Protein 8UYR (pdb70)

Nearest PDB structures (foldseek):
  8uyr-assembly1_B  TM=1.002E+00  e=3.365E-87  Rhodococcus rhodochrous
  6omr-assembly1_B  TM=8.479E-01  e=1.895E-23  Streptomyces platensis
  4dzi-assembly2_D  TM=7.387E-01  e=2.156E-17  Mycobacterium avium subsp. paratuberculosis S397
  4dzi-assembly1_A  TM=7.352E-01  e=2.311E-16  Mycobacterium avium subsp. paratuberculosis S397
  8sm9-assembly2_H  TM=7.586E-01  e=5.021E-14  Cytobacillus firmus DS1

Structure (mmCIF, N/CA/C/O backbone):
data_8UYR
#
_entry.id   8UYR
#
_cell.length_a   63.744
_cell.length_b   92.693
_cell.length_c   145.122
_cell.angle_alpha   90.000
_cell.angle_beta   99.944
_cell.angle_gamma   90.000
#
_symmetry.space_group_name_H-M   'C 1 2 1'
#
loop_
_entity.id
_entity.type
_entity.pdbx_description
1 polymer DitZ
2 non-polymer GLYCEROL
3 non-polymer 'MANGANESE (II) ION'
4 non-polymer 'MAGNESIUM ION'
5 water water
#
loop_
_atom_site.group_PDB
_atom_site.id
_atom_site.type_symbol
_atom_site.label_atom_id
_atom_site.label_alt_id
_atom_site.label_comp_id
_atom_site.label_asym_id
_atom_site.label_entity_id
_atom_site.label_seq_id
_atom_site.pdbx_PDB_ins_code
_atom_site.Cartn_x
_atom_site.Cartn_y
_atom_site.Cartn_z
_atom_site.occupancy
_atom_site.B_iso_or_equiv
_atom_site.auth_seq_id
_atom_site.auth_comp_id
_atom_site.auth_asym_id
_atom_site.auth_atom_id
_atom_site.pdbx_PDB_model_num
ATOM 1 N N . MET A 1 1 ? 13.13200 45.41100 17.29500 1.000 31.51000 1 MET A N 1
ATOM 2 C CA . MET A 1 1 ? 12.46900 44.45200 16.41000 1.000 32.94000 1 MET A CA 1
ATOM 3 C C . MET A 1 1 ? 11.15500 43.96500 17.02200 1.000 28.57000 1 MET A C 1
ATOM 4 O O . MET A 1 1 ? 11.08300 43.70500 18.21900 1.000 28.17000 1 MET A O 1
ATOM 9 N N . LYS A 1 2 ? 10.11700 43.85900 16.19500 1.000 25.92000 2 LYS A N 1
ATOM 10 C CA . LYS A 1 2 ? 8.83400 43.33600 16.64000 1.000 27.61000 2 LYS A CA 1
ATOM 11 C C . LYS A 1 2 ? 8.83500 41.81300 16.60800 1.000 23.09000 2 LYS A C 1
ATOM 12 O O . LYS A 1 2 ? 9.56600 41.19100 15.83600 1.000 21.07000 2 LYS A O 1
ATOM 18 N N . THR A 1 3 ? 7.97100 41.21800 17.43700 1.000 23.59000 3 THR A N 1
ATOM 19 C CA . THR A 1 3 ? 7.84400 39.76200 17.44900 1.000 24.48000 3 THR A CA 1
ATOM 20 C C . THR A 1 3 ? 7.61000 39.22200 16.04400 1.000 20.42000 3 THR A C 1
ATOM 21 O O . THR A 1 3 ? 8.25300 38.25100 15.62600 1.000 20.34000 3 THR A O 1
ATOM 25 N N . GLU A 1 4 ? 6.74700 39.89500 15.27500 1.000 20.55000 4 GLU A N 1
ATOM 26 C CA . GLU A 1 4 ? 6.33400 39.42000 13.95800 1.000 20.98000 4 GLU A CA 1
ATOM 27 C C . GLU A 1 4 ? 7.45800 39.45700 12.93500 1.000 20.96000 4 GLU A C 1
ATOM 28 O O . GLU A 1 4 ? 7.34100 38.82300 11.88300 1.000 17.63000 4 GLU A O 1
ATOM 34 N N . ASP A 1 5 ? 8.53900 40.18300 13.20400 1.000 21.33000 5 ASP A N 1
ATOM 35 C CA . ASP A 1 5 ? 9.62700 40.27300 12.24300 1.000 18.45000 5 ASP A CA 1
ATOM 36 C C . ASP A 1 5 ? 10.76200 39.31000 12.54700 1.000 17.51000 5 ASP A C 1
ATOM 37 O O . ASP A 1 5 ? 11.75700 39.30800 11.82500 1.000 18.20000 5 ASP A O 1
ATOM 42 N N . MET A 1 6 ? 10.64100 38.50100 13.59400 1.000 19.35000 6 MET A N 1
ATOM 43 C CA . MET A 1 6 ? 11.61700 37.44900 13.81500 1.000 19.99000 6 MET A CA 1
ATOM 44 C C . MET A 1 6 ? 11.53600 36.39800 12.71300 1.000 15.04000 6 MET A C 1
ATOM 45 O O . MET A 1 6 ? 10.48400 36.17100 12.10900 1.000 16.51000 6 MET A O 1
ATOM 50 N N . VAL A 1 7 ? 12.67300 35.77200 12.44000 1.000 14.72000 7 VAL A N 1
ATOM 51 C CA . VAL A 1 7 ? 12.74300 34.57000 11.62100 1.000 13.39000 7 VAL A CA 1
ATOM 52 C C . VAL A 1 7 ? 13.24600 33.45100 12.51800 1.000 17.09000 7 VAL A C 1
ATOM 53 O O . VAL A 1 7 ? 14.29700 33.59000 13.15500 1.000 15.46000 7 VAL A O 1
ATOM 57 N N . MET A 1 8 ? 12.50100 32.34800 12.57800 1.000 14.89000 8 MET A N 1
ATOM 58 C CA . MET A 1 8 ? 12.77400 31.30100 13.55800 1.000 15.16000 8 MET A CA 1
ATOM 59 C C . MET A 1 8 ? 12.99700 29.96700 12.86000 1.000 15.72000 8 MET A C 1
ATOM 60 O O . MET A 1 8 ? 12.08500 29.43700 12.22200 1.000 16.73000 8 MET A O 1
ATOM 65 N N . ILE A 1 9 ? 14.21300 29.43700 12.98000 1.000 15.35000 9 ILE A N 1
ATOM 66 C CA . ILE A 1 9 ? 14.54500 28.07100 12.58900 1.000 14.24000 9 ILE A CA 1
ATOM 67 C C . ILE A 1 9 ? 14.74200 27.26200 13.85500 1.000 14.19000 9 ILE A C 1
ATOM 68 O O . ILE A 1 9 ? 15.42100 27.71700 14.78400 1.000 16.33000 9 ILE A O 1
ATOM 73 N N . SER A 1 10 ? 14.15200 26.06800 13.89400 1.000 14.07000 10 SER A N 1
ATOM 74 C CA . SER A 1 10 ? 14.29000 25.16200 15.02800 1.000 13.05000 10 SER A CA 1
ATOM 75 C C . SER A 1 10 ? 15.24100 24.04800 14.61200 1.000 13.04000 10 SER A C 1
ATOM 76 O O . SER A 1 10 ? 15.01400 23.40200 13.58800 1.000 14.06000 10 SER A O 1
ATOM 79 N N . ILE A 1 11 ? 16.32100 23.84000 15.36700 1.000 11.22000 11 ILE A N 1
ATOM 80 C CA . ILE A 1 11 ? 17.25800 22.76200 15.02200 1.000 13.61000 11 ILE A CA 1
ATOM 81 C C . ILE A 1 11 ? 17.02700 21.51700 15.88900 1.000 13.89000 11 ILE A C 1
ATOM 82 O O . ILE A 1 11 ? 17.90100 20.66200 15.98800 1.000 14.43000 11 ILE A O 1
ATOM 87 N N . ASP A 1 12 ? 15.83900 21.38500 16.48600 1.000 11.07000 12 ASP A N 1
ATOM 88 C CA . ASP A 1 12 ? 15.50100 20.15200 17.18700 1.000 13.67000 12 ASP A CA 1
ATOM 89 C C . ASP A 1 12 ? 13.98300 20.06500 17.26400 1.000 13.95000 12 ASP A C 1
ATOM 90 O O . ASP A 1 12 ? 13.35800 20.80900 18.02700 1.000 13.32000 12 ASP A O 1
ATOM 95 N N . ASP A 1 13 ? 13.40400 19.17500 16.46500 1.000 14.16000 13 ASP A N 1
ATOM 96 C CA . ASP A 1 13 ? 12.01400 18.76500 16.60300 1.000 13.34000 13 ASP A CA 1
ATOM 97 C C . ASP A 1 13 ? 11.97100 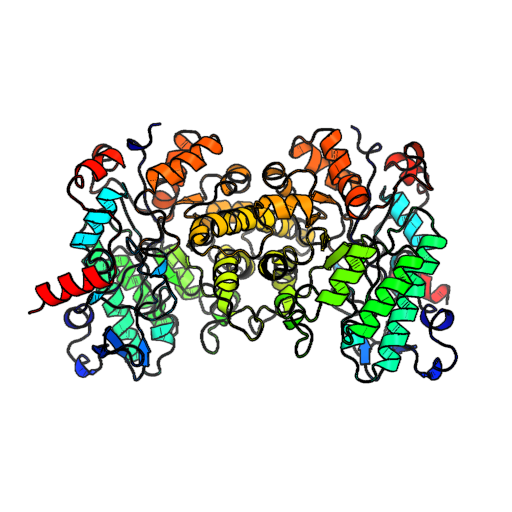17.25600 16.44900 1.000 14.00000 13 ASP A C 1
ATOM 98 O O . ASP A 1 13 ? 12.99500 16.61100 16.22600 1.000 14.34000 13 ASP A O 1
ATOM 103 N N . HIS A 1 14 ? 10.78000 16.69100 16.53600 1.000 12.78000 14 HIS A N 1
ATOM 104 C CA . HIS A 1 14 ? 10.61400 15.25100 16.49100 1.000 13.46000 14 HIS A CA 1
ATOM 105 C C . HIS A 1 14 ? 9.47500 14.90300 15.54300 1.000 15.90000 14 HIS A C 1
ATOM 106 O O . HIS A 1 14 ? 8.53600 15.67800 15.36000 1.000 13.43000 14 HIS A O 1
ATOM 113 N N . VAL A 1 15 ? 9.59200 13.75600 14.89000 1.000 14.61000 15 VAL A N 1
ATOM 114 C CA . VAL A 1 15 ? 8.56900 13.31500 13.95600 1.000 15.02000 15 VAL A CA 1
ATOM 115 C C . VAL A 1 15 ? 8.10700 11.92200 14.35300 1.000 18.72000 15 VAL A C 1
ATOM 116 O O . VAL A 1 15 ? 8.90300 11.08800 14.79700 1.000 17.48000 15 VAL A O 1
ATOM 120 N N . VAL A 1 16 ? 6.81000 11.69000 14.23000 1.000 15.11000 16 VAL A N 1
ATOM 121 C CA . VAL A 1 16 ? 6.23100 10.36300 14.35300 1.000 15.43000 16 VAL A CA 1
ATOM 122 C C . VAL A 1 16 ? 6.04400 9.84100 12.93800 1.000 15.69000 16 VAL A C 1
ATOM 123 O O . VAL A 1 16 ? 5.30200 10.43200 12.14600 1.000 17.76000 16 VAL A O 1
ATOM 127 N N . GLU A 1 17 ? 6.73400 8.75600 12.60400 1.000 12.14000 17 GLU A N 1
ATOM 128 C CA . GLU A 1 17 ? 6.73500 8.30400 11.22200 1.000 17.18000 17 GLU A CA 1
ATOM 129 C C . GLU A 1 17 ? 5.34000 7.80800 10.85900 1.000 14.88000 17 GLU A C 1
ATOM 130 O O . GLU A 1 17 ? 4.69900 7.13500 11.66900 1.000 17.25000 17 GLU A O 1
ATOM 136 N N . PRO A 1 18 ? 4.84400 8.13400 9.67000 1.000 18.27000 18 PRO A N 1
ATOM 137 C CA . PRO A 1 18 ? 3.48900 7.72800 9.28800 1.000 16.75000 18 PRO A CA 1
ATOM 138 C C . PRO A 1 18 ? 3.43900 6.24600 8.94700 1.000 23.25000 18 PRO A C 1
ATOM 139 O O . PRO A 1 18 ? 4.46000 5.56400 8.82900 1.000 21.16000 18 PRO A O 1
ATOM 143 N N . ALA A 1 19 ? 2.20700 5.76000 8.76400 1.000 20.20000 19 ALA A N 1
ATOM 144 C CA . ALA A 1 19 ? 1.96600 4.32500 8.72200 1.000 18.54000 19 ALA A CA 1
ATOM 145 C C . ALA A 1 19 ? 2.52600 3.65900 7.47100 1.000 20.04000 19 ALA A C 1
ATOM 146 O O . ALA A 1 19 ? 2.76700 2.44500 7.49400 1.000 22.72000 19 ALA A O 1
ATOM 148 N N . ASP A 1 20 ? 2.75700 4.41500 6.39700 1.000 22.42000 20 ASP A N 1
ATOM 149 C CA . ASP A 1 20 ? 3.15600 3.84200 5.11800 1.000 26.01000 20 ASP A CA 1
ATOM 150 C C . ASP A 1 20 ? 4.64700 3.97900 4.83200 1.000 22.95000 20 ASP A C 1
ATOM 151 O O . ASP A 1 20 ? 5.07800 3.66700 3.71700 1.000 21.13000 20 ASP A O 1
ATOM 156 N N . ILE A 1 21 ? 5.45100 4.40200 5.81100 1.000 19.31000 21 ILE A N 1
ATOM 157 C CA . ILE A 1 21 ? 6.84600 4.73100 5.51000 1.000 17.16000 21 ILE A CA 1
ATOM 158 C C . ILE A 1 21 ? 7.60600 3.49900 5.01900 1.000 19.12000 21 ILE A C 1
ATOM 159 O O . ILE A 1 21 ? 8.40700 3.57900 4.08100 1.000 18.71000 21 ILE A O 1
ATOM 164 N N . PHE A 1 22 ? 7.36200 2.34400 5.62000 1.000 19.80000 22 PHE A N 1
ATOM 165 C CA . PHE A 1 22 ? 8.09700 1.16800 5.17500 1.000 23.49000 22 PHE A CA 1
ATOM 166 C C . PHE A 1 22 ? 7.43300 0.48400 3.98400 1.000 21.42000 22 PHE A C 1
ATOM 167 O O . PHE A 1 22 ? 8.13900 -0.08000 3.14200 1.000 19.42000 22 PHE A O 1
ATOM 175 N N . GLU A 1 23 ? 6.10500 0.56300 3.85800 1.000 20.85000 23 GLU A N 1
ATOM 176 C CA . GLU A 1 23 ? 5.47300 0.19400 2.59500 1.000 21.58000 23 GLU A CA 1
ATOM 177 C C . GLU A 1 23 ? 6.10200 0.94200 1.42900 1.000 23.86000 23 GLU A C 1
ATOM 178 O O . GLU A 1 23 ? 6.27600 0.38200 0.34200 1.000 23.04000 23 GLU A O 1
ATOM 184 N N . LYS A 1 24 ? 6.46900 2.20700 1.63800 1.000 19.62000 24 LYS A N 1
ATOM 185 C CA . LYS A 1 24 ? 6.99900 3.01600 0.54800 1.000 19.45000 24 LYS A CA 1
ATOM 186 C C . LYS A 1 24 ? 8.49600 2.85400 0.34400 1.000 21.36000 24 LYS A C 1
ATOM 187 O O . LYS A 1 24 ? 8.97700 3.05800 -0.77300 1.000 23.84000 24 LYS A O 1
ATOM 193 N N . HIS A 1 25 ? 9.25800 2.52600 1.38700 1.000 18.65000 25 HIS A N 1
ATOM 194 C CA . HIS A 1 25 ? 10.70800 2.64700 1.30000 1.000 21.25000 25 HIS A CA 1
ATOM 195 C C . HIS A 1 25 ? 11.48500 1.39500 1.69300 1.000 18.65000 25 HIS A C 1
ATOM 196 O O . HIS A 1 25 ? 12.67300 1.30700 1.35000 1.000 20.15000 25 HIS A O 1
ATOM 203 N N . PHE A 1 26 ? 10.87400 0.42900 2.37500 1.000 17.72000 26 PHE A N 1
ATOM 204 C CA . PHE A 1 26 ? 11.56900 -0.82100 2.66100 1.000 17.75000 26 PHE A CA 1
ATOM 205 C C . PHE A 1 26 ? 11.78900 -1.61200 1.37000 1.000 20.95000 26 PHE A C 1
ATOM 206 O O . PHE A 1 26 ? 10.99000 -1.52200 0.43500 1.000 20.36000 26 PHE A O 1
ATOM 214 N N . PRO A 1 27 ? 12.88300 -2.37300 1.27700 1.000 18.58000 27 PRO A N 1
ATOM 215 C CA . PRO A 1 27 ? 13.10300 -3.18500 0.07200 1.000 17.94000 27 PRO A CA 1
ATOM 216 C C . PRO A 1 27 ? 11.98700 -4.20300 -0.12200 1.000 19.94000 27 PRO A C 1
ATOM 217 O O . PRO A 1 27 ? 11.56000 -4.87300 0.82100 1.000 16.58000 27 PRO A O 1
ATOM 221 N N . LYS A 1 28 ? 11.51900 -4.31200 -1.36600 1.000 22.41000 28 LYS A N 1
ATOM 222 C CA . LYS A 1 28 ? 10.38900 -5.19000 -1.65700 1.000 20.26000 28 LYS A CA 1
ATOM 223 C C . LYS A 1 28 ? 10.70400 -6.63300 -1.29800 1.000 23.49000 28 LYS A C 1
ATOM 224 O O . LYS A 1 28 ? 9.85500 -7.34000 -0.74500 1.000 23.03000 28 LYS A O 1
ATOM 230 N N . SER A 1 29 ? 11.93600 -7.07800 -1.55300 1.000 21.76000 29 SER A N 1
ATOM 231 C CA . SER A 1 29 ? 12.27200 -8.47100 -1.28000 1.000 24.32000 29 SER A CA 1
ATOM 232 C C . SER A 1 29 ? 12.31900 -8.78300 0.20700 1.000 26.33000 29 SER A C 1
ATOM 233 O O . SER A 1 29 ? 12.35900 -9.96400 0.56900 1.000 25.26000 29 SER A O 1
ATOM 236 N N . LEU A 1 30 ? 12.30700 -7.76400 1.06900 1.000 23.26000 30 LEU A N 1
ATOM 237 C CA . LEU A 1 30 ? 12.35100 -7.94600 2.51500 1.000 21.38000 30 LEU A CA 1
ATOM 238 C C . LEU A 1 30 ? 11.03400 -7.57600 3.18100 1.000 23.57000 30 LEU A C 1
ATOM 239 O O . LEU A 1 30 ? 10.97700 -7.50500 4.41400 1.000 23.22000 30 LEU A O 1
ATOM 244 N N . MET A 1 31 ? 9.98200 -7.31900 2.39800 1.000 21.72000 31 MET A N 1
ATOM 245 C CA . MET A 1 31 ? 8.81200 -6.63900 2.94800 1.000 24.22000 31 MET A CA 1
ATOM 246 C C . MET A 1 31 ? 8.12100 -7.47000 4.01600 1.000 25.68000 31 MET A C 1
ATOM 247 O O . MET A 1 31 ? 7.61300 -6.91600 4.99700 1.000 24.46000 31 MET A O 1
ATOM 252 N N . ASP A 1 32 ? 8.10200 -8.79700 3.86400 1.000 25.70000 32 ASP A N 1
ATOM 253 C CA . ASP A 1 32 ? 7.44200 -9.58900 4.89400 1.000 26.58000 32 ASP A CA 1
ATOM 254 C C . ASP A 1 32 ? 8.19500 -9.56300 6.21400 1.000 27.27000 32 ASP A C 1
ATOM 255 O O . ASP A 1 32 ? 7.66900 -10.05900 7.21200 1.000 29.26000 32 ASP A O 1
ATOM 260 N N . GLN A 1 33 ? 9.39200 -8.97300 6.25200 1.000 23.59000 33 GLN A N 1
ATOM 261 C CA . GLN A 1 33 ? 10.12100 -8.77700 7.50000 1.000 19.58000 33 GLN A CA 1
ATOM 262 C C . GLN A 1 33 ? 10.19000 -7.31000 7.90800 1.000 19.60000 33 GLN A C 1
ATOM 263 O O . GLN A 1 33 ? 10.90600 -6.97100 8.86000 1.000 19.30000 33 GLN A O 1
ATOM 269 N N . ALA A 1 34 ? 9.50000 -6.43200 7.18800 1.000 19.81000 34 ALA A N 1
ATOM 270 C CA . ALA A 1 34 ? 9.52400 -5.01000 7.49200 1.000 19.09000 34 ALA A CA 1
ATOM 271 C C . ALA A 1 34 ? 8.88500 -4.74200 8.85200 1.000 23.19000 34 ALA A C 1
ATOM 272 O O . ALA A 1 34 ? 8.07700 -5.53900 9.34200 1.000 20.04000 34 ALA A O 1
ATOM 274 N N . PRO A 1 35 ? 9.21600 -3.61300 9.47300 1.000 20.18000 35 PRO A N 1
ATOM 275 C CA . PRO A 1 35 ? 8.41200 -3.16000 10.61100 1.000 16.21000 35 PRO A CA 1
ATOM 276 C C . PRO A 1 35 ? 6.95000 -3.06100 10.19300 1.000 17.51000 35 PRO A C 1
ATOM 277 O O . PRO A 1 35 ? 6.63400 -2.55300 9.11600 1.000 20.29000 35 PRO A O 1
ATOM 281 N N . LYS A 1 36 ? 6.05400 -3.57700 11.04500 1.000 20.34000 36 LYS A N 1
ATOM 282 C CA . LYS A 1 36 ? 4.61800 -3.55400 10.78100 1.000 22.01000 36 LYS A CA 1
ATOM 283 C C . LYS A 1 36 ? 3.87100 -3.03600 12.00100 1.000 19.04000 36 LYS A C 1
ATOM 284 O O . LYS A 1 36 ? 4.25200 -3.31100 13.14100 1.000 22.40000 36 LYS A O 1
ATOM 290 N N . LEU A 1 37 ? 2.77400 -2.32400 11.74700 1.000 19.94000 37 LEU A N 1
ATOM 291 C CA . LEU A 1 37 ? 1.94500 -1.79300 12.82200 1.000 20.33000 37 LEU A CA 1
ATOM 292 C C . LEU A 1 37 ? 1.10200 -2.89100 13.45500 1.000 26.86000 37 LEU A C 1
ATOM 293 O O . LEU A 1 37 ? 0.41900 -3.64400 12.75400 1.000 27.50000 37 LEU A O 1
ATOM 298 N N . THR A 1 38 ? 1.14600 -2.96700 14.78000 1.000 24.18000 38 THR A N 1
ATOM 299 C CA . THR A 1 38 ? 0.31300 -3.87300 15.55100 1.000 26.33000 38 THR A CA 1
ATOM 300 C C . THR A 1 38 ? -0.19100 -3.12500 16.77500 1.000 31.97000 38 THR A C 1
ATOM 301 O O . THR A 1 38 ? 0.27500 -2.02700 17.08700 1.000 25.22000 38 THR A O 1
ATOM 305 N N . ALA A 1 39 ? -1.14500 -3.73100 17.47700 1.000 34.54000 39 ALA A N 1
ATOM 306 C CA . ALA A 1 39 ? -1.62300 -3.14700 18.72200 1.000 29.05000 39 ALA A CA 1
ATOM 307 C C . ALA A 1 39 ? -0.54600 -3.23900 19.79000 1.000 31.26000 39 ALA A C 1
ATOM 308 O O . ALA A 1 39 ? 0.11900 -4.26800 19.93800 1.000 37.78000 39 ALA A O 1
ATOM 310 N N . HIS A 1 40 ? -0.35400 -2.15100 20.52500 1.000 31.24000 40 HIS A N 1
ATOM 311 C CA . HIS A 1 40 ? 0.60900 -2.17800 21.61200 1.000 34.80000 40 HIS A CA 1
ATOM 312 C C . HIS A 1 40 ? 0.17900 -3.21500 22.64400 1.000 43.53000 40 HIS A C 1
ATOM 313 O O . HIS A 1 40 ? -1.01500 -3.32100 22.95100 1.000 37.68000 40 HIS A O 1
ATOM 320 N N . PRO A 1 41 ? 1.11400 -4.00400 23.18100 1.000 46.20000 41 PRO A N 1
ATOM 321 C CA . PRO A 1 41 ? 0.74600 -4.99600 24.20800 1.000 45.43000 41 PRO A CA 1
ATOM 322 C C . PRO A 1 41 ? 0.09100 -4.39800 25.43700 1.000 47.74000 41 PRO A C 1
ATOM 323 O O . PRO A 1 41 ? -0.58500 -5.12600 26.17700 1.000 46.49000 41 PRO A O 1
ATOM 327 N N . ARG A 1 42 ? 0.27600 -3.10400 25.69400 1.000 46.13000 42 ARG A N 1
ATOM 328 C CA . ARG A 1 42 ? -0.29400 -2.45300 26.86800 1.000 53.58000 42 ARG A CA 1
ATOM 329 C C . ARG A 1 42 ? -1.41000 -1.48200 26.51100 1.000 47.81000 42 ARG A C 1
ATOM 330 O O . ARG A 1 42 ? -1.77300 -0.63600 27.33500 1.000 51.09000 42 ARG A O 1
ATOM 332 N N . ASN A 1 43 ? -1.96000 -1.58900 25.30400 1.000 37.32000 43 ASN A N 1
ATOM 333 C CA . ASN A 1 43 ? -2.95200 -0.64100 24.83200 1.000 36.29000 43 ASN A CA 1
ATOM 334 C C . ASN A 1 43 ? -3.47600 -1.08900 23.47400 1.000 31.37000 43 ASN A C 1
ATOM 335 O O . ASN A 1 43 ? -2.96500 -0.64400 22.43900 1.000 35.30000 43 ASN A O 1
ATOM 340 N N . PRO A 1 44 ? -4.47600 -1.97000 23.42500 1.000 33.25000 44 PRO A N 1
ATOM 341 C CA . PRO A 1 44 ? -5.06200 -2.32400 22.12300 1.000 31.92000 44 PRO A CA 1
ATOM 342 C C . PRO A 1 44 ? -5.65300 -1.12800 21.41500 1.000 33.78000 44 PRO A C 1
ATOM 343 O O . PRO A 1 44 ? -5.85900 -1.18100 20.19500 1.000 31.68000 44 PRO A O 1
ATOM 347 N N . ARG A 1 45 ? -5.87100 -0.06200 22.17900 1.000 27.91000 45 ARG A N 1
ATOM 348 C CA . ARG A 1 45 ? -6.42000 1.13700 21.61200 1.000 32.64000 45 ARG A CA 1
ATOM 349 C C . ARG A 1 45 ? -5.37600 2.00300 20.87500 1.000 25.14000 45 ARG A C 1
ATOM 350 O O . ARG A 1 45 ? -5.73700 2.93400 20.30200 1.000 29.63000 45 ARG A O 1
ATOM 358 N N . VAL A 1 46 ? -4.09500 1.67400 20.93000 1.000 27.38000 46 VAL A N 1
ATOM 359 C CA . VAL A 1 46 ? -3.09700 2.38300 20.13700 1.000 26.45000 46 VAL A CA 1
ATOM 360 C C . VAL A 1 46 ? -2.14100 1.45100 19.40700 1.000 28.33000 46 VAL A C 1
ATO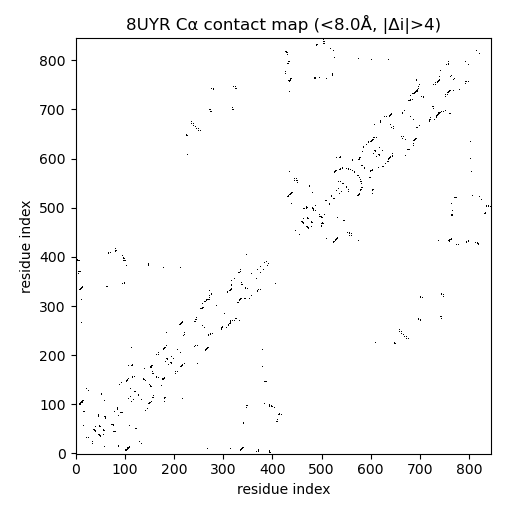M 361 O O . VAL A 1 46 ? -1.76700 0.45700 19.92500 1.000 26.09000 46 VAL A O 1
ATOM 365 N N . GLN A 1 47 ? -1.73200 1.83500 18.22000 1.000 26.14000 47 GLN A N 1
ATOM 366 C CA . GLN A 1 47 ? -0.82200 0.98300 17.47700 1.000 25.73000 47 GLN A CA 1
ATOM 367 C C . GLN A 1 47 ? 0.63900 1.25200 17.80100 1.000 26.35000 47 GLN A C 1
ATOM 368 O O . GLN A 1 47 ? 1.00700 2.29200 18.27800 1.000 22.81000 47 GLN A O 1
ATOM 374 N N . ALA A 1 48 ? 1.45900 0.26000 17.51200 1.000 26.61000 48 ALA A N 1
ATOM 375 C CA . ALA A 1 48 ? 2.89800 0.39700 17.67700 1.000 21.21000 48 ALA A CA 1
ATOM 376 C C . ALA A 1 48 ? 3.58700 -0.41400 16.58900 1.000 20.62000 48 ALA A C 1
ATOM 377 O O . ALA A 1 48 ? 2.94300 -1.15000 15.83500 1.000 23.45000 48 ALA A O 1
ATOM 379 N N . TRP A 1 49 ? 4.91200 -0.29800 16.52800 1.000 18.16000 49 TRP A N 1
ATOM 380 C CA . TRP A 1 49 ? 5.70000 -0.92800 15.47200 1.000 18.94000 49 TRP A CA 1
ATOM 381 C C . TRP A 1 49 ? 6.31200 -2.23100 15.97000 1.000 20.41000 49 TRP A C 1
ATOM 382 O O . TRP A 1 49 ? 7.05300 -2.23900 16.95500 1.000 23.92000 49 TRP A O 1
ATOM 393 N N . GLN A 1 50 ? 6.03400 -3.31400 15.26100 1.000 22.70000 50 GLN A N 1
ATOM 394 C CA . GLN A 1 50 ? 6.60700 -4.62300 15.54200 1.000 23.41000 50 GLN A CA 1
ATOM 395 C C . GLN A 1 50 ? 7.72800 -4.88100 14.54400 1.000 18.98000 50 GLN A C 1
ATOM 396 O O . GLN A 1 50 ? 7.50200 -4.84200 13.33200 1.000 18.87000 50 GLN A O 1
ATOM 402 N N . PHE A 1 51 ? 8.92100 -5.16200 15.05200 1.000 20.93000 51 PHE A N 1
ATOM 403 C CA . PHE A 1 51 ? 10.09500 -5.34900 14.20600 1.000 22.80000 51 PHE A CA 1
ATOM 404 C C . PHE A 1 51 ? 11.04400 -6.28900 14.92800 1.000 19.00000 51 PHE A C 1
ATOM 405 O O . PHE A 1 51 ? 11.39400 -6.04200 16.08600 1.000 21.98000 51 PHE A O 1
ATOM 413 N N . GLN A 1 52 ? 11.41800 -7.38200 14.26200 1.000 21.17000 52 GLN A N 1
ATOM 414 C CA . GLN A 1 52 ? 12.38400 -8.34700 14.79600 1.000 19.85000 52 GLN A CA 1
ATOM 415 C C . GLN A 1 52 ? 12.02800 -8.80500 16.21100 1.000 20.42000 52 GLN A C 1
ATOM 416 O O . GLN A 1 52 ? 12.88500 -8.89600 17.09000 1.000 23.58000 52 GLN A O 1
ATOM 422 N N . GLY A 1 53 ? 10.75200 -9.09200 16.43900 1.000 23.98000 53 GLY A N 1
ATOM 423 C CA . GLY A 1 53 ? 10.34400 -9.60700 17.73500 1.000 27.08000 53 GLY A CA 1
ATOM 424 C C . GLY A 1 53 ? 10.28100 -8.58700 18.84800 1.000 27.60000 53 GLY A C 1
ATOM 425 O O . GLY A 1 53 ? 10.31100 -8.96300 20.02800 1.000 28.24000 53 GLY A O 1
ATOM 426 N N . THR A 1 54 ? 10.20500 -7.30200 18.51100 1.000 24.34000 54 THR A N 1
ATOM 427 C CA . THR A 1 54 ? 10.06200 -6.23300 19.48800 1.000 26.05000 54 THR A CA 1
ATOM 428 C C . THR A 1 54 ? 8.89400 -5.36000 19.07300 1.000 22.89000 54 THR A C 1
ATOM 429 O O . THR A 1 54 ? 8.56100 -5.27200 17.89100 1.000 25.38000 54 THR A O 1
ATOM 433 N N . VAL A 1 55 ? 8.27200 -4.70800 20.04700 1.000 21.68000 55 VAL A N 1
ATOM 434 C CA . VAL A 1 55 ? 7.21000 -3.75300 19.77300 1.000 23.99000 55 VAL A CA 1
ATOM 435 C C . VAL A 1 55 ? 7.56700 -2.45200 20.47200 1.000 33.88000 55 VAL A C 1
ATOM 436 O O . VAL A 1 55 ? 7.91800 -2.46300 21.65700 1.000 26.69000 55 VAL A O 1
ATOM 440 N N . VAL A 1 56 ? 7.51300 -1.34000 19.73200 1.000 29.85000 56 VAL A N 1
ATOM 441 C CA . VAL A 1 56 ? 7.79400 -0.01700 20.28200 1.000 28.86000 56 VAL A CA 1
ATOM 442 C C . VAL A 1 56 ? 6.80600 0.99300 19.70800 1.000 30.12000 56 VAL A C 1
ATOM 443 O O . VAL A 1 56 ? 6.43700 0.93100 18.52800 1.000 26.69000 56 VAL A O 1
ATOM 447 N N . GLY A 1 57 ? 6.38100 1.93100 20.55400 1.000 31.44000 57 GLY A N 1
ATOM 448 C CA . GLY A 1 57 ? 5.50800 3.00800 20.13800 1.000 29.40000 57 GLY A CA 1
ATOM 449 C C . GLY A 1 57 ? 5.92100 4.31400 20.79000 1.000 29.49000 57 GLY A C 1
ATOM 450 O O . GLY A 1 57 ? 6.88100 4.36900 21.56600 1.000 28.61000 57 GLY A O 1
ATOM 451 N N . SER A 1 58 ? 5.17500 5.36600 20.46100 1.000 29.49000 58 SER A N 1
ATOM 452 C CA . SER A 1 58 ? 5.50400 6.69200 20.95900 1.000 29.25000 58 SER A CA 1
ATOM 453 C C . SER A 1 58 ? 5.18100 6.80100 22.44300 1.000 25.45000 58 SER A C 1
ATOM 454 O O . SER A 1 58 ? 4.17300 6.26600 22.91700 1.000 24.06000 58 SER A O 1
ATOM 457 N N . SER A 1 59 ? 6.05900 7.47800 23.18200 1.000 25.75000 59 SER A N 1
ATOM 458 C CA . SER A 1 59 ? 5.74900 7.85100 24.55400 1.000 26.29000 59 SER A CA 1
ATOM 459 C C . SER A 1 59 ? 4.74500 8.99400 24.57500 1.000 26.82000 59 SER A C 1
ATOM 460 O O . SER A 1 59 ? 4.72000 9.85300 23.68500 1.000 24.80000 59 SER A O 1
ATOM 463 N N . GLY A 1 60 ? 3.91600 9.00500 25.60800 1.000 25.34000 60 GLY A N 1
ATOM 464 C CA . GLY A 1 60 ? 2.92300 10.04300 25.72700 1.000 26.53000 60 GLY A CA 1
ATOM 465 C C . GLY A 1 60 ? 3.41800 11.37100 26.25200 1.000 22.86000 60 GLY A C 1
ATOM 466 O O . GLY A 1 60 ? 2.59300 12.23500 26.55600 1.000 25.28000 60 GLY A O 1
ATOM 467 N N . LEU A 1 61 ? 4.73000 11.55200 26.43400 1.000 24.15000 61 LEU A N 1
ATOM 468 C CA . LEU A 1 61 ? 5.28800 12.88200 26.66700 1.000 22.90000 61 LEU A CA 1
ATOM 469 C C . LEU A 1 61 ? 5.87300 13.48000 25.40300 1.000 22.38000 61 LEU A C 1
ATOM 470 O O . LEU A 1 61 ? 6.32800 14.63100 25.42500 1.000 19.01000 61 LEU A O 1
ATOM 475 N N . ASN A 1 62 ? 5.87600 12.72900 24.30600 1.000 17.38000 62 ASN A N 1
ATOM 476 C CA . ASN A 1 62 ? 6.59900 13.12900 23.11100 1.000 19.25000 62 ASN A CA 1
ATOM 477 C C . ASN A 1 62 ? 5.68700 13.54800 21.97100 1.000 18.76000 62 ASN A C 1
ATOM 478 O O . ASN A 1 62 ? 6.18100 13.90300 20.89600 1.000 18.09000 62 ASN A O 1
ATOM 483 N N . ALA A 1 63 ? 4.37600 13.53200 22.18000 1.000 16.73000 63 ALA A N 1
ATOM 484 C CA . ALA A 1 63 ? 3.42500 13.92300 21.14900 1.000 15.23000 63 ALA A CA 1
ATOM 485 C C . ALA A 1 63 ? 2.21900 14.59300 21.80300 1.000 18.16000 63 ALA A C 1
ATOM 486 O O . ALA A 1 63 ? 1.07000 14.27600 21.50200 1.000 22.68000 63 ALA A O 1
ATOM 488 N N . VAL A 1 64 ? 2.47300 15.56200 22.69300 1.000 19.66000 64 VAL A N 1
ATOM 489 C CA . VAL A 1 64 ? 1.42200 16.08900 23.56900 1.000 19.88000 64 VAL A CA 1
ATOM 490 C C . VAL A 1 64 ? 0.75900 17.33700 23.01800 1.000 20.33000 64 VAL A C 1
ATOM 491 O O . VAL A 1 64 ? -0.14100 17.89400 23.66200 1.000 18.59000 64 VAL A O 1
ATOM 495 N N . VAL A 1 65 ? 1.17700 17.97800 21.89100 1.000 17.10000 65 VAL A N 1
ATOM 496 C CA . VAL A 1 65 ? 0.66300 19.27000 21.47000 1.000 18.42000 65 VAL A CA 1
ATOM 497 C C . VAL A 1 65 ? -0.86700 19.23100 21.37600 1.000 17.27000 65 VAL A C 1
ATOM 498 O O . VAL A 1 65 ? -1.45200 18.33700 20.74900 1.000 19.44000 65 VAL A O 1
ATOM 502 N N . SER A 1 66 ? -1.23200 20.29900 21.99400 1.000 17.74000 66 SER A N 1
ATOM 503 C CA . SER A 1 66 ? -2.64700 20.66400 22.18500 1.000 17.73000 66 SER A CA 1
ATOM 504 C C . SER A 1 66 ? -3.41200 19.79800 23.18800 1.000 20.15000 66 SER A C 1
ATOM 505 O O . SER A 1 66 ? -4.55800 20.12100 23.53300 1.000 19.28000 66 SER A O 1
ATOM 508 N N . TRP A 1 67 ? -2.80900 18.71300 23.68200 1.000 15.56000 67 TRP A N 1
ATOM 509 C CA . TRP A 1 67 ? -3.47400 17.92200 24.71300 1.000 18.89000 67 TRP A CA 1
ATOM 510 C C . TRP A 1 67 ? -3.57600 18.71300 26.01800 1.000 19.11000 67 TRP A C 1
ATOM 511 O O . TRP A 1 67 ? -2.61100 19.38100 26.41700 1.000 18.49000 67 TRP A O 1
ATOM 522 N N . PRO A 1 68 ? -4.69600 18.60600 26.73600 1.000 18.20000 68 PRO A N 1
ATOM 523 C CA . PRO A 1 68 ? -4.72700 19.09500 28.12100 1.000 19.12000 68 PRO A CA 1
ATOM 524 C C . PRO A 1 68 ? -3.61200 18.45700 28.93900 1.000 21.56000 68 PRO A C 1
ATOM 525 O O . PRO A 1 68 ? -3.26700 17.28600 28.75200 1.000 16.35000 68 PRO A O 1
ATOM 529 N N . LYS A 1 69 ? -3.03800 19.24300 29.85400 1.000 21.19000 69 LYS A N 1
ATOM 530 C CA . LYS A 1 69 ? -1.85000 18.77400 30.56000 1.000 19.84000 69 LYS A CA 1
ATOM 531 C C . LYS A 1 69 ? -2.12200 17.52700 31.38800 1.000 21.02000 69 LYS A C 1
ATOM 532 O O . LYS A 1 69 ? -1.22100 16.69800 31.55900 1.000 18.01000 69 LYS A O 1
ATOM 538 N N . HIS A 1 70 ? -3.34700 17.35200 31.88800 1.000 18.79000 70 HIS A N 1
ATOM 539 C CA . HIS A 1 70 ? -3.59800 16.15300 32.67300 1.000 15.92000 70 HIS A CA 1
ATOM 540 C C . HIS A 1 70 ? -3.57200 14.88900 31.81900 1.000 18.84000 70 HIS A C 1
ATOM 541 O O . HIS A 1 70 ? -3.54200 13.78900 32.37100 1.000 18.36000 70 HIS A O 1
ATOM 548 N N . GLU A 1 71 ? -3.56200 15.01500 30.49100 1.000 16.40000 71 GLU A N 1
ATOM 549 C CA . GLU A 1 71 ? -3.48100 13.85300 29.62200 1.000 17.54000 71 GLU A CA 1
ATOM 550 C C . GLU A 1 71 ? -2.05200 13.46900 29.27100 1.000 16.98000 71 GLU A C 1
ATOM 551 O O . GLU A 1 71 ? -1.85000 12.40900 28.66400 1.000 21.42000 71 GLU A O 1
ATOM 557 N N . TRP A 1 72 ? -1.06300 14.29500 29.62100 1.000 18.27000 72 TRP A N 1
ATOM 558 C CA . TRP A 1 72 ? 0.33300 13.96200 29.34500 1.000 19.64000 72 TRP A CA 1
ATOM 559 C C . TRP A 1 72 ? 0.79700 12.83900 30.26600 1.000 20.65000 72 TRP A C 1
ATOM 560 O O . TRP A 1 72 ? 0.43800 12.80100 31.44300 1.000 22.69000 72 TRP A O 1
ATOM 571 N N . GLY A 1 73 ? 1.61300 11.92800 29.75100 1.000 18.44000 73 GLY A N 1
ATOM 572 C CA . GLY A 1 73 ? 2.08100 10.85300 30.61600 1.000 24.04000 73 GLY A CA 1
ATOM 573 C C . GLY A 1 73 ? 2.99200 9.90200 29.87900 1.000 24.41000 73 GLY A C 1
ATOM 574 O O . GLY A 1 73 ? 3.15000 9.97600 28.66300 1.000 24.28000 73 GLY A O 1
ATOM 575 N N . MET A 1 74 ? 3.57100 8.97600 30.64500 1.000 26.96000 74 MET A N 1
ATOM 576 C CA . MET A 1 74 ? 4.56300 8.04700 30.11400 1.000 30.62000 74 MET A CA 1
ATOM 577 C C . MET A 1 74 ? 3.95500 6.93800 29.26000 1.000 31.28000 74 MET A C 1
ATOM 578 O O . MET A 1 74 ? 4.65100 6.38500 28.40400 1.000 30.64000 74 MET A O 1
ATOM 583 N N . ASP A 1 75 ? 2.68600 6.58200 29.48100 1.000 30.39000 75 ASP A N 1
ATOM 584 C CA . ASP A 1 75 ? 2.04100 5.47800 28.76600 1.000 30.97000 75 ASP A CA 1
ATOM 585 C C . ASP A 1 75 ? 2.18300 5.62500 27.25300 1.000 34.76000 75 ASP A C 1
ATOM 586 O O . ASP A 1 75 ? 2.23300 6.75000 26.74200 1.000 27.10000 75 ASP A O 1
ATOM 591 N N . PRO A 1 76 ? 2.23900 4.52100 26.50600 1.000 28.06000 76 PRO A N 1
ATOM 592 C CA . PRO A 1 76 ? 2.33100 4.62600 25.04600 1.000 24.45000 76 PRO A CA 1
ATOM 593 C C . PRO A 1 76 ? 1.10000 5.30500 24.46000 1.000 25.38000 76 PRO A C 1
ATOM 594 O O . PRO A 1 76 ? -0.00000 5.22500 25.00400 1.000 24.69000 76 PRO A O 1
ATOM 598 N N . THR A 1 77 ? 1.30600 6.00200 23.34700 1.000 23.46000 77 THR A N 1
ATOM 599 C CA . THR A 1 77 ? 0.24800 6.65800 22.59200 1.000 14.48000 77 THR A CA 1
ATOM 600 C C . THR A 1 77 ? 0.42300 6.30000 21.12000 1.000 22.70000 77 THR A C 1
ATOM 601 O O . THR A 1 77 ? 1.41100 5.67800 20.72200 1.000 27.15000 77 THR A O 1
ATOM 605 N N . GLY A 1 78 ? -0.53700 6.68600 20.29400 1.000 18.76000 78 GLY A N 1
ATOM 606 C CA . GLY A 1 78 ? -0.49600 6.27700 18.90800 1.000 17.44000 78 GLY A CA 1
ATOM 607 C C . GLY A 1 78 ? -1.23400 7.26800 18.04300 1.000 19.04000 78 GLY A C 1
ATOM 608 O O . GLY A 1 78 ? -1.77600 8.26100 18.53500 1.000 18.84000 78 GLY A O 1
ATOM 609 N N . TYR A 1 79 ? -1.26400 6.96800 16.73500 1.000 13.64000 79 TYR A N 1
ATOM 610 C CA . TYR A 1 79 ? -1.79200 7.89600 15.74200 1.000 16.68000 79 TYR A CA 1
ATOM 611 C C . TYR A 1 79 ? -3.17600 8.40000 16.11100 1.000 14.50000 79 TYR A C 1
ATOM 612 O O . TYR A 1 79 ? -3.48600 9.57900 15.90100 1.000 17.61000 79 TYR A O 1
ATOM 621 N N . ALA A 1 80 ? -4.03700 7.51300 16.62800 1.000 14.50000 80 ALA A N 1
ATOM 622 C CA . ALA A 1 80 ? -5.43000 7.89600 16.82800 1.000 15.53000 80 ALA A CA 1
ATOM 623 C C . ALA A 1 80 ? -5.55600 9.04600 17.80900 1.000 15.79000 80 ALA A C 1
ATOM 624 O O . ALA A 1 80 ? -6.45500 9.88400 17.67500 1.000 19.72000 80 ALA A O 1
ATOM 626 N N . GLU A 1 81 ? -4.68100 9.09500 18.80500 1.000 16.44000 81 GLU A N 1
ATOM 627 C CA . GLU A 1 81 ? -4.74800 10.08900 19.86400 1.000 18.92000 81 GLU A CA 1
ATOM 628 C C . GLU A 1 81 ? -4.00200 11.36600 19.52400 1.000 17.86000 81 GLU A C 1
ATOM 629 O O . GLU A 1 81 ? -4.22600 12.38800 20.17600 1.000 15.81000 81 GLU A O 1
ATOM 635 N N . MET A 1 82 ? -3.14300 11.33800 18.51500 1.000 13.44000 82 MET A N 1
ATOM 636 C CA . MET A 1 82 ? -2.25000 12.44800 18.22900 1.000 15.59000 82 MET A CA 1
ATOM 637 C C . MET A 1 82 ? -2.92100 13.49800 17.36200 1.000 15.29000 82 MET A C 1
ATOM 638 O O . MET A 1 82 ? -3.70500 13.17900 16.46700 1.000 18.51000 82 MET A O 1
ATOM 643 N N . ARG A 1 83 ? -2.60600 14.75500 17.63000 1.000 15.59000 83 ARG A N 1
ATOM 644 C CA . ARG A 1 83 ? -2.91100 15.79400 16.66800 1.000 15.69000 83 ARG A CA 1
ATOM 645 C C . ARG A 1 83 ? -2.31000 15.39200 15.32600 1.000 15.83000 83 ARG A C 1
ATOM 646 O O . ARG A 1 83 ? -1.13900 14.98900 15.27800 1.000 15.77000 83 ARG A O 1
ATOM 654 N N . PRO A 1 84 ? -3.07500 15.44400 14.23400 1.000 18.84000 84 PRO A N 1
ATOM 655 C CA . PRO A 1 84 ? -2.57600 14.85900 12.98000 1.000 17.40000 84 PRO A CA 1
ATOM 656 C C . PRO A 1 84 ? -1.25000 15.44400 12.51600 1.000 17.81000 84 PRO A C 1
ATOM 657 O O . PRO A 1 84 ? -0.45300 14.72800 11.89300 1.000 18.58000 84 PRO A O 1
ATOM 661 N N . ALA A 1 85 ? -0.98100 16.71200 12.84000 1.000 17.35000 85 ALA A N 1
ATOM 662 C CA . ALA A 1 85 ? 0.27900 17.34100 12.47400 1.000 17.00000 85 ALA A CA 1
ATOM 663 C C . ALA A 1 85 ? 1.50100 16.64200 13.07000 1.000 16.57000 85 ALA A C 1
ATOM 664 O O . ALA A 1 85 ? 2.60500 16.83100 12.54500 1.000 16.29000 85 ALA A O 1
ATOM 666 N N . VAL A 1 86 ? 1.35800 15.82200 14.12200 1.000 14.34000 86 VAL A N 1
ATOM 667 C CA . VAL A 1 86 ? 2.58000 15.18500 14.61900 1.000 17.05000 86 VAL A CA 1
ATOM 668 C C . VAL A 1 86 ? 3.08700 14.12500 13.63600 1.000 14.67000 86 VAL A C 1
ATOM 669 O O . VAL A 1 86 ? 4.30000 13.91600 13.52700 1.000 16.03000 86 VAL A O 1
ATOM 673 N N . TYR A 1 87 ? 2.19500 13.46500 12.88400 1.000 17.07000 87 TYR A N 1
ATOM 674 C CA . TYR A 1 87 ? 2.59600 12.41500 11.95300 1.000 16.41000 87 TYR A CA 1
ATOM 675 C C . TYR A 1 87 ? 2.33500 12.74400 10.48700 1.000 19.43000 87 TYR A C 1
ATOM 676 O O . TYR A 1 87 ? 2.90600 12.08000 9.61300 1.000 19.40000 87 TYR A O 1
ATOM 685 N N . ASP A 1 88 ? 1.50300 13.73700 10.19000 1.000 17.39000 88 ASP A N 1
ATOM 686 C CA . ASP A 1 88 ? 1.14700 14.11300 8.82600 1.000 18.84000 88 ASP A CA 1
ATOM 687 C C . ASP A 1 88 ? 1.87100 15.41000 8.49800 1.000 16.39000 88 ASP A C 1
ATOM 688 O O . ASP A 1 88 ? 1.50300 16.48100 9.00100 1.000 17.92000 88 ASP A O 1
ATOM 693 N N . MET A 1 89 ? 2.87800 15.32700 7.62700 1.000 19.43000 89 MET A N 1
ATOM 694 C CA . MET A 1 89 ? 3.72800 16.49500 7.41200 1.000 14.48000 89 MET A CA 1
ATOM 695 C C . MET A 1 89 ? 3.00700 17.61300 6.67400 1.000 18.11000 89 MET A C 1
ATOM 696 O O . MET A 1 89 ? 3.41100 18.77300 6.79800 1.000 17.80000 89 MET A O 1
ATOM 701 N N . ASP A 1 90 ? 1.96200 17.29900 5.90800 1.000 19.09000 90 ASP A N 1
ATOM 702 C CA . ASP A 1 90 ? 1.14100 18.36400 5.34400 1.000 19.32000 90 ASP A CA 1
ATOM 703 C C . ASP A 1 90 ? 0.53600 19.21100 6.45400 1.000 20.78000 90 ASP A C 1
ATOM 704 O O . ASP A 1 90 ? 0.53800 20.44500 6.38100 1.000 20.22000 90 ASP A O 1
ATOM 709 N N . MET A 1 91 ? 0.03700 18.56400 7.50200 1.000 17.31000 91 MET A N 1
ATOM 710 C CA . MET A 1 91 ? -0.52400 19.29000 8.63200 1.000 17.93000 91 MET A CA 1
ATOM 711 C C . MET A 1 91 ? 0.56800 19.88300 9.51200 1.000 17.13000 91 MET A C 1
ATOM 712 O O . MET A 1 91 ? 0.36100 20.93100 10.13600 1.000 16.67000 91 MET A O 1
ATOM 717 N N . ARG A 1 92 ? 1.73800 19.24100 9.55300 1.000 18.36000 92 ARG A N 1
ATOM 718 C CA . ARG A 1 92 ? 2.84100 19.76600 10.34500 1.000 12.83000 92 ARG A CA 1
ATOM 719 C C . ARG A 1 92 ? 3.24100 21.16100 9.87900 1.000 14.08000 92 ARG A C 1
ATOM 720 O O . ARG A 1 92 ? 3.45700 22.05900 10.70100 1.000 15.75000 92 ARG A O 1
ATOM 728 N N . VAL A 1 93 ? 3.32900 21.38000 8.56600 1.000 13.95000 93 VAL A N 1
ATOM 729 C CA . VAL A 1 93 ? 3.77400 22.70600 8.14300 1.000 15.57000 93 VAL A CA 1
ATOM 730 C C . VAL A 1 93 ? 2.71500 23.75000 8.46600 1.000 16.88000 93 VAL A C 1
ATOM 731 O O . VAL A 1 93 ? 3.04500 24.92200 8.68400 1.000 17.92000 93 VAL A O 1
ATOM 735 N N . ARG A 1 94 ? 1.44300 23.34300 8.57300 1.000 14.83000 94 ARG A N 1
ATOM 736 C CA . ARG A 1 94 ? 0.41300 24.28500 8.99800 1.000 16.54000 94 ARG A CA 1
ATOM 737 C C . ARG A 1 94 ? 0.57500 24.65700 10.46600 1.000 14.84000 94 ARG A C 1
ATOM 738 O O . ARG A 1 94 ? 0.43600 25.82700 10.83000 1.000 15.10000 94 ARG A O 1
ATOM 746 N N . ASP A 1 95 ? 0.89800 23.68200 11.31600 1.000 15.12000 95 ASP A N 1
ATOM 747 C CA . ASP A 1 95 ? 1.21400 23.98400 12.70900 1.000 17.23000 95 ASP A CA 1
ATOM 748 C C . ASP A 1 95 ? 2.46800 24.83800 12.82000 1.000 16.62000 95 ASP A C 1
ATOM 749 O O . ASP A 1 95 ? 2.56900 25.67000 13.72800 1.000 15.86000 95 ASP A O 1
ATOM 754 N N . MET A 1 96 ? 3.44300 24.62700 11.93000 1.000 16.03000 96 MET A N 1
ATOM 755 C CA . MET A 1 96 ? 4.63000 25.47100 11.93000 1.000 14.09000 96 MET A CA 1
ATOM 756 C C . MET A 1 96 ? 4.27300 26.90200 11.53100 1.000 16.84000 96 MET A C 1
ATOM 757 O O . MET A 1 96 ? 4.71300 27.86000 12.18100 1.000 14.57000 96 MET A O 1
ATOM 762 N N . ASP A 1 97 ? 3.44100 27.06800 10.49200 1.000 15.21000 97 ASP A N 1
ATOM 763 C CA . ASP A 1 97 ? 2.95500 28.40500 10.14000 1.000 16.69000 97 ASP A CA 1
ATOM 764 C C . ASP A 1 97 ? 2.28500 29.06800 11.33900 1.000 16.07000 97 ASP A C 1
ATOM 765 O O . ASP A 1 97 ? 2.54400 30.23800 11.64400 1.000 16.25000 97 ASP A O 1
ATOM 770 N N . ALA A 1 98 ? 1.43100 28.32800 12.05100 1.000 15.31000 98 ALA A N 1
ATOM 771 C CA . ALA A 1 98 ? 0.70000 28.94400 13.15800 1.000 17.25000 98 ALA A CA 1
ATOM 772 C C . ALA A 1 98 ? 1.64100 29.38000 14.27500 1.000 16.37000 98 ALA A C 1
ATOM 773 O O . ALA A 1 98 ? 1.34600 30.33600 14.99600 1.000 15.93000 98 ALA A O 1
ATOM 775 N N . ASN A 1 99 ? 2.77000 28.69600 14.43300 1.000 16.41000 99 ASN A N 1
ATOM 776 C CA . ASN A 1 99 ? 3.76800 29.01600 15.44800 1.000 15.27000 99 ASN A CA 1
ATOM 777 C C . ASN A 1 99 ? 4.85300 29.96400 14.93900 1.000 16.68000 99 ASN A C 1
ATOM 778 O O . ASN A 1 99 ? 5.78000 30.29400 15.68700 1.000 17.22000 99 ASN A O 1
ATOM 783 N N . GLY A 1 100 ? 4.77300 30.40400 13.69000 1.000 13.98000 100 GLY A N 1
ATOM 784 C CA . GLY A 1 100 ? 5.78200 31.29900 13.15700 1.000 15.34000 100 GLY A CA 1
ATOM 785 C C . GLY A 1 100 ? 7.10900 30.64000 12.85900 1.000 18.93000 100 GLY A C 1
ATOM 786 O O . GLY A 1 100 ? 8.11900 31.33500 12.74100 1.000 19.12000 100 GLY A O 1
ATOM 787 N N . THR A 1 101 ? 7.13300 29.31700 12.72600 1.000 14.60000 101 THR A N 1
ATOM 788 C CA . THR A 1 101 ? 8.37700 28.56200 12.58100 1.000 15.37000 101 THR A CA 1
ATOM 789 C C . THR A 1 101 ? 8.68900 28.35200 11.10600 1.000 17.63000 101 THR A C 1
ATOM 790 O O . THR A 1 101 ? 7.92600 27.67700 10.39700 1.000 16.73000 101 THR A O 1
ATOM 794 N N . LEU A 1 102 ? 9.82300 28.91000 10.65300 1.000 14.42000 102 LEU A N 1
ATOM 795 C CA . LEU A 1 102 ? 10.22700 28.75100 9.25600 1.000 15.27000 102 LEU A CA 1
ATOM 796 C C . LEU A 1 102 ? 10.64400 27.31400 8.95200 1.000 16.31000 102 LEU A C 1
ATOM 797 O O . LEU A 1 102 ? 10.17100 26.71100 7.98000 1.000 15.63000 102 LEU A O 1
ATOM 802 N N . ALA A 1 103 ? 11.54600 26.75300 9.75700 1.000 13.27000 103 ALA A N 1
ATOM 803 C CA . ALA A 1 103 ? 12.07000 25.42800 9.47300 1.000 15.42000 103 ALA A CA 1
ATOM 804 C C . ALA A 1 103 ? 12.18000 24.62300 10.76100 1.000 13.77000 103 ALA A C 1
ATOM 805 O O . ALA A 1 103 ? 12.28600 25.17300 11.86400 1.000 14.14000 103 ALA A O 1
ATOM 807 N N . ALA A 1 104 ? 12.16100 23.29700 10.59600 1.000 15.86000 104 ALA A N 1
ATOM 808 C CA . ALA A 1 104 ? 12.26900 22.34400 11.68900 1.000 11.45000 104 ALA A CA 1
ATOM 809 C C . ALA A 1 104 ? 13.26000 21.24500 11.31000 1.000 12.55000 104 ALA A C 1
ATOM 810 O O . ALA A 1 104 ? 13.58200 21.04100 10.13500 1.000 16.14000 104 ALA A O 1
ATOM 812 N N . THR A 1 105 ? 13.75300 20.53800 12.32500 1.000 14.06000 105 THR A N 1
ATOM 813 C CA . THR A 1 105 ? 14.80500 19.53500 12.17100 1.000 13.62000 105 THR A CA 1
ATOM 814 C C . THR A 1 105 ? 14.29700 18.25200 12.82400 1.000 13.65000 105 THR A C 1
ATOM 815 O O . THR A 1 105 ? 14.23400 18.16900 14.05400 1.000 14.59000 105 THR A O 1
ATOM 819 N N . LEU A 1 106 ? 13.94800 17.25000 12.01000 1.000 14.66000 106 LEU A N 1
ATOM 820 C CA . LEU A 1 106 ? 13.10700 16.12800 12.44800 1.000 14.20000 106 LEU A CA 1
ATOM 821 C C . LEU A 1 106 ? 13.91300 14.94300 12.98700 1.000 14.52000 106 LEU A C 1
ATOM 822 O O . LEU A 1 106 ? 14.41000 14.11600 12.21600 1.000 12.69000 106 LEU A O 1
ATOM 827 N N . PHE A 1 107 ? 13.95400 14.78900 14.31500 1.000 14.45000 107 PHE A N 1
ATOM 828 C CA . PHE A 1 107 ? 14.53300 13.59600 14.92800 1.000 11.84000 107 PHE A CA 1
ATOM 829 C C . PHE A 1 107 ? 13.53600 12.43100 14.91400 1.000 15.55000 107 PHE A C 1
ATOM 830 O O . PHE A 1 107 ? 12.33500 12.61800 15.13800 1.000 16.60000 107 PHE A O 1
ATOM 838 N N . ALA A 1 108 ? 14.05900 11.21900 14.71800 1.000 14.00000 108 ALA A N 1
ATOM 839 C CA . ALA A 1 108 ? 13.25500 10.01800 14.50500 1.000 14.68000 108 ALA A CA 1
ATOM 840 C C . ALA A 1 108 ? 12.52800 9.56600 15.76800 1.000 16.11000 108 ALA A C 1
ATOM 841 O O . ALA A 1 108 ? 12.97400 9.81500 16.89200 1.000 17.00000 108 ALA A O 1
ATOM 843 N N . THR A 1 109 ? 11.40800 8.85500 15.57400 1.000 14.19000 109 THR A N 1
ATOM 844 C CA . THR A 1 109 ? 10.78000 8.13200 16.68000 1.000 15.86000 109 THR A CA 1
ATOM 845 C C . THR A 1 109 ? 11.06900 6.63100 16.61500 1.000 15.83000 109 THR A C 1
ATOM 846 O O . THR A 1 109 ? 11.82200 6.11600 17.44500 1.000 17.00000 109 THR A O 1
ATOM 850 N N . PHE A 1 110 ? 10.47500 5.91700 15.65600 1.000 16.17000 110 PHE A N 1
ATOM 851 C CA . PHE A 1 110 ? 10.58400 4.45600 15.64600 1.000 19.75000 110 PHE A CA 1
ATOM 852 C C . PHE A 1 110 ? 12.02000 3.92800 15.70000 1.000 17.24000 110 PHE A C 1
ATOM 853 O O . PHE A 1 110 ? 12.30000 3.06400 16.54600 1.000 17.48000 110 PHE A O 1
ATOM 861 N N . PRO A 1 111 ? 12.97000 4.38300 14.87600 1.000 15.53000 111 PRO A N 1
ATOM 862 C CA . PRO A 1 111 ? 14.33200 3.83800 15.00200 1.000 14.26000 111 PRO A CA 1
ATOM 863 C C . PRO A 1 111 ? 15.07500 4.31700 16.23300 1.000 16.65000 111 PRO A C 1
ATOM 864 O O . PRO A 1 111 ? 16.17500 3.81800 16.48800 1.000 14.58000 111 PRO A O 1
ATOM 868 N N . GLY A 1 112 ? 14.50200 5.23600 17.01600 1.000 14.43000 112 GLY A N 1
ATOM 869 C CA . GLY A 1 112 ? 15.24500 5.91300 18.05900 1.000 16.28000 112 GLY A CA 1
ATOM 870 C C . GLY A 1 112 ? 15.77300 7.20600 17.47800 1.000 17.97000 112 GLY A C 1
ATOM 871 O O . GLY A 1 112 ? 16.18700 7.20800 16.31700 1.000 16.29000 112 GLY A O 1
ATOM 872 N N . PHE A 1 113 ? 15.76300 8.31400 18.23000 1.000 13.83000 113 PHE A N 1
ATOM 873 C CA . PHE A 1 113 ? 16.23300 9.55700 17.62100 1.000 17.59000 113 PHE A CA 1
ATOM 874 C C . PHE A 1 113 ? 17.70400 9.47600 17.22400 1.000 16.69000 113 PHE A C 1
ATOM 875 O O . PHE A 1 113 ? 18.15700 10.28500 16.40600 1.000 16.08000 113 PHE A O 1
ATOM 883 N N . ALA A 1 114 ? 18.45100 8.52300 17.78500 1.000 13.86000 114 ALA A N 1
ATOM 884 C CA . ALA A 1 114 ? 19.83600 8.28000 17.39300 1.000 15.46000 114 ALA A CA 1
ATOM 885 C C . ALA A 1 114 ? 20.02200 6.89300 16.79600 1.000 16.43000 114 ALA A C 1
ATOM 886 O O . ALA A 1 114 ? 21.16200 6.42100 16.70200 1.000 18.09000 114 ALA A O 1
ATOM 888 N N . GLY A 1 115 ? 18.93600 6.22300 16.41100 1.000 15.29000 115 GLY A N 1
ATOM 889 C CA . GLY A 1 115 ? 19.03400 4.92200 15.77200 1.000 14.92000 115 GLY A CA 1
ATOM 890 C C . GLY A 1 115 ? 19.28400 3.74400 16.68900 1.000 14.88000 115 GLY A C 1
ATOM 891 O O . GLY A 1 115 ? 19.49700 2.63500 16.18800 1.000 15.88000 115 GLY A O 1
ATOM 892 N N . THR A 1 116 ? 19.23200 3.92800 18.01200 1.000 16.94000 116 THR A N 1
ATOM 893 C CA . THR A 1 116 ? 19.62200 2.85400 18.92700 1.000 16.32000 116 THR A CA 1
ATOM 894 C C . THR A 1 116 ? 18.61900 1.70300 18.96400 1.000 16.04000 116 THR A C 1
ATOM 895 O O . THR A 1 116 ? 18.99500 0.59600 19.36100 1.000 19.04000 116 THR A O 1
ATOM 899 N N . HIS A 1 117 ? 17.35900 1.91700 18.58300 1.000 14.04000 117 HIS A N 1
ATOM 900 C CA . HIS A 1 117 ? 16.44200 0.77900 18.56000 1.000 15.16000 117 HIS A CA 1
ATOM 901 C C . HIS A 1 117 ? 16.83800 -0.20400 17.46500 1.000 18.32000 117 HIS A C 1
ATOM 902 O O . HIS A 1 117 ? 16.88900 -1.41400 17.70200 1.000 18.19000 117 HIS A O 1
ATOM 909 N N . LEU A 1 118 ? 17.15600 0.30900 16.27000 1.000 14.44000 118 LEU A N 1
ATOM 910 C CA . LEU A 1 118 ? 17.67500 -0.52900 15.19200 1.000 17.10000 118 LEU A CA 1
ATOM 911 C C . LEU A 1 118 ? 18.99200 -1.19300 15.57200 1.000 18.53000 118 LEU A C 1
ATOM 912 O O . LEU A 1 118 ? 19.24900 -2.33500 15.18100 1.000 19.93000 118 LEU A O 1
ATOM 917 N N . ALA A 1 119 ? 19.83700 -0.50600 16.33200 1.000 18.21000 119 ALA A N 1
ATOM 918 C CA . ALA A 1 119 ? 21.13300 -1.07400 16.68200 1.000 19.69000 119 ALA A CA 1
ATOM 919 C C . ALA A 1 119 ? 21.02200 -2.17800 17.72500 1.000 23.27000 119 ALA A C 1
ATOM 920 O O . ALA A 1 119 ? 21.96300 -2.96600 17.88300 1.000 26.84000 119 ALA A O 1
ATOM 922 N N . SER A 1 120 ? 19.89600 -2.25000 18.43200 1.000 25.51000 120 SER A N 1
ATOM 923 C CA . SER A 1 120 ? 19.68500 -3.24000 19.48100 1.000 27.31000 120 SER A CA 1
ATOM 924 C C . SER A 1 120 ? 19.22200 -4.58900 18.95000 1.000 30.41000 120 SER A C 1
ATOM 925 O O . SER A 1 120 ? 19.16100 -5.55100 19.72500 1.000 27.28000 120 SER A O 1
ATOM 928 N N . LEU A 1 121 ? 18.88600 -4.68400 17.66800 1.000 22.17000 121 LEU A N 1
ATOM 929 C CA . LEU A 1 121 ? 18.19500 -5.84800 17.14700 1.000 24.95000 121 LEU A CA 1
ATOM 930 C C . LEU A 1 121 ? 19.18400 -6.82600 16.52700 1.000 22.29000 121 LEU A C 1
ATOM 931 O O . LEU A 1 121 ? 20.29400 -6.44600 16.13100 1.000 24.75000 121 LEU A O 1
ATOM 936 N N . PRO A 1 122 ? 18.83700 -8.11500 16.45300 1.000 21.32000 122 PRO A N 1
ATOM 937 C CA . PRO A 1 122 ? 19.86000 -9.11900 16.11900 1.000 22.41000 122 PRO A CA 1
ATOM 938 C C . PRO A 1 122 ? 20.18700 -9.23700 14.63700 1.000 23.15000 122 PRO A C 1
ATOM 939 O O . PRO A 1 122 ? 21.31300 -9.60100 14.28100 1.000 24.10000 122 PRO A O 1
ATOM 943 N N . ASP A 1 123 ? 19.22900 -8.97000 13.75700 1.000 20.54000 123 ASP A N 1
ATOM 944 C CA . ASP A 1 123 ? 19.47800 -9.09000 12.32200 1.000 23.41000 123 ASP A CA 1
ATOM 945 C C . ASP A 1 123 ? 19.90400 -7.72000 11.80100 1.000 22.08000 123 ASP A C 1
ATOM 946 O O . ASP A 1 123 ? 19.07100 -6.83200 11.59500 1.000 23.92000 123 ASP A O 1
ATOM 951 N N . LYS A 1 124 ? 21.21200 -7.55000 11.57900 1.000 21.86000 124 LYS A N 1
ATOM 952 C CA . LYS A 1 124 ? 21.72600 -6.24300 11.20200 1.000 19.33000 124 LYS A CA 1
ATOM 953 C C . LYS A 1 124 ? 21.47200 -5.91700 9.73600 1.000 20.18000 124 LYS A C 1
ATOM 954 O O . LYS A 1 124 ? 21.41100 -4.73500 9.37900 1.000 17.53000 124 LYS A O 1
ATOM 960 N N . LYS A 1 125 ? 21.31500 -6.92700 8.87400 1.000 20.69000 125 LYS A N 1
ATOM 961 C CA . LYS A 1 125 ? 20.87200 -6.63400 7.51700 1.000 23.49000 125 LYS A CA 1
ATOM 962 C C . LYS A 1 125 ? 19.46300 -6.05900 7.53100 1.000 20.17000 125 LYS A C 1
ATOM 963 O O . LYS A 1 125 ? 19.16500 -5.11900 6.78400 1.000 19.42000 125 LYS A O 1
ATOM 969 N N . LEU A 1 126 ? 18.59100 -6.59100 8.39800 1.000 17.05000 126 LEU A N 1
ATOM 970 C CA . LEU A 1 126 ? 17.25900 -6.01900 8.54500 1.000 20.24000 126 LEU A CA 1
ATOM 971 C C . LEU A 1 126 ? 17.32300 -4.62600 9.16200 1.000 19.72000 126 LEU A C 1
ATOM 972 O O . LEU A 1 126 ? 16.62700 -3.70900 8.71600 1.000 17.31000 126 LEU A O 1
ATOM 977 N N . SER A 1 127 ? 18.14000 -4.45000 10.19700 1.000 18.72000 127 SER A N 1
ATOM 978 C CA . SER A 1 127 ? 18.24900 -3.12800 10.80100 1.000 17.23000 127 SER A CA 1
ATOM 979 C C . SER A 1 127 ? 18.83700 -2.11900 9.82000 1.000 16.22000 127 SER A C 1
ATOM 980 O O . SER A 1 127 ? 18.41800 -0.95900 9.79200 1.000 16.06000 127 SER A O 1
ATOM 983 N N . LEU A 1 128 ? 19.80500 -2.54300 9.00300 1.000 15.52000 128 LEU A N 1
ATOM 984 C CA . LEU A 1 128 ? 20.37200 -1.64400 8.00100 1.000 16.01000 128 LEU A CA 1
ATOM 985 C C . LEU A 1 128 ? 19.32300 -1.22900 6.97700 1.000 19.50000 128 LEU A C 1
ATOM 986 O O . LEU A 1 128 ? 19.23900 -0.05300 6.59800 1.000 17.92000 128 LEU A O 1
ATOM 991 N N . ALA A 1 129 ? 18.51100 -2.18400 6.51200 1.000 14.62000 129 ALA A N 1
ATOM 992 C CA . ALA A 1 129 ? 17.44700 -1.84500 5.57600 1.000 16.19000 129 ALA A CA 1
ATOM 993 C C . ALA A 1 129 ? 16.48800 -0.83100 6.18100 1.000 15.83000 129 ALA A C 1
ATOM 994 O O . ALA A 1 129 ? 16.04900 0.10200 5.49900 1.000 17.95000 129 ALA A O 1
ATOM 996 N N . ALA A 1 130 ? 16.15800 -0.99800 7.46700 1.000 15.92000 130 ALA A N 1
ATOM 997 C CA . ALA A 1 130 ? 15.24400 -0.07000 8.13100 1.000 14.50000 130 ALA A CA 1
ATOM 998 C C . ALA A 1 130 ? 15.87600 1.30900 8.29000 1.000 16.36000 130 ALA A C 1
ATOM 999 O O . ALA A 1 130 ? 15.19000 2.32800 8.18700 1.000 15.11000 130 ALA A O 1
ATOM 1001 N N . CYS A 1 131 ? 17.17900 1.36600 8.54800 1.000 14.71000 131 CYS A N 1
ATOM 1002 C CA . CYS A 1 131 ? 17.83600 2.67100 8.65500 1.000 14.97000 131 CYS A CA 1
ATOM 1003 C C . CYS A 1 131 ? 17.79700 3.40800 7.32200 1.000 14.81000 131 CYS A C 1
ATOM 1004 O O . CYS A 1 131 ? 17.46500 4.59900 7.25700 1.000 15.07000 131 CYS A O 1
ATOM 1007 N N . ARG A 1 132 ? 18.13400 2.71100 6.23700 1.000 16.95000 132 ARG A N 1
ATOM 1008 C CA . ARG A 1 132 ? 18.13000 3.35800 4.93200 1.000 17.45000 132 ARG A CA 1
ATOM 1009 C C . ARG A 1 132 ? 16.71900 3.76500 4.51500 1.000 16.17000 132 ARG A C 1
ATOM 1010 O O . ARG A 1 132 ? 16.53000 4.83400 3.93400 1.000 12.71000 132 ARG A O 1
ATOM 1018 N N . ALA A 1 133 ? 15.71000 2.94100 4.81600 1.000 16.55000 133 ALA A N 1
ATOM 1019 C CA . ALA A 1 133 ? 14.35000 3.31400 4.44700 1.000 15.74000 133 ALA A CA 1
ATOM 1020 C C . ALA A 1 133 ? 13.90200 4.54900 5.21300 1.000 17.16000 133 ALA A C 1
ATOM 1021 O O . ALA A 1 133 ? 13.26300 5.44400 4.64700 1.000 15.50000 133 ALA A O 1
ATOM 1023 N N . PHE A 1 134 ? 14.22400 4.60800 6.50600 1.000 13.03000 134 PHE A N 1
ATOM 1024 C CA . PHE A 1 134 ? 13.90600 5.79900 7.27800 1.000 13.87000 134 PHE A CA 1
ATOM 1025 C C . PHE A 1 134 ? 14.58400 7.03200 6.69300 1.000 13.24000 134 PHE A C 1
ATOM 1026 O O . PHE A 1 134 ? 13.94400 8.07300 6.51200 1.000 13.77000 134 PHE A O 1
ATOM 1034 N N . ASN A 1 135 ? 15.87900 6.93400 6.38400 1.000 15.02000 135 ASN A N 1
ATOM 1035 C CA . ASN A 1 135 ? 16.58100 8.08900 5.83000 1.000 12.76000 135 ASN A CA 1
ATOM 1036 C C . ASN A 1 135 ? 15.99300 8.50700 4.48900 1.000 11.61000 135 ASN A C 1
ATOM 1037 O O . ASN A 1 135 ? 15.82300 9.70100 4.23400 1.000 13.68000 135 ASN A O 1
ATOM 1042 N N . ASP A 1 136 ? 15.67700 7.53900 3.61700 1.000 13.19000 136 ASP A N 1
ATOM 1043 C CA . ASP A 1 136 ? 15.01500 7.86200 2.35300 1.000 12.95000 136 ASP A CA 1
ATOM 1044 C C . ASP A 1 136 ? 13.77300 8.71200 2.58200 1.000 14.97000 136 ASP A C 1
ATOM 1045 O O . ASP A 1 136 ? 13.49000 9.63400 1.81300 1.000 14.53000 136 ASP A O 1
ATOM 1050 N N . TRP A 1 137 ? 13.01600 8.41300 3.63400 1.000 16.22000 137 TRP A N 1
ATOM 1051 C CA . TRP A 1 137 ? 11.80900 9.18300 3.91100 1.000 14.86000 137 TRP A CA 1
ATOM 1052 C C . TRP A 1 137 ? 12.12900 10.54900 4.52100 1.000 14.82000 137 TRP A C 1
ATOM 1053 O O . TRP A 1 137 ? 11.65400 11.57800 4.03300 1.000 16.72000 137 TRP A O 1
ATOM 1064 N N . VAL A 1 138 ? 12.91700 10.57900 5.60000 1.000 13.73000 138 VAL A N 1
ATOM 1065 C CA . VAL A 1 138 ? 13.04300 11.81200 6.37300 1.000 13.55000 138 VAL A CA 1
ATOM 1066 C C . VAL A 1 138 ? 14.09700 12.73600 5.78400 1.000 15.85000 138 VAL A C 1
ATOM 1067 O O . VAL A 1 138 ? 14.03300 13.95600 5.98100 1.000 15.44000 138 VAL A O 1
ATOM 1071 N N . VAL A 1 139 ? 15.08200 12.19400 5.07600 1.000 13.05000 139 VAL A N 1
ATOM 1072 C CA . VAL A 1 139 ? 16.08600 13.04100 4.43900 1.000 15.12000 139 VAL A CA 1
ATOM 1073 C C . VAL A 1 139 ? 15.67600 13.39500 3.01600 1.000 16.87000 139 VAL A C 1
ATOM 1074 O O . VAL A 1 139 ? 15.80600 14.54400 2.58900 1.000 19.41000 139 VAL A O 1
ATOM 1078 N N . GLY A 1 140 ? 15.15900 12.42400 2.27200 1.000 15.10000 140 GLY A N 1
ATOM 1079 C CA . GLY A 1 140 ? 14.79600 12.66200 0.89000 1.000 21.95000 140 GLY A CA 1
ATOM 1080 C C . GLY A 1 140 ? 13.38600 13.17100 0.69400 1.000 23.65000 140 GLY A C 1
ATOM 1081 O O . GLY A 1 140 ? 13.18200 14.30400 0.23500 1.000 28.25000 140 GLY A O 1
ATOM 1082 N N . GLU A 1 141 ? 12.40400 12.34700 1.05700 1.000 15.70000 141 GLU A N 1
ATOM 1083 C CA . GLU A 1 141 ? 11.02400 12.62900 0.67500 1.000 18.52000 141 GLU A CA 1
ATOM 1084 C C . GLU A 1 141 ? 10.49500 13.88300 1.36500 1.000 20.40000 141 GLU A C 1
ATOM 1085 O O . GLU A 1 141 ? 9.98900 14.79600 0.70000 1.000 20.80000 141 GLU A O 1
ATOM 1091 N N . VAL A 1 142 ? 10.59200 13.94800 2.69300 1.000 16.72000 142 VAL A N 1
ATOM 1092 C CA . VAL A 1 142 ? 9.95000 15.02600 3.45000 1.000 17.18000 142 VAL A CA 1
ATOM 1093 C C . VAL A 1 142 ? 10.52100 16.39500 3.08100 1.000 18.54000 142 VAL A C 1
ATOM 1094 O O . VAL A 1 142 ? 9.74400 17.28100 2.69700 1.000 17.77000 142 VAL A O 1
ATOM 1098 N N . PRO A 1 143 ? 11.83900 16.63700 3.16400 1.000 18.64000 143 PRO A N 1
ATOM 1099 C CA . PRO A 1 143 ? 12.33400 17.98000 2.81100 1.000 21.27000 143 PRO A CA 1
ATOM 1100 C C . PRO A 1 143 ? 12.02300 18.37900 1.37600 1.000 22.19000 143 PRO A C 1
ATOM 1101 O O . PRO A 1 143 ? 11.83100 19.56900 1.10800 1.000 22.57000 143 PRO A O 1
ATOM 1105 N N . ASP A 1 144 ? 11.96300 17.42100 0.44400 1.000 21.94000 144 ASP A N 1
ATOM 1106 C CA . ASP A 1 144 ? 11.65700 17.75300 -0.94400 1.000 19.58000 144 ASP A CA 1
ATOM 1107 C C . ASP A 1 144 ? 10.16800 18.03900 -1.14600 1.000 25.18000 144 ASP A C 1
ATOM 1108 O O . ASP A 1 144 ? 9.80000 18.78900 -2.05500 1.000 20.76000 144 ASP A O 1
ATOM 1113 N N . ALA A 1 145 ? 9.29300 17.45500 -0.32100 1.000 22.14000 145 ALA A N 1
ATOM 1114 C CA . ALA A 1 145 ? 7.87200 17.75900 -0.42400 1.000 21.14000 145 ALA A CA 1
ATOM 1115 C C . ALA A 1 145 ? 7.53000 19.11700 0.17100 1.000 23.50000 145 ALA A C 1
ATOM 1116 O O . ALA A 1 145 ? 6.49900 19.69100 -0.19800 1.000 20.20000 145 ALA A O 1
ATOM 1118 N N . HIS A 1 146 ? 8.38300 19.65600 1.05000 1.000 16.33000 146 HIS A N 1
ATOM 1119 C CA . HIS A 1 146 ? 8.14400 20.93700 1.71700 1.000 18.51000 146 HIS A CA 1
ATOM 1120 C C . HIS A 1 146 ? 9.40800 21.79000 1.68000 1.000 24.36000 146 HIS A C 1
ATOM 1121 O O . HIS A 1 146 ? 10.04800 22.02800 2.71300 1.000 20.24000 146 HIS A O 1
ATOM 1128 N N . PRO A 1 147 ? 9.77300 22.30000 0.50100 1.000 24.69000 147 PRO A N 1
ATOM 1129 C CA . PRO A 1 147 ? 11.06600 22.97900 0.35000 1.000 20.26000 147 PRO A CA 1
ATOM 1130 C C . PRO A 1 147 ? 11.18900 24.16900 1.28600 1.000 20.01000 147 PRO A C 1
ATOM 1131 O O . PRO A 1 147 ? 10.28600 25.00400 1.38100 1.000 25.22000 147 PRO A O 1
ATOM 1135 N N . GLY A 1 148 ? 12.31000 24.23100 1.99100 1.000 19.69000 148 GLY A N 1
ATOM 1136 C CA . GLY A 1 148 ? 12.57300 25.31400 2.90600 1.000 20.33000 148 GLY A CA 1
ATOM 1137 C C . GLY A 1 148 ? 12.00500 25.13300 4.29500 1.000 16.20000 148 GLY A C 1
ATOM 1138 O O . GLY A 1 148 ? 12.26800 25.97200 5.16000 1.000 19.96000 148 GLY A O 1
ATOM 1139 N N . ARG A 1 149 ? 11.23600 24.07100 4.54200 1.000 14.92000 149 ARG A N 1
ATOM 1140 C CA . ARG A 1 149 ? 10.61100 23.88300 5.84300 1.000 19.96000 149 ARG A CA 1
ATOM 1141 C C . ARG A 1 149 ? 11.32400 22.86900 6.72600 1.000 15.53000 149 ARG A C 1
ATOM 1142 O O . ARG A 1 149 ? 11.07500 22.84900 7.93000 1.000 14.16000 149 ARG A O 1
ATOM 1150 N N . PHE A 1 150 ? 12.19300 22.02500 6.17800 1.000 13.94000 150 PHE A N 1
ATOM 1151 C CA . PHE A 1 150 ? 12.83500 21.00200 6.99400 1.000 13.96000 150 PHE A CA 1
ATOM 1152 C C . PHE A 1 150 ? 14.32600 20.93600 6.70100 1.000 17.69000 150 PHE A C 1
ATOM 1153 O O . PHE A 1 150 ? 14.72200 20.81000 5.53900 1.000 13.47000 150 PHE A O 1
ATOM 1161 N N . ILE A 1 151 ? 15.13800 21.04100 7.75200 1.000 13.90000 151 ILE A N 1
ATOM 1162 C CA . ILE A 1 151 ? 16.58500 20.86300 7.65800 1.000 13.70000 151 ILE A CA 1
ATOM 1163 C C . ILE A 1 151 ? 16.85700 19.36400 7.69100 1.000 15.72000 151 ILE A C 1
ATOM 1164 O O . ILE A 1 151 ? 16.53900 18.69800 8.69300 1.000 15.29000 151 ILE A O 1
ATOM 1169 N N . PRO A 1 152 ? 17.42700 18.79500 6.62900 1.000 13.05000 152 PRO A N 1
ATOM 1170 C CA . PRO A 1 152 ? 17.59000 17.33200 6.54000 1.000 13.80000 152 PRO A CA 1
ATOM 1171 C C . PRO A 1 152 ? 18.56400 16.79600 7.58400 1.000 16.57000 152 PRO A C 1
ATOM 1172 O O . PRO A 1 152 ? 19.73600 17.18900 7.63300 1.000 14.54000 152 PRO A O 1
ATOM 1176 N N . ILE A 1 153 ? 18.08100 15.86000 8.39500 1.000 13.22000 153 ILE A N 1
ATOM 1177 C CA . ILE A 1 153 ? 18.89000 15.19700 9.40800 1.000 9.54000 153 ILE A CA 1
ATOM 1178 C C . ILE A 1 153 ? 18.56400 13.70400 9.35800 1.000 15.13000 153 ILE A C 1
ATOM 1179 O O . ILE A 1 153 ? 17.40100 13.31800 9.22700 1.000 13.86000 153 ILE A O 1
ATOM 1184 N N . GLY A 1 154 ? 19.58900 12.85700 9.42100 1.000 14.41000 154 GLY A N 1
ATOM 1185 C CA . GLY A 1 154 ? 19.34000 11.42500 9.37900 1.000 14.14000 154 GLY A CA 1
ATOM 1186 C C . GLY A 1 154 ? 19.98000 10.66500 10.52700 1.000 14.40000 154 GLY A C 1
ATOM 1187 O O . GLY A 1 154 ? 20.53000 11.27700 11.44600 1.000 14.23000 154 GLY A O 1
ATOM 1188 N N . ILE A 1 155 ? 19.92100 9.33400 10.48200 1.000 14.69000 155 ILE A N 1
ATOM 1189 C CA . ILE A 1 155 ? 20.58400 8.47900 11.45700 1.000 14.05000 155 ILE A CA 1
ATOM 1190 C C . ILE A 1 155 ? 21.51900 7.53800 10.69200 1.000 12.34000 155 ILE A C 1
ATOM 1191 O O . ILE A 1 155 ? 21.49800 7.48000 9.46500 1.000 11.80000 155 ILE A O 1
ATOM 1196 N N . ILE A 1 156 ? 22.35100 6.81000 11.43000 1.000 10.98000 156 ILE A N 1
ATOM 1197 C CA . ILE A 1 156 ? 23.29600 5.89100 10.79500 1.000 11.24000 156 ILE A CA 1
ATOM 1198 C C . ILE A 1 156 ? 23.19800 4.52000 11.45100 1.000 13.97000 156 ILE A C 1
ATOM 1199 O O . ILE A 1 156 ? 22.78200 4.38900 12.61200 1.000 14.49000 156 ILE A O 1
ATOM 1204 N N . PRO A 1 157 ? 23.61100 3.45600 10.71800 1.000 16.20000 157 PRO A N 1
ATOM 1205 C CA . PRO A 1 157 ? 23.75600 2.10500 11.29900 1.000 14.94000 157 PRO A CA 1
ATOM 1206 C C . PRO A 1 157 ? 25.05100 1.98800 12.09200 1.000 16.34000 157 PRO A C 1
ATOM 1207 O O . PRO A 1 157 ? 25.99200 1.28800 11.71200 1.000 16.35000 157 PRO A O 1
ATOM 1211 N N . PHE A 1 158 ? 25.11500 2.68700 13.22900 1.000 16.68000 158 PHE A N 1
ATOM 1212 C CA . PHE A 1 158 ? 26.38700 2.90700 13.91900 1.000 15.16000 158 PHE A CA 1
ATOM 1213 C C . PHE A 1 158 ? 26.97400 1.64400 14.54000 1.000 17.23000 158 PHE A C 1
ATOM 1214 O O . PHE A 1 158 ? 28.10600 1.69500 15.03900 1.000 16.53000 158 PHE A O 1
ATOM 1222 N N . PHE A 1 159 ? 26.24100 0.52300 14.52900 1.000 16.55000 159 PHE A N 1
ATOM 1223 C CA . PHE A 1 159 ? 26.78600 -0.77600 14.90500 1.000 19.21000 159 PHE A CA 1
ATOM 1224 C C . PHE A 1 159 ? 27.81700 -1.28400 13.90600 1.000 19.81000 159 PHE A C 1
ATOM 1225 O O . PHE A 1 159 ? 28.51400 -2.26200 14.19800 1.000 19.81000 159 PHE A O 1
ATOM 1233 N N . ASP A 1 160 ? 27.93700 -0.63800 12.74800 1.000 19.37000 160 ASP A N 1
ATOM 1234 C CA . ASP A 1 160 ? 28.81800 -1.09200 11.67700 1.000 19.23000 160 ASP A CA 1
ATOM 1235 C C . ASP A 1 160 ? 29.47600 0.14600 11.08000 1.000 15.76000 160 ASP A C 1
ATOM 1236 O O . ASP A 1 160 ? 28.82300 0.91700 10.36900 1.000 16.93000 160 ASP A O 1
ATOM 1241 N N . ALA A 1 161 ? 30.76100 0.34100 11.37100 1.000 15.91000 161 ALA A N 1
ATOM 1242 C CA . ALA A 1 161 ? 31.43900 1.57100 10.97300 1.000 17.70000 161 ALA A CA 1
ATOM 1243 C C . ALA A 1 161 ? 31.46700 1.73200 9.45600 1.000 14.72000 161 ALA A C 1
ATOM 1244 O O . ALA A 1 161 ? 31.16300 2.81100 8.93300 1.000 14.71000 161 ALA A O 1
ATOM 1246 N N . ASP A 1 162 ? 31.85200 0.67500 8.73100 1.000 17.41000 162 ASP A N 1
ATOM 1247 C CA . ASP A 1 162 ? 31.90000 0.75300 7.27100 1.000 17.28000 162 ASP A CA 1
ATOM 1248 C C . ASP A 1 162 ? 30.52900 1.08400 6.69000 1.000 15.83000 162 ASP A C 1
ATOM 1249 O O . ASP A 1 162 ? 30.41300 1.90500 5.76800 1.000 12.62000 162 ASP A O 1
ATOM 1254 N N . GLU A 1 163 ? 29.47500 0.44200 7.20100 1.000 14.60000 163 GLU A N 1
ATOM 1255 C CA . GLU A 1 163 ? 28.14400 0.74900 6.68100 1.000 16.91000 163 GLU A CA 1
ATOM 1256 C C . GLU A 1 163 ? 27.71300 2.16000 7.06700 1.000 18.43000 163 GLU A C 1
ATOM 1257 O O . GLU A 1 163 ? 26.98000 2.81400 6.31700 1.000 13.43000 163 GLU A O 1
ATOM 1263 N N . SER A 1 164 ? 28.15100 2.64200 8.23300 1.000 13.06000 164 SER A N 1
ATOM 1264 C CA . SER A 1 164 ? 27.84700 4.01700 8.60600 1.000 14.96000 164 SER A CA 1
ATOM 1265 C C . SER A 1 164 ? 28.51900 5.01100 7.66300 1.000 12.81000 164 SER A C 1
ATOM 1266 O O . SER A 1 164 ? 27.90400 6.00800 7.26800 1.000 12.16000 164 SER A O 1
ATOM 1269 N N . VAL A 1 165 ? 29.77200 4.76100 7.29100 1.000 11.98000 165 VAL A N 1
ATOM 1270 C CA . VAL A 1 165 ? 30.45800 5.65700 6.36600 1.000 13.75000 165 VAL A CA 1
ATOM 1271 C C . VAL A 1 165 ? 29.73200 5.68400 5.02800 1.000 12.87000 165 VAL A C 1
ATOM 1272 O O . VAL A 1 165 ? 29.46900 6.75000 4.46700 1.000 13.28000 165 VAL A O 1
ATOM 1276 N N . ALA A 1 166 ? 29.39000 4.50600 4.50700 1.000 13.33000 166 ALA A N 1
ATOM 1277 C CA . ALA A 1 166 ? 28.64100 4.43300 3.25600 1.000 15.28000 166 ALA A CA 1
ATOM 1278 C C . ALA A 1 166 ? 27.31900 5.19000 3.34900 1.000 15.31000 166 ALA A C 1
ATOM 1279 O O . ALA A 1 166 ? 26.92400 5.89000 2.41500 1.000 13.07000 166 ALA A O 1
ATOM 1281 N N . GLU A 1 167 ? 26.61500 5.05700 4.46900 1.000 12.67000 167 GLU A N 1
ATOM 1282 C CA . GLU A 1 167 ? 25.33000 5.73700 4.58800 1.000 15.31000 167 GLU A CA 1
ATOM 1283 C C . GLU A 1 167 ? 25.51600 7.24900 4.66100 1.000 14.08000 167 GLU A C 1
ATOM 1284 O O . GLU A 1 167 ? 24.72800 7.99900 4.07500 1.000 16.16000 167 GLU A O 1
ATOM 1290 N N . VAL A 1 168 ? 26.58200 7.71900 5.32000 1.000 11.74000 168 VAL A N 1
ATOM 1291 C CA . VAL A 1 168 ? 26.86400 9.15400 5.33300 1.000 10.15000 168 VAL A CA 1
ATOM 1292 C C . VAL A 1 168 ? 27.05200 9.67500 3.90800 1.000 9.94000 168 VAL A C 1
ATOM 1293 O O . VAL A 1 168 ? 26.43100 10.66100 3.50100 1.000 12.17000 168 VAL A O 1
ATOM 1297 N N . HIS A 1 169 ? 27.90000 9.01300 3.11700 1.000 12.88000 169 HIS A N 1
ATOM 1298 C CA . HIS A 1 169 ? 28.04300 9.41600 1.71900 1.000 13.94000 169 HIS A CA 1
ATOM 1299 C C . HIS A 1 169 ? 26.69800 9.41800 0.99900 1.000 13.56000 169 HIS A C 1
ATOM 1300 O O . HIS A 1 169 ? 26.38700 10.34600 0.24100 1.000 13.47000 169 HIS A O 1
ATOM 1307 N N . ARG A 1 170 ? 25.89400 8.37700 1.20600 1.000 13.26000 170 ARG A N 1
ATOM 1308 C CA . ARG A 1 170 ? 24.64900 8.23900 0.45600 1.000 14.32000 170 ARG A CA 1
ATOM 1309 C C . ARG A 1 170 ? 23.66000 9.34900 0.80400 1.000 15.44000 170 ARG A C 1
ATOM 1310 O O . ARG A 1 170 ? 23.04000 9.94100 -0.08900 1.000 14.02000 170 ARG A O 1
ATOM 1318 N N . ILE A 1 171 ? 23.48500 9.63900 2.09600 1.000 12.08000 171 ILE A N 1
ATOM 1319 C CA . ILE A 1 171 ? 22.52500 10.68100 2.46400 1.000 14.91000 171 ILE A CA 1
ATOM 1320 C C . ILE A 1 171 ? 23.11000 12.08000 2.32600 1.000 12.19000 171 ILE A C 1
ATOM 1321 O O . ILE A 1 171 ? 22.34400 13.04400 2.16500 1.000 12.78000 171 ILE A O 1
ATOM 1326 N N . ALA A 1 172 ? 24.44200 12.23500 2.35800 1.000 13.42000 172 ALA A N 1
ATOM 1327 C CA . ALA A 1 172 ? 25.02400 13.52500 1.98900 1.000 10.95000 172 ALA A CA 1
ATOM 1328 C C . ALA A 1 172 ? 24.53100 13.96300 0.61200 1.000 14.89000 172 ALA A C 1
ATOM 1329 O O . ALA A 1 172 ? 24.12800 15.11400 0.41600 1.000 15.89000 172 ALA A O 1
ATOM 1331 N N . ALA A 1 173 ? 24.54300 13.04300 -0.35300 1.000 13.86000 173 ALA A N 1
ATOM 1332 C CA . ALA A 1 173 ? 24.12000 13.36700 -1.70900 1.000 16.94000 173 ALA A CA 1
ATOM 1333 C C . ALA A 1 173 ? 22.62400 13.62300 -1.81700 1.000 17.59000 173 ALA A C 1
ATOM 1334 O O . ALA A 1 173 ? 22.17400 14.11200 -2.85600 1.000 20.16000 173 ALA A O 1
ATOM 1336 N N . MET A 1 174 ? 21.84700 13.29800 -0.79100 1.000 13.56000 174 MET A N 1
ATOM 1337 C CA . MET A 1 174 ? 20.43600 13.64500 -0.74200 1.000 16.30000 174 MET A CA 1
ATOM 1338 C C . MET A 1 174 ? 20.18300 14.96700 -0.02900 1.000 17.34000 174 MET A C 1
ATOM 1339 O O . MET A 1 174 ? 19.01900 15.35600 0.12600 1.000 20.13000 174 MET A O 1
ATOM 1344 N N . GLY A 1 175 ? 21.23900 15.66100 0.39800 1.000 14.81000 175 GLY A N 1
ATOM 1345 C CA . GLY A 1 175 ? 21.13100 16.93000 1.09100 1.000 15.74000 175 GLY A CA 1
ATOM 1346 C C . GLY A 1 175 ? 21.19700 16.86600 2.60200 1.000 15.92000 175 GLY A C 1
ATOM 1347 O O . GLY A 1 175 ? 20.90600 17.87300 3.25600 1.000 17.21000 175 GLY A O 1
ATOM 1348 N N . CYS A 1 176 ? 21.55700 15.72100 3.17600 1.000 14.85000 176 CYS A N 1
ATOM 1349 C CA . CYS A 1 176 ? 21.63600 15.59900 4.62900 1.000 15.22000 176 CYS A CA 1
ATOM 1350 C C . CYS A 1 176 ? 22.60200 16.62600 5.20800 1.000 16.45000 176 CYS A C 1
ATOM 1351 O O . CYS A 1 176 ? 23.73300 16.77200 4.73100 1.000 16.72000 176 CYS A O 1
ATOM 1354 N N . ARG A 1 177 ? 22.13400 17.36500 6.22100 1.000 12.50000 177 ARG A N 1
ATOM 1355 C CA . ARG A 1 177 ? 22.93700 18.37200 6.90700 1.000 12.79000 177 ARG A CA 1
ATOM 1356 C C . ARG A 1 177 ? 23.46700 17.90400 8.25900 1.000 12.50000 177 ARG A C 1
ATOM 1357 O O . ARG A 1 177 ? 24.42200 18.49600 8.77100 1.000 12.49000 177 ARG A O 1
ATOM 1365 N N . SER A 1 178 ? 22.87900 16.86700 8.84200 1.000 12.67000 178 SER A N 1
ATOM 1366 C CA . SER A 1 178 ? 23.27700 16.40500 10.16200 1.000 11.51000 178 SER A CA 1
ATOM 1367 C C . SER A 1 178 ? 22.94200 14.92400 10.29000 1.000 12.65000 178 SER A C 1
ATOM 1368 O O . SER A 1 178 ? 21.99800 14.43100 9.66800 1.000 12.99000 178 SER A O 1
ATOM 1371 N N . ILE A 1 179 ? 23.72800 14.20300 11.07900 1.000 11.39000 179 ILE A N 1
ATOM 1372 C CA . ILE A 1 179 ? 23.32700 12.87400 11.52200 1.000 11.98000 179 ILE A CA 1
ATOM 1373 C C . ILE A 1 179 ? 23.20000 12.92700 13.02900 1.000 15.71000 179 ILE A C 1
ATOM 1374 O O . ILE A 1 179 ? 24.04100 13.53200 13.70300 1.000 14.11000 179 ILE A O 1
ATOM 1379 N N . SER A 1 180 ? 22.13200 12.32000 13.54400 1.000 10.73000 180 SER A N 1
ATOM 1380 C CA . SER A 1 180 ? 21.92900 12.18900 14.97800 1.000 12.93000 180 SER A CA 1
ATOM 1381 C C . SER A 1 180 ? 22.58400 10.89300 15.43700 1.000 13.34000 180 SER A C 1
ATOM 1382 O O . SER A 1 180 ? 22.20700 9.81400 14.97100 1.000 13.74000 180 SER A O 1
ATOM 1385 N N . ILE A 1 181 ? 23.56900 10.99300 16.32300 1.000 12.32000 181 ILE A N 1
ATOM 1386 C CA . ILE A 1 181 ? 24.28500 9.81600 16.80800 1.000 11.13000 181 ILE A CA 1
ATOM 1387 C C . ILE A 1 181 ? 24.11500 9.75600 18.31300 1.000 13.02000 181 ILE A C 1
ATOM 1388 O O . ILE A 1 181 ? 23.81400 10.77700 18.96100 1.000 14.09000 181 ILE A O 1
ATOM 1393 N N . PRO A 1 182 ? 24.29100 8.57700 18.91400 1.000 13.63000 182 PRO A N 1
ATOM 1394 C CA . PRO A 1 182 ? 24.09800 8.44200 20.36400 1.000 14.47000 182 PRO A CA 1
ATOM 1395 C C . PRO A 1 182 ? 25.08400 9.30500 21.12700 1.000 15.07000 182 PRO A C 1
ATOM 1396 O O . PRO A 1 182 ? 26.29100 9.26200 20.87800 1.000 16.70000 182 PRO A O 1
ATOM 1400 N N . GLU A 1 183 ? 24.57100 10.09000 22.07700 1.000 13.93000 183 GLU A N 1
ATOM 1401 C CA . GLU A 1 183 ? 25.44800 11.05500 22.73400 1.000 13.90000 183 GLU A CA 1
ATOM 1402 C C . GLU A 1 183 ? 26.45300 10.37400 23.66100 1.000 14.20000 183 GLU A C 1
ATOM 1403 O O . GLU A 1 183 ? 27.54500 10.90500 23.87600 1.000 13.88000 183 GLU A O 1
ATOM 1409 N N . THR A 1 184 ? 26.12000 9.21100 24.21200 1.000 13.92000 184 THR A N 1
ATOM 1410 C CA . THR A 1 184 ? 27.01500 8.48700 25.11700 1.000 13.73000 184 THR A CA 1
ATOM 1411 C C . THR A 1 184 ? 26.94200 7.01500 24.74900 1.000 17.08000 184 THR A C 1
ATOM 1412 O O . THR A 1 184 ? 26.23800 6.23300 25.40300 1.000 17.67000 184 THR A O 1
ATOM 1416 N N . PRO A 1 185 ? 27.66000 6.60100 23.69000 1.000 14.03000 185 PRO A N 1
ATOM 1417 C CA . PRO A 1 185 ? 27.43800 5.26100 23.11900 1.000 15.21000 185 PRO A CA 1
ATOM 1418 C C . PRO A 1 185 ? 27.75100 4.13300 24.07300 1.000 14.58000 185 PRO A C 1
ATOM 1419 O O . PRO A 1 185 ? 27.19300 3.03900 23.93100 1.000 16.21000 185 PRO A O 1
ATOM 1423 N N . TYR A 1 186 ? 28.65200 4.35100 25.02500 1.000 15.81000 186 TYR A N 1
ATOM 1424 C CA . TYR A 1 186 ? 28.95100 3.31700 25.99600 1.000 16.40000 186 TYR A CA 1
ATOM 1425 C C . TYR A 1 186 ? 27.76500 3.03700 26.91800 1.000 21.75000 186 TYR A C 1
ATOM 1426 O O . TYR A 1 186 ? 27.76700 2.01900 27.61900 1.000 18.41000 186 TYR A O 1
ATOM 1435 N N . GLY A 1 187 ? 26.75200 3.90200 26.92100 1.000 16.54000 187 GLY A N 1
ATOM 1436 C CA . GLY A 1 187 ? 25.55000 3.70200 27.70400 1.000 18.06000 187 GLY A CA 1
ATOM 1437 C C . GLY A 1 187 ? 24.41700 3.00000 26.98300 1.000 21.67000 187 GLY A C 1
ATOM 1438 O O . GLY A 1 187 ? 23.36900 2.74600 27.59300 1.000 21.35000 187 GLY A O 1
ATOM 1439 N N . VAL A 1 188 ? 24.61000 2.66100 25.70900 1.000 17.21000 188 VAL A N 1
ATOM 1440 C CA . VAL A 1 188 ? 23.55000 2.16100 24.84100 1.000 18.23000 188 VAL A CA 1
ATOM 1441 C C . VAL A 1 188 ? 23.56600 0.64200 24.89000 1.000 22.20000 188 VAL A C 1
ATOM 1442 O O . VAL A 1 188 ? 24.58100 0.01900 24.55500 1.000 20.00000 188 VAL A O 1
ATOM 1446 N N . GLY A 1 189 ? 22.44500 0.04300 25.28700 1.000 21.00000 189 GLY A N 1
ATOM 1447 C CA . GLY A 1 189 ? 22.38400 -1.40800 25.35400 1.000 26.74000 189 GLY A CA 1
ATOM 1448 C C . GLY A 1 189 ? 23.48500 -1.95000 26.23800 1.000 29.09000 189 GLY A C 1
ATOM 1449 O O . GLY A 1 189 ? 23.73300 -1.44400 27.33800 1.000 28.46000 189 GLY A O 1
ATOM 1450 N N . GLU A 1 190 ? 24.12400 -2.96400 25.71900 1.000 31.91000 190 GLU A N 1
ATOM 1451 C CA A GLU A 1 190 ? 25.33600 -3.50600 26.45400 0.450 34.32000 190 GLU A CA 1
ATOM 1452 C CA B GLU A 1 190 ? 25.31100 -3.53300 26.33300 0.550 34.33000 190 GLU A CA 1
ATOM 1453 C C . GLU A 1 190 ? 26.67400 -2.64200 26.24400 1.000 32.73000 190 GLU A C 1
ATOM 1454 O O . GLU A 1 190 ? 27.82200 -2.89000 26.70300 1.000 35.91000 190 GLU A O 1
ATOM 1465 N N . GLY A 1 191 ? 26.45800 -1.56600 25.48300 1.000 25.06000 191 GLY A N 1
ATOM 1466 C CA . GLY A 1 191 ? 27.58300 -0.68000 25.29300 1.000 22.53000 191 GLY A CA 1
ATOM 1467 C C . GLY A 1 191 ? 28.14600 -0.75400 23.89200 1.000 25.79000 191 GLY A C 1
ATOM 1468 O O . GLY A 1 191 ? 28.41700 -1.84200 23.36600 1.000 24.19000 191 GLY A O 1
ATOM 1469 N N . PHE A 1 192 ? 28.29200 0.40300 23.26700 1.000 19.96000 192 PHE A N 1
ATOM 1470 C CA . PHE A 1 192 ? 29.02000 0.53400 22.02300 1.000 18.14000 192 PHE A CA 1
ATOM 1471 C C . PHE A 1 192 ? 30.32400 1.27500 22.28200 1.000 18.24000 192 PHE A C 1
ATOM 1472 O O . PHE A 1 192 ? 30.48900 1.88500 23.34200 1.000 16.88000 192 PHE A O 1
ATOM 1480 N N . PRO A 1 193 ? 31.29300 1.21300 21.36500 1.000 16.16000 193 PRO A N 1
ATOM 1481 C CA . PRO A 1 193 ? 32.56900 1.89400 21.61000 1.000 17.20000 193 PRO A CA 1
ATOM 1482 C C . PRO A 1 193 ? 32.36900 3.38800 21.83400 1.000 17.73000 193 PRO A C 1
ATOM 1483 O O . PRO A 1 193 ? 31.44200 4.00000 21.29500 1.000 15.63000 193 PRO A O 1
ATOM 1487 N N . ASP A 1 194 ? 33.25300 3.97600 22.64500 1.000 16.31000 194 ASP A N 1
ATOM 1488 C CA . ASP A 1 194 ? 33.12700 5.38700 22.98900 1.000 14.99000 194 ASP A CA 1
ATOM 1489 C C . ASP A 1 194 ? 33.90400 6.24800 21.98700 1.000 16.30000 194 ASP A C 1
ATOM 1490 O O . ASP A 1 194 ? 34.60100 5.74800 21.10300 1.000 16.25000 194 ASP A O 1
ATOM 1495 N N . PHE A 1 195 ? 33.75100 7.56800 22.11300 1.000 13.38000 195 PHE A N 1
ATOM 1496 C CA . PHE A 1 195 ? 34.32000 8.45800 21.10400 1.000 14.17000 195 PHE A CA 1
ATOM 1497 C C . PHE A 1 195 ? 35.84000 8.46000 21.14900 1.000 16.55000 195 PHE A C 1
ATOM 1498 O O . PHE A 1 195 ? 36.48900 8.75800 20.13700 1.000 14.34000 195 PHE A O 1
ATOM 1506 N N . LYS A 1 196 ? 36.41700 8.15700 22.30600 1.000 14.41000 196 LYS A N 1
ATOM 1507 C CA . LYS A 1 196 ? 37.86300 8.16400 22.46000 1.000 19.49000 196 LYS A CA 1
ATOM 1508 C C . LYS A 1 196 ? 38.51300 6.92400 21.87300 1.000 14.12000 196 LYS A C 1
ATOM 1509 O O . LYS A 1 196 ? 39.73200 6.91800 21.68500 1.000 19.54000 196 LYS A O 1
ATOM 1515 N N . SER A 1 197 ? 37.72900 5.88500 21.57400 1.000 15.85000 197 SER A N 1
ATOM 1516 C CA . SER A 1 197 ? 38.29000 4.61000 21.14200 1.000 16.30000 197 SER A CA 1
ATOM 1517 C C . SER A 1 197 ? 38.83300 4.65300 19.72500 1.000 20.09000 197 SER A C 1
ATOM 1518 O O . SER A 1 197 ? 39.61600 3.77400 19.35600 1.000 19.49000 197 SER A O 1
ATOM 1521 N N . GLY A 1 198 ? 38.44400 5.64500 18.92400 1.000 17.36000 198 GLY A N 1
ATOM 1522 C CA . GLY A 1 198 ? 38.77300 5.65400 17.51900 1.000 19.48000 198 GLY A CA 1
ATOM 1523 C C . GLY A 1 198 ? 37.75100 4.97400 16.63700 1.000 15.82000 198 GLY A C 1
ATOM 1524 O O . GLY A 1 198 ? 37.82400 5.11200 15.41000 1.000 14.00000 198 GLY A O 1
ATOM 1525 N N . TYR A 1 199 ? 36.80000 4.24600 17.22900 1.000 15.93000 199 TYR A N 1
ATOM 1526 C CA . TYR A 1 199 ? 35.79700 3.53300 16.44800 1.000 17.10000 199 TYR A CA 1
ATOM 1527 C C . TYR A 1 199 ? 35.02700 4.47400 15.53000 1.000 20.22000 199 TYR A C 1
ATOM 1528 O O . TYR A 1 199 ? 34.67900 4.10800 14.39600 1.000 16.70000 199 TYR A O 1
ATOM 1537 N N . TRP A 1 200 ? 34.76300 5.68900 15.99600 1.000 13.46000 200 TRP A N 1
ATOM 1538 C CA . TRP A 1 200 ? 33.92900 6.62400 15.25800 1.000 17.48000 200 TRP A CA 1
ATOM 1539 C C . TRP A 1 200 ? 34.72100 7.45300 14.26100 1.000 15.15000 200 TRP A C 1
ATOM 1540 O O . TRP A 1 200 ? 34.11700 8.19600 13.47100 1.000 14.27000 200 TRP A O 1
ATOM 1551 N N . ASP A 1 201 ? 36.05100 7.33600 14.27300 1.000 13.90000 201 ASP A N 1
ATOM 1552 C CA . ASP A 1 201 ? 36.87200 8.22800 13.45900 1.000 15.02000 201 ASP A CA 1
ATOM 1553 C C . ASP A 1 201 ? 36.51800 8.19300 11.97400 1.000 13.28000 201 ASP A C 1
ATOM 1554 O O . ASP A 1 201 ? 36.49900 9.26800 11.35200 1.000 16.14000 201 ASP A O 1
ATOM 1559 N N . PRO A 1 202 ? 36.25600 7.04500 11.34600 1.000 13.55000 202 PRO A N 1
ATOM 1560 C CA . PRO A 1 202 ? 35.87800 7.09400 9.92300 1.000 15.28000 202 PRO A CA 1
ATOM 1561 C C . PRO A 1 202 ? 34.53200 7.74900 9.69800 1.000 16.95000 202 PRO A C 1
ATOM 1562 O O . PRO A 1 202 ? 34.30100 8.30000 8.61500 1.000 12.59000 202 PRO A O 1
ATOM 1566 N N . ILE A 1 203 ? 33.63100 7.67100 10.67800 1.000 12.62000 203 ILE A N 1
ATOM 1567 C CA . ILE A 1 203 ? 32.37500 8.41300 10.59500 1.000 13.09000 203 ILE A CA 1
ATOM 1568 C C . ILE A 1 203 ? 32.62900 9.90800 10.74100 1.000 14.52000 203 ILE A C 1
ATOM 1569 O O . ILE A 1 203 ? 32.09600 10.71800 9.97300 1.000 14.23000 203 ILE A O 1
ATOM 1574 N N . PHE A 1 204 ? 33.43600 10.29500 11.73700 1.000 16.12000 204 PHE A N 1
ATOM 1575 C CA . PHE A 1 204 ? 33.81000 11.69400 11.89800 1.000 9.81000 204 PHE A CA 1
ATOM 1576 C C . PHE A 1 204 ? 34.44200 12.22700 10.62100 1.000 16.72000 204 PHE A C 1
ATOM 1577 O O . PHE A 1 204 ? 34.15400 13.34800 10.18400 1.000 14.90000 204 PHE A O 1
ATOM 1585 N N . LYS A 1 205 ? 35.31800 11.42400 10.01900 1.000 12.03000 205 LYS A N 1
ATOM 1586 C CA . LYS A 1 205 ? 36.03900 11.84600 8.82600 1.000 15.26000 205 LYS A CA 1
ATOM 1587 C C . LYS A 1 205 ? 35.07800 12.11300 7.68100 1.000 15.45000 205 LYS A C 1
ATOM 1588 O O . LYS A 1 205 ? 35.17800 13.14100 6.99800 1.000 13.61000 205 LYS A O 1
ATOM 1594 N N . ALA A 1 206 ? 34.12700 11.19300 7.46500 1.000 12.78000 206 ALA A N 1
ATOM 1595 C CA . ALA A 1 206 ? 33.17700 11.34600 6.36800 1.000 14.43000 206 ALA A CA 1
ATOM 1596 C C . ALA A 1 206 ? 32.24700 12.53300 6.59800 1.000 14.25000 206 ALA A C 1
ATOM 1597 O O . ALA A 1 206 ? 31.87600 13.22500 5.64400 1.000 13.98000 206 ALA A O 1
ATOM 1599 N N . CYS A 1 207 ? 31.85200 12.78200 7.85300 1.000 14.17000 207 CYS A N 1
ATOM 1600 C CA . CYS A 1 207 ? 31.01100 13.94200 8.15100 1.000 13.04000 207 CYS A CA 1
ATOM 1601 C C . CYS A 1 207 ? 31.72400 15.25100 7.83500 1.000 14.03000 207 CYS A C 1
ATOM 1602 O O . CYS A 1 207 ? 31.11900 16.17300 7.27500 1.000 13.58000 207 CYS A O 1
ATOM 1605 N N . VAL A 1 208 ? 32.99400 15.37500 8.23300 1.000 13.36000 208 VAL A N 1
ATOM 1606 C CA . VAL A 1 208 ? 33.75100 16.58200 7.89000 1.000 13.52000 208 VAL A CA 1
ATOM 1607 C C . VAL A 1 208 ? 33.81800 16.74600 6.38100 1.000 13.82000 208 VAL A C 1
ATOM 1608 O O . VAL A 1 208 ? 33.64900 17.84800 5.85400 1.000 16.03000 208 VAL A O 1
ATOM 1612 N N . GLU A 1 209 ? 34.02700 15.64900 5.66100 1.000 14.04000 209 GLU A N 1
ATOM 1613 C CA . GLU A 1 209 ? 34.14300 15.74100 4.20700 1.000 17.15000 209 GLU A CA 1
ATOM 1614 C C . GLU A 1 209 ? 32.87900 16.30700 3.57800 1.000 18.20000 209 GLU A C 1
ATOM 1615 O O . GLU A 1 209 ? 32.94400 16.98000 2.54400 1.000 18.29000 209 GLU A O 1
ATOM 1621 N N . HIS A 1 210 ? 31.72200 16.07200 4.19800 1.000 15.19000 210 HIS A N 1
ATOM 1622 C CA . HIS A 1 210 ? 30.45400 16.55800 3.67900 1.000 13.98000 210 HIS A CA 1
ATOM 1623 C C . HIS A 1 210 ? 29.90000 17.73400 4.47300 1.000 14.66000 210 HIS A C 1
ATOM 1624 O O . HIS A 1 210 ? 28.75400 18.14800 4.23300 1.000 14.96000 210 HIS A O 1
ATOM 1631 N N . ASN A 1 211 ? 30.67100 18.26300 5.42400 1.000 14.25000 211 ASN A N 1
ATOM 1632 C CA . ASN A 1 211 ? 30.23500 19.37100 6.27600 1.000 13.50000 211 ASN A CA 1
ATOM 1633 C C . ASN A 1 211 ? 28.96400 19.00800 7.04800 1.000 17.62000 211 ASN A C 1
ATOM 1634 O O . ASN A 1 211 ? 28.07200 19.83500 7.24800 1.000 19.12000 211 ASN A O 1
ATOM 1639 N N . ILE A 1 212 ? 28.87300 17.76000 7.47600 1.000 14.97000 212 ILE A N 1
ATOM 1640 C CA . ILE A 1 212 ? 27.68200 17.25700 8.15100 1.000 13.61000 212 ILE A CA 1
ATOM 1641 C C . ILE A 1 212 ? 27.87300 17.37300 9.66000 1.000 14.29000 212 ILE A C 1
ATOM 1642 O O . ILE A 1 212 ? 28.91700 16.98300 10.19400 1.000 15.07000 212 ILE A O 1
ATOM 1647 N N . VAL A 1 213 ? 26.86800 17.95100 10.34300 1.000 12.88000 213 VAL A N 1
ATOM 1648 C CA . VAL A 1 213 ? 26.89700 18.19100 11.78800 1.000 13.01000 213 VAL A CA 1
ATOM 1649 C C . VAL A 1 213 ? 26.54500 16.91500 12.54700 1.000 12.05000 213 VAL A C 1
ATOM 1650 O O . VAL A 1 213 ? 25.59700 16.20600 12.19700 1.000 13.10000 213 VAL A O 1
ATOM 1654 N N . LEU A 1 214 ? 27.28300 16.62700 13.61500 1.000 12.73000 214 LEU A N 1
ATOM 1655 C CA . LEU A 1 214 ? 26.86600 15.58800 14.54900 1.000 11.43000 214 LEU A CA 1
ATOM 1656 C C . LEU A 1 214 ? 25.88300 16.18100 15.54300 1.000 13.81000 214 LEU A C 1
ATOM 1657 O O . LEU A 1 214 ? 26.25500 17.06400 16.31800 1.000 10.80000 214 LEU A O 1
ATOM 1662 N N . SER A 1 215 ? 24.64400 15.68400 15.55200 1.000 13.02000 215 SER A N 1
ATOM 1663 C CA . SER A 1 215 ? 23.66500 16.10800 16.54200 1.000 10.23000 215 SER A CA 1
ATOM 1664 C C . SER A 1 215 ? 23.68800 15.09500 17.67700 1.000 11.45000 215 SER A C 1
ATOM 1665 O O . SER A 1 215 ? 23.44600 13.90300 17.45200 1.000 13.68000 215 SER A O 1
ATOM 1668 N N . LEU A 1 216 ? 24.02300 15.55700 18.87800 1.000 10.25000 216 LEU A N 1
ATOM 1669 C CA . LEU A 1 216 ? 24.05200 14.71000 20.07100 1.000 12.55000 216 LEU A CA 1
ATOM 1670 C C . LEU A 1 216 ? 22.86900 15.12300 20.94200 1.000 14.35000 216 LEU A C 1
ATOM 1671 O O . LEU A 1 216 ? 22.98700 16.01100 21.78500 1.000 13.03000 216 LEU A O 1
ATOM 1676 N N . HIS A 1 217 ? 21.72800 14.46600 20.72400 1.000 13.77000 217 HIS A N 1
ATOM 1677 C CA . HIS A 1 217 ? 20.48300 14.79100 21.40400 1.000 12.51000 217 HIS A CA 1
ATOM 1678 C C . HIS A 1 217 ? 20.44500 14.17500 22.80300 1.000 14.73000 217 HIS A C 1
ATOM 1679 O O . HIS A 1 217 ? 20.93700 13.06500 23.01800 1.000 16.90000 217 HIS A O 1
ATOM 1686 N N . ILE A 1 218 ? 19.86400 14.90900 23.76000 1.000 13.62000 218 ILE A N 1
ATOM 1687 C CA . ILE A 1 218 ? 19.71600 14.38700 25.12900 1.000 16.01000 218 ILE A CA 1
ATOM 1688 C C . ILE A 1 218 ? 18.91600 13.08100 25.13100 1.000 16.90000 218 ILE A C 1
ATOM 1689 O O . ILE A 1 218 ? 18.14200 12.78100 24.21400 1.000 15.52000 218 ILE A O 1
ATOM 1694 N N . GLY A 1 219 ? 19.07100 12.32400 26.21400 1.000 20.13000 219 GLY A N 1
ATOM 1695 C CA . GLY A 1 219 ? 18.40600 11.04400 26.38700 1.000 18.86000 219 GLY A CA 1
ATOM 1696 C C . GLY A 1 219 ? 19.35300 9.88300 26.60000 1.000 18.08000 219 GLY A C 1
ATOM 1697 O O . GLY A 1 219 ? 18.91300 8.81300 27.04200 1.000 21.70000 219 GLY A O 1
ATOM 1698 N N . GLY A 1 220 ? 20.63900 10.04400 26.29000 1.000 18.48000 220 GLY A N 1
ATOM 1699 C CA . GLY A 1 220 ? 21.59700 8.97000 26.50300 1.000 17.92000 220 GLY A CA 1
ATOM 1700 C C . GLY A 1 220 ? 22.27100 9.10100 27.85300 1.000 18.18000 220 GLY A C 1
ATOM 1701 O O . GLY A 1 220 ? 22.43200 8.12200 28.58900 1.000 19.83000 220 GLY A O 1
ATOM 1702 N N . GLY A 1 221 ? 22.64500 10.33100 28.19500 1.000 16.82000 221 GLY A N 1
ATOM 1703 C CA . GLY A 1 221 ? 23.31100 10.57200 29.47000 1.000 20.40000 221 GLY A CA 1
ATOM 1704 C C . GLY A 1 221 ? 22.47100 10.16900 30.66900 1.000 18.67000 221 GLY A C 1
ATOM 1705 O O . GLY A 1 221 ? 23.00000 9.64700 31.65400 1.000 18.80000 221 GLY A O 1
ATOM 1706 N N . ILE A 1 222 ? 21.15300 10.40700 30.60600 1.000 17.45000 222 ILE A N 1
ATOM 1707 C CA . ILE A 1 222 ? 20.29000 10.01500 31.72300 1.000 17.37000 222 ILE A CA 1
ATOM 1708 C C . ILE A 1 222 ? 20.36800 8.50900 31.96500 1.000 22.04000 222 ILE A C 1
ATOM 1709 O O . ILE A 1 222 ? 20.33700 8.05400 33.11600 1.000 19.23000 222 ILE A O 1
ATOM 1714 N N . ASN A 1 223 ? 20.52800 7.71000 30.90500 1.000 21.79000 223 ASN A N 1
ATOM 1715 C CA . ASN A 1 223 ? 20.60500 6.26500 31.09500 1.000 22.38000 223 ASN A CA 1
ATOM 1716 C C . ASN A 1 223 ? 21.91000 5.81900 31.74800 1.000 18.85000 223 ASN A C 1
ATOM 1717 O O . ASN A 1 223 ? 22.04000 4.64000 32.09800 1.000 23.16000 223 ASN A O 1
ATOM 1722 N N . LEU A 1 224 ? 22.87100 6.72300 31.92400 1.000 15.61000 224 LEU A N 1
ATOM 1723 C CA . LEU A 1 224 ? 24.09800 6.40700 32.64900 1.000 15.03000 224 LEU A CA 1
ATOM 1724 C C . LEU A 1 224 ? 23.95600 6.53800 34.16000 1.000 19.19000 224 LEU A C 1
ATOM 1725 O O . LEU A 1 224 ? 24.81900 6.03700 34.89300 1.000 17.18000 224 LEU A O 1
ATOM 1730 N N . VAL A 1 225 ? 22.90900 7.20100 34.64100 1.000 16.89000 225 VAL A N 1
ATOM 1731 C CA . VAL A 1 225 ? 22.84600 7.67400 36.02100 1.000 15.72000 225 VAL A CA 1
ATOM 1732 C C . VAL A 1 225 ? 22.01800 6.71000 36.85400 1.000 15.65000 225 VAL A C 1
ATOM 1733 O O . VAL A 1 225 ? 20.81300 6.55800 36.62900 1.000 16.61000 225 VAL A O 1
ATOM 1737 N N . LYS A 1 226 ? 22.65700 6.07400 37.83300 1.000 14.82000 226 LYS A N 1
ATOM 1738 C CA . LYS A 1 226 ? 21.92000 5.26000 38.78700 1.000 14.24000 226 LYS A CA 1
ATOM 1739 C C . LYS A 1 226 ? 20.92300 6.13700 39.53300 1.000 18.55000 226 LYS A C 1
ATOM 1740 O O . LYS A 1 226 ? 21.24400 7.26000 39.93100 1.000 15.01000 226 LYS A O 1
ATOM 1746 N N . ARG A 1 227 ? 19.70300 5.63400 39.69800 1.000 14.32000 227 ARG A N 1
ATOM 1747 C CA . ARG A 1 227 ? 18.67400 6.30100 40.47600 1.000 16.12000 227 ARG A CA 1
ATOM 1748 C C . ARG A 1 227 ? 18.17500 5.37100 41.57500 1.000 20.25000 227 ARG A C 1
ATOM 1749 O O . ARG A 1 227 ? 18.34800 4.14900 41.49000 1.000 17.31000 227 ARG A O 1
ATOM 1757 N N . PRO A 1 228 ? 17.54500 5.90900 42.61900 1.000 19.30000 228 PRO A N 1
ATOM 1758 C CA . PRO A 1 228 ? 16.92400 5.04100 43.62600 1.000 22.56000 228 PRO A CA 1
ATOM 1759 C C . PRO A 1 228 ? 15.77100 4.24700 43.02600 1.000 22.18000 228 PRO A C 1
ATOM 1760 O O . PRO A 1 228 ? 15.25000 4.53700 41.94200 1.000 22.98000 228 PRO A O 1
ATOM 1764 N N . GLU A 1 229 ? 15.35100 3.24100 43.79200 1.000 29.36000 229 GLU A N 1
ATOM 1765 C CA . GLU A 1 229 ? 14.42100 2.22800 43.30200 1.000 31.36000 229 GLU A CA 1
ATOM 1766 C C . GLU A 1 229 ? 13.14900 2.82400 42.69500 1.000 27.37000 229 GLU A C 1
ATOM 1767 O O . GLU A 1 229 ? 12.77100 2.48500 41.56500 1.000 41.95000 229 GLU A O 1
ATOM 1773 N N . GLY A 1 230 ? 12.46900 3.69500 43.42400 1.000 26.83000 230 GLY A N 1
ATOM 1774 C CA . GLY A 1 230 ? 11.17000 4.15900 42.95500 1.000 38.77000 230 GLY A CA 1
ATOM 1775 C C . GLY A 1 230 ? 11.20400 5.16700 41.81600 1.000 43.30000 230 GLY A C 1
ATOM 1776 O O . GLY A 1 230 ? 11.58900 6.32100 42.03700 1.000 44.85000 230 GLY A O 1
ATOM 1777 N N . PHE A 1 231 ? 10.79400 4.75400 40.60300 1.000 44.24000 231 PHE A N 1
ATOM 1778 C CA . PHE A 1 231 ? 10.80600 5.61800 39.41900 1.000 49.28000 231 PHE A CA 1
ATOM 1779 C C . PHE A 1 231 ? 10.09700 6.93800 39.67700 1.000 49.07000 231 PHE A C 1
ATOM 1780 O O . PHE A 1 231 ? 8.86900 6.96800 39.82800 1.000 50.52000 231 PHE A O 1
ATOM 1788 N N . ASP A 1 232 ? 10.85600 8.02900 39.69200 1.000 41.77000 232 ASP A N 1
ATOM 1789 C CA . ASP A 1 232 ? 10.28800 9.35500 39.90800 1.000 36.21000 232 ASP A CA 1
ATOM 1790 C C . ASP A 1 232 ? 10.27400 10.14700 38.60200 1.000 37.89000 232 ASP A C 1
ATOM 1791 O O . ASP A 1 232 ? 11.29400 10.70600 38.19700 1.000 30.26000 232 ASP A O 1
ATOM 1796 N N . ILE A 1 233 ? 9.11700 10.19300 37.94800 1.000 35.22000 233 ILE A N 1
ATOM 1797 C CA . ILE A 1 233 ? 8.98000 10.90900 36.68500 1.000 29.14000 233 ILE A CA 1
ATOM 1798 C C . ILE A 1 233 ? 9.50700 12.33600 36.81900 1.000 26.64000 233 ILE A C 1
ATOM 1799 O O . ILE A 1 233 ? 10.26400 12.82000 35.96700 1.000 25.14000 233 ILE A O 1
ATOM 1804 N N . ASP A 1 234 ? 9.13000 13.02600 37.90100 1.000 21.42000 234 ASP A N 1
ATOM 1805 C CA . ASP A 1 234 ? 9.48900 14.43400 38.03900 1.000 25.53000 234 ASP A CA 1
ATOM 1806 C C . ASP A 1 234 ? 10.99800 14.60200 38.16000 1.000 27.25000 234 ASP A C 1
ATOM 1807 O O . ASP A 1 234 ? 11.57800 15.53800 37.59300 1.000 23.53000 234 ASP A O 1
ATOM 1812 N N . ASN A 1 235 ? 11.64700 13.70200 38.89900 1.000 21.53000 235 ASN A N 1
ATOM 1813 C CA . ASN A 1 235 ? 13.09900 13.75700 39.02900 1.000 23.52000 235 ASN A CA 1
ATOM 1814 C C . ASN A 1 235 ? 13.77300 13.53200 37.67900 1.000 25.67000 235 ASN A C 1
ATOM 1815 O O . ASN A 1 235 ? 14.67200 14.28300 37.29100 1.000 21.91000 235 ASN A O 1
ATOM 1820 N N . MET A 1 236 ? 13.32400 12.52100 36.93100 1.000 24.39000 236 MET A N 1
ATOM 1821 C CA . MET A 1 236 ? 13.89900 12.26600 35.61300 1.000 27.20000 236 MET A CA 1
ATOM 1822 C C . MET A 1 236 ? 13.72100 13.46700 34.68800 1.000 24.33000 236 MET A C 1
ATOM 1823 O O . MET A 1 236 ? 14.68200 13.92400 34.05900 1.000 29.06000 236 MET A O 1
ATOM 1828 N N . LEU A 1 237 ? 12.49200 13.98900 34.58900 1.000 26.79000 237 LEU A N 1
ATOM 1829 C CA . LEU A 1 237 ? 12.24000 15.16200 33.75000 1.000 26.10000 237 LEU A CA 1
ATOM 1830 C C . LEU A 1 237 ? 13.12700 16.33800 34.13500 1.000 27.14000 237 LEU A C 1
ATOM 1831 O O . LEU A 1 237 ? 13.50400 17.13900 33.27000 1.000 28.07000 237 LEU A O 1
ATOM 1836 N N . MET A 1 238 ? 13.46000 16.47000 35.42400 1.000 24.69000 238 MET A N 1
ATOM 1837 C CA . MET A 1 238 ? 14.35100 17.54500 35.84300 1.000 20.09000 238 MET A CA 1
ATOM 1838 C C . MET A 1 238 ? 15.79500 17.27400 35.42600 1.000 25.14000 238 MET A C 1
ATOM 1839 O O . MET A 1 238 ? 16.49900 18.19400 35.00200 1.000 30.30000 238 MET A O 1
ATOM 1844 N N . LEU A 1 239 ? 16.26600 16.02800 35.53900 1.000 23.56000 239 LEU A N 1
ATOM 1845 C CA . LEU A 1 239 ? 17.68400 15.79200 35.27000 1.000 23.39000 239 LEU A CA 1
ATOM 1846 C C . LEU A 1 239 ? 17.97200 15.62900 33.78600 1.000 25.91000 239 LEU A C 1
ATOM 1847 O O . LEU A 1 239 ? 19.00100 16.11200 33.30100 1.000 28.96000 239 LEU A O 1
ATOM 1852 N N . THR A 1 240 ? 17.09100 14.93200 33.06100 1.000 22.45000 240 THR A N 1
ATOM 1853 C CA . THR A 1 240 ? 17.40100 14.50100 31.69700 1.000 25.32000 240 THR A CA 1
ATOM 1854 C C . THR A 1 240 ? 17.99800 15.59600 30.81500 1.000 24.35000 240 THR A C 1
ATOM 1855 O O . THR A 1 240 ? 19.00100 15.32200 30.13300 1.000 28.22000 240 THR A O 1
ATOM 1859 N N . PRO A 1 241 ? 17.47900 16.82700 30.77700 1.000 23.76000 241 PRO A N 1
ATOM 1860 C CA . PRO A 1 241 ? 18.06300 17.83500 29.88400 1.000 23.51000 241 PRO A CA 1
ATOM 1861 C C . PRO A 1 241 ? 19.15000 18.70400 30.49700 1.000 21.03000 241 PRO A C 1
ATOM 1862 O O . PRO A 1 241 ? 19.60400 19.63900 29.83000 1.000 23.18000 241 PRO A O 1
ATOM 1866 N N . LEU A 1 242 ? 19.58200 18.44000 31.72500 1.000 22.43000 242 LEU A N 1
ATOM 1867 C CA . LEU A 1 242 ? 20.54900 19.29500 32.40400 1.000 21.29000 242 LEU A CA 1
ATOM 1868 C C . LEU A 1 242 ? 21.93400 18.66200 32.50900 1.000 26.54000 242 LEU A C 1
ATOM 1869 O O . LEU A 1 242 ? 22.80300 19.21000 33.19900 1.000 23.82000 242 LEU A O 1
ATOM 1874 N N . ILE A 1 243 ? 22.16500 17.52800 31.84700 1.000 18.95000 243 ILE A N 1
ATOM 1875 C CA . ILE A 1 243 ? 23.41100 16.79100 32.03400 1.000 21.41000 243 ILE A CA 1
ATOM 1876 C C . ILE A 1 243 ? 24.09800 16.52500 30.69800 1.000 20.32000 243 ILE A C 1
ATOM 1877 O O . ILE A 1 243 ? 24.79800 15.52100 30.53600 1.000 20.44000 243 ILE A O 1
ATOM 1882 N N . SER A 1 244 ? 23.92200 17.43300 29.73700 1.000 18.09000 244 SER A N 1
ATOM 1883 C CA . SER A 1 244 ? 24.70300 17.37900 28.50400 1.000 16.68000 244 SER A CA 1
ATOM 1884 C C . SER A 1 244 ? 26.19100 17.54700 28.75600 1.000 15.44000 244 SER A C 1
ATOM 1885 O O . SER A 1 244 ? 26.99000 17.31800 27.84000 1.000 14.75000 244 SER A O 1
ATOM 1888 N N . THR A 1 245 ? 26.56300 17.98800 29.95700 1.000 17.25000 245 THR A N 1
ATOM 1889 C CA . THR A 1 245 ? 27.96200 18.06400 30.35900 1.000 15.49000 245 THR A CA 1
ATOM 1890 C C . THR A 1 245 ? 28.69500 16.74700 30.12600 1.000 15.38000 245 THR A C 1
ATOM 1891 O O . THR A 1 245 ? 29.88900 16.75100 29.80700 1.000 15.75000 245 THR A O 1
ATOM 1895 N N . ILE A 1 246 ? 28.01900 15.61200 30.32900 1.000 12.04000 246 ILE A N 1
ATOM 1896 C CA . ILE A 1 246 ? 28.70600 14.32800 30.21900 1.000 16.35000 246 ILE A CA 1
ATOM 1897 C C . ILE A 1 246 ? 29.17300 14.09800 28.78700 1.000 15.64000 246 ILE A C 1
ATOM 1898 O O . ILE A 1 246 ? 30.36600 13.89500 28.52600 1.000 14.94000 246 ILE A O 1
ATOM 1903 N N . ALA A 1 247 ? 28.23300 14.11300 27.83800 1.000 14.55000 247 ALA A N 1
ATOM 1904 C CA . ALA A 1 247 ? 28.58400 13.85900 26.44100 1.000 13.23000 247 ALA A CA 1
ATOM 1905 C C . ALA A 1 247 ? 29.53100 14.92300 25.88600 1.000 13.91000 247 ALA A C 1
ATOM 1906 O O . ALA A 1 247 ? 30.44300 14.60900 25.11500 1.000 12.48000 247 ALA A O 1
ATOM 1908 N N . ALA A 1 248 ? 29.30900 16.19400 26.22600 1.000 12.80000 248 ALA A N 1
ATOM 1909 C CA . ALA A 1 248 ? 30.21200 17.23600 25.73700 1.000 12.62000 248 ALA A CA 1
ATOM 1910 C C . ALA A 1 248 ? 31.63200 17.03100 26.25900 1.000 17.19000 248 ALA A C 1
ATOM 1911 O O . ALA A 1 248 ? 32.60700 17.19300 25.51000 1.000 15.88000 248 ALA A O 1
ATOM 1913 N N . THR A 1 249 ? 31.76600 16.67800 27.54000 1.000 15.33000 249 THR A N 1
ATOM 1914 C CA . THR A 1 249 ? 33.07400 16.32000 28.08900 1.000 14.29000 249 THR A CA 1
ATOM 1915 C C . THR A 1 249 ? 33.68500 15.13400 27.34600 1.000 15.64000 249 THR A C 1
ATOM 1916 O O . THR A 1 249 ? 34.86200 15.17300 26.95800 1.000 15.13000 249 THR A O 1
ATOM 1920 N N . ASP A 1 250 ? 32.90500 14.06100 27.14200 1.000 14.09000 250 ASP A N 1
ATOM 1921 C CA . ASP A 1 250 ? 33.42400 12.92100 26.37800 1.000 15.45000 250 ASP A CA 1
ATOM 1922 C C . ASP A 1 250 ? 33.95600 13.35500 25.01200 1.000 15.00000 250 ASP A C 1
ATOM 1923 O O . ASP A 1 250 ? 35.04800 12.95000 24.60200 1.000 14.65000 250 ASP A O 1
ATOM 1928 N N . MET A 1 251 ? 33.17000 14.14000 24.26800 1.000 14.71000 251 MET A N 1
ATOM 1929 C CA . MET A 1 251 ? 33.58700 14.54100 22.91900 1.000 13.74000 251 MET A CA 1
ATOM 1930 C C . MET A 1 251 ? 34.83800 15.41300 22.96200 1.000 15.48000 251 MET A C 1
ATOM 1931 O O . MET A 1 251 ? 35.77300 15.22300 22.17200 1.000 14.91000 251 MET A O 1
ATOM 1936 N N . MET A 1 252 ? 34.85900 16.39200 23.87000 1.000 13.56000 252 MET A N 1
ATOM 1937 C CA . MET A 1 252 ? 36.01200 17.27700 24.02500 1.000 16.08000 252 MET A CA 1
ATOM 1938 C C . MET A 1 252 ? 37.28300 16.49400 24.35900 1.000 17.98000 252 MET A C 1
ATOM 1939 O O . MET A 1 252 ? 38.33300 16.69300 23.73300 1.000 18.08000 252 MET A O 1
ATOM 1944 N N . LEU A 1 253 ? 37.20700 15.59600 25.34000 1.000 15.92000 253 LEU A N 1
ATOM 1945 C CA . LEU A 1 253 ? 38.38700 14.88700 25.82300 1.000 17.15000 253 LEU A CA 1
ATOM 1946 C C . LEU A 1 253 ? 38.78000 13.70500 24.94700 1.000 17.81000 253 LEU A C 1
ATOM 1947 O O . LEU A 1 253 ? 39.82600 13.09600 25.19200 1.000 18.31000 253 LEU A O 1
ATOM 1952 N N . SER A 1 254 ? 37.96200 13.35200 23.95800 1.000 15.87000 254 SER A N 1
ATOM 1953 C CA . SER A 1 254 ? 38.26300 12.21600 23.09500 1.000 16.43000 254 SER A CA 1
ATOM 1954 C C . SER A 1 254 ? 39.43400 12.49300 22.17500 1.000 18.96000 254 SER A C 1
ATOM 1955 O O . SER A 1 254 ? 40.00600 11.54600 21.61400 1.000 19.21000 254 SER A O 1
ATOM 1958 N N . GLY A 1 255 ? 39.78600 13.76800 21.99400 1.000 14.46000 255 GLY A N 1
ATOM 1959 C CA . GLY A 1 255 ? 40.74900 14.16600 20.99400 1.000 17.46000 255 GLY A CA 1
ATOM 1960 C C . GLY A 1 255 ? 40.16500 14.28200 19.60600 1.000 16.80000 255 GLY A C 1
ATOM 1961 O O . GLY A 1 255 ? 40.92000 14.47600 18.65100 1.000 15.21000 255 GLY A O 1
ATOM 1962 N N . ALA A 1 256 ? 38.83900 14.14600 19.46800 1.000 17.70000 256 ALA A N 1
ATOM 1963 C CA . ALA A 1 256 ? 38.20000 14.21300 18.15000 1.000 18.16000 256 ALA A CA 1
ATOM 1964 C C . ALA A 1 256 ? 38.52300 15.51200 17.42800 1.000 14.84000 256 ALA A C 1
ATOM 1965 O O . ALA A 1 256 ? 38.70500 15.51800 16.20400 1.000 19.87000 256 ALA A O 1
ATOM 1967 N N . PHE A 1 257 ? 38.57200 16.62900 18.14900 1.000 14.16000 257 PHE A N 1
ATOM 1968 C CA . PHE A 1 257 ? 38.81700 17.89200 17.46500 1.000 15.58000 257 PHE A CA 1
ATOM 1969 C C . PHE A 1 257 ? 40.28500 18.09500 17.11900 1.000 19.28000 257 PHE A C 1
ATOM 1970 O O . PHE A 1 257 ? 40.57900 18.82200 16.17100 1.000 17.51000 257 PHE A O 1
ATOM 1978 N N . LYS A 1 258 ? 41.21500 17.46800 17.84500 1.000 18.28000 258 LYS A N 1
ATOM 1979 C CA . LYS A 1 258 ? 42.60000 17.50100 17.38500 1.000 19.36000 258 LYS A CA 1
ATOM 1980 C C . LYS A 1 258 ? 42.76200 16.70600 16.09100 1.000 17.53000 258 LYS A C 1
ATOM 1981 O O . LYS A 1 258 ? 43.46200 17.14600 15.16800 1.000 16.60000 258 LYS A O 1
ATOM 1987 N N . LYS A 1 259 ? 42.09800 15.55000 15.99100 1.000 16.34000 259 LYS A N 1
ATOM 1988 C CA . LYS A 1 259 ? 42.17300 14.75400 14.77000 1.000 17.66000 259 LYS A CA 1
ATOM 1989 C C . LYS A 1 259 ? 41.33500 15.35300 13.64600 1.000 18.49000 259 LYS A C 1
ATOM 1990 O O . LYS A 1 259 ? 41.72700 15.26400 12.48100 1.000 17.15000 259 LYS A O 1
ATOM 1996 N N . PHE A 1 260 ? 40.18200 15.95600 13.97100 1.000 17.00000 260 PHE A N 1
ATOM 1997 C CA . PHE A 1 260 ? 39.23500 16.47900 12.98700 1.000 17.33000 260 PHE A CA 1
ATOM 1998 C C . PHE A 1 260 ? 38.86800 17.91100 13.36400 1.000 17.75000 260 PHE A C 1
ATOM 1999 O O . PHE A 1 260 ? 37.77100 18.17300 13.87400 1.000 15.38000 260 PHE A O 1
ATOM 2007 N N . PRO A 1 261 ? 39.75200 18.86800 13.09300 1.000 14.39000 261 PRO A N 1
ATOM 2008 C CA . PRO A 1 261 ? 39.53900 20.23700 13.59600 1.000 15.57000 261 PRO A CA 1
ATOM 2009 C C . PRO A 1 261 ? 38.30400 20.93100 13.05100 1.000 14.78000 261 PRO A C 1
ATOM 2010 O O . PRO A 1 261 ? 37.90000 21.95300 13.61400 1.000 15.45000 261 PRO A O 1
ATOM 2014 N N . ASP A 1 262 ? 37.70200 20.44500 11.96800 1.000 15.99000 262 ASP A N 1
ATOM 2015 C CA . ASP A 1 262 ? 36.50200 21.07500 11.43000 1.000 17.66000 262 ASP A CA 1
ATOM 2016 C C . ASP A 1 262 ? 35.21800 20.34900 11.83500 1.000 13.66000 262 ASP A C 1
ATOM 2017 O O . ASP A 1 262 ? 34.13600 20.71200 11.36300 1.000 12.07000 262 ASP A O 1
ATOM 2022 N N . LEU A 1 263 ? 35.31400 19.33700 12.69200 1.000 13.23000 263 LEU A N 1
ATOM 2023 C CA . LEU A 1 263 ? 34.13800 18.56500 13.09000 1.000 14.85000 263 LEU A CA 1
ATOM 2024 C C . LEU A 1 263 ? 33.14000 19.45500 13.83100 1.000 15.46000 263 LEU A C 1
ATOM 2025 O O . LEU A 1 263 ? 33.52700 20.26900 14.67300 1.000 13.47000 263 LEU A O 1
ATOM 2030 N N . LYS A 1 264 ? 31.85000 19.31100 13.51100 1.000 13.26000 264 LYS A N 1
ATOM 2031 C CA . LYS A 1 264 ? 30.79800 20.14300 14.09600 1.000 15.02000 264 LYS A CA 1
ATOM 2032 C C . LYS A 1 264 ? 29.88500 19.29200 14.97500 1.000 14.67000 264 LYS A C 1
ATOM 2033 O O . LYS A 1 264 ? 29.43900 18.21400 14.56000 1.000 13.64000 264 LYS A O 1
ATOM 2039 N N . VAL A 1 265 ? 29.57700 19.79400 16.17400 1.000 12.83000 265 VAL A N 1
ATOM 2040 C CA . VAL A 1 265 ? 28.75200 19.07500 17.15100 1.000 10.88000 265 VAL A CA 1
ATOM 2041 C C . VAL A 1 265 ? 27.66800 20.02200 17.65900 1.000 14.51000 265 VAL A C 1
ATOM 2042 O O . VAL A 1 265 ? 27.97800 21.08600 18.21300 1.000 14.60000 265 VAL A O 1
ATOM 2046 N N . ALA A 1 266 ? 26.41200 19.63200 17.48400 1.000 14.52000 266 ALA A N 1
ATOM 2047 C CA . ALA A 1 266 ? 25.27400 20.33600 18.06700 1.000 12.45000 266 ALA A CA 1
ATOM 2048 C C . ALA A 1 266 ? 24.75200 19.54800 19.26200 1.000 16.57000 266 ALA A C 1
ATOM 2049 O O . ALA A 1 266 ? 24.41500 18.36800 19.11800 1.000 14.19000 266 ALA A O 1
ATOM 2051 N N . MET A 1 267 ? 24.65000 20.20400 20.42900 1.000 12.23000 267 MET A N 1
ATOM 2052 C CA . MET A 1 267 ? 24.20200 19.52700 21.65100 1.000 14.05000 267 MET A CA 1
ATOM 2053 C C . MET A 1 267 ? 22.68700 19.68200 21.77300 1.000 14.05000 267 MET A C 1
ATOM 2054 O O . MET A 1 267 ? 22.16500 20.43400 22.59000 1.000 12.34000 267 MET A O 1
ATOM 2059 N N . SER A 1 268 ? 21.98700 18.93600 20.92100 1.000 15.19000 268 SER A N 1
ATOM 2060 C CA . SER A 1 268 ? 20.55800 19.13400 20.71200 1.000 14.23000 268 SER A CA 1
ATOM 2061 C C . SER A 1 268 ? 19.76500 18.95300 22.00500 1.000 12.17000 268 SER A C 1
ATOM 2062 O O . SER A 1 268 ? 19.93100 17.96300 22.72300 1.000 11.59000 268 SER A O 1
ATOM 2065 N N . GLU A 1 269 ? 18.88600 19.91400 22.28500 1.000 12.98000 269 GLU A N 1
ATOM 2066 C CA . GLU A 1 269 ? 18.03100 19.93900 23.48000 1.000 12.64000 269 GLU A CA 1
ATOM 2067 C C . GLU A 1 269 ? 18.83200 20.00200 24.77500 1.000 12.80000 269 GLU A C 1
ATOM 2068 O O . GLU A 1 269 ? 18.30400 19.72000 25.85900 1.000 12.33000 269 GLU A O 1
ATOM 2074 N N . GLY A 1 270 ? 20.09100 20.41200 24.70600 1.000 14.46000 270 GLY A N 1
ATOM 2075 C CA . GLY A 1 270 ? 20.88900 20.44600 25.91000 1.000 13.99000 270 GLY A CA 1
ATOM 2076 C C . GLY A 1 270 ? 20.75900 21.68400 26.75500 1.000 14.90000 270 GLY A C 1
ATOM 2077 O O . GLY A 1 270 ? 21.21700 21.68100 27.90500 1.000 16.54000 270 GLY A O 1
ATOM 2078 N N . GLY A 1 271 ? 20.13300 22.73700 26.23700 1.000 15.10000 271 GLY A N 1
ATOM 2079 C CA . GLY A 1 271 ? 20.09100 23.99700 26.95000 1.000 13.85000 271 GLY A CA 1
ATOM 2080 C C . GLY A 1 271 ? 21.40400 24.75500 26.82400 1.000 14.72000 271 GLY A C 1
ATOM 2081 O O . GLY A 1 271 ? 22.31600 24.36500 26.09100 1.000 15.96000 271 GLY A O 1
ATOM 2082 N N . VAL A 1 272 ? 21.49700 25.86000 27.56500 1.000 14.43000 272 VAL A N 1
ATOM 2083 C CA . VAL A 1 272 ? 22.59900 26.80500 27.42900 1.000 15.25000 272 VAL A CA 1
ATOM 2084 C C . VAL A 1 272 ? 23.47600 26.84800 28.67400 1.000 15.25000 272 VAL A C 1
ATOM 2085 O O . VAL A 1 272 ? 24.70600 26.88800 28.57100 1.000 13.25000 272 VAL A O 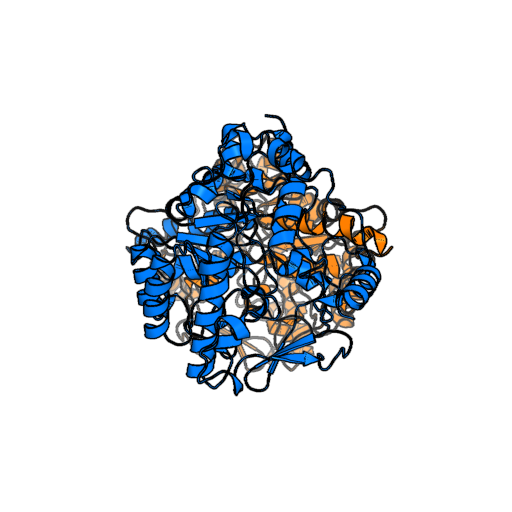1
ATOM 2089 N N . GLY A 1 273 ? 22.85900 26.86500 29.85800 1.000 15.60000 273 GLY A N 1
ATOM 2090 C CA . GLY A 1 273 ? 23.55600 27.22000 31.08100 1.000 16.59000 273 GLY A CA 1
ATOM 2091 C C . GLY A 1 273 ? 24.65700 26.26600 31.48500 1.000 15.44000 273 GLY A C 1
ATOM 2092 O O . GLY A 1 273 ? 25.59400 26.68800 32.17000 1.000 16.72000 273 GLY A O 1
ATOM 2093 N N . TRP A 1 274 ? 24.58000 24.99900 31.06600 1.000 12.69000 274 TRP A N 1
ATOM 2094 C CA . TRP A 1 274 ? 25.62400 24.04900 31.44400 1.000 14.44000 274 TRP A CA 1
ATOM 2095 C C . TRP A 1 274 ? 26.98600 24.43000 30.88200 1.000 14.10000 274 TRP A C 1
ATOM 2096 O O . TRP A 1 274 ? 28.02300 24.03000 31.44200 1.000 13.02000 274 TRP A O 1
ATOM 2107 N N . VAL A 1 275 ? 27.00800 25.20000 29.79400 1.000 12.49000 275 VAL A N 1
ATOM 2108 C CA . VAL A 1 275 ? 28.25000 25.40900 29.05300 1.000 12.46000 275 VAL A CA 1
ATOM 2109 C C . VAL A 1 275 ? 29.23700 26.25800 29.84800 1.000 13.46000 275 VAL A C 1
ATOM 2110 O O . VAL A 1 275 ? 30.42400 25.91800 29.94600 1.000 12.94000 275 VAL A O 1
ATOM 2114 N N . ALA A 1 276 ? 28.77100 27.38200 30.40400 1.000 12.58000 276 ALA A N 1
ATOM 2115 C CA . ALA A 1 276 ? 29.67700 28.34100 31.03900 1.000 12.94000 276 ALA A CA 1
ATOM 2116 C C . ALA A 1 276 ? 30.53900 27.73800 32.14500 1.000 12.78000 276 ALA A C 1
ATOM 2117 O O . ALA A 1 276 ? 31.77400 27.89700 32.08100 1.000 12.27000 276 ALA A O 1
ATOM 2119 N N . PRO A 1 277 ? 29.99400 27.06700 33.17200 1.000 13.20000 277 PRO A N 1
ATOM 2120 C CA . PRO A 1 277 ? 30.88400 26.46900 34.19200 1.000 11.63000 277 PRO A CA 1
ATOM 2121 C C . PRO A 1 277 ? 31.79100 25.40000 33.61900 1.000 15.19000 277 PRO A C 1
ATOM 2122 O O . PRO A 1 277 ? 32.92200 25.20300 34.08800 1.000 13.66000 277 PRO A O 1
ATOM 2126 N N . TRP A 1 278 ? 31.31000 24.69600 32.60400 1.000 13.21000 278 TRP A N 1
ATOM 2127 C CA . TRP A 1 278 ? 32.09100 23.62800 32.00000 1.000 15.80000 278 TRP A CA 1
ATOM 2128 C C . TRP A 1 278 ? 33.29500 24.20000 31.26800 1.000 13.93000 278 TRP A C 1
ATOM 2129 O O . TRP A 1 278 ? 34.42600 23.71200 31.42100 1.000 13.10000 278 TRP A O 1
ATOM 2140 N N . LEU A 1 279 ? 33.08100 25.26800 30.49900 1.000 12.38000 279 LEU A N 1
ATOM 2141 C CA . LEU A 1 279 ? 34.20800 25.90600 29.82100 1.000 14.99000 279 LEU A CA 1
ATOM 2142 C C . LEU A 1 279 ? 35.17900 26.51900 30.82500 1.000 14.16000 279 LEU A C 1
ATOM 2143 O O . LEU A 1 279 ? 36.39600 26.48500 30.61300 1.000 15.68000 279 LEU A O 1
ATOM 2148 N N . ASP A 1 280 ? 34.66900 27.09100 31.92200 1.000 15.50000 280 ASP A N 1
ATOM 2149 C CA . ASP A 1 280 ? 35.56100 27.63500 32.94200 1.000 13.68000 280 ASP A CA 1
ATOM 2150 C C . ASP A 1 280 ? 36.48500 26.54900 33.47000 1.000 16.37000 280 ASP A C 1
ATOM 2151 O O . ASP A 1 280 ? 37.69400 26.75100 33.59200 1.000 14.35000 280 ASP A O 1
ATOM 2156 N N . ARG A 1 281 ? 35.92800 25.37700 33.77100 1.000 14.06000 281 ARG A N 1
ATOM 2157 C CA . ARG A 1 281 ? 36.75100 24.30000 34.29800 1.000 14.45000 281 ARG A CA 1
ATOM 2158 C C . ARG A 1 281 ? 37.69900 23.75600 33.23900 1.000 15.03000 281 ARG A C 1
ATOM 2159 O O . ARG A 1 281 ? 38.86800 23.48800 33.53100 1.000 15.58000 281 ARG A O 1
ATOM 2167 N N . LEU A 1 282 ? 37.22000 23.57400 32.00700 1.000 14.29000 282 LEU A N 1
ATOM 2168 C CA . LEU A 1 282 ? 38.10700 23.07800 30.95600 1.000 16.45000 282 LEU A CA 1
ATOM 2169 C C . LEU A 1 282 ? 39.21800 24.07900 30.66100 1.000 17.30000 282 LEU A C 1
ATOM 2170 O O . LEU A 1 282 ? 40.39500 23.70500 30.56400 1.000 16.94000 282 LEU A O 1
ATOM 2175 N N . ASP A 1 283 ? 38.85500 25.35400 30.47200 1.000 12.44000 283 ASP A N 1
ATOM 2176 C CA . ASP A 1 283 ? 39.85000 26.38800 30.20000 1.000 14.53000 283 ASP A CA 1
ATOM 2177 C C . ASP A 1 283 ? 40.95100 26.35600 31.24800 1.000 15.84000 283 ASP A C 1
ATOM 2178 O O . ASP A 1 283 ? 42.14000 26.36200 30.91300 1.000 15.32000 283 ASP A O 1
ATOM 2183 N N . ARG A 1 284 ? 40.56700 26.30800 32.53000 1.000 19.50000 284 ARG A N 1
ATOM 2184 C CA A ARG A 1 284 ? 41.55500 26.30300 33.60700 0.459 17.97000 284 ARG A CA 1
ATOM 2185 C CA B ARG A 1 284 ? 41.55800 26.30700 33.60100 0.541 17.96000 284 ARG A CA 1
ATOM 2186 C C . ARG A 1 284 ? 42.39000 25.02900 33.58400 1.000 18.67000 284 ARG A C 1
ATOM 2187 O O . ARG A 1 284 ? 43.59700 25.06600 33.85500 1.000 21.36000 284 ARG A O 1
ATOM 2202 N N . HIS A 1 285 ? 41.76600 23.89000 33.26800 1.000 17.90000 285 HIS A N 1
ATOM 2203 C CA . HIS A 1 285 ? 42.52300 22.64400 33.16900 1.000 19.57000 285 HIS A CA 1
ATOM 2204 C C . HIS A 1 285 ? 43.61600 22.72900 32.10200 1.000 21.17000 285 HIS A C 1
ATOM 2205 O O . HIS A 1 285 ? 44.74900 22.28400 32.32300 1.000 17.43000 285 HIS A O 1
ATOM 2212 N N . ILE A 1 286 ? 43.29300 23.28100 30.93300 1.000 19.99000 286 ILE A N 1
ATOM 2213 C CA . ILE A 1 286 ? 44.28600 23.35600 29.86500 1.000 19.64000 286 ILE A CA 1
ATOM 2214 C C . ILE A 1 286 ? 45.44000 24.27200 30.25800 1.000 22.45000 286 ILE A C 1
ATOM 2215 O O . ILE A 1 286 ? 46.60700 23.98200 29.96400 1.000 20.26000 286 ILE A O 1
ATOM 2220 N N . VAL A 1 287 ? 45.14300 25.38800 30.92700 1.000 20.52000 287 VAL A N 1
ATOM 2221 C CA . VAL A 1 287 ? 46.20800 26.26000 31.41600 1.000 19.17000 287 VAL A CA 1
ATOM 2222 C C . VAL A 1 287 ? 47.08000 25.51900 32.42100 1.000 21.86000 287 VAL A C 1
ATOM 2223 O O . VAL A 1 287 ? 48.31100 25.49700 32.30900 1.000 20.25000 287 VAL A O 1
ATOM 2227 N N . ASN A 1 288 ? 46.45100 24.87500 33.40400 1.000 19.31000 288 ASN A N 1
ATOM 2228 C CA . ASN A 1 288 ? 47.19400 24.22600 34.48000 1.000 21.72000 288 ASN A CA 1
ATOM 2229 C C . ASN A 1 288 ? 47.95300 22.98700 34.02300 1.000 19.10000 288 ASN A C 1
ATOM 2230 O O . ASN A 1 288 ? 48.89100 22.56300 34.70700 1.000 23.92000 288 ASN A O 1
ATOM 2235 N N . GLN A 1 289 ? 47.55400 22.37400 32.91500 1.000 17.78000 289 GLN A N 1
ATOM 2236 C CA . GLN A 1 289 ? 48.22200 21.17900 32.42400 1.000 17.34000 289 GLN A CA 1
ATOM 2237 C C . GLN A 1 289 ? 49.09300 21.45800 31.20500 1.000 19.10000 289 GLN A C 1
ATOM 2238 O O . GLN A 1 289 ? 49.60300 20.51500 30.60200 1.000 19.27000 289 GLN A O 1
ATOM 2244 N N . SER A 1 290 ? 49.27700 22.72500 30.83200 1.000 17.99000 290 SER A N 1
ATOM 2245 C CA . SER A 1 290 ? 50.08000 23.03700 29.65300 1.000 20.59000 290 SER A CA 1
ATOM 2246 C C . SER A 1 290 ? 51.51100 22.53000 29.78000 1.000 19.47000 290 SER A C 1
ATOM 2247 O O . SER A 1 290 ? 52.15900 22.28800 28.75700 1.000 21.33000 290 SER A O 1
ATOM 2250 N N . TRP A 1 291 ? 52.00300 22.32800 31.00800 1.000 21.87000 291 TRP A N 1
ATOM 2251 C CA . TRP A 1 291 ? 53.34600 21.78800 31.20900 1.000 22.45000 291 TRP A CA 1
ATOM 2252 C C . TRP A 1 291 ? 53.51600 20.39000 30.61900 1.000 19.84000 291 TRP A C 1
ATOM 2253 O O . TRP A 1 291 ? 54.65700 19.97600 30.39100 1.000 18.01000 291 TRP A O 1
ATOM 2264 N N . THR A 1 292 ? 52.42800 19.63700 30.39600 1.000 18.01000 292 THR A N 1
ATOM 2265 C CA . THR A 1 292 ? 52.58400 18.28000 29.86400 1.000 19.13000 292 THR A CA 1
ATOM 2266 C C . THR A 1 292 ? 53.02300 18.26500 28.40400 1.000 17.91000 292 THR A C 1
ATOM 2267 O O . THR A 1 292 ? 53.49000 17.22400 27.92100 1.000 20.62000 292 THR A O 1
ATOM 2271 N N . GLY A 1 293 ? 52.84400 19.36500 27.68400 1.000 14.93000 293 GLY A N 1
ATOM 2272 C CA . GLY A 1 293 ? 53.23200 19.42100 26.28700 1.000 20.65000 293 GLY A CA 1
ATOM 2273 C C . GLY A 1 293 ? 52.25200 18.80200 25.31800 1.000 25.02000 293 GLY A C 1
ATOM 2274 O O . GLY A 1 293 ? 52.60400 18.59700 24.14900 1.000 18.65000 293 GLY A O 1
ATOM 2275 N N . THR A 1 294 ? 51.02900 18.51000 25.75300 1.000 19.44000 294 THR A N 1
ATOM 2276 C CA . THR A 1 294 ? 50.03400 17.96300 24.84200 1.000 22.46000 294 THR A CA 1
ATOM 2277 C C . THR A 1 294 ? 48.65800 18.20900 25.42800 1.000 20.90000 294 THR A C 1
ATOM 2278 O O . THR A 1 294 ? 48.51400 18.48100 26.62200 1.000 23.37000 294 THR A O 1
ATOM 2282 N N . SER A 1 295 ? 47.64700 18.12200 24.56900 1.000 20.11000 295 SER A N 1
ATOM 2283 C CA . SER A 1 295 ? 46.27200 18.24800 25.02700 1.000 21.97000 295 SER A CA 1
ATOM 2284 C C . SER A 1 295 ? 45.36400 17.57700 24.01100 1.000 21.57000 295 SER A C 1
ATOM 2285 O O . SER A 1 295 ? 45.80300 17.11800 22.95000 1.000 19.49000 295 SER A O 1
ATOM 2288 N N . PHE A 1 296 ? 44.08700 17.50700 24.37000 1.000 20.95000 296 PHE A N 1
ATOM 2289 C CA . PHE A 1 296 ? 43.07600 16.88100 23.53600 1.000 17.25000 296 PHE A CA 1
ATOM 2290 C C . PHE A 1 296 ? 42.58200 17.80500 22.44100 1.000 18.17000 296 PHE A C 1
ATOM 2291 O O . PHE A 1 296 ? 41.73700 17.39500 21.63800 1.000 16.54000 296 PHE A O 1
ATOM 2299 N N . LEU A 1 297 ? 43.11700 19.01600 22.37500 1.000 15.66000 297 LEU A N 1
ATOM 2300 C CA . LEU A 1 297 ? 42.69100 20.05700 21.46900 1.000 19.04000 297 LEU A CA 1
ATOM 2301 C C . LEU A 1 297 ? 43.75400 20.32900 20.41800 1.000 19.23000 297 LEU A C 1
ATOM 2302 O O . LEU A 1 297 ? 44.93100 20.01100 20.61600 1.000 17.21000 297 LEU A O 1
ATOM 2307 N N . PRO A 1 298 ? 43.37300 20.92400 19.28500 1.000 19.22000 298 PRO A N 1
ATOM 2308 C CA . PRO A 1 298 ? 44.37700 21.35400 18.31000 1.000 21.95000 298 PRO A CA 1
ATOM 2309 C C . PRO A 1 298 ? 45.29900 22.39300 18.92100 1.000 23.17000 298 PRO A C 1
ATOM 2310 O O . PRO A 1 298 ? 44.88400 23.21300 19.74100 1.000 20.89000 298 PRO A O 1
ATOM 2314 N N . LYS A 1 299 ? 46.56200 22.37400 18.49400 1.000 24.04000 299 LYS A N 1
ATOM 2315 C CA . LYS A 1 299 ? 47.55300 23.23000 19.13300 1.000 21.84000 299 LYS A CA 1
ATOM 2316 C C . LYS A 1 299 ? 47.15500 24.68900 19.00700 1.000 17.43000 299 LYS A C 1
ATOM 2317 O O . LYS A 1 299 ? 46.58000 25.11200 18.00300 1.000 21.70000 299 LYS A O 1
ATOM 2323 N N . GLY A 1 300 ? 47.44900 25.45600 20.04700 1.000 20.17000 300 GLY A N 1
ATOM 2324 C CA . GLY A 1 300 ? 47.13500 26.86500 20.05200 1.000 21.27000 300 GLY A CA 1
ATOM 2325 C C . GLY A 1 300 ? 45.68000 27.21300 20.29100 1.000 26.27000 300 GLY A C 1
ATOM 2326 O O . GLY A 1 300 ? 45.30600 28.37300 20.09900 1.000 25.74000 300 GLY A O 1
ATOM 2327 N N . MET A 1 301 ? 44.84500 26.26400 20.70900 1.000 22.93000 301 MET A N 1
ATOM 2328 C CA A MET A 1 301 ? 43.43600 26.53700 20.95800 0.620 20.41000 301 MET A CA 1
ATOM 2329 C CA B MET A 1 301 ? 43.43000 26.52300 20.95100 0.380 20.42000 301 MET A CA 1
ATOM 2330 C C . MET A 1 301 ? 43.07800 26.25100 22.40800 1.000 19.32000 301 MET A C 1
ATOM 2331 O O . MET A 1 301 ? 43.55700 25.28100 23.00300 1.000 20.99000 301 MET A O 1
ATOM 2340 N N . THR A 1 302 ? 42.24900 27.11200 22.97100 1.000 17.55000 302 THR A N 1
ATOM 2341 C CA . THR A 1 302 ? 41.65200 26.89000 24.27600 1.000 17.46000 302 THR A CA 1
ATOM 2342 C C . THR A 1 302 ? 40.34900 26.12400 24.11100 1.000 17.73000 302 THR A C 1
ATOM 2343 O O . THR A 1 302 ? 39.79300 26.05700 23.00500 1.000 14.28000 302 THR A O 1
ATOM 2347 N N . PRO A 1 303 ? 39.84100 25.50700 25.18300 1.000 14.09000 303 PRO A N 1
ATOM 2348 C CA . PRO A 1 303 ? 38.48600 24.94100 25.10800 1.000 13.10000 303 PRO A CA 1
ATOM 2349 C C . PRO A 1 303 ? 37.46100 25.94600 24.61500 1.000 13.99000 303 PRO A C 1
ATOM 2350 O O . PRO A 1 303 ? 36.61900 25.59600 23.77800 1.000 14.94000 303 PRO A O 1
ATOM 2354 N N . THR A 1 304 ? 37.53200 27.20400 25.06600 1.000 13.30000 304 THR A N 1
ATOM 2355 C CA . THR A 1 304 ? 36.57100 28.18600 24.57900 1.000 13.85000 304 THR A CA 1
ATOM 2356 C C . THR A 1 304 ? 36.72700 28.41900 23.07600 1.000 15.59000 304 THR A C 1
ATOM 2357 O O . THR A 1 304 ? 35.72700 28.55500 22.36200 1.000 13.12000 304 THR A O 1
ATOM 2361 N N . ASP A 1 305 ? 37.96800 28.44300 22.56900 1.000 15.57000 305 ASP A N 1
ATOM 2362 C CA . ASP A 1 305 ? 38.17000 28.53500 21.12300 1.000 14.54000 305 ASP A CA 1
ATOM 2363 C C . ASP A 1 305 ? 37.48600 27.38600 20.39800 1.000 15.28000 305 ASP A C 1
ATOM 2364 O O . ASP A 1 305 ? 36.86100 27.58200 19.34700 1.000 13.17000 305 ASP A O 1
ATOM 2369 N N . VAL A 1 306 ? 37.62200 26.16900 20.92400 1.000 12.23000 306 VAL A N 1
ATOM 2370 C CA . VAL A 1 306 ? 37.01500 25.02300 20.26000 1.000 13.11000 306 VAL A CA 1
ATOM 2371 C C . VAL A 1 306 ? 35.50000 25.06100 20.42400 1.000 15.45000 306 VAL A C 1
ATOM 2372 O O . VAL A 1 306 ? 34.75700 24.71200 19.49600 1.000 14.06000 306 VAL A O 1
ATOM 2376 N N . TRP A 1 307 ? 35.01000 25.50500 21.58500 1.000 12.83000 307 TRP A N 1
ATOM 2377 C CA . TRP A 1 307 ? 33.57100 25.73400 21.69300 1.000 13.26000 307 TRP A CA 1
ATOM 2378 C C . TRP A 1 307 ? 33.09700 26.63400 20.55400 1.000 13.94000 307 TRP A C 1
ATOM 2379 O O . TRP A 1 307 ? 32.15100 26.31300 19.83000 1.000 12.28000 307 TRP A O 1
ATOM 2390 N N . ARG A 1 308 ? 33.80400 27.73200 20.32700 1.000 15.30000 308 ARG A N 1
ATOM 2391 C CA . ARG A 1 308 ? 33.30700 28.71200 19.37900 1.000 16.02000 308 ARG A CA 1
ATOM 2392 C C . ARG A 1 308 ? 33.42600 28.23500 17.93900 1.000 16.42000 308 ARG A C 1
ATOM 2393 O O . ARG A 1 308 ? 32.59100 28.60100 17.10200 1.000 17.57000 308 ARG A O 1
ATOM 2401 N N . LYS A 1 309 ? 34.41200 27.39900 17.63200 1.000 14.12000 309 LYS A N 1
ATOM 2402 C CA . LYS A 1 309 ? 34.54000 26.93000 16.25600 1.000 16.86000 309 LYS A CA 1
ATOM 2403 C C . LYS A 1 309 ? 33.68000 25.70000 15.97000 1.000 18.88000 309 LYS A C 1
ATOM 2404 O O . LYS A 1 309 ? 33.11300 25.58800 14.87700 1.000 17.40000 309 LYS A O 1
ATOM 2410 N N . ASN A 1 310 ? 33.54100 24.78700 16.93800 1.000 14.13000 310 ASN A N 1
ATOM 2411 C CA . ASN A 1 310 ? 33.05400 23.44500 16.65300 1.000 13.21000 310 ASN A CA 1
ATOM 2412 C C . ASN A 1 310 ? 31.70900 23.07600 17.27600 1.000 14.46000 310 ASN A C 1
ATOM 2413 O O . ASN A 1 310 ? 31.15900 22.02500 16.91300 1.000 12.49000 310 ASN A O 1
ATOM 2418 N N . PHE A 1 311 ? 31.16300 23.88700 18.18400 1.000 13.61000 311 PHE A N 1
ATOM 2419 C CA . PHE A 1 311 ? 29.99800 23.49800 18.96300 1.000 15.64000 311 PHE A CA 1
ATOM 2420 C C . PHE A 1 311 ? 28.83100 24.46300 18.77500 1.000 13.58000 311 PHE A C 1
ATOM 2421 O O . PHE A 1 311 ? 29.00200 25.64700 18.46800 1.000 12.21000 311 PHE A O 1
ATOM 2429 N N . LEU A 1 312 ? 27.63000 23.94100 19.01300 1.000 11.44000 312 LEU A N 1
ATOM 2430 C CA . LEU A 1 312 ? 26.41800 24.74800 19.03300 1.000 12.46000 312 LEU A CA 1
ATOM 2431 C C . LEU A 1 312 ? 25.58900 24.30800 20.23000 1.000 12.29000 312 LEU A C 1
ATOM 2432 O O . LEU A 1 312 ? 25.30300 23.11800 20.37800 1.000 14.30000 312 LEU A O 1
ATOM 2437 N N . ALA A 1 313 ? 25.25600 25.25000 21.11000 1.000 11.07000 313 ALA A N 1
ATOM 2438 C CA . ALA A 1 313 ? 24.32200 24.98600 22.19900 1.000 13.19000 313 ALA A CA 1
ATOM 2439 C C . ALA A 1 313 ? 22.90700 25.24500 21.69900 1.000 12.64000 313 ALA A C 1
ATOM 2440 O O . ALA A 1 313 ? 22.67400 26.18900 20.94500 1.000 14.67000 313 ALA A O 1
ATOM 2442 N N . CYS A 1 314 ? 21.96300 24.39800 22.12100 1.000 12.86000 31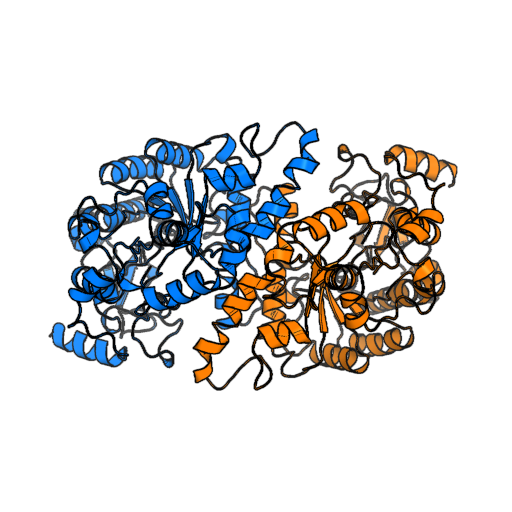4 CYS A N 1
ATOM 2443 C CA . CYS A 1 314 ? 20.61500 24.37600 21.56700 1.000 14.92000 314 CYS A CA 1
ATOM 2444 C C . CYS A 1 314 ? 19.60200 24.41400 22.70000 1.000 13.20000 314 CYS A C 1
ATOM 2445 O O . CYS A 1 314 ? 19.67900 23.58300 23.60600 1.000 14.19000 314 CYS A O 1
ATOM 2448 N N . TYR A 1 315 ? 18.64300 25.35100 22.65100 1.000 12.90000 315 TYR A N 1
ATOM 2449 C CA . TYR A 1 315 ? 17.68700 25.44900 23.74600 1.000 15.72000 315 TYR A CA 1
ATOM 2450 C C . TYR A 1 315 ? 16.32700 25.95000 23.28700 1.000 12.60000 315 TYR A C 1
ATOM 2451 O O . TYR A 1 315 ? 16.19500 26.64100 22.27700 1.000 14.79000 315 TYR A O 1
ATOM 2460 N N . ILE A 1 316 ? 15.31400 25.60600 24.08000 1.000 13.29000 316 ILE A N 1
ATOM 2461 C CA . ILE A 1 316 ? 13.92400 25.97200 23.82700 1.000 11.72000 316 ILE A CA 1
ATOM 2462 C C . ILE A 1 316 ? 13.58500 27.24500 24.58500 1.000 14.99000 316 ILE A C 1
ATOM 2463 O O . ILE A 1 316 ? 13.13800 28.25000 24.00900 1.000 14.59000 316 ILE A O 1
ATOM 2468 N N . THR A 1 317 ? 13.74100 27.17100 25.90300 1.000 14.36000 317 THR A N 1
ATOM 2469 C CA . THR A 1 317 ? 13.42500 28.26100 26.80700 1.000 12.99000 317 THR A CA 1
ATOM 2470 C C . THR A 1 317 ? 14.39100 28.16000 27.97700 1.000 14.88000 317 THR A C 1
ATOM 2471 O O . THR A 1 317 ? 14.56400 27.08600 28.56100 1.000 15.00000 317 THR A O 1
ATOM 2475 N N . GLU A 1 318 ? 15.02600 29.26700 28.29600 1.000 12.68000 318 GLU A N 1
ATOM 2476 C CA . GLU A 1 318 ? 15.95900 29.32800 29.41100 1.000 13.72000 318 GLU A CA 1
ATOM 2477 C C . GLU A 1 318 ? 16.24800 30.79200 29.70000 1.000 15.66000 318 GLU A C 1
ATOM 2478 O O . GLU A 1 318 ? 17.26700 31.32400 29.23900 1.000 17.28000 318 GLU A O 1
ATOM 2484 N N . PRO A 1 319 ? 15.36500 31.46900 30.44100 1.000 16.38000 319 PRO A N 1
ATOM 2485 C CA . PRO A 1 319 ? 15.48200 32.93100 30.58400 1.000 16.92000 319 PRO A CA 1
ATOM 2486 C C . PRO A 1 319 ? 16.84100 33.39500 31.07200 1.000 19.93000 319 PRO A C 1
ATOM 2487 O O . PRO A 1 319 ? 17.34000 34.41600 30.58100 1.000 23.85000 319 PRO A O 1
ATOM 2491 N N . SER A 1 320 ? 17.48000 32.66900 31.99800 1.000 16.06000 320 SER A N 1
ATOM 2492 C CA . SER A 1 320 ? 18.77900 33.11400 32.50100 1.000 15.35000 320 SER A CA 1
ATOM 2493 C C . SER A 1 320 ? 19.94700 32.68600 31.62400 1.000 17.96000 320 SER A C 1
ATOM 2494 O O . SER A 1 320 ? 21.07300 33.14000 31.86100 1.000 16.67000 320 SER A O 1
ATOM 2497 N N . GLY A 1 321 ? 19.71600 31.82700 30.62800 1.000 15.02000 321 GLY A N 1
ATOM 2498 C CA . GLY A 1 321 ? 20.81800 31.30000 29.84800 1.000 15.45000 321 GLY A CA 1
ATOM 2499 C C . GLY A 1 321 ? 21.57500 32.36900 29.08900 1.000 18.77000 321 GLY A C 1
ATOM 2500 O O . GLY A 1 321 ? 22.79400 32.28100 28.93500 1.000 17.61000 321 GLY A O 1
ATOM 2501 N N . LEU A 1 322 ? 20.87900 33.40500 28.63000 1.000 15.05000 322 LEU A N 1
ATOM 2502 C CA . LEU A 1 322 ? 21.54300 34.38700 27.78600 1.000 18.79000 322 LEU A CA 1
ATOM 2503 C C . LEU A 1 322 ? 22.42000 35.34300 28.57900 1.000 15.52000 322 LEU A C 1
ATOM 2504 O O . LEU A 1 322 ? 23.10300 36.17600 27.97600 1.000 16.49000 322 LEU A O 1
ATOM 2509 N N . ASN A 1 323 ? 22.45000 35.22100 29.90900 1.000 19.10000 323 ASN A N 1
ATOM 2510 C CA . ASN A 1 323 ? 23.31500 36.05800 30.72700 1.000 17.67000 323 ASN A CA 1
ATOM 2511 C C . ASN A 1 323 ? 24.77400 35.64800 30.64300 1.000 18.15000 323 ASN A C 1
ATOM 2512 O O . ASN A 1 323 ? 25.63100 36.36600 31.16300 1.000 20.30000 323 ASN A O 1
ATOM 2517 N N . ASN A 1 324 ? 25.08300 34.51800 30.01100 1.000 16.94000 324 ASN A N 1
ATOM 2518 C CA . ASN A 1 324 ? 26.46700 34.16200 29.73000 1.000 18.27000 324 ASN A CA 1
ATOM 2519 C C . ASN A 1 324 ? 26.73400 34.03700 28.23600 1.000 16.81000 324 ASN A C 1
ATOM 2520 O O . ASN A 1 324 ? 27.74000 33.44300 27.84200 1.000 15.40000 324 ASN A O 1
ATOM 2525 N N . ARG A 1 325 ? 25.86100 34.59700 27.39700 1.000 17.89000 325 ARG A N 1
ATOM 2526 C CA . ARG A 1 325 ? 26.05900 34.48700 25.95600 1.000 15.16000 325 ARG A CA 1
ATOM 2527 C C . ARG A 1 325 ? 27.38700 35.10100 25.51200 1.000 18.32000 325 ARG A C 1
ATOM 2528 O O . ARG A 1 325 ? 27.99300 34.62200 24.55000 1.000 16.77000 325 ARG A O 1
ATOM 2536 N N . HIS A 1 326 ? 27.87900 36.12600 26.20900 1.000 17.88000 326 HIS A N 1
ATOM 2537 C CA . HIS A 1 326 ? 29.15200 36.71100 25.79200 1.000 19.29000 326 HIS A CA 1
ATOM 2538 C C . HIS A 1 326 ? 30.33100 35.83500 26.19000 1.000 21.58000 326 HIS A C 1
ATOM 2539 O O . HIS A 1 326 ? 31.34200 35.79500 25.48400 1.000 18.63000 326 HIS A O 1
ATOM 2546 N N . ARG A 1 327 ? 30.32800 35.14300 27.26300 1.000 19.10000 327 ARG A N 1
ATOM 2547 C CA . ARG A 1 327 ? 31.20700 34.04700 27.65300 1.000 21.38000 327 ARG A CA 1
ATOM 2548 C C . ARG A 1 327 ? 31.24200 32.96100 26.57800 1.000 20.34000 327 ARG A C 1
ATOM 2549 O O . ARG A 1 327 ? 32.29500 32.36100 26.32300 1.000 20.76000 327 ARG A O 1
ATOM 2557 N N . LEU A 1 328 ? 30.17200 32.48600 26.28700 1.000 17.37000 328 LEU A N 1
ATOM 2558 C CA . LEU A 1 328 ? 30.14600 31.41600 25.28600 1.000 15.57000 328 LEU A CA 1
ATOM 2559 C C . LEU A 1 328 ? 30.55300 31.94000 23.91600 1.000 19.88000 328 LEU A C 1
ATOM 2560 O O . LEU A 1 328 ? 31.27900 31.26900 23.17100 1.000 15.29000 328 LEU A O 1
ATOM 2565 N N . GLY A 1 329 ? 30.10600 33.14700 23.58100 1.000 17.02000 329 GLY A N 1
ATOM 2566 C CA . GLY A 1 329 ? 30.10800 33.62100 22.21400 1.000 17.53000 329 GLY A CA 1
ATOM 2567 C C . GLY A 1 329 ? 28.69200 33.51400 21.69400 1.000 15.48000 329 GLY A C 1
ATOM 2568 O O . GLY A 1 329 ? 28.16000 32.40400 21.61200 1.000 14.11000 329 GLY A O 1
ATOM 2569 N N . VAL A 1 330 ? 28.05400 34.64400 21.36700 1.000 14.52000 330 VAL A N 1
ATOM 2570 C CA . VAL A 1 330 ? 26.64500 34.62300 20.98100 1.000 16.84000 330 VAL A CA 1
ATOM 2571 C C . VAL A 1 330 ? 26.41400 33.84100 19.68700 1.000 17.09000 330 VAL A C 1
ATOM 2572 O O . VAL A 1 330 ? 25.29900 33.35100 19.45100 1.000 17.55000 330 VAL A O 1
ATOM 2576 N N . ASP A 1 331 ? 27.45400 33.67200 18.85900 1.000 15.82000 331 ASP A N 1
ATOM 2577 C CA . ASP A 1 331 ? 27.34400 32.88700 17.63200 1.000 15.64000 331 ASP A CA 1
ATOM 2578 C C . ASP A 1 331 ? 27.07900 31.40800 17.88500 1.000 16.76000 331 ASP A C 1
ATOM 2579 O O . ASP A 1 331 ? 26.76500 30.68900 16.93200 1.000 16.62000 331 ASP A O 1
ATOM 2584 N N . THR A 1 332 ? 27.21500 30.93000 19.12100 1.000 14.67000 332 THR A N 1
ATOM 2585 C CA . THR A 1 332 ? 27.16000 29.50200 19.40100 1.000 14.62000 332 THR A CA 1
ATOM 2586 C C . THR A 1 332 ? 25.86000 29.05700 20.04700 1.000 12.78000 332 THR A C 1
ATOM 2587 O O . THR A 1 332 ? 25.79800 27.93300 20.55000 1.000 14.32000 332 THR A O 1
ATOM 2591 N N . ILE A 1 333 ? 24.82700 29.89500 20.04800 1.000 10.77000 333 ILE A N 1
ATOM 2592 C CA . ILE A 1 333 ? 23.55700 29.57500 20.70200 1.000 12.43000 333 ILE A CA 1
ATOM 2593 C C . ILE A 1 333 ? 22.44300 29.59600 19.65800 1.000 12.85000 333 ILE A C 1
ATOM 2594 O O . ILE A 1 333 ? 22.26200 30.59800 18.95300 1.000 13.36000 333 ILE A O 1
ATOM 2599 N N . ALA A 1 334 ? 21.70400 28.48900 19.54900 1.000 14.59000 334 ALA A N 1
ATOM 2600 C CA . ALA A 1 334 ? 20.63200 28.36600 18.56500 1.000 12.11000 334 ALA A CA 1
ATOM 2601 C C . ALA A 1 334 ? 19.34100 27.93200 19.24000 1.000 12.70000 334 ALA A C 1
ATOM 2602 O O . ALA A 1 334 ? 19.35600 27.14300 20.19300 1.000 13.15000 334 ALA A O 1
ATOM 2604 N N . TRP A 1 335 ? 18.22300 28.43700 18.73300 1.000 12.48000 335 TRP A N 1
ATOM 2605 C CA . TRP A 1 335 ? 16.92400 28.12800 19.31300 1.000 12.65000 335 TRP A CA 1
ATOM 2606 C C . TRP A 1 335 ? 16.36300 26.84200 18.70600 1.000 15.55000 335 TRP A C 1
ATOM 2607 O O . TRP A 1 335 ? 16.76900 26.40900 17.62300 1.000 13.10000 335 TRP A O 1
ATOM 2618 N N . GLU A 1 336 ? 15.45200 26.20100 19.44800 1.000 11.93000 336 GLU A N 1
ATOM 2619 C CA . GLU A 1 336 ? 14.73000 25.04100 18.93700 1.000 13.05000 336 GLU A CA 1
ATOM 2620 C C . GLU A 1 336 ? 13.33000 25.03500 19.51700 1.000 12.94000 336 GLU A C 1
ATOM 2621 O O . GLU A 1 336 ? 13.09700 25.56400 20.60800 1.000 11.47000 336 GLU A O 1
ATOM 2627 N N . CYS A 1 337 ? 12.40300 24.40300 18.78900 1.000 11.58000 337 CYS A N 1
ATOM 2628 C CA . CYS A 1 337 ? 11.01000 24.33600 19.21600 1.000 12.79000 337 CYS A CA 1
ATOM 2629 C C . CYS A 1 337 ? 10.68100 23.06100 19.98600 1.000 14.90000 337 CYS A C 1
ATOM 2630 O O . CYS A 1 337 ? 9.86500 23.09700 20.91200 1.000 13.07000 337 CYS A O 1
ATOM 2633 N N . ASP A 1 338 ? 11.29300 21.93800 19.59400 1.000 13.14000 338 ASP A N 1
ATOM 2634 C CA . ASP A 1 338 ? 11.07900 20.61200 20.17800 1.000 12.98000 338 ASP A CA 1
ATOM 2635 C C . ASP A 1 338 ? 9.64100 20.13000 20.01400 1.000 14.08000 338 ASP A C 1
ATOM 2636 O O . ASP A 1 338 ? 9.14200 19.34700 20.82000 1.000 14.94000 338 ASP A O 1
ATOM 2641 N N . TYR A 1 339 ? 8.98200 20.59200 18.96700 1.000 13.38000 339 TYR A N 1
ATOM 2642 C CA . TYR A 1 339 ? 7.66100 20.09100 18.62000 1.000 13.55000 339 TYR A CA 1
ATOM 2643 C C . TYR A 1 339 ? 7.74900 18.59700 18.30400 1.000 12.75000 339 TYR A C 1
ATOM 2644 O O . TYR A 1 339 ? 8.67500 18.16600 17.61100 1.000 13.81000 339 TYR A O 1
ATOM 2653 N N . PRO A 1 340 ? 6.81300 17.76800 18.79300 1.000 13.73000 340 PRO A N 1
ATOM 2654 C CA . PRO A 1 340 ? 5.63900 18.01500 19.63700 1.000 15.95000 340 PRO A CA 1
ATOM 2655 C C . PRO A 1 340 ? 5.84000 17.54900 21.08200 1.000 14.96000 340 PRO A C 1
ATOM 2656 O O . PRO A 1 340 ? 4.88700 17.09400 21.71100 1.000 14.94000 340 PRO A O 1
ATOM 2660 N N . HIS A 1 341 ? 7.06300 17.66800 21.58800 1.000 13.33000 341 HIS A N 1
ATOM 2661 C CA . HIS A 1 341 ? 7.39000 17.19700 22.92400 1.000 14.50000 341 HIS A CA 1
ATOM 2662 C C . HIS A 1 341 ? 6.74700 18.06800 23.99400 1.000 13.46000 341 HIS A C 1
ATOM 2663 O O . HIS A 1 341 ? 6.41900 19.23600 23.77400 1.000 14.82000 341 HIS A O 1
ATOM 2670 N N . SER A 1 342 ? 6.63400 17.48200 25.18800 1.000 12.93000 342 SER A N 1
ATOM 2671 C CA . SER A 1 342 ? 6.15100 18.18900 26.36600 1.000 15.80000 342 SER A CA 1
ATOM 2672 C C . SER A 1 342 ? 6.89600 19.49800 26.61900 1.000 17.68000 342 SER A C 1
ATOM 2673 O O . SER A 1 342 ? 6.31400 20.45000 27.15300 1.000 17.41000 342 SER A O 1
ATOM 2676 N N . ASP A 1 343 ? 8.17400 19.56900 26.26000 1.000 16.96000 343 ASP A N 1
ATOM 2677 C CA . ASP A 1 343 ? 8.95300 20.77600 26.50300 1.000 16.09000 343 ASP A CA 1
ATOM 2678 C C . ASP A 1 343 ? 8.75500 21.86400 25.44700 1.000 15.01000 343 ASP A C 1
ATOM 2679 O O . ASP A 1 343 ? 9.22000 22.99000 25.65500 1.000 17.28000 343 ASP A O 1
ATOM 2684 N N . SER A 1 344 ? 8.07000 21.57900 24.34300 1.000 16.36000 344 SER A N 1
ATOM 2685 C CA . SER A 1 344 ? 7.89200 22.58500 23.29800 1.000 16.75000 344 SER A CA 1
ATOM 2686 C C . SER A 1 344 ? 7.13400 23.81700 23.80000 1.000 16.41000 344 SER A C 1
ATOM 2687 O O . SER A 1 344 ? 6.25100 23.72600 24.65500 1.000 15.93000 344 SER A O 1
ATOM 2690 N N . THR A 1 345 ? 7.46700 24.98100 23.22800 1.000 13.52000 345 THR A N 1
ATOM 2691 C CA . THR A 1 345 ? 6.71300 26.20500 23.47800 1.000 15.37000 345 THR A CA 1
ATOM 2692 C C . THR A 1 345 ? 5.62700 26.44700 22.44500 1.000 12.13000 345 THR A C 1
ATOM 2693 O O . THR A 1 345 ? 4.97500 27.49300 22.49500 1.000 15.23000 345 THR A O 1
ATOM 2697 N N . TRP A 1 346 ? 5.45000 25.53700 21.49400 1.000 13.48000 346 TRP A N 1
ATOM 2698 C CA . TRP A 1 346 ? 4.32600 25.62300 20.57500 1.000 15.62000 346 TRP A CA 1
ATOM 2699 C C . TRP A 1 346 ? 3.02800 25.76100 21.37400 1.000 14.20000 346 TRP A C 1
ATOM 2700 O O . TRP A 1 346 ? 2.87600 25.10900 22.41200 1.000 15.72000 346 TRP A O 1
ATOM 2711 N N . PRO A 1 347 ? 2.08400 26.60000 20.94300 1.000 16.87000 347 PRO A N 1
ATOM 2712 C CA . PRO A 1 347 ? 2.06600 27.42300 19.73300 1.000 16.00000 347 PRO A CA 1
ATOM 2713 C C . PRO A 1 347 ? 2.41400 28.88000 19.99400 1.000 16.75000 347 PRO A C 1
ATOM 2714 O O . PRO A 1 347 ? 1.98800 29.75200 19.23200 1.000 18.78000 347 PRO A O 1
ATOM 2718 N N . ARG A 1 348 ? 3.16300 29.15200 21.05100 1.000 14.51000 348 ARG A N 1
ATOM 2719 C CA . ARG A 1 348 ? 3.55500 30.51600 21.38600 1.000 15.13000 348 ARG A CA 1
ATOM 2720 C C . ARG A 1 348 ? 5.06900 30.67100 21.44000 1.000 13.86000 348 ARG A C 1
ATOM 2721 O O . ARG A 1 348 ? 5.60600 31.41700 22.26200 1.000 17.20000 348 ARG A O 1
ATOM 2729 N N . SER A 1 349 ? 5.78600 29.97900 20.55600 1.000 16.73000 349 SER A N 1
ATOM 2730 C CA . SER A 1 349 ? 7.24200 30.09300 20.57100 1.000 14.79000 349 SER A CA 1
ATOM 2731 C C . SER A 1 349 ? 7.73800 31.51100 20.32200 1.000 16.27000 349 SER A C 1
ATOM 2732 O O . SER A 1 349 ? 8.66900 31.94100 21.02900 1.000 15.63000 349 SER A O 1
ATOM 2735 N N . PRO A 1 350 ? 7.20200 32.27700 19.36600 1.000 14.26000 350 PRO A N 1
ATOM 2736 C CA . PRO A 1 350 ? 7.72600 33.63900 19.18400 1.000 13.87000 350 PRO A CA 1
ATOM 2737 C C . PRO A 1 350 ? 7.57900 34.49300 20.42800 1.000 14.24000 350 PRO A C 1
ATOM 2738 O O . PRO A 1 350 ? 8.55200 35.11900 20.85500 1.000 14.95000 350 PRO A O 1
ATOM 2742 N N . GLU A 1 351 ? 6.38400 34.52800 21.02300 1.000 16.15000 351 GLU A N 1
ATOM 2743 C CA . GLU A 1 351 ? 6.14600 35.37900 22.18300 1.000 16.02000 351 GLU A CA 1
ATOM 2744 C C . GLU A 1 351 ? 7.00400 34.95200 23.36800 1.000 18.85000 351 GLU A C 1
ATOM 2745 O O . GLU A 1 351 ? 7.58900 35.79500 24.06600 1.000 18.47000 351 GLU A O 1
ATOM 2751 N N . THR A 1 352 ? 7.07100 33.64300 23.61900 1.000 18.86000 352 THR A N 1
ATOM 2752 C CA . THR A 1 352 ? 7.82500 33.13500 24.75700 1.000 15.93000 352 THR A CA 1
ATOM 2753 C C . THR A 1 352 ? 9.31000 33.44300 24.61300 1.000 15.76000 352 THR A C 1
ATOM 2754 O O . THR A 1 352 ? 9.94200 33.93700 25.55300 1.000 17.68000 352 THR A O 1
ATOM 2758 N N . LEU A 1 353 ? 9.87900 33.19900 23.42900 1.000 13.29000 353 LEU A N 1
ATOM 2759 C CA . LEU A 1 353 ? 11.30100 33.48400 23.24800 1.000 15.32000 353 LEU A CA 1
ATOM 2760 C C . LEU A 1 353 ? 11.56600 34.98800 23.25800 1.000 20.74000 353 LEU A C 1
ATOM 2761 O O . LEU A 1 353 ? 12.52300 35.44700 23.89300 1.000 15.48000 353 LEU A O 1
ATOM 2766 N N . LYS A 1 354 ? 10.72500 35.77300 22.56800 1.000 16.54000 354 LYS A N 1
ATOM 2767 C CA . LYS A 1 354 ? 10.96100 37.21400 22.49300 1.000 14.81000 354 LYS A CA 1
ATOM 2768 C C . LYS A 1 354 ? 11.00300 37.83300 23.87900 1.000 16.04000 354 LYS A C 1
ATOM 2769 O O . LYS A 1 354 ? 11.81700 38.72500 24.15000 1.000 18.34000 354 LYS A O 1
ATOM 2775 N N . SER A 1 355 ? 10.15000 37.36000 24.78200 1.000 18.44000 355 SER A N 1
ATOM 2776 C CA . SER A 1 355 ? 10.15800 37.90100 26.13300 1.000 17.23000 355 SER A CA 1
ATOM 2777 C C . SER A 1 355 ? 11.49600 37.65100 26.81800 1.000 20.13000 355 SER A C 1
ATOM 2778 O O . SER A 1 355 ? 12.00800 38.52900 27.52100 1.000 17.57000 355 SER A O 1
ATOM 2781 N N . GLU A 1 356 ? 12.08600 36.46500 26.61300 1.000 15.01000 356 GLU A N 1
ATOM 2782 C CA . GLU A 1 356 ? 13.38800 36.15900 27.20800 1.000 16.40000 356 GLU A CA 1
ATOM 2783 C C . GLU A 1 356 ? 14.49500 36.96700 26.55100 1.000 17.73000 356 GLU A C 1
ATOM 2784 O O . GLU A 1 356 ? 15.39700 37.47000 27.23500 1.000 17.78000 356 GLU A O 1
ATOM 2790 N N . LEU A 1 357 ? 14.44900 37.08600 25.22400 1.000 15.80000 357 LEU A N 1
ATOM 2791 C CA . LEU A 1 357 ? 15.44000 37.88100 24.50500 1.000 16.26000 357 LEU A CA 1
ATOM 2792 C C . LEU A 1 357 ? 15.40300 39.34000 24.95400 1.000 17.92000 357 LEU A C 1
ATOM 2793 O O . LEU A 1 357 ? 16.44900 39.94900 25.20700 1.000 19.76000 357 LEU A O 1
ATOM 2798 N N . ASP A 1 358 ? 14.19900 39.91000 25.07000 1.000 18.38000 358 ASP A N 1
ATOM 2799 C CA . ASP A 1 358 ? 14.06400 41.29800 25.50300 1.000 20.48000 358 ASP A CA 1
ATOM 2800 C C . ASP A 1 358 ? 14.58600 41.49400 26.92100 1.000 20.62000 358 ASP A C 1
ATOM 2801 O O . ASP A 1 358 ? 15.28500 42.47400 27.19800 1.000 19.71000 358 ASP A O 1
ATOM 2806 N N . ALA A 1 359 ? 14.26500 40.57100 27.83200 1.000 17.32000 359 ALA A N 1
ATOM 2807 C CA . ALA A 1 359 ? 14.74300 40.69500 29.20700 1.000 17.82000 359 ALA A CA 1
ATOM 2808 C C . ALA A 1 359 ? 16.25800 40.57800 29.29400 1.000 21.28000 359 ALA A C 1
ATOM 2809 O O . ALA A 1 359 ? 16.87700 41.17900 30.18000 1.000 20.59000 359 ALA A O 1
ATOM 2811 N N . ALA A 1 360 ? 16.87400 39.81400 28.39500 1.000 19.60000 360 ALA A N 1
ATOM 2812 C CA . ALA A 1 360 ? 18.32900 39.73700 28.32800 1.000 18.85000 360 ALA A CA 1
ATOM 2813 C C . ALA A 1 360 ? 18.96000 40.89000 27.54800 1.000 19.47000 360 ALA A C 1
ATOM 2814 O O . ALA A 1 360 ? 20.18000 40.89000 27.35900 1.000 20.94000 360 ALA A O 1
ATOM 2816 N N . ARG A 1 361 ? 18.16600 41.85800 27.08600 1.000 18.61000 361 ARG A N 1
ATOM 2817 C CA . ARG A 1 361 ? 18.66700 43.02300 26.34800 1.000 19.57000 361 ARG A CA 1
ATOM 2818 C C . ARG A 1 361 ? 19.39600 42.61500 25.06500 1.000 21.61000 361 ARG A C 1
ATOM 2819 O O . ARG A 1 361 ? 20.44300 43.16800 24.72000 1.000 16.34000 361 ARG A O 1
ATOM 2821 N N . CYS A 1 362 ? 18.83000 41.65900 24.33200 1.000 19.90000 362 CYS A N 1
ATOM 2822 C CA . CYS A 1 362 ? 19.43700 41.25400 23.06800 1.000 19.87000 362 CYS A CA 1
ATOM 2823 C C . CYS A 1 362 ? 19.21900 42.32800 22.01600 1.000 19.86000 362 CYS A C 1
ATOM 2824 O O . CYS A 1 362 ? 18.10400 42.83900 21.86300 1.000 17.62000 362 CYS A O 1
ATOM 2827 N N . THR A 1 363 ? 20.28400 42.66700 21.29300 1.000 15.38000 363 THR A N 1
ATOM 2828 C CA . THR A 1 363 ? 20.15500 43.51200 20.11800 1.000 17.30000 363 THR A CA 1
ATOM 2829 C C . THR A 1 363 ? 19.42100 42.75900 19.01100 1.000 20.56000 363 THR A C 1
ATOM 2830 O O . THR A 1 363 ? 19.24700 41.54000 19.06500 1.000 16.09000 363 THR A O 1
ATOM 2834 N N . ASP A 1 364 ? 18.98800 43.50000 17.98700 1.000 20.65000 364 ASP A N 1
ATOM 2835 C CA . ASP A 1 364 ? 18.37600 42.84700 16.83500 1.000 21.08000 364 ASP A CA 1
ATOM 2836 C C . ASP A 1 364 ? 19.34400 41.85300 16.20100 1.000 18.86000 364 ASP A C 1
ATOM 2837 O O . ASP A 1 364 ? 18.94700 40.74800 15.82200 1.000 18.98000 364 ASP A O 1
ATOM 2842 N N . GLU A 1 365 ? 20.61800 42.22600 16.07800 1.000 18.90000 365 GLU A N 1
ATOM 2843 C CA . GLU A 1 365 ? 21.60400 41.30400 15.52700 1.000 17.29000 365 GLU A CA 1
ATOM 2844 C C . GLU A 1 365 ? 21.64500 40.01000 16.33400 1.000 16.22000 365 GLU A C 1
ATOM 2845 O O . GLU A 1 365 ? 21.65800 38.91100 15.76900 1.000 15.06000 365 GLU A O 1
ATOM 2851 N N . GLU A 1 366 ? 21.65100 40.12600 17.66500 1.000 15.74000 366 GLU A N 1
ATOM 2852 C CA . GLU A 1 366 ? 21.66900 38.94300 18.52000 1.000 18.27000 366 GLU A CA 1
ATOM 2853 C C . GLU A 1 366 ? 20.39000 38.12600 18.38600 1.000 17.08000 366 GLU A C 1
ATOM 2854 O O . GLU A 1 366 ? 20.44600 36.88900 18.38800 1.000 14.09000 366 GLU A O 1
ATOM 2860 N N . VAL A 1 367 ? 19.23000 38.79300 18.29500 1.000 15.73000 367 VAL A N 1
ATOM 2861 C CA . VAL A 1 367 ? 17.96700 38.08100 18.08500 1.000 15.09000 367 VAL A CA 1
ATOM 2862 C C . VAL A 1 367 ? 18.06500 37.20000 16.84800 1.000 17.10000 367 VAL A C 1
ATOM 2863 O O . VAL A 1 367 ? 17.80200 35.99300 16.90200 1.000 15.36000 367 VAL A O 1
ATOM 2867 N N . ASP A 1 368 ? 18.50900 37.78100 15.72700 1.000 17.30000 368 ASP A N 1
ATOM 2868 C CA . ASP A 1 368 ? 18.61400 37.02100 14.48200 1.000 15.74000 368 ASP A CA 1
ATOM 2869 C C . ASP A 1 368 ? 19.59900 35.86000 14.61800 1.000 15.58000 368 ASP A C 1
ATOM 2870 O O . ASP A 1 368 ? 19.34000 34.75800 14.11700 1.000 14.41000 368 ASP A O 1
ATOM 2875 N N . LYS A 1 369 ? 20.74100 36.08800 15.27300 1.000 15.25000 369 LYS A N 1
ATOM 2876 C CA . LYS A 1 369 ? 21.70600 35.00400 15.43900 1.000 14.28000 369 LYS A CA 1
ATOM 2877 C C . LYS A 1 369 ? 21.07800 33.83000 16.17700 1.000 15.21000 369 LYS A C 1
ATOM 2878 O O . LYS A 1 369 ? 21.15000 32.68100 15.72200 1.000 14.92000 369 LYS A O 1
ATOM 2884 N N . ILE A 1 370 ? 20.41800 34.11400 17.30100 1.000 12.83000 370 ILE A N 1
ATOM 2885 C CA . ILE A 1 370 ? 19.87800 33.05500 18.14600 1.000 14.40000 370 ILE A CA 1
ATOM 2886 C C . ILE A 1 370 ? 18.69100 32.36800 17.47800 1.000 13.21000 370 ILE A C 1
ATOM 2887 O O . ILE A 1 370 ? 18.54600 31.14300 17.56600 1.000 15.58000 370 ILE A O 1
ATOM 2892 N N . THR A 1 371 ? 17.82500 33.12800 16.79700 1.000 12.20000 371 THR A N 1
ATOM 2893 C CA . THR A 1 371 ? 16.60200 32.52100 16.29000 1.000 14.81000 371 THR A CA 1
ATOM 2894 C C . THR A 1 371 ? 16.79700 31.81400 14.95200 1.000 15.46000 371 THR A C 1
ATOM 2895 O O . THR A 1 371 ? 16.04600 30.87800 14.65900 1.000 14.34000 371 THR A O 1
ATOM 2899 N N . PHE A 1 372 ? 17.79200 32.20300 14.13500 1.000 13.90000 372 PHE A N 1
ATOM 2900 C CA . PHE A 1 372 ? 18.01800 31.44800 12.90100 1.000 15.11000 372 PHE A CA 1
ATOM 2901 C C . PHE A 1 372 ? 19.42500 31.49700 12.31000 1.000 14.96000 372 PHE A C 1
ATOM 2902 O O . PHE A 1 372 ? 19.83200 30.53800 11.65300 1.000 15.98000 372 PHE A O 1
ATOM 2910 N N . ALA A 1 373 ? 20.16200 32.60200 12.47200 1.000 15.00000 373 ALA A N 1
ATOM 2911 C CA . ALA A 1 373 ? 21.39600 32.75200 11.69700 1.000 15.70000 373 ALA A CA 1
ATOM 2912 C C . ALA A 1 373 ? 22.50300 31.83100 12.20300 1.000 15.06000 373 ALA A C 1
ATOM 2913 O O . ALA A 1 373 ? 23.31000 31.33200 11.41000 1.000 16.02000 373 ALA A O 1
ATOM 2915 N N . ASN A 1 374 ? 22.58500 31.60000 13.51400 1.000 15.58000 374 ASN A N 1
ATOM 2916 C CA . ASN A 1 374 ? 23.61900 30.68300 14.00300 1.000 15.99000 374 ASN A CA 1
ATOM 2917 C C . ASN A 1 374 ? 23.38000 29.27900 13.47000 1.000 15.86000 374 ASN A C 1
ATOM 2918 O O . ASN A 1 374 ? 24.30600 28.60800 12.99500 1.000 14.46000 374 ASN A O 1
ATOM 2923 N N . ALA A 1 375 ? 22.13600 28.81600 13.57000 1.000 13.15000 375 ALA A N 1
ATOM 2924 C CA . ALA A 1 375 ? 21.77600 27.49800 13.06900 1.000 17.59000 375 ALA A CA 1
ATOM 2925 C C . ALA A 1 375 ? 22.00700 27.40800 11.57500 1.000 13.47000 375 ALA A C 1
ATOM 2926 O O . ALA A 1 375 ? 22.54000 26.40800 11.07600 1.000 14.37000 375 ALA A O 1
ATOM 2928 N N . ALA A 1 376 ? 21.61700 28.44800 10.83900 1.000 14.69000 376 ALA A N 1
ATOM 2929 C CA . ALA A 1 376 ? 21.74200 28.39100 9.38900 1.000 15.23000 376 ALA A CA 1
ATOM 2930 C C . ALA A 1 376 ? 23.20000 28.26600 8.97100 1.000 17.19000 376 ALA A C 1
ATOM 2931 O O . ALA A 1 376 ? 23.52400 27.49700 8.06300 1.000 17.65000 376 ALA A O 1
ATOM 2933 N N . LYS A 1 377 ? 24.09400 29.00500 9.62500 1.000 14.67000 377 LYS A N 1
ATOM 2934 C CA . LYS A 1 377 ? 25.51200 28.86600 9.32200 1.000 16.81000 377 LYS A CA 1
ATOM 2935 C C . LYS A 1 377 ? 26.03300 27.49300 9.73600 1.000 16.72000 377 LYS A C 1
ATOM 2936 O O . LYS A 1 377 ? 26.74500 26.83700 8.96700 1.000 14.05000 377 LYS A O 1
ATOM 2942 N N . PHE A 1 378 ? 25.66900 27.03400 10.93800 1.000 15.09000 378 PHE A N 1
ATOM 2943 C CA . PHE A 1 378 ? 26.23600 25.79500 11.47400 1.000 15.42000 378 PHE A CA 1
ATOM 2944 C C . PHE A 1 378 ? 25.83000 24.58500 10.64400 1.000 16.53000 378 PHE A C 1
ATOM 2945 O O . PHE A 1 378 ? 26.64600 23.68300 10.40700 1.000 15.27000 378 PHE A O 1
ATOM 2953 N N . PHE A 1 379 ? 24.58200 24.55000 10.18300 1.000 15.50000 379 PHE A N 1
ATOM 2954 C CA . PHE A 1 379 ? 24.07800 23.45000 9.37300 1.000 14.79000 379 PHE A CA 1
ATOM 2955 C C . PHE A 1 379 ? 24.16900 23.72100 7.87200 1.000 18.39000 379 PHE A C 1
ATOM 2956 O O . PHE A 1 379 ? 23.57400 22.97200 7.08500 1.000 17.87000 379 PHE A O 1
ATOM 2964 N N . ASP A 1 380 ? 24.88500 24.77200 7.46600 1.000 13.46000 380 ASP A N 1
ATOM 2965 C CA . ASP A 1 380 ? 25.10700 25.09400 6.05400 1.000 19.47000 380 ASP A CA 1
ATOM 2966 C C . ASP A 1 380 ? 23.78600 25.07900 5.28800 1.000 19.91000 380 ASP A C 1
ATOM 2967 O O . ASP A 1 380 ? 23.61500 24.38500 4.28300 1.000 17.47000 380 ASP A O 1
ATOM 2972 N N . TRP A 1 381 ? 22.82800 25.79600 5.83600 1.000 15.79000 381 TRP A N 1
ATOM 2973 C CA . TRP A 1 381 ? 21.48900 25.86800 5.27100 1.000 18.42000 381 TRP A CA 1
ATOM 2974 C C . TRP A 1 381 ? 21.05900 27.28100 4.95400 1.000 22.54000 381 TRP A C 1
ATOM 2975 O O . TRP A 1 381 ? 21.18800 28.13500 5.77100 1.000 21.63000 381 TRP A O 1
ATOM 2986 N N . ASP A 1 382 ? 20.57000 27.46900 3.74700 1.000 16.76000 382 ASP A N 1
ATOM 2987 C CA . ASP A 1 382 ? 20.13700 28.78200 3.29900 1.000 23.36000 382 ASP A CA 1
ATOM 2988 C C . ASP A 1 382 ? 18.65200 28.93100 3.61800 1.000 19.62000 382 ASP A C 1
ATOM 2989 O O . ASP A 1 382 ? 17.82100 28.32400 2.92800 1.000 20.98000 382 ASP A O 1
ATOM 2994 N N . PRO A 1 383 ? 18.26900 29.70800 4.63600 1.000 20.26000 383 PRO A N 1
ATOM 2995 C CA . PRO A 1 383 ? 16.84800 29.74100 5.03000 1.000 23.03000 383 PRO A CA 1
ATOM 2996 C C . PRO A 1 383 ? 15.95100 30.37000 3.99100 1.000 19.71000 383 PRO A C 1
ATOM 2997 O O . PRO A 1 383 ? 14.74200 30.13600 4.02000 1.000 16.38000 383 PRO A O 1
ATOM 3001 N N . PHE A 1 384 ? 16.49600 31.17500 3.08800 1.000 16.87000 384 PHE A N 1
ATOM 3002 C CA . PHE A 1 384 ? 15.67000 31.91800 2.15100 1.000 24.16000 384 PHE A CA 1
ATOM 3003 C C . PHE A 1 384 ? 15.85200 31.44600 0.71400 1.000 22.40000 384 PHE A C 1
ATOM 3004 O O . PHE A 1 384 ? 15.44700 32.15100 -0.21800 1.000 25.60000 384 PHE A O 1
ATOM 3012 N N . GLU A 1 385 ? 16.44500 30.26100 0.50900 1.000 20.90000 385 GLU A N 1
ATOM 3013 C CA . GLU A 1 385 ? 16.55700 29.73300 -0.85000 1.000 19.85000 385 GLU A CA 1
ATOM 3014 C C . GLU A 1 385 ? 15.18500 29.56600 -1.48800 1.000 25.15000 385 GLU A C 1
ATOM 3015 O O . GLU A 1 385 ? 14.96800 29.95800 -2.63900 1.000 23.06000 385 GLU A O 1
ATOM 3021 N N . HIS A 1 386 ? 14.23800 28.98300 -0.75100 1.000 19.23000 386 HIS A N 1
ATOM 3022 C CA . HIS A 1 386 ? 12.92900 28.65300 -1.28900 1.000 22.31000 386 HIS A CA 1
ATOM 3023 C C . HIS A 1 386 ? 11.82100 29.57800 -0.82400 1.000 24.96000 386 HIS A C 1
ATOM 3024 O O . HIS A 1 386 ? 10.74900 29.59000 -1.44200 1.000 26.58000 386 HIS A O 1
ATOM 3031 N N . ILE A 1 387 ? 12.04900 30.35100 0.23500 1.000 19.54000 387 ILE A N 1
ATOM 3032 C CA . ILE A 1 387 ? 11.03700 31.23400 0.79500 1.000 21.24000 387 ILE A CA 1
ATOM 3033 C C . ILE A 1 387 ? 11.72700 32.56700 1.04800 1.000 21.86000 387 ILE A C 1
ATOM 3034 O O . ILE A 1 387 ? 12.66200 32.63200 1.85000 1.000 18.96000 387 ILE A O 1
ATOM 3039 N N . PRO A 1 388 ? 11.34000 33.65200 0.36800 1.000 22.08000 388 PRO A N 1
ATOM 3040 C CA . PRO A 1 388 ? 12.02200 34.93800 0.57600 1.000 23.01000 388 PRO A CA 1
ATOM 3041 C C . PRO A 1 388 ? 11.91700 35.37900 2.02300 1.000 21.15000 388 PRO A C 1
ATOM 3042 O O . PRO A 1 388 ? 10.98100 35.01000 2.73700 1.000 18.93000 388 PRO A O 1
ATOM 3046 N N . ARG A 1 389 ? 12.88000 36.20300 2.44900 1.000 23.71000 389 ARG A N 1
ATOM 3047 C CA . ARG A 1 389 ? 12.94600 36.56000 3.86300 1.000 22.69000 389 ARG A CA 1
ATOM 3048 C C . ARG A 1 389 ? 11.69000 37.29400 4.31900 1.000 23.07000 389 ARG A C 1
ATOM 3049 O O . ARG A 1 389 ? 11.20800 37.06800 5.43400 1.000 22.45000 389 ARG A O 1
ATOM 3057 N N . GLU A 1 390 ? 11.14200 38.17900 3.47700 1.000 22.25000 390 GLU A N 1
ATOM 3058 C CA . GLU A 1 390 ? 9.94000 38.90700 3.87100 1.000 24.33000 390 GLU A CA 1
ATOM 3059 C C . GLU A 1 390 ? 8.73500 37.98700 3.99200 1.000 23.61000 390 GLU A C 1
ATOM 3060 O O . GLU A 1 390 ? 7.75200 38.34300 4.65700 1.000 22.26000 390 GLU A O 1
ATOM 3066 N N . GLU A 1 391 ? 8.79600 36.81300 3.38000 1.000 21.32000 391 GLU A N 1
ATOM 3067 C CA . GLU A 1 391 ? 7.74700 35.81500 3.49500 1.000 19.97000 391 GLU A CA 1
ATOM 3068 C C . GLU A 1 391 ? 8.06100 34.74300 4.52600 1.000 19.17000 391 GLU A C 1
ATOM 3069 O O . GLU A 1 391 ? 7.24600 33.84800 4.72200 1.000 20.36000 391 GLU A O 1
ATOM 3075 N N . ALA A 1 392 ? 9.21400 34.81400 5.19100 1.000 20.98000 392 ALA A N 1
ATOM 3076 C CA . ALA A 1 392 ? 9.66100 33.77300 6.11100 1.000 19.21000 392 ALA A CA 1
ATOM 3077 C C . ALA A 1 392 ? 9.54400 34.17000 7.57400 1.000 21.32000 392 ALA A C 1
ATOM 3078 O O . ALA A 1 392 ? 9.87100 33.35700 8.45600 1.000 16.65000 392 ALA A O 1
ATOM 3080 N N . THR A 1 393 ? 9.09000 35.39000 7.85800 1.000 17.43000 393 THR A N 1
ATOM 3081 C CA . THR A 1 393 ? 9.01400 35.87500 9.22500 1.000 17.85000 393 THR A CA 1
ATOM 3082 C C . THR A 1 393 ? 7.86300 35.20300 9.97700 1.000 18.44000 393 THR A C 1
ATOM 3083 O O . THR A 1 393 ? 6.98100 34.57100 9.38900 1.000 18.01000 393 THR A O 1
ATOM 3087 N N . VAL A 1 394 ? 7.90200 35.35200 11.30400 1.000 15.89000 394 VAL A N 1
ATOM 3088 C CA . VAL A 1 394 ? 6.81800 34.88400 12.16400 1.000 19.12000 394 VAL A CA 1
ATOM 3089 C C . VAL A 1 394 ? 5.48500 35.42100 11.66400 1.000 19.62000 394 VAL A C 1
ATOM 3090 O O . VAL A 1 394 ? 4.52200 34.67100 11.47100 1.000 18.75000 394 VAL A O 1
ATOM 3094 N N . GLY A 1 395 ? 5.42000 36.73600 11.43300 1.000 20.19000 395 GLY A N 1
ATOM 3095 C CA . GLY A 1 395 ? 4.16200 37.34700 11.03500 1.000 20.64000 395 GLY A CA 1
ATOM 3096 C C . GLY A 1 395 ? 3.67100 36.84300 9.69300 1.000 19.93000 395 GLY A C 1
ATOM 3097 O O . GLY A 1 395 ? 2.48100 36.55900 9.52400 1.000 20.99000 395 GLY A O 1
ATOM 3098 N N . ALA A 1 396 ? 4.58200 36.71000 8.72400 1.000 20.31000 396 ALA A N 1
ATOM 3099 C CA . ALA A 1 396 ? 4.17100 36.26900 7.39300 1.000 18.59000 396 ALA A CA 1
ATOM 3100 C C . ALA A 1 396 ? 3.68900 34.82100 7.40600 1.000 21.41000 396 ALA A C 1
ATOM 3101 O O . ALA A 1 396 ? 2.69200 34.48700 6.75400 1.000 19.27000 396 ALA A O 1
ATOM 3103 N N . LEU A 1 397 ? 4.37600 33.94300 8.14300 1.000 19.62000 397 LEU A N 1
ATOM 3104 C CA . LEU A 1 397 ? 3.94000 32.54900 8.18400 1.000 20.26000 397 LEU A CA 1
ATOM 3105 C C . LEU A 1 397 ? 2.62400 32.41200 8.94200 1.000 18.49000 397 LEU A C 1
ATOM 3106 O O . LEU A 1 397 ? 1.75100 31.63300 8.54300 1.000 17.79000 397 LEU A O 1
ATOM 3111 N N . ARG A 1 398 ? 2.45300 33.17900 10.02200 1.000 19.25000 398 ARG A N 1
ATOM 3112 C CA . ARG A 1 398 ? 1.20900 33.11100 10.77900 1.000 21.11000 398 ARG A CA 1
ATOM 3113 C C . ARG A 1 398 ? 0.02900 33.59700 9.95600 1.000 22.76000 398 ARG A C 1
ATOM 3114 O O . ARG A 1 398 ? -1.09400 33.12200 10.15200 1.000 23.75000 398 ARG A O 1
ATOM 3122 N N . ALA A 1 399 ? 0.26800 34.50500 9.00200 1.000 21.73000 399 ALA A N 1
ATOM 3123 C CA . ALA A 1 399 ? -0.80100 34.96400 8.12500 1.000 23.75000 399 ALA A CA 1
ATOM 3124 C C . ALA A 1 399 ? -1.33100 33.85700 7.21900 1.000 28.46000 399 ALA A C 1
ATOM 3125 O O . ALA A 1 399 ? -2.45300 33.98100 6.71500 1.000 26.79000 399 ALA A O 1
ATOM 3127 N N . ARG A 1 400 ? -0.55900 32.78800 6.98700 1.000 18.77000 400 ARG A N 1
ATOM 3128 C CA . ARG A 1 400 ? -1.09000 31.65500 6.23500 1.000 20.59000 400 ARG A CA 1
ATOM 3129 C C . ARG A 1 400 ? -1.91200 30.69400 7.08600 1.000 19.20000 400 ARG A C 1
ATOM 3130 O O . ARG A 1 400 ? -2.48000 29.74700 6.53500 1.000 21.23000 400 ARG A O 1
ATOM 3138 N N . ALA A 1 401 ? -1.98300 30.89400 8.39900 1.000 21.71000 401 ALA A N 1
ATOM 3139 C CA . ALA A 1 401 ? -2.57000 29.89000 9.28300 1.000 21.15000 401 ALA A CA 1
ATOM 3140 C C . ALA A 1 401 ? -3.62400 30.48300 10.21000 1.000 23.61000 401 ALA A C 1
ATOM 3141 O O . ALA A 1 401 ? -3.85500 29.96100 11.30700 1.000 22.22000 401 ALA A O 1
ATOM 3143 N N . THR A 1 402 ? -4.27700 31.56900 9.79500 1.000 21.31000 402 THR A N 1
ATOM 3144 C CA . THR A 1 402 ? -5.30300 32.15400 10.65200 1.000 21.48000 402 THR A CA 1
ATOM 3145 C C . THR A 1 402 ? -6.47800 31.20400 10.85000 1.000 20.99000 402 THR A C 1
ATOM 3146 O O . THR A 1 402 ? -7.25400 31.37900 11.79700 1.000 27.15000 402 THR A O 1
ATOM 3150 N N . ASP A 1 403 ? -6.62100 30.21000 9.98200 1.000 22.60000 403 ASP A N 1
ATOM 3151 C CA . ASP A 1 403 ? -7.68000 29.21000 10.06100 1.000 22.44000 403 ASP A CA 1
ATOM 3152 C C . ASP A 1 403 ? -7.26900 27.95400 10.81700 1.000 25.21000 403 ASP A C 1
ATOM 3153 O O . ASP A 1 403 ? -8.10100 27.06200 10.99200 1.000 25.48000 403 ASP A O 1
ATOM 3158 N N . VAL A 1 404 ? -6.01900 27.84700 11.26200 1.000 23.94000 404 VAL A N 1
ATOM 3159 C CA . VAL A 1 404 ? -5.57500 26.65300 11.97800 1.000 22.71000 404 VAL A CA 1
ATOM 3160 C C . VAL A 1 404 ? -6.05200 26.73200 13.42500 1.000 20.93000 404 VAL A C 1
ATOM 3161 O O . VAL A 1 404 ? -5.75600 27.69700 14.13600 1.000 22.14000 404 VAL A O 1
ATOM 3165 N N . ASP A 1 405 ? -6.79100 25.71700 13.86600 1.000 20.98000 405 ASP A N 1
ATOM 3166 C CA . ASP A 1 405 ? -7.26900 25.65800 15.24400 1.000 24.24000 405 ASP A CA 1
ATOM 3167 C C . ASP A 1 405 ? -6.13900 25.15900 16.13800 1.000 21.68000 405 ASP A C 1
ATOM 3168 O O . ASP A 1 405 ? -5.62500 24.05800 15.93000 1.000 23.24000 405 ASP A O 1
ATOM 3173 N N . ILE A 1 406 ? -5.75400 25.96200 17.12800 1.000 20.84000 406 ILE A N 1
ATOM 3174 C CA . ILE A 1 406 ? -4.68300 25.60700 18.05100 1.000 21.40000 406 ILE A CA 1
ATOM 3175 C C . ILE A 1 406 ? -5.19600 25.48800 19.48400 1.000 23.53000 406 ILE A C 1
ATOM 3176 O O . ILE A 1 406 ? -4.40700 25.49100 20.42400 1.000 22.03000 406 ILE A O 1
ATOM 3181 N N . SER A 1 407 ? -6.51200 25.39700 19.66400 1.000 23.24000 407 SER A N 1
ATOM 3182 C CA . SER A 1 407 ? -7.06600 25.28800 21.00500 1.000 25.80000 407 SER A CA 1
ATOM 3183 C C . SER A 1 407 ? -6.77000 23.91100 21.59100 1.000 19.89000 407 SER A C 1
ATOM 3184 O O . SER A 1 407 ? -6.45600 22.95800 20.87300 1.000 20.67000 407 SER A O 1
ATOM 3187 N N . GLU A 1 408 ? -6.88500 23.81200 22.91500 1.000 16.84000 408 GLU A N 1
ATOM 3188 C CA . GLU A 1 408 ? -6.69000 22.53100 23.58400 1.000 18.67000 408 GLU A CA 1
ATOM 3189 C C . GLU A 1 408 ? -7.70700 21.51800 23.08200 1.000 22.42000 408 GLU A C 1
ATOM 3190 O O . GLU A 1 408 ? -8.90200 21.81000 22.98700 1.000 20.01000 408 GLU A O 1
ATOM 3196 N N . THR A 1 409 ? -7.23000 20.31700 22.77500 1.000 17.21000 409 THR A N 1
ATOM 3197 C CA . THR A 1 409 ? -8.07000 19.26700 22.21400 1.000 16.95000 409 THR A CA 1
ATOM 3198 C C . THR A 1 409 ? -7.69100 17.95200 22.87400 1.000 17.71000 409 THR A C 1
ATOM 3199 O O . THR A 1 409 ? -6.51800 17.55900 22.84400 1.000 16.78000 409 THR A O 1
ATOM 3203 N N . SER A 1 410 ? -8.67300 17.28700 23.48200 1.000 18.62000 410 SER A N 1
ATOM 3204 C CA . SER A 1 410 ? -8.41700 16.03200 24.17500 1.000 16.76000 410 SER A CA 1
ATOM 3205 C C . SER A 1 410 ? -7.96800 14.96100 23.19100 1.000 17.59000 410 SER A C 1
ATOM 3206 O O . SER A 1 410 ? -8.40800 14.92000 22.03900 1.000 18.21000 410 SER A O 1
ATOM 3209 N N . LYS A 1 411 ? -7.09300 14.06800 23.66100 1.000 16.92000 411 LYS A N 1
ATOM 3210 C CA . LYS A 1 411 ? -6.73100 12.92000 22.83800 1.000 20.69000 411 LYS A CA 1
ATOM 3211 C C . LYS A 1 411 ? -7.95100 12.07000 22.51000 1.000 20.31000 411 LYS A C 1
ATOM 3212 O O . LYS A 1 411 ? -7.96500 11.38300 21.48100 1.000 19.26000 411 LYS A O 1
ATOM 3218 N N . GLU A 1 412 ? -8.99400 12.11700 23.35500 1.000 18.89000 412 GLU A N 1
ATOM 3219 C CA . GLU A 1 412 ? -10.23100 11.41400 23.03200 1.000 20.57000 412 GLU A CA 1
ATOM 3220 C C . GLU A 1 412 ? -10.94600 12.05200 21.85300 1.000 19.30000 412 GLU A C 1
ATOM 3221 O O . GLU A 1 412 ? -11.61800 11.35300 21.08700 1.000 19.20000 412 GLU A O 1
ATOM 3227 N N . GLU A 1 413 ? -10.83100 13.37100 21.69100 1.000 17.00000 413 GLU A N 1
ATOM 3228 C CA . GLU A 1 413 ? -11.49000 13.99300 20.55400 1.000 21.21000 413 GLU A CA 1
ATOM 3229 C C . GLU A 1 413 ? -10.71100 13.74300 19.26700 1.000 19.41000 413 GLU A C 1
ATOM 3230 O O . GLU A 1 413 ? -11.31300 13.53200 18.20900 1.000 19.43000 413 GLU A O 1
ATOM 3236 N N . TYR A 1 414 ? -9.37700 13.75100 19.33500 1.000 20.63000 414 TYR A N 1
ATOM 3237 C CA . TYR A 1 414 ? -8.59700 13.32400 18.17800 1.000 18.91000 414 TYR A CA 1
ATOM 3238 C C . TYR A 1 414 ? -8.94700 11.89500 17.79100 1.000 17.22000 414 TYR A C 1
ATOM 3239 O O . TYR A 1 414 ? -9.08000 11.58400 16.60500 1.000 17.49000 414 TYR A O 1
ATOM 3248 N N . ARG A 1 415 ? -9.13200 11.01900 18.78100 1.000 19.22000 415 ARG A N 1
ATOM 3249 C CA . ARG A 1 415 ? -9.49100 9.63500 18.48300 1.000 20.07000 415 ARG A CA 1
ATOM 3250 C C . ARG A 1 415 ? -10.84300 9.55000 17.78300 1.000 24.48000 415 ARG A C 1
ATOM 3251 O O . ARG A 1 415 ? -11.00300 8.80400 16.81000 1.000 22.13000 415 ARG A O 1
ATOM 3259 N N . ARG A 1 416 ? -11.82900 10.31000 18.25700 1.000 21.56000 416 ARG A N 1
ATOM 3260 C CA . ARG A 1 416 ? -13.13300 10.31600 17.60100 1.000 20.93000 416 ARG A CA 1
ATOM 3261 C C . ARG A 1 416 ? -13.01300 10.77400 16.15400 1.000 21.38000 416 ARG A C 1
ATOM 3262 O O . ARG A 1 416 ? -13.58700 10.16100 15.24600 1.000 24.67000 416 ARG A O 1
ATOM 3270 N N . ARG A 1 417 ? -12.26400 11.85300 15.91600 1.000 19.85000 417 ARG A N 1
ATOM 3271 C CA . ARG A 1 417 ? -12.05800 12.31600 14.54700 1.000 19.01000 417 ARG A CA 1
ATOM 3272 C C . ARG A 1 417 ? -11.32200 11.26700 13.72900 1.000 24.47000 417 ARG A C 1
ATOM 3273 O O . ARG A 1 417 ? -11.63300 11.05000 12.55200 1.000 24.81000 417 ARG A O 1
ATOM 3281 N N . TYR A 1 418 ? -10.33800 10.61200 14.34500 1.000 23.80000 418 TYR A N 1
ATOM 3282 C CA . TYR A 1 418 ? -9.56000 9.58900 13.65700 1.000 20.95000 418 TYR A CA 1
ATOM 3283 C C . TYR A 1 418 ? -10.43800 8.41100 13.26000 1.000 28.20000 418 TYR A C 1
ATOM 3284 O O . TYR A 1 418 ? -10.32200 7.88600 12.14700 1.000 26.61000 418 TYR A O 1
ATOM 3293 N N . GLU A 1 419 ? -11.31200 7.97100 14.16900 1.000 25.61000 419 GLU A N 1
ATOM 3294 C CA . GLU A 1 419 ? -12.20500 6.86200 13.85500 1.000 31.68000 419 GLU A CA 1
ATOM 3295 C C . GLU A 1 419 ? -13.20700 7.24700 12.77600 1.000 31.29000 419 GLU A C 1
ATOM 3296 O O . GLU A 1 419 ? -13.59300 6.40400 11.95900 1.000 41.30000 419 GLU A O 1
ATOM 3302 N N . LEU A 1 420 ? -13.61300 8.51500 12.73000 1.000 33.76000 420 LEU A N 1
ATOM 3303 C CA . LEU A 1 420 ? -14.48600 8.96400 11.65300 1.000 33.95000 420 LEU A CA 1
ATOM 3304 C C . LEU A 1 420 ? -13.75200 8.95500 10.31800 1.000 41.50000 420 LEU A C 1
ATOM 3305 O O . LEU A 1 420 ? -14.32400 8.57600 9.29000 1.000 43.51000 420 LEU A O 1
ATOM 3310 N N . THR A 1 421 ? -12.47800 9.35500 10.32600 1.000 37.73000 421 THR A N 1
ATOM 3311 C CA . THR A 1 421 ? -11.67700 9.42400 9.10700 1.000 44.93000 421 THR A CA 1
ATOM 3312 C C . THR A 1 421 ? -11.47600 8.04900 8.47000 1.000 45.42000 421 THR A C 1
ATOM 3313 O O . THR A 1 421 ? -11.36600 7.94200 7.24200 1.000 42.13000 421 THR A O 1
ATOM 3317 N N . HIS A 1 422 ? -11.45900 6.98700 9.27400 1.000 44.12000 422 HIS A N 1
ATOM 3318 C CA . HIS A 1 422 ? -11.00100 5.68100 8.82300 1.000 45.84000 422 HIS A CA 1
ATOM 3319 C C . HIS A 1 422 ? -12.11400 4.64200 8.77100 1.000 46.53000 422 HIS A C 1
ATOM 3320 O O . HIS A 1 422 ? -11.86300 3.44800 8.94700 1.000 48.99000 422 HIS A O 1
ATOM 3327 N N . SER A 1 423 ? -13.33900 5.07900 8.51300 1.000 51.88000 423 SER A N 1
ATOM 3328 C CA . SER A 1 423 ? -14.46200 4.16200 8.36800 1.000 59.98000 423 SER A CA 1
ATOM 3329 C C . SER A 1 423 ? -15.24500 4.48600 7.09900 1.000 62.29000 423 SER A C 1
ATOM 3330 O O . SER A 1 423 ? -16.39700 4.07500 6.94900 1.000 63.79000 423 SER A O 1
ATOM 3334 N N . MET B 1 1 ? 37.76300 48.41200 46.75600 1.000 35.04000 1 MET B N 1
ATOM 3335 C CA . MET B 1 1 ? 38.41000 47.61600 47.79000 1.000 25.14000 1 MET B CA 1
ATOM 3336 C C . MET B 1 1 ? 39.72700 47.04700 47.27700 1.000 23.63000 1 MET B C 1
ATOM 3337 O O . MET B 1 1 ? 39.81300 46.60600 46.14400 1.000 23.74000 1 MET B O 1
ATOM 3342 N N . LYS B 1 2 ? 40.75900 47.07200 48.10700 1.000 22.94000 2 LYS B N 1
ATOM 3343 C CA . LYS B 1 2 ? 42.00700 46.42000 47.74800 1.000 28.13000 2 LYS B CA 1
ATOM 3344 C C . LYS B 1 2 ? 41.98800 44.95700 48.18600 1.000 25.16000 2 LYS B C 1
ATOM 3345 O O . LYS B 1 2 ? 41.26100 44.56400 49.09900 1.000 23.33000 2 LYS B O 1
ATOM 3347 N N . THR B 1 3 ? 42.82100 44.15900 47.52200 1.000 21.78000 3 THR B N 1
ATOM 3348 C CA . THR B 1 3 ? 42.94800 42.74400 47.85400 1.000 22.49000 3 THR B CA 1
ATOM 3349 C C . THR B 1 3 ? 43.22200 42.52900 49.34000 1.000 22.66000 3 THR B C 1
ATOM 3350 O O . THR B 1 3 ? 42.61800 41.65500 49.97300 1.000 23.92000 3 THR B O 1
ATOM 3354 N N . GLU B 1 4 ? 44.16000 43.25500 49.80100 1.000 22.75000 4 GLU B N 1
ATOM 3355 C CA A GLU B 1 4 ? 44.51000 43.13200 51.31300 0.494 23.29000 4 GLU B CA 1
ATOM 3356 C CA B GLU B 1 4 ? 44.48400 43.16500 51.20300 0.506 23.31000 4 GLU B CA 1
ATOM 3357 C C . GLU B 1 4 ? 43.34400 43.36500 52.33000 1.000 20.48000 4 GLU B C 1
ATOM 3358 O O . GLU B 1 4 ? 43.38700 43.02100 53.54300 1.000 22.88000 4 GLU B O 1
ATOM 3369 N N . ASP B 1 5 ? 42.30500 44.03900 51.84400 1.000 20.69000 5 ASP B N 1
ATOM 3370 C CA . ASP B 1 5 ? 41.23400 44.37200 52.77200 1.000 21.46000 5 ASP B CA 1
ATOM 3371 C C . ASP B 1 5 ? 40.07100 43.38900 52.73300 1.000 24.49000 5 ASP B C 1
ATOM 3372 O O . ASP B 1 5 ? 39.13500 43.53100 53.52500 1.000 21.46000 5 ASP B O 1
ATOM 3377 N N . MET B 1 6 ? 40.10200 42.39900 51.84600 1.000 19.87000 6 MET B N 1
ATOM 3378 C CA . MET B 1 6 ? 39.07300 41.36600 51.88300 1.000 19.19000 6 MET B CA 1
ATOM 3379 C C . MET B 1 6 ? 39.17200 40.57500 53.18100 1.000 18.13000 6 MET B C 1
ATOM 3380 O O . MET B 1 6 ? 40.21700 40.52600 53.83000 1.000 18.70000 6 MET B O 1
ATOM 3385 N N . VAL B 1 7 ? 38.05200 39.99800 53.58900 1.000 18.87000 7 VAL B N 1
ATOM 3386 C CA . VAL B 1 7 ? 38.01400 38.99700 54.64500 1.000 18.87000 7 VAL B CA 1
ATOM 3387 C C . VAL B 1 7 ? 37.51400 37.71500 53.99600 1.000 19.94000 7 VAL B C 1
ATOM 3388 O O . VAL B 1 7 ? 36.46700 37.72400 53.33800 1.000 18.75000 7 VAL B O 1
ATOM 3392 N N . MET B 1 8 ? 38.26900 36.63200 54.14000 1.000 16.27000 8 MET B N 1
ATOM 3393 C CA . MET B 1 8 ? 37.97700 35.40800 53.40700 1.000 15.77000 8 MET B CA 1
ATOM 3394 C C . MET B 1 8 ? 37.75500 34.25200 54.37100 1.000 17.52000 8 MET B C 1
ATOM 3395 O O . MET B 1 8 ? 38.66700 33.85500 55.10800 1.000 17.76000 8 MET B O 1
ATOM 3400 N N . ILE B 1 9 ? 36.53700 33.71700 54.34800 1.000 15.07000 9 ILE B N 1
ATOM 3401 C CA . ILE B 1 9 ? 36.16600 32.47100 55.01400 1.000 14.25000 9 ILE B CA 1
ATOM 3402 C C . ILE B 1 9 ? 35.97200 31.40500 53.94400 1.000 13.90000 9 ILE B C 1
ATOM 3403 O O . ILE B 1 9 ? 35.28500 31.64500 52.94700 1.000 15.57000 9 ILE B O 1
ATOM 3408 N N . SER B 1 10 ? 36.55500 30.22700 54.14600 1.000 16.08000 10 SER B N 1
ATOM 3409 C CA . SER B 1 10 ? 36.33100 29.09000 53.25800 1.000 14.39000 10 SER B CA 1
ATOM 3410 C C . SER B 1 10 ? 35.37000 28.11200 53.92700 1.000 14.97000 10 SER B C 1
ATOM 3411 O O . SER B 1 10 ? 35.62600 27.66300 55.04900 1.000 13.77000 10 SER B O 1
ATOM 3414 N N . ILE B 1 11 ? 34.27700 27.76600 53.25100 1.000 15.67000 11 ILE B N 1
ATOM 3415 C CA . ILE B 1 11 ? 33.35100 26.77100 53.80600 1.000 14.27000 11 ILE B CA 1
ATOM 3416 C C . ILE B 1 11 ? 33.58800 25.37700 53.21200 1.000 14.01000 11 ILE B C 1
ATOM 3417 O O . ILE B 1 11 ? 32.74400 24.49900 53.34200 1.000 14.08000 11 ILE B O 1
ATOM 3422 N N . ASP B 1 12 ? 34.75500 25.14200 52.61700 1.000 16.46000 12 ASP B N 1
ATOM 3423 C CA . ASP B 1 12 ? 35.10600 23.79700 52.16500 1.000 10.74000 12 ASP B CA 1
ATOM 3424 C C . ASP B 1 12 ? 36.62000 23.69300 52.08400 1.000 14.37000 12 ASP B C 1
ATOM 3425 O O . ASP B 1 12 ? 37.23300 24.29200 51.19600 1.000 13.20000 12 ASP B O 1
ATOM 3430 N N . ASP B 1 13 ? 37.20200 22.91800 52.99800 1.000 12.77000 13 ASP B N 1
ATOM 3431 C CA . ASP B 1 13 ? 38.59200 22.48600 52.95700 1.000 13.56000 13 ASP B CA 1
ATOM 3432 C C . ASP B 1 13 ? 38.63900 21.04000 53.42800 1.000 12.81000 13 ASP B C 1
ATOM 3433 O O . ASP B 1 13 ? 37.61600 20.45400 53.77500 1.000 13.95000 13 ASP B O 1
ATOM 3438 N N . HIS B 1 14 ? 39.83100 20.45500 53.46600 1.000 11.03000 14 HIS B N 1
ATOM 3439 C CA . HIS B 1 14 ? 39.96500 19.05800 53.84300 1.000 11.68000 14 HIS B CA 1
ATOM 3440 C C . HIS B 1 14 ? 41.08700 18.91600 54.84700 1.000 13.65000 14 HIS B C 1
ATOM 3441 O O . HIS B 1 14 ? 42.05000 19.67800 54.81700 1.000 15.73000 14 HIS B O 1
ATOM 3448 N N . VAL B 1 15 ? 40.94600 17.94800 55.75000 1.000 13.10000 15 VAL B N 1
ATOM 3449 C CA . VAL B 1 15 ? 41.97900 17.68000 56.73800 1.000 15.83000 15 VAL B CA 1
ATOM 3450 C C . VAL B 1 15 ? 42.46700 16.24200 56.59900 1.000 18.45000 15 VAL B C 1
ATOM 3451 O O . VAL B 1 15 ? 41.68700 15.32000 56.33400 1.000 18.32000 15 VAL B O 1
ATOM 3455 N N . VAL B 1 16 ? 43.77000 16.06100 56.75800 1.000 15.36000 16 VAL B N 1
ATOM 3456 C CA . VAL B 1 16 ? 44.36700 14.74000 56.88500 1.000 12.95000 16 VAL B CA 1
ATOM 3457 C C . VAL B 1 16 ? 44.57100 14.51100 58.37900 1.000 15.56000 16 VAL B C 1
ATOM 3458 O O . VAL B 1 16 ? 45.37500 15.20100 59.01600 1.000 14.47000 16 VAL B O 1
ATOM 3462 N N . GLU B 1 17 ? 43.83100 13.56800 58.95700 1.000 14.98000 17 GLU B N 1
ATOM 3463 C CA . GLU B 1 17 ? 43.87200 13.39800 60.40100 1.000 15.65000 17 GLU B CA 1
ATOM 3464 C C . GLU B 1 17 ? 45.26700 12.94600 60.82600 1.000 14.97000 17 GLU B C 1
ATOM 3465 O O . GLU B 1 17 ? 45.85900 12.08500 60.17400 1.000 17.37000 17 GLU B O 1
ATOM 3471 N N . PRO B 1 18 ? 45.81100 13.49700 61.90600 1.000 16.75000 18 PRO B N 1
ATOM 3472 C CA . PRO B 1 18 ? 47.17600 13.15300 62.32100 1.000 19.25000 18 PRO B CA 1
ATOM 3473 C C . PRO B 1 18 ? 47.23200 11.78400 62.98800 1.000 19.54000 18 PRO B C 1
ATOM 3474 O O . PRO B 1 18 ? 46.21500 11.16300 63.30400 1.000 15.82000 18 PRO B O 1
ATOM 3478 N N . ALA B 1 19 ? 48.46700 11.32900 63.20900 1.000 19.32000 19 ALA B N 1
ATOM 3479 C CA . ALA B 1 19 ? 48.70300 9.95000 63.61800 1.000 17.78000 19 ALA B CA 1
ATOM 3480 C C . ALA B 1 19 ? 48.12400 9.63100 64.99200 1.000 18.67000 19 ALA B C 1
ATOM 3481 O O . ALA B 1 19 ? 47.84800 8.46300 65.28400 1.000 18.55000 19 ALA B O 1
ATOM 3483 N N . ASP B 1 20 ? 47.95500 10.63000 65.85700 1.000 20.51000 20 ASP B N 1
ATOM 3484 C CA . ASP B 1 20 ? 47.55200 10.38700 67.23900 1.000 19.56000 20 ASP B CA 1
ATOM 3485 C C . ASP B 1 20 ? 46.05800 10.59200 67.47500 1.000 22.22000 20 ASP B C 1
ATOM 3486 O O . ASP B 1 20 ? 45.62000 10.60200 68.63000 1.000 20.17000 20 ASP B O 1
ATOM 3491 N N . ILE B 1 21 ? 45.26200 10.74100 66.41600 1.000 20.68000 21 ILE B N 1
ATOM 3492 C CA . ILE B 1 21 ? 43.86900 11.13100 66.61600 1.000 18.63000 21 ILE B CA 1
ATOM 3493 C C . ILE B 1 21 ? 43.12000 10.06600 67.41000 1.000 18.65000 21 ILE B C 1
ATOM 3494 O O . ILE B 1 21 ? 42.36700 10.38100 68.33800 1.000 17.37000 21 ILE B O 1
ATOM 3499 N N . PHE B 1 22 ? 43.34600 8.79200 67.09800 1.000 19.10000 22 PHE B N 1
ATOM 3500 C CA . PHE B 1 22 ? 42.59100 7.75200 67.77800 1.000 19.37000 22 PHE B CA 1
ATOM 3501 C C . PHE B 1 22 ? 43.22800 7.35300 69.10100 1.000 24.01000 22 PHE B C 1
ATOM 3502 O O . PHE B 1 22 ? 42.50700 6.99200 70.04300 1.000 19.74000 22 PHE B O 1
ATOM 3510 N N . GLU B 1 23 ? 44.55600 7.45800 69.20600 1.000 22.85000 23 GLU B N 1
ATOM 3511 C CA . GLU B 1 23 ? 45.20700 7.34900 70.50600 1.000 22.89000 23 GLU B CA 1
ATOM 3512 C C . GLU B 1 23 ? 44.59900 8.32700 71.50400 1.000 23.61000 23 GLU B C 1
ATOM 3513 O O . GLU B 1 23 ? 44.40500 7.99100 72.67800 1.000 23.73000 23 GLU B O 1
ATOM 3519 N N . LYS B 1 24 ? 44.25700 9.53400 71.04800 1.000 21.17000 24 LYS B N 1
ATOM 3520 C CA . LYS B 1 24 ? 43.70800 10.53900 71.95100 1.000 16.64000 24 LYS B CA 1
ATOM 3521 C C . LYS B 1 24 ? 42.20000 10.40100 72.14300 1.000 20.27000 24 LYS B C 1
ATOM 3522 O O . LYS B 1 24 ? 41.69700 10.73200 73.22000 1.000 23.03000 24 LYS B O 1
ATOM 3528 N N . HIS B 1 25 ? 41.45500 9.92100 71.14000 1.000 20.88000 25 HIS B N 1
ATOM 3529 C CA . HIS B 1 25 ? 39.99900 10.04600 71.18900 1.000 21.63000 25 HIS B CA 1
ATOM 3530 C C . HIS B 1 25 ? 39.20100 8.75000 71.07400 1.000 21.29000 25 HIS B C 1
ATOM 3531 O O . HIS B 1 25 ? 38.00500 8.76800 71.37800 1.000 21.02000 25 HIS B O 1
ATOM 3538 N N . PHE B 1 26 ? 39.79600 7.65600 70.63100 1.000 21.29000 26 PHE B N 1
ATOM 3539 C CA . PHE B 1 26 ? 39.09100 6.38900 70.61200 1.000 21.67000 26 PHE B CA 1
ATOM 3540 C C . PHE B 1 26 ? 38.90400 5.87500 72.04200 1.000 22.62000 26 PHE B C 1
ATOM 3541 O O . PHE B 1 26 ? 39.75100 6.11400 72.90600 1.000 23.83000 26 PHE B O 1
ATOM 3549 N N . PRO B 1 27 ? 37.80600 5.17100 7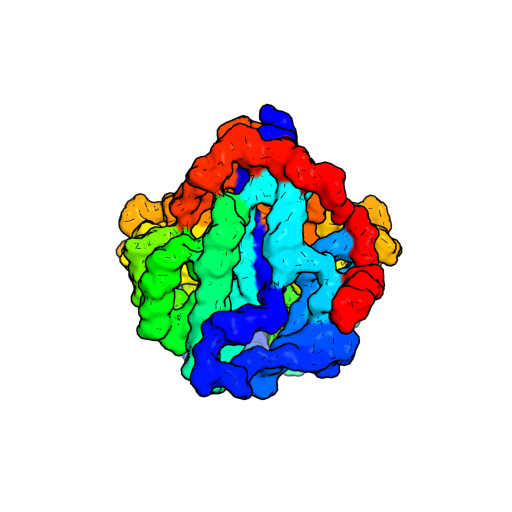2.32000 1.000 22.57000 27 PRO B N 1
ATOM 3550 C CA . PRO B 1 27 ? 37.58800 4.66200 73.68200 1.000 24.10000 27 PRO B CA 1
ATOM 3551 C C . PRO B 1 27 ? 38.72300 3.74200 74.11700 1.000 24.26000 27 PRO B C 1
ATOM 3552 O O . PRO B 1 27 ? 39.19500 2.90700 73.34600 1.000 25.23000 27 PRO B O 1
ATOM 3556 N N . LYS B 1 28 ? 39.17600 3.91600 75.36400 1.000 27.11000 28 LYS B N 1
ATOM 3557 C CA . LYS B 1 28 ? 40.34200 3.16400 75.82500 1.000 31.10000 28 LYS B CA 1
ATOM 3558 C C . LYS B 1 28 ? 40.08700 1.66200 75.79500 1.000 27.82000 28 LYS B C 1
ATOM 3559 O O . LYS B 1 28 ? 40.96100 0.88400 75.38900 1.000 28.60000 28 LYS B O 1
ATOM 3565 N N . SER B 1 29 ? 38.88500 1.23900 76.18700 1.000 30.50000 29 SER B N 1
ATOM 3566 C CA . SER B 1 29 ? 38.52900 -0.17500 76.22000 1.000 29.31000 29 SER B CA 1
ATOM 3567 C C . SER B 1 29 ? 38.48600 -0.82100 74.84300 1.000 34.04000 29 SER B C 1
ATOM 3568 O O . SER B 1 29 ? 38.44800 -2.05400 74.75500 1.000 32.16000 29 SER B O 1
ATOM 3571 N N . LEU B 1 30 ? 38.47300 -0.03200 73.77100 1.000 28.41000 30 LEU B N 1
ATOM 3572 C CA . LEU B 1 30 ? 38.44500 -0.57200 72.41800 1.000 24.07000 30 LEU B CA 1
ATOM 3573 C C . LEU B 1 30 ? 39.72700 -0.27000 71.65000 1.000 26.51000 30 LEU B C 1
ATOM 3574 O O . LEU B 1 30 ? 39.76800 -0.47200 70.43000 1.000 26.82000 30 LEU B O 1
ATOM 3579 N N . MET B 1 31 ? 40.77800 0.19500 72.33300 1.000 30.76000 31 MET B N 1
ATOM 3580 C CA . MET B 1 31 ? 41.94300 0.72600 71.62700 1.000 25.63000 31 MET B CA 1
ATOM 3581 C C . MET B 1 31 ? 42.61100 -0.33600 70.77000 1.000 29.42000 31 MET B C 1
ATOM 3582 O O . MET B 1 31 ? 43.11400 -0.03500 69.68300 1.000 26.76000 31 MET B O 1
ATOM 3587 N N . ASP B 1 32 ? 42.61400 -1.58900 71.22700 1.000 30.27000 32 ASP B N 1
ATOM 3588 C CA . ASP B 1 32 ? 43.23200 -2.62900 70.42100 1.000 32.79000 32 ASP B CA 1
ATOM 3589 C C . ASP B 1 32 ? 42.49100 -2.85200 69.11400 1.000 31.21000 32 ASP B C 1
ATOM 3590 O O . ASP B 1 32 ? 43.02400 -3.53300 68.23500 1.000 27.78000 32 ASP B O 1
ATOM 3595 N N . GLN B 1 33 ? 41.28700 -2.29500 68.96300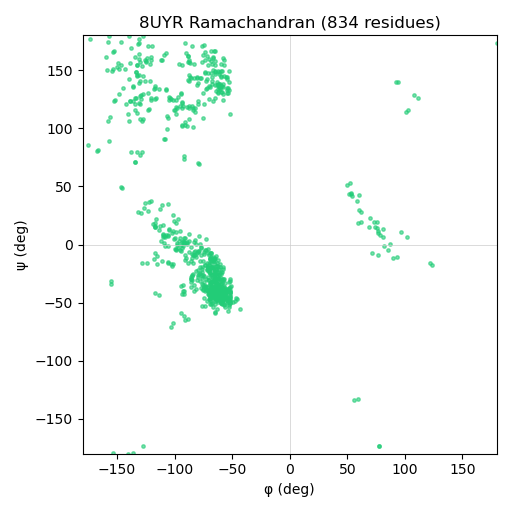 1.000 26.63000 33 GLN B N 1
ATOM 3596 C CA . GLN B 1 33 ? 40.53700 -2.37900 67.71600 1.000 25.77000 33 GLN B CA 1
ATOM 3597 C C . GLN B 1 33 ? 40.47100 -1.05100 66.97100 1.000 23.81000 33 GLN B C 1
ATOM 3598 O O . GLN B 1 33 ? 39.77000 -0.95600 65.95700 1.000 21.49000 33 GLN B O 1
ATOM 3604 N N . ALA B 1 34 ? 41.17800 -0.03000 67.44500 1.000 25.30000 34 ALA B N 1
ATOM 3605 C CA . ALA B 1 34 ? 41.16300 1.27800 66.82100 1.000 21.92000 34 ALA B CA 1
ATOM 3606 C C . ALA B 1 34 ? 41.80600 1.20900 65.44100 1.000 24.04000 34 ALA B C 1
ATOM 3607 O O . ALA B 1 34 ? 42.53700 0.26300 65.13900 1.000 23.10000 34 ALA B O 1
ATOM 3609 N N . PRO B 1 35 ? 41.55000 2.20000 64.57900 1.000 21.88000 35 PRO B N 1
ATOM 3610 C CA . PRO B 1 35 ? 42.36100 2.31600 63.35900 1.000 18.88000 35 PRO B CA 1
ATOM 3611 C C . PRO B 1 35 ? 43.83000 2.46200 63.72800 1.000 18.36000 35 PRO B C 1
ATOM 3612 O O . PRO B 1 35 ? 44.18000 3.17000 64.67300 1.000 24.32000 35 PRO B O 1
ATOM 3616 N N . LYS B 1 36 ? 44.68800 1.76600 62.98200 1.000 23.54000 36 LYS B N 1
ATOM 3617 C CA . LYS B 1 36 ? 46.12300 1.75600 63.22100 1.000 28.03000 36 LYS B CA 1
ATOM 3618 C C . LYS B 1 36 ? 46.84600 1.98600 61.90700 1.000 22.92000 36 LYS B C 1
ATOM 3619 O O . LYS B 1 36 ? 46.39400 1.53400 60.85200 1.000 21.21000 36 LYS B O 1
ATOM 3625 N N . LEU B 1 37 ? 47.97800 2.68500 61.97200 1.000 23.44000 37 LEU B N 1
ATOM 3626 C CA . LEU B 1 37 ? 48.74300 2.96300 60.76200 1.000 20.82000 37 LEU B CA 1
ATOM 3627 C C . LEU B 1 37 ? 49.51400 1.72300 60.34300 1.000 22.17000 37 LEU B C 1
ATOM 3628 O O . LEU B 1 37 ? 49.98800 0.95700 61.18700 1.000 23.34000 37 LEU B O 1
ATOM 3633 N N . THR B 1 38 ? 49.61400 1.52700 59.02900 1.000 21.85000 38 THR B N 1
ATOM 3634 C CA . THR B 1 38 ? 50.33800 0.41600 58.42700 1.000 25.13000 38 THR B CA 1
ATOM 3635 C C . THR B 1 38 ? 50.79000 0.85400 57.03700 1.000 24.00000 38 THR B C 1
ATOM 3636 O O . THR B 1 38 ? 50.31900 1.85900 56.50800 1.000 24.39000 38 THR B O 1
ATOM 3640 N N . ALA B 1 39 ? 51.71000 0.09500 56.44000 1.000 22.80000 39 ALA B N 1
ATOM 3641 C CA . ALA B 1 39 ? 52.11100 0.39500 55.07000 1.000 20.94000 39 ALA B CA 1
ATOM 3642 C C . ALA B 1 39 ? 50.91800 0.25100 54.13700 1.000 25.98000 39 ALA B C 1
ATOM 3643 O O . ALA B 1 39 ? 50.12800 -0.68800 54.26000 1.000 23.31000 39 ALA B O 1
ATOM 3645 N N . HIS B 1 40 ? 50.78000 1.18600 53.20200 1.000 24.95000 40 HIS B N 1
ATOM 3646 C CA . HIS B 1 40 ? 49.69800 1.08300 52.23100 1.000 24.78000 40 HIS B CA 1
ATOM 3647 C C . HIS B 1 40 ? 49.97900 -0.07400 51.27800 1.000 31.94000 40 HIS B C 1
ATOM 3648 O O . HIS B 1 40 ? 51.05500 -0.12100 50.66900 1.000 29.28000 40 HIS B O 1
ATOM 3655 N N . PRO B 1 41 ? 49.05600 -1.02800 51.13100 1.000 26.57000 41 PRO B N 1
ATOM 3656 C CA . PRO B 1 41 ? 49.33400 -2.17900 50.26100 1.000 30.93000 41 PRO B CA 1
ATOM 3657 C C . PRO B 1 41 ? 49.64600 -1.79600 48.82400 1.000 31.59000 41 PRO B C 1
ATOM 3658 O O . PRO B 1 41 ? 50.32700 -2.55800 48.13500 1.000 32.94000 41 PRO B O 1
ATOM 3662 N N . ARG B 1 42 ? 49.19900 -0.63600 48.35700 1.000 29.76000 42 ARG B N 1
ATOM 3663 C CA . ARG B 1 42 ? 49.45800 -0.20500 46.99200 1.000 31.35000 42 ARG B CA 1
ATOM 3664 C C . ARG B 1 42 ? 50.61500 0.77800 46.88900 1.000 31.52000 42 ARG B C 1
ATOM 3665 O O . ARG B 1 42 ? 50.97500 1.16500 45.77600 1.000 37.21000 42 ARG B O 1
ATOM 3673 N N . ASN B 1 43 ? 51.20200 1.19700 48.01500 1.000 30.18000 43 ASN B N 1
ATOM 3674 C CA . ASN B 1 43 ? 52.38400 2.05000 47.99800 1.000 31.56000 43 ASN B CA 1
ATOM 3675 C C . ASN B 1 43 ? 53.15000 1.90400 49.30900 1.000 29.63000 43 ASN B C 1
ATOM 3676 O O . ASN B 1 43 ? 52.92200 2.67200 50.25700 1.000 28.86000 43 ASN B O 1
ATOM 3681 N N . PRO B 1 44 ? 54.08800 0.95400 49.39100 1.000 29.94000 44 PRO B N 1
ATOM 3682 C CA . PRO B 1 44 ? 54.73300 0.65300 50.68700 1.000 26.63000 44 PRO B CA 1
ATOM 3683 C C . PRO B 1 44 ? 55.54200 1.80400 51.26500 1.000 27.96000 44 PRO B C 1
ATOM 3684 O O . PRO B 1 44 ? 55.96200 1.72400 52.42900 1.000 25.87000 44 PRO B O 1
ATOM 3688 N N . ARG B 1 45 ? 55.77500 2.86600 50.50000 1.000 26.08000 45 ARG B N 1
ATOM 3689 C CA . ARG B 1 45 ? 56.53700 3.99800 50.99500 1.000 24.61000 45 ARG B CA 1
ATOM 3690 C C . ARG B 1 45 ? 55.72100 4.93900 51.86600 1.000 23.48000 45 ARG B C 1
ATOM 3691 O O . ARG B 1 45 ? 56.29600 5.86900 52.44100 1.000 23.10000 45 ARG B O 1
ATOM 3699 N N . VAL B 1 46 ? 54.40900 4.73200 51.99800 1.000 23.96000 46 VAL B N 1
ATOM 3700 C CA . VAL B 1 46 ? 53.58700 5.62900 52.80300 1.000 21.75000 46 VAL B CA 1
ATOM 3701 C C . VAL B 1 46 ? 52.69500 4.81100 53.72600 1.000 22.20000 46 VAL B C 1
ATOM 3702 O O . VAL B 1 46 ? 52.36500 3.65500 53.44900 1.000 25.48000 46 VAL B O 1
ATOM 3706 N N . GLN B 1 47 ? 52.30400 5.42300 54.83400 1.000 24.30000 47 GLN B N 1
ATOM 3707 C CA . GLN B 1 47 ? 51.41800 4.75300 55.76900 1.000 20.76000 47 GLN B CA 1
ATOM 3708 C C . GLN B 1 47 ? 49.96200 4.99800 55.39600 1.000 23.83000 47 GLN B C 1
ATOM 3709 O O . GLN B 1 47 ? 49.62900 5.92200 54.65400 1.000 20.42000 47 GLN B O 1
ATOM 3715 N N . ALA B 1 48 ? 49.09400 4.14900 55.93700 1.000 18.26000 48 ALA B N 1
ATOM 3716 C CA . ALA B 1 48 ? 47.66800 4.21000 55.67700 1.000 20.44000 48 ALA B CA 1
ATOM 3717 C C . ALA B 1 48 ? 46.95400 3.63500 56.88900 1.000 19.36000 48 ALA B C 1
ATOM 3718 O O . ALA B 1 48 ? 47.56900 3.00700 57.75500 1.000 18.50000 48 ALA B O 1
ATOM 3720 N N . TRP B 1 49 ? 45.64200 3.86000 56.95500 1.000 21.79000 49 TRP B N 1
ATOM 3721 C CA . TRP B 1 49 ? 44.87200 3.48600 58.13300 1.000 19.94000 49 TRP B CA 1
ATOM 3722 C C . TRP B 1 49 ? 44.27400 2.10300 57.93200 1.000 21.51000 49 TRP B C 1
ATOM 3723 O O . TRP B 1 49 ? 43.49300 1.89800 57.00200 1.000 20.30000 49 TRP B O 1
ATOM 3734 N N . GLN B 1 50 ? 44.58800 1.17600 58.83600 1.000 24.23000 50 GLN B N 1
ATOM 3735 C CA . GLN B 1 50 ? 43.96100 -0.13900 58.86600 1.000 23.06000 50 GLN B CA 1
ATOM 3736 C C . GLN B 1 50 ? 42.83000 -0.14900 59.88600 1.000 20.58000 50 GLN B C 1
ATOM 3737 O O . GLN B 1 50 ? 43.04100 0.20200 61.05300 1.000 24.52000 50 GLN B O 1
ATOM 3743 N N . PHE B 1 51 ? 41.64000 -0.55600 59.45000 1.000 20.36000 51 PHE B N 1
ATOM 3744 C CA . PHE B 1 51 ? 40.47300 -0.58900 60.33100 1.000 19.52000 51 PHE B CA 1
ATOM 3745 C C . PHE B 1 51 ? 39.52100 -1.65600 59.82500 1.000 21.57000 51 PHE B C 1
ATOM 3746 O O . PHE B 1 51 ? 39.10200 -1.61300 58.66300 1.000 19.50000 51 PHE B O 1
ATOM 3754 N N . GLN B 1 52 ? 39.18500 -2.60800 60.69900 1.000 21.67000 52 GLN B N 1
ATOM 3755 C CA . GLN B 1 52 ? 38.20400 -3.64900 60.39000 1.000 19.44000 52 GLN B CA 1
ATOM 3756 C C . GLN B 1 52 ? 38.54700 -4.36900 59.08600 1.000 25.86000 52 GLN B C 1
ATOM 3757 O O . GLN B 1 52 ? 37.68700 -4.60100 58.23200 1.000 25.63000 52 GLN B O 1
ATOM 3763 N N . GLY B 1 53 ? 39.82300 -4.71100 58.92300 1.000 26.96000 53 GLY B N 1
ATOM 3764 C CA . GLY B 1 53 ? 40.23800 -5.49500 57.77300 1.000 29.40000 53 GLY B CA 1
ATOM 3765 C C . GLY B 1 53 ? 40.28700 -4.74400 56.46300 1.000 31.42000 53 GLY B C 1
ATOM 3766 O O . GLY B 1 53 ? 40.32800 -5.36600 55.39600 1.000 26.87000 53 GLY B O 1
ATOM 3767 N N . THR B 1 54 ? 40.25700 -3.42000 56.50700 1.000 23.95000 54 THR B N 1
ATOM 3768 C CA . THR B 1 54 ? 40.44600 -2.60200 55.32500 1.000 23.16000 54 THR B CA 1
ATOM 3769 C C . THR B 1 54 ? 41.58400 -1.63700 55.60100 1.000 22.92000 54 THR B C 1
ATOM 3770 O O . THR B 1 54 ? 41.92700 -1.37300 56.75600 1.000 28.15000 54 THR B O 1
ATOM 3774 N N . VAL B 1 55 ? 42.19300 -1.13700 54.52900 1.000 25.50000 55 VAL B N 1
ATOM 3775 C CA . VAL B 1 55 ? 43.30500 -0.20100 54.62500 1.000 24.61000 55 VAL B CA 1
ATOM 3776 C C . VAL B 1 55 ? 43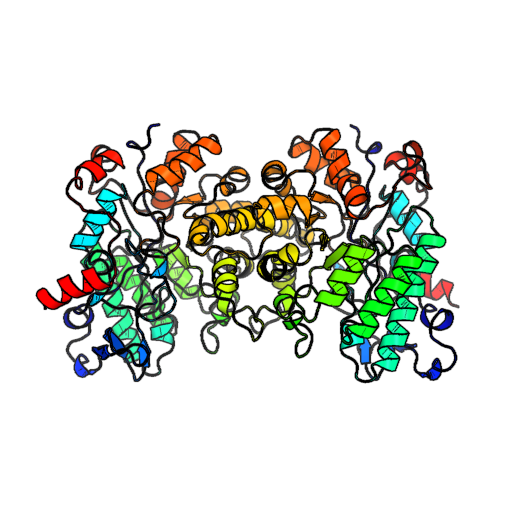.04100 0.92700 53.63800 1.000 27.07000 55 VAL B C 1
ATOM 3777 O O . VAL B 1 55 ? 42.91200 0.67500 52.43500 1.000 26.50000 55 VAL B O 1
ATOM 3781 N N . VAL B 1 56 ? 42.95200 2.16500 54.13500 1.000 25.38000 56 VAL B N 1
ATOM 3782 C CA . VAL B 1 56 ? 42.69300 3.31800 53.27700 1.000 26.48000 56 VAL B CA 1
ATOM 3783 C C . VAL B 1 56 ? 43.70500 4.41300 53.58400 1.000 23.85000 56 VAL B C 1
ATOM 3784 O O . VAL B 1 56 ? 44.04700 4.65300 54.74800 1.000 24.43000 56 VAL B O 1
ATOM 3788 N N . GLY B 1 57 ? 44.19600 5.06700 52.52800 1.000 26.66000 57 GLY B N 1
ATOM 3789 C CA . GLY B 1 57 ? 45.13800 6.15700 52.66500 1.000 25.95000 57 GLY B CA 1
ATOM 3790 C C . GLY B 1 57 ? 44.69600 7.36000 51.85200 1.000 28.10000 57 GLY B C 1
ATOM 3791 O O . GLY B 1 57 ? 43.69900 7.31100 51.13100 1.000 32.83000 57 GLY B O 1
ATOM 3792 N N . SER B 1 58 ? 45.47000 8.43700 51.97900 1.000 25.49000 58 SER B N 1
ATOM 3793 C CA . SER B 1 58 ? 45.17300 9.64800 51.23000 1.000 20.92000 58 SER B CA 1
ATOM 3794 C C . SER B 1 58 ? 45.52100 9.48400 49.75400 1.000 19.63000 58 SER B C 1
ATOM 3795 O O . SER B 1 58 ? 46.44400 8.76100 49.38200 1.000 25.40000 58 SER B O 1
ATOM 3798 N N . SER B 1 59 ? 44.74800 10.15100 48.91000 1.000 23.76000 59 SER B N 1
ATOM 3799 C CA . SER B 1 59 ? 45.01300 10.21000 47.48400 1.000 19.13000 59 SER B CA 1
ATOM 3800 C C . SER B 1 59 ? 45.97300 11.35200 47.18300 1.000 23.07000 59 SER B C 1
ATOM 3801 O O . SER B 1 59 ? 45.90800 12.41000 47.81300 1.000 22.35000 59 SER B O 1
ATOM 3804 N N . GLY B 1 60 ? 46.85600 11.13700 46.20700 1.000 23.04000 60 GLY B N 1
ATOM 3805 C CA . GLY B 1 60 ? 47.81300 12.15800 45.82400 1.000 21.88000 60 GLY B CA 1
ATOM 3806 C C . GLY B 1 60 ? 47.24000 13.33100 45.05500 1.000 23.50000 60 GLY B C 1
ATOM 3807 O O . GLY B 1 60 ? 48.01500 14.17200 44.58500 1.000 23.02000 60 GLY B O 1
ATOM 3808 N N . LEU B 1 61 ? 45.91600 13.39500 44.87900 1.000 20.30000 61 LEU B N 1
ATOM 3809 C CA . LEU B 1 61 ? 45.26800 14.59500 44.36200 1.000 21.11000 61 LEU B CA 1
ATOM 3810 C C . LEU B 1 61 ? 44.66400 15.44900 45.46100 1.000 19.79000 61 LEU B C 1
ATOM 3811 O O . LEU B 1 61 ? 44.17000 16.54100 45.16700 1.000 19.78000 61 LEU B O 1
ATOM 3816 N N . ASN B 1 62 ? 44.69300 14.98300 46.71300 1.000 17.37000 62 ASN B N 1
ATOM 3817 C CA . ASN B 1 62 ? 44.02000 15.66600 47.80900 1.000 18.37000 62 ASN B CA 1
ATOM 3818 C C . ASN B 1 62 ? 44.96200 16.28700 48.83500 1.000 20.03000 62 ASN B C 1
ATOM 3819 O O . ASN B 1 62 ? 44.48900 16.85200 49.82600 1.000 17.94000 62 ASN B O 1
ATOM 3824 N N . ALA B 1 63 ? 46.27300 16.21700 48.63700 1.000 18.25000 63 ALA B N 1
ATOM 3825 C CA . ALA B 1 63 ? 47.18900 16.86800 49.56600 1.000 16.87000 63 ALA B CA 1
ATOM 3826 C C . ALA B 1 63 ? 48.39300 17.39000 48.79000 1.000 19.87000 63 ALA B C 1
ATOM 3827 O O . ALA B 1 63 ? 49.54700 17.17200 49.16400 1.000 19.88000 63 ALA B O 1
ATOM 3829 N N . VAL B 1 64 ? 48.11400 18.09700 47.68900 1.000 15.82000 64 VAL B N 1
ATOM 3830 C CA . VAL B 1 64 ? 49.12600 18.46300 46.69800 1.000 17.51000 64 VAL B CA 1
ATOM 3831 C C . VAL B 1 64 ? 49.85100 19.74500 47.04100 1.000 21.18000 64 VAL B C 1
ATOM 3832 O O . VAL B 1 64 ? 50.74900 20.16400 46.29900 1.000 17.83000 64 VAL B O 1
ATOM 3836 N N . VAL B 1 65 ? 49.47100 20.38800 48.13300 1.000 17.07000 65 VAL B N 1
ATOM 3837 C CA . VAL B 1 65 ? 49.85000 21.76600 48.37300 1.000 20.57000 65 VAL B CA 1
ATOM 3838 C C . VAL B 1 65 ? 51.38200 21.89100 48.37400 1.000 17.91000 65 VAL B C 1
ATOM 3839 O O . VAL B 1 65 ? 52.08600 21.14600 49.06400 1.000 17.64000 65 VAL B O 1
ATOM 3843 N N . SER B 1 66 ? 51.90300 22.78100 47.51600 1.000 20.55000 66 SER B N 1
ATOM 3844 C CA . SER B 1 66 ? 53.30200 23.11400 47.23200 1.000 17.63000 66 SER B CA 1
ATOM 3845 C C . SER B 1 66 ? 54.02000 22.07600 46.35800 1.000 20.26000 66 SER B C 1
ATOM 3846 O O . SER B 1 66 ? 55.15500 22.34300 45.92800 1.000 18.79000 66 SER B O 1
ATOM 3849 N N . TRP B 1 67 ? 53.42900 20.91300 46.07400 1.000 17.60000 67 TRP B N 1
ATOM 3850 C CA . TRP B 1 67 ? 54.10900 19.95400 45.20300 1.000 18.75000 67 TRP B CA 1
ATOM 3851 C C . TRP B 1 67 ? 54.19600 20.49000 43.77800 1.000 20.57000 67 TRP B C 1
ATOM 3852 O O . TRP B 1 67 ? 53.23700 21.09800 43.28600 1.000 18.14000 67 TRP B O 1
ATOM 3863 N N . PRO B 1 68 ? 55.29500 20.21400 43.06500 1.000 17.36000 68 PRO B N 1
ATOM 3864 C CA . PRO B 1 68 ? 55.29100 20.38500 41.61000 1.000 20.00000 68 PRO B CA 1
ATOM 3865 C C . PRO B 1 68 ? 54.14000 19.61300 40.98200 1.000 21.12000 68 PRO B C 1
ATOM 3866 O O . PRO B 1 68 ? 53.81400 18.49500 41.39000 1.000 17.50000 68 PRO B O 1
ATOM 3870 N N . LYS B 1 69 ? 53.54300 20.21100 39.95400 1.000 23.44000 69 LYS B N 1
ATOM 3871 C CA . LYS B 1 69 ? 52.36500 19.61500 39.32900 1.000 21.33000 69 LYS B CA 1
ATOM 3872 C C . LYS B 1 69 ? 52.63200 18.20100 38.82800 1.000 22.14000 69 LYS B C 1
ATOM 3873 O O . LYS B 1 69 ? 51.74900 17.33500 38.90200 1.000 22.36000 69 LYS B O 1
ATOM 3879 N N . HIS B 1 70 ? 53.84000 17.93500 38.31800 1.000 18.44000 70 HIS B N 1
ATOM 3880 C CA . HIS B 1 70 ? 54.11400 16.60100 37.79400 1.000 18.68000 70 HIS B CA 1
ATOM 3881 C C . HIS B 1 70 ? 54.09200 15.53000 38.87200 1.000 18.71000 70 HIS B C 1
ATOM 3882 O O . HIS B 1 70 ? 54.06500 14.34100 38.53800 1.000 19.67000 70 HIS B O 1
ATOM 3889 N N . GLU B 1 71 ? 54.09100 15.91700 40.14700 1.000 16.89000 71 GLU B N 1
ATOM 3890 C CA . GLU B 1 71 ? 54.00400 14.96900 41.25400 1.000 20.17000 71 GLU B CA 1
ATOM 3891 C C . GLU B 1 71 ? 52.56700 14.67700 41.67600 1.000 21.63000 71 GLU B C 1
ATOM 3892 O O . GLU B 1 71 ? 52.34100 13.72400 42.43100 1.000 18.87000 71 GLU B O 1
ATOM 3898 N N . TRP B 1 72 ? 51.59700 15.45500 41.19800 1.000 21.33000 72 TRP B N 1
ATOM 3899 C CA . TRP B 1 72 ? 50.19600 15.19400 41.51400 1.000 19.69000 72 TRP B CA 1
ATOM 3900 C C . TRP B 1 72 ? 49.72400 13.93200 40.80700 1.000 21.21000 72 TRP B C 1
ATOM 3901 O O . TRP B 1 72 ? 49.98800 13.73700 39.62200 1.000 23.14000 72 TRP B O 1
ATOM 3912 N N . GLY B 1 73 ? 48.97900 13.09000 41.51600 1.000 22.76000 73 GLY B N 1
ATOM 3913 C CA . GLY B 1 73 ? 48.54900 11.85100 40.89100 1.000 22.12000 73 GLY B CA 1
ATOM 3914 C C . GLY B 1 73 ? 47.59500 11.10300 41.79100 1.000 25.21000 73 GLY B C 1
ATOM 3915 O O . GLY B 1 73 ? 47.32300 11.50800 42.92200 1.000 21.37000 73 GLY B O 1
ATOM 3916 N N . MET B 1 74 ? 47.08600 9.98900 41.28200 1.000 26.13000 74 MET B N 1
ATOM 3917 C CA . MET B 1 74 ? 46.13900 9.20300 42.05900 1.000 26.38000 74 MET B CA 1
ATOM 3918 C C . MET B 1 74 ? 46.80800 8.14100 42.92000 1.000 28.99000 74 MET B C 1
ATOM 3919 O O . MET B 1 74 ? 46.11100 7.40600 43.62100 1.000 30.50000 74 MET B O 1
ATOM 3924 N N . ASP B 1 75 ? 48.13100 8.04400 42.90100 1.000 26.30000 75 ASP B N 1
ATOM 3925 C CA . ASP B 1 75 ? 48.79400 7.10200 43.78600 1.000 30.25000 75 ASP B CA 1
ATOM 3926 C C . ASP B 1 75 ? 48.57900 7.50800 45.24300 1.000 26.79000 75 ASP B C 1
ATOM 3927 O O . ASP B 1 75 ? 48.46300 8.69900 45.55500 1.000 22.70000 75 ASP B O 1
ATOM 3932 N N . PRO B 1 76 ? 48.51200 6.53600 46.15300 1.000 27.91000 76 PRO B N 1
ATOM 3933 C CA . PRO B 1 76 ? 48.41800 6.86900 47.57900 1.000 27.48000 76 PRO B CA 1
ATOM 3934 C C . PRO B 1 76 ? 49.58400 7.74500 48.01000 1.000 25.61000 76 PRO B C 1
ATOM 3935 O O . PRO B 1 76 ? 50.70600 7.61100 47.52000 1.000 23.70000 76 PRO B O 1
ATOM 3939 N N . THR B 1 77 ? 49.31000 8.65400 48.93500 1.000 20.80000 77 THR B N 1
ATOM 3940 C CA . THR B 1 77 ? 50.35900 9.45500 49.53200 1.000 20.19000 77 THR B CA 1
ATOM 3941 C C . THR B 1 77 ? 50.18600 9.40800 51.04500 1.000 21.81000 77 THR B C 1
ATOM 3942 O O . THR B 1 77 ? 49.20700 8.86200 51.56200 1.000 24.68000 77 THR B O 1
ATOM 3946 N N . GLY B 1 78 ? 51.13900 9.97900 51.77000 1.000 21.91000 78 GLY B N 1
ATOM 3947 C CA . GLY B 1 78 ? 51.08100 9.83800 53.21000 1.000 17.74000 78 GLY B CA 1
ATOM 3948 C C . GLY B 1 78 ? 51.83100 10.94400 53.90400 1.000 18.98000 78 GLY B C 1
ATOM 3949 O O . GLY B 1 78 ? 52.41200 11.82300 53.26500 1.000 18.20000 78 GLY B O 1
ATOM 3950 N N . TYR B 1 79 ? 51.80700 10.88000 55.24300 1.000 18.45000 79 TYR B N 1
ATOM 3951 C CA . TYR B 1 79 ? 52.39300 11.93900 56.06000 1.000 18.56000 79 TYR B CA 1
ATOM 3952 C C . TYR B 1 79 ? 53.76900 12.34800 55.54700 1.000 17.38000 79 TYR B C 1
ATOM 3953 O O . TYR B 1 79 ? 54.07900 13.53900 55.42800 1.000 18.40000 79 TYR B O 1
ATOM 3962 N N . ALA B 1 80 ? 54.61600 11.36200 55.25200 1.000 16.50000 80 ALA B N 1
ATOM 3963 C CA . ALA B 1 80 ? 56.00300 11.66600 54.92200 1.000 19.99000 80 ALA B CA 1
ATOM 3964 C C . ALA B 1 80 ? 56.11300 12.58400 53.71100 1.000 20.44000 80 ALA B C 1
ATOM 3965 O O . ALA B 1 80 ? 57.02200 13.42000 53.65400 1.000 22.95000 80 ALA B O 1
ATOM 3967 N N . GLU B 1 81 ? 55.19300 12.45900 52.75000 1.000 18.94000 81 GLU B N 1
ATOM 3968 C CA . GLU B 1 81 ? 55.24300 13.22100 51.50500 1.000 21.99000 81 GLU B CA 1
ATOM 3969 C C . GLU B 1 81 ? 54.49400 14.54500 51.56300 1.000 20.23000 81 GLU B C 1
ATOM 3970 O O . GLU B 1 81 ? 54.66700 15.38000 50.66800 1.000 16.61000 81 GLU B O 1
ATOM 3976 N N . MET B 1 82 ? 53.67700 14.76600 52.58000 1.000 17.39000 82 MET B N 1
ATOM 3977 C CA . MET B 1 82 ? 52.81700 15.93900 52.62400 1.000 17.08000 82 MET B CA 1
ATOM 3978 C C . MET B 1 82 ? 53.50900 17.13800 53.25400 1.000 20.19000 82 MET B C 1
ATOM 3979 O O . MET B 1 82 ? 54.30600 17.00700 54.18600 1.000 18.82000 82 MET B O 1
ATOM 3984 N N . ARG B 1 83 ? 53.17400 18.31500 52.75500 1.000 15.34000 83 ARG B N 1
ATOM 3985 C CA . ARG B 1 83 ? 53.47800 19.52200 53.50000 1.000 17.65000 83 ARG B CA 1
ATOM 3986 C C . ARG B 1 83 ? 52.86600 19.38200 54.89200 1.000 19.36000 83 ARG B C 1
ATOM 3987 O O . ARG B 1 83 ? 51.69900 18.98500 55.00700 1.000 17.02000 83 ARG B O 1
ATOM 3995 N N . PRO B 1 84 ? 53.62400 19.64200 55.96500 1.000 18.43000 84 PRO B N 1
ATOM 3996 C CA . PRO B 1 84 ? 53.12200 19.31400 57.30900 1.000 15.09000 84 PRO B CA 1
ATOM 3997 C C . PRO B 1 84 ? 51.80700 19.98900 57.63600 1.000 16.55000 84 PRO B C 1
ATOM 3998 O O . PRO B 1 84 ? 50.97900 19.39900 58.33800 1.000 17.21000 84 PRO B O 1
ATOM 4002 N N . ALA B 1 85 ? 51.56600 21.17700 57.07900 1.000 19.69000 85 ALA B N 1
ATOM 4003 C CA . ALA B 1 85 ? 50.31900 21.89600 57.31100 1.000 17.90000 85 ALA B CA 1
ATOM 4004 C C . ALA B 1 85 ? 49.08300 21.10100 56.90600 1.000 16.98000 85 ALA B C 1
ATOM 4005 O O . ALA B 1 85 ? 47.97900 21.43200 57.36100 1.000 17.41000 85 ALA B O 1
ATOM 4007 N N . VAL B 1 86 ? 49.21700 20.07700 56.06000 1.000 19.28000 86 VAL B N 1
ATOM 4008 C CA . VAL B 1 86 ? 47.99400 19.37800 55.67500 1.000 16.22000 86 VAL B CA 1
ATOM 4009 C C . VAL B 1 86 ? 47.48800 18.49700 56.81500 1.000 18.05000 86 VAL B C 1
ATOM 4010 O O . VAL B 1 86 ? 46.28400 18.22100 56.89400 1.000 15.03000 86 VAL B O 1
ATOM 4014 N N . TYR B 1 87 ? 48.36900 18.02700 57.70800 1.000 14.96000 87 TYR B N 1
ATOM 4015 C CA . TYR B 1 87 ? 47.91900 17.21600 58.83500 1.000 16.90000 87 TYR B CA 1
ATOM 4016 C C . TYR B 1 87 ? 48.19700 17.82500 60.20700 1.000 19.44000 87 TYR B C 1
ATOM 4017 O O . TYR B 1 87 ? 47.66200 17.31800 61.20100 1.000 22.02000 87 TYR B O 1
ATOM 4026 N N . ASP B 1 88 ? 49.01600 18.87400 60.29600 1.000 15.98000 88 ASP B N 1
ATOM 4027 C CA . ASP B 1 88 ? 49.38700 19.50800 61.55900 1.000 16.99000 88 ASP B CA 1
ATOM 4028 C C . ASP B 1 88 ? 48.65200 20.83700 61.63200 1.000 16.15000 88 ASP B C 1
ATOM 4029 O O . ASP B 1 88 ? 48.96900 21.76200 60.88400 1.000 16.83000 88 ASP B O 1
ATOM 4034 N N . MET B 1 89 ? 47.67700 20.94300 62.53100 1.000 17.56000 89 MET B N 1
ATOM 4035 C CA . MET B 1 89 ? 46.83700 22.13300 62.50300 1.000 15.34000 89 MET B CA 1
ATOM 4036 C C . MET B 1 89 ? 47.56400 23.38200 62.99600 1.000 17.86000 89 MET B C 1
ATOM 4037 O O . MET B 1 89 ? 47.16100 24.49900 62.63100 1.000 19.35000 89 MET B O 1
ATOM 4042 N N . ASP B 1 90 ? 48.64300 23.23800 63.77800 1.000 20.80000 90 ASP B N 1
ATOM 4043 C CA . ASP B 1 90 ? 49.47500 24.40800 64.08200 1.000 20.62000 90 ASP B CA 1
ATOM 4044 C C . ASP B 1 90 ? 50.12800 24.96300 62.81500 1.000 18.98000 90 ASP B C 1
ATOM 4045 O O . ASP B 1 90 ? 50.25600 26.18200 62.65000 1.000 19.82000 90 ASP B O 1
ATOM 4050 N N . MET B 1 91 ? 50.57000 24.08600 61.92100 1.000 18.33000 91 MET B N 1
ATOM 4051 C CA . MET B 1 91 ? 51.14500 24.55400 60.66500 1.000 18.84000 91 MET B CA 1
ATOM 4052 C C . MET B 1 91 ? 50.05500 24.94300 59.66800 1.000 21.41000 91 MET B C 1
ATOM 4053 O O . MET B 1 91 ? 50.26800 25.82200 58.81900 1.000 17.22000 91 MET B O 1
ATOM 4058 N N . ARG B 1 92 ? 48.87700 24.32100 59.78000 1.000 20.14000 92 ARG B N 1
ATOM 4059 C CA . ARG B 1 92 ? 47.75600 24.67500 58.91300 1.000 14.70000 92 ARG B CA 1
ATOM 4060 C C . ARG B 1 92 ? 47.39000 26.14900 59.06200 1.000 14.76000 92 ARG B C 1
ATOM 4061 O O . ARG B 1 92 ? 47.21300 26.85500 58.06100 1.000 17.25000 92 ARG B O 1
ATOM 4069 N N . VAL B 1 93 ? 47.31600 26.64700 60.30100 1.000 15.48000 93 VAL B N 1
ATOM 4070 C CA . VAL B 1 93 ? 46.89700 28.03400 60.47900 1.000 16.73000 93 VAL B CA 1
ATOM 4071 C C . VAL B 1 93 ? 47.93900 28.99800 59.93500 1.000 16.21000 93 VAL B C 1
ATOM 4072 O O . VAL B 1 93 ? 47.58700 30.08900 59.47700 1.000 17.55000 93 VAL B O 1
ATOM 4076 N N . ARG B 1 94 ? 49.22400 28.62300 59.95000 1.000 16.02000 94 ARG B N 1
ATOM 4077 C CA . ARG B 1 94 ? 50.22400 29.46200 59.29200 1.000 16.20000 94 ARG B CA 1
ATOM 4078 C C . ARG B 1 94 ? 50.04400 29.46400 57.77700 1.000 15.69000 94 ARG B C 1
ATOM 4079 O O . ARG B 1 94 ? 50.21400 30.50500 57.13200 1.000 15.83000 94 ARG B O 1
ATOM 4087 N N . ASP B 1 95 ? 49.72400 28.31300 57.18200 1.000 16.88000 95 ASP B N 1
ATOM 4088 C CA . ASP B 1 95 ? 49.41600 28.30700 55.75000 1.000 12.28000 95 ASP B CA 1
ATOM 4089 C C . ASP B 1 95 ? 48.14900 29.10100 55.45100 1.000 16.32000 95 ASP B C 1
ATOM 4090 O O . ASP B 1 95 ? 48.03400 29.70400 54.37500 1.000 17.05000 95 ASP B O 1
ATOM 4095 N N . MET B 1 96 ? 47.18300 29.10700 56.37500 1.000 15.23000 96 MET B N 1
ATOM 4096 C CA . MET B 1 96 ? 46.00500 29.94300 56.15800 1.000 15.18000 96 MET B CA 1
ATOM 4097 C C . MET B 1 96 ? 46.37000 31.42300 56.24000 1.000 19.83000 96 MET B C 1
ATOM 4098 O O . MET B 1 96 ? 45.95400 32.21500 55.38200 1.000 17.56000 96 MET B O 1
ATOM 4103 N N . ASP B 1 97 ? 47.18200 31.80700 57.23800 1.000 16.40000 97 ASP B N 1
ATOM 4104 C CA . ASP B 1 97 ? 47.69600 33.17600 57.29700 1.000 17.34000 97 ASP B CA 1
ATOM 4105 C C . ASP B 1 97 ? 48.37400 33.56900 55.99000 1.000 15.71000 97 ASP B C 1
ATOM 4106 O O . ASP B 1 97 ? 48.12900 34.65500 55.45700 1.000 18.86000 97 ASP B O 1
ATOM 4111 N N . ALA B 1 98 ? 49.24700 32.70300 55.46400 1.000 15.72000 98 ALA B N 1
ATOM 4112 C CA . ALA B 1 98 ? 49.97400 33.05100 54.24500 1.000 20.94000 98 ALA B CA 1
ATOM 4113 C C . ALA B 1 98 ? 49.02500 33.25600 53.07200 1.000 19.64000 98 ALA B C 1
ATOM 4114 O O . ALA B 1 98 ? 49.30900 34.05900 52.17500 1.000 16.85000 98 ALA B O 1
ATOM 4116 N N . ASN B 1 99 ? 47.88700 32.57300 53.07700 1.000 17.13000 99 ASN B N 1
ATOM 4117 C CA . ASN B 1 99 ? 46.89800 32.68600 52.00900 1.000 19.28000 99 ASN B CA 1
ATOM 4118 C C . ASN B 1 99 ? 45.82900 33.74600 52.27700 1.000 17.79000 99 ASN B C 1
ATOM 4119 O O . ASN B 1 99 ? 44.90300 33.89400 51.47000 1.000 14.42000 99 ASN B O 1
ATOM 4124 N N . GLY B 1 100 ? 45.92100 34.47700 53.38400 1.000 19.56000 100 GLY B N 1
ATOM 4125 C CA . GLY B 1 100 ? 44.88500 35.43800 53.72000 1.000 21.11000 100 GLY B CA 1
ATOM 4126 C C . GLY B 1 100 ? 43.55500 34.84100 54.13200 1.000 16.75000 100 GLY B C 1
ATOM 4127 O O . GLY B 1 100 ? 42.53400 35.53100 54.04200 1.000 19.44000 100 GLY B O 1
ATOM 4128 N N . THR B 1 101 ? 43.53300 33.58700 54.60000 1.000 14.92000 101 THR B N 1
ATOM 4129 C CA . THR B 1 101 ? 42.29600 32.85800 54.88500 1.000 14.70000 101 THR B CA 1
ATOM 4130 C C . THR B 1 101 ? 42.00200 32.93600 56.37500 1.000 17.78000 101 THR B C 1
ATOM 4131 O O . THR B 1 101 ? 42.78200 32.43200 57.18800 1.000 18.81000 101 THR B O 1
ATOM 4135 N N . LEU B 1 102 ? 40.86600 33.53800 56.72900 1.000 19.02000 102 LEU B N 1
ATOM 4136 C CA . LEU B 1 102 ? 40.52600 33.69200 58.13800 1.000 17.48000 102 LEU B CA 1
ATOM 4137 C C . LEU B 1 102 ? 40.08300 32.36600 58.74300 1.000 15.91000 102 LEU B C 1
ATOM 4138 O O . LEU B 1 102 ? 40.53200 31.98400 59.83200 1.000 18.37000 102 LEU B O 1
ATOM 4143 N N . ALA B 1 103 ? 39.21000 31.64400 58.05100 1.000 14.42000 103 ALA B N 1
ATOM 4144 C CA . ALA B 1 103 ? 38.62600 30.44100 58.61300 1.000 16.51000 103 ALA B CA 1
ATOM 4145 C C . ALA B 1 103 ? 38.45300 29.39100 57.53100 1.000 13.84000 103 ALA B C 1
ATOM 4146 O O . ALA B 1 103 ? 38.27300 29.71200 56.35400 1.000 15.83000 103 ALA B O 1
ATOM 4148 N N . ALA B 1 104 ? 38.52000 28.13100 57.94600 1.000 14.93000 104 ALA B N 1
ATOM 4149 C CA . ALA B 1 104 ? 38.36900 26.99300 57.05200 1.000 15.83000 104 ALA B CA 1
ATOM 4150 C C . ALA B 1 104 ? 37.36900 26.02400 57.66000 1.000 15.89000 104 ALA B C 1
ATOM 4151 O O . ALA B 1 104 ? 37.03300 26.11000 58.84300 1.000 16.37000 104 ALA B O 1
ATOM 4153 N N . THR B 1 105 ? 36.87800 25.10200 56.83200 1.000 15.37000 105 THR B N 1
ATOM 4154 C CA . THR B 1 105 ? 35.82700 24.17300 57.23200 1.000 13.90000 105 THR B CA 1
ATOM 4155 C C . THR B 1 105 ? 36.29300 22.77500 56.84600 1.000 17.18000 105 THR B C 1
ATOM 4156 O O . THR B 1 105 ? 36.32700 22.45300 55.65700 1.000 14.87000 105 THR B O 1
ATOM 4160 N N . LEU B 1 106 ? 36.66000 21.95100 57.83700 1.000 11.83000 106 LEU B N 1
ATOM 4161 C CA . LEU B 1 106 ? 37.51800 20.78400 57.58600 1.000 14.90000 106 LEU B CA 1
ATOM 4162 C C . LEU B 1 106 ? 36.70400 19.50900 57.34300 1.000 18.04000 106 LEU B C 1
ATOM 4163 O O . LEU B 1 106 ? 36.23100 18.87400 58.28900 1.000 15.92000 106 LEU B O 1
ATOM 4168 N N . PHE B 1 107 ? 36.58800 19.10800 56.06900 1.000 14.97000 107 PHE B N 1
ATOM 4169 C CA . PHE B 1 107 ? 36.03500 17.80800 55.69900 1.000 16.60000 107 PHE B CA 1
ATOM 4170 C C . PHE B 1 107 ? 37.05900 16.69500 55.91400 1.000 15.02000 107 PHE B C 1
ATOM 4171 O O . PHE B 1 107 ? 38.25100 16.86400 55.64100 1.000 17.13000 107 PHE B O 1
ATOM 4179 N N . ALA B 1 108 ? 36.57800 15.53300 56.35300 1.000 17.05000 108 ALA B N 1
ATOM 4180 C CA . ALA B 1 108 ? 37.43000 14.43600 56.80500 1.000 15.46000 108 ALA B CA 1
ATOM 4181 C C . ALA B 1 108 ? 38.08600 13.68700 55.65300 1.000 17.19000 108 ALA B C 1
ATOM 4182 O O . ALA B 1 108 ? 37.58200 13.64900 54.53300 1.000 16.10000 108 ALA B O 1
ATOM 4184 N N . THR B 1 109 ? 39.20500 13.02700 55.96700 1.000 15.98000 109 THR B N 1
ATOM 4185 C CA . THR B 1 109 ? 39.81900 12.08900 55.03000 1.000 15.45000 109 THR B CA 1
ATOM 4186 C C . THR B 1 109 ? 39.49600 10.64000 55.39800 1.000 14.84000 109 THR B C 1
ATOM 4187 O O . THR B 1 109 ? 38.76300 9.96500 54.66700 1.000 14.85000 109 THR B O 1
ATOM 4191 N N . PHE B 1 110 ? 40.02000 10.15400 56.53100 1.000 13.39000 110 PHE B N 1
ATOM 4192 C CA . PHE B 1 110 ? 39.92700 8.72500 56.83100 1.000 15.54000 110 PHE B CA 1
ATOM 4193 C C . PHE B 1 110 ? 38.49700 8.19900 56.91000 1.000 15.31000 110 PHE B C 1
ATOM 4194 O O . PHE B 1 110 ? 38.21400 7.16100 56.28900 1.000 15.66000 110 PHE B O 1
ATOM 4202 N N . PRO B 1 111 ? 37.56500 8.80300 57.65500 1.000 15.96000 111 PRO B N 1
ATOM 4203 C CA . PRO B 1 111 ? 36.21100 8.22500 57.69500 1.000 15.77000 111 PRO B CA 1
ATOM 4204 C C . PRO B 1 111 ? 35.44200 8.39600 56.39800 1.000 16.61000 111 PRO B C 1
ATOM 4205 O O . PRO B 1 111 ? 34.34200 7.84300 56.27200 1.000 16.83000 111 PRO B O 1
ATOM 4209 N N . GLY B 1 112 ? 36.00600 9.10100 55.41900 1.000 17.89000 112 GLY B N 1
ATOM 4210 C CA . GLY B 1 112 ? 35.23300 9.60900 54.30500 1.000 16.14000 112 GLY B CA 1
ATOM 4211 C C . GLY B 1 112 ? 34.77100 11.01500 54.62600 1.000 14.92000 112 GLY B C 1
ATOM 4212 O O . GLY B 1 112 ? 34.39500 11.29300 55.76900 1.000 14.99000 112 GLY B O 1
ATOM 4213 N N . PHE B 1 113 ? 34.79400 11.92700 53.65600 1.000 17.99000 113 PHE B N 1
ATOM 4214 C CA . PHE B 1 113 ? 34.37600 13.28200 53.98600 1.000 18.08000 113 PHE B CA 1
ATOM 4215 C C . PHE B 1 113 ? 32.90200 13.34100 54.37000 1.000 16.65000 113 PHE B C 1
ATOM 4216 O O . PHE B 1 113 ? 32.46800 14.33100 54.96200 1.000 15.58000 113 PHE B O 1
ATOM 4224 N N . ALA B 1 114 ? 32.12800 12.30600 54.04500 1.000 15.55000 114 ALA B N 1
ATOM 4225 C CA . ALA B 1 114 ? 30.75500 12.16900 54.51800 1.000 17.12000 114 ALA B CA 1
ATOM 4226 C C . ALA B 1 114 ? 30.58700 10.93100 55.39800 1.000 15.47000 114 ALA B C 1
ATOM 4227 O O . ALA B 1 114 ? 29.45600 10.49200 55.64300 1.000 17.69000 114 ALA B O 1
ATOM 4229 N N . GLY B 1 115 ? 31.69300 10.35200 55.87100 1.000 13.33000 115 GLY B N 1
ATOM 4230 C CA . GLY B 1 115 ? 31.61500 9.22500 56.77800 1.000 12.81000 115 GLY B CA 1
ATOM 4231 C C . GLY B 1 115 ? 31.27300 7.89800 56.13800 1.000 18.82000 115 GLY B C 1
ATOM 4232 O O . GLY B 1 115 ? 31.02100 6.92100 56.86500 1.000 15.50000 115 GLY B O 1
ATOM 4233 N N . THR B 1 116 ? 31.26400 7.81800 54.80500 1.000 14.06000 116 THR B N 1
ATOM 4234 C CA . THR B 1 116 ? 30.83800 6.57600 54.16400 1.000 17.45000 116 THR B CA 1
ATOM 4235 C C . THR B 1 116 ? 31.84200 5.45200 54.35400 1.000 16.86000 116 THR B C 1
ATOM 4236 O O . THR B 1 116 ? 31.45800 4.28400 54.23700 1.000 20.29000 116 THR B O 1
ATOM 4240 N N . HIS B 1 117 ? 33.11300 5.75400 54.64700 1.000 14.74000 117 HIS B N 1
ATOM 4241 C CA . HIS B 1 117 ? 34.03300 4.65300 54.91600 1.000 19.04000 117 HIS B CA 1
ATOM 4242 C C . HIS B 1 117 ? 33.63800 3.93400 56.19400 1.000 18.48000 117 HIS B C 1
ATOM 4243 O O . HIS B 1 117 ? 33.59200 2.69700 56.22900 1.000 20.95000 117 HIS B O 1
ATOM 4250 N N . LEU B 1 118 ? 33.28800 4.69100 57.23700 1.000 16.39000 118 LEU B N 1
ATOM 4251 C CA . LEU B 1 118 ? 32.85500 4.05300 58.47800 1.000 17.26000 118 LEU B CA 1
ATOM 4252 C C . LEU B 1 118 ? 31.55600 3.29500 58.26100 1.000 23.39000 118 LEU B C 1
ATOM 4253 O O . LEU B 1 118 ? 31.35300 2.20400 58.81300 1.000 21.59000 118 LEU B O 1
ATOM 4258 N N . ALA B 1 119 ? 30.67000 3.84600 57.43200 1.000 21.03000 119 ALA B N 1
ATOM 4259 C CA . ALA B 1 119 ? 29.40500 3.17900 57.17300 1.000 22.25000 119 ALA B CA 1
ATOM 4260 C C . ALA B 1 119 ? 29.58200 1.89100 56.37400 1.000 23.84000 119 ALA B C 1
ATOM 4261 O O . ALA B 1 119 ? 28.68100 1.05000 56.37700 1.000 24.63000 119 ALA B O 1
ATOM 4263 N N . SER B 1 120 ? 30.71100 1.71400 55.69200 1.000 24.42000 120 SER B N 1
ATOM 4264 C CA . SER B 1 120 ? 30.91100 0.51500 54.88700 1.000 24.34000 120 SER B CA 1
ATOM 4265 C C . SER B 1 120 ? 31.36800 -0.68000 55.71100 1.000 29.57000 120 SER B C 1
ATOM 4266 O O . SER B 1 120 ? 31.36800 -1.80500 55.19700 1.000 28.14000 120 SER B O 1
ATOM 4269 N N . LEU B 1 121 ? 31.73900 -0.46700 56.97700 1.000 24.26000 121 LEU B N 1
ATOM 4270 C CA . LEU B 1 121 ? 32.39500 -1.55900 57.67400 1.000 24.88000 121 LEU B CA 1
ATOM 4271 C C . LEU B 1 121 ? 31.38300 -2.39200 58.45700 1.000 20.81000 121 LEU B C 1
ATOM 4272 O O . LEU B 1 121 ? 30.31600 -1.89700 58.82700 1.000 22.61000 121 LEU B O 1
ATOM 4277 N N . PRO B 1 122 ? 31.69800 -3.67000 58.70600 1.000 23.07000 122 PRO B N 1
ATOM 4278 C CA . PRO B 1 122 ? 30.70000 -4.57600 59.29800 1.000 24.29000 122 PRO B CA 1
ATOM 4279 C C . PRO B 1 122 ? 30.39700 -4.35500 60.77400 1.000 22.03000 122 PRO B C 1
ATOM 4280 O O . PRO B 1 122 ? 29.24800 -4.54900 61.18900 1.000 23.58000 122 PRO B O 1
ATOM 4284 N N . ASP B 1 123 ? 31.38800 -3.99100 61.58600 1.000 22.39000 123 ASP B N 1
ATOM 4285 C CA . ASP B 1 123 ? 31.17000 -3.82400 63.02600 1.000 20.47000 123 ASP B CA 1
ATOM 4286 C C . ASP B 1 123 ? 30.74700 -2.38300 63.28000 1.000 20.85000 123 ASP B C 1
ATOM 4287 O O . ASP B 1 123 ? 31.58300 -1.47900 63.32400 1.000 21.29000 123 ASP B O 1
ATOM 4292 N N . LYS B 1 124 ? 29.44600 -2.17000 63.48500 1.000 21.26000 124 LYS B N 1
ATOM 4293 C CA . LYS B 1 124 ? 28.93000 -0.81400 63.62400 1.000 21.09000 124 LYS B CA 1
ATOM 4294 C C . LYS B 1 124 ? 29.19000 -0.20900 64.99800 1.000 22.69000 124 LYS B C 1
ATOM 4295 O O . LYS B 1 124 ? 29.13600 1.01500 65.13300 1.000 18.55000 124 LYS B O 1
ATOM 4301 N N . LYS B 1 125 ? 29.46300 -1.02100 66.02200 1.000 19.04000 125 LYS B N 1
ATOM 4302 C CA . LYS B 1 125 ? 29.90800 -0.43900 67.28300 1.000 22.08000 125 LYS B CA 1
ATOM 4303 C C . LYS B 1 125 ? 31.26300 0.22700 67.10900 1.000 21.94000 125 LYS B C 1
ATOM 4304 O O . LYS B 1 125 ? 31.48100 1.34400 67.59100 1.000 20.49000 125 LYS B O 1
ATOM 4310 N N . LEU B 1 126 ? 32.18400 -0.44000 66.41400 1.000 19.13000 126 LEU B N 1
ATOM 4311 C CA . LEU B 1 126 ? 33.47800 0.17200 66.14400 1.000 19.03000 126 LEU B CA 1
ATOM 4312 C C . LEU B 1 126 ? 33.33900 1.36400 65.20200 1.000 18.53000 126 LEU B C 1
ATOM 4313 O O . LEU B 1 126 ? 34.05300 2.36100 65.34300 1.000 20.13000 126 LEU B O 1
ATOM 4318 N N . SER B 1 127 ? 32.42400 1.29000 64.23700 1.000 20.28000 127 SER B N 1
ATOM 4319 C CA . SER B 1 127 ? 32.24600 2.42600 63.33800 1.000 20.74000 127 SER B CA 1
ATOM 4320 C C . SER B 1 127 ? 31.67200 3.62800 64.07400 1.000 18.29000 127 SER B C 1
ATOM 4321 O O . SER B 1 127 ? 32.11000 4.76400 63.86100 1.000 18.06000 127 SER B O 1
ATOM 4324 N N . LEU B 1 128 ? 30.70300 3.40000 64.96200 1.000 17.31000 128 LEU B N 1
ATOM 4325 C CA . LEU B 1 128 ? 30.18000 4.49100 65.77700 1.000 17.88000 128 LEU B CA 1
ATOM 4326 C C . LEU B 1 128 ? 31.28600 5.11200 66.62300 1.000 17.68000 128 LEU B C 1
ATOM 4327 O O . LEU B 1 128 ? 31.41800 6.34400 66.69600 1.000 17.99000 128 LEU B O 1
ATOM 4332 N N . ALA B 1 129 ? 32.10000 4.26800 67.26400 1.000 16.60000 129 ALA B N 1
ATOM 4333 C CA . ALA B 1 129 ? 33.19300 4.76700 68.09400 1.000 18.52000 129 ALA B CA 1
ATOM 4334 C C . ALA B 1 129 ? 34.16800 5.61200 67.28200 1.000 16.25000 129 ALA B C 1
ATOM 4335 O O . ALA B 1 129 ? 34.61600 6.66600 67.74400 1.000 17.28000 129 ALA B O 1
ATOM 4337 N N . ALA B 1 130 ? 34.49500 5.17100 66.06300 1.000 17.82000 130 ALA B N 1
ATOM 4338 C CA . ALA B 1 130 ? 35.39300 5.94500 65.21200 1.000 16.43000 130 ALA B CA 1
ATOM 4339 C C . ALA B 1 130 ? 34.75700 7.26800 64.79800 1.000 19.07000 130 ALA B C 1
ATOM 4340 O O . ALA B 1 130 ? 35.43800 8.30100 64.73000 1.000 16.15000 130 ALA B O 1
ATOM 4342 N N . CYS B 1 131 ? 33.45400 7.26000 64.52100 1.000 16.01000 131 CYS B N 1
ATOM 4343 C CA . CYS B 1 131 ? 32.76800 8.49900 64.18400 1.000 13.64000 131 CYS B CA 1
ATOM 4344 C C . CYS B 1 131 ? 32.83400 9.48500 65.34400 1.000 18.39000 131 CYS B C 1
ATOM 4345 O O . CYS B 1 131 ? 33.16300 10.66600 65.16500 1.000 15.05000 131 CYS B O 1
ATOM 4348 N N . ARG B 1 132 ? 32.54100 9.01200 66.55600 1.000 16.17000 132 ARG B N 1
ATOM 4349 C CA . ARG B 1 132 ? 32.54000 9.91500 67.69900 1.000 14.10000 132 ARG B CA 1
ATOM 4350 C C . ARG B 1 132 ? 33.94500 10.40400 68.01900 1.000 18.68000 132 ARG B C 1
ATOM 4351 O O . ARG B 1 132 ? 34.13200 11.56900 68.39000 1.000 16.98000 132 ARG B O 1
ATOM 4359 N N . ALA B 1 133 ? 34.95200 9.54600 67.84100 1.000 16.69000 133 ALA B N 1
ATOM 4360 C CA . ALA B 1 133 ? 36.31700 9.97700 68.11400 1.000 16.19000 133 ALA B CA 1
ATOM 4361 C C . ALA B 1 133 ? 36.76300 11.03900 67.11600 1.000 14.88000 133 ALA B C 1
ATOM 4362 O O . ALA B 1 133 ? 37.44200 12.00700 67.48800 1.000 15.34000 133 ALA B O 1
ATOM 4364 N N . PHE B 1 134 ? 36.39900 10.87000 65.84300 1.000 16.73000 134 PHE B N 1
ATOM 4365 C CA . PHE B 1 134 ? 36.74600 11.87100 64.84100 1.000 11.99000 134 PHE B CA 1
ATOM 4366 C C . PHE B 1 134 ? 36.06200 13.20400 65.13500 1.000 13.94000 134 PHE B C 1
ATOM 4367 O O . PHE B 1 134 ? 36.69800 14.26700 65.08800 1.000 12.84000 134 PHE B O 1
ATOM 4375 N N . ASN B 1 135 ? 34.75500 13.16900 65.41100 1.000 15.69000 135 ASN B N 1
ATOM 4376 C CA . ASN B 1 135 ? 34.04900 14.39200 65.78600 1.000 15.50000 135 ASN B CA 1
ATOM 4377 C C . ASN B 1 135 ? 34.66400 15.03000 67.02800 1.000 16.19000 135 ASN B C 1
ATOM 4378 O O . ASN B 1 135 ? 34.81000 16.25300 67.09200 1.000 14.12000 135 ASN B O 1
ATOM 4383 N N . ASP B 1 136 ? 35.02200 14.22500 68.03100 1.000 15.40000 136 ASP B N 1
ATOM 4384 C CA . ASP B 1 136 ? 35.67700 14.80100 69.20200 1.000 16.96000 136 ASP B CA 1
ATOM 4385 C C . ASP B 1 136 ? 36.91300 15.59400 68.79900 1.000 16.82000 136 ASP B C 1
ATOM 4386 O O . ASP B 1 136 ? 37.16700 16.68800 69.32400 1.000 16.28000 136 ASP B O 1
ATOM 4391 N N . TRP B 1 137 ? 37.68100 15.07100 67.84400 1.000 19.37000 137 TRP B N 1
ATOM 4392 C CA . TRP B 1 137 ? 38.88400 15.76800 67.40000 1.000 17.14000 137 TRP B CA 1
ATOM 4393 C C . TRP B 1 137 ? 38.54200 16.99000 66.54800 1.000 18.68000 137 TRP B C 1
ATOM 4394 O O . TRP B 1 137 ? 39.01500 18.10200 66.82000 1.000 18.24000 137 TRP B O 1
ATOM 4405 N N . VAL B 1 138 ? 37.73500 16.81100 65.50500 1.000 15.45000 138 VAL B N 1
ATOM 4406 C CA . VAL B 1 138 ? 37.62500 17.87100 64.50700 1.000 13.04000 138 VAL B CA 1
ATOM 4407 C C . VAL B 1 138 ? 36.60300 18.94100 64.90300 1.000 16.72000 138 VAL B C 1
ATOM 4408 O O . VAL B 1 138 ? 36.73000 20.09100 64.47500 1.000 16.59000 138 VAL B O 1
ATOM 4412 N N . VAL B 1 139 ? 35.59500 18.59400 65.70900 1.000 14.11000 139 VAL B N 1
ATOM 4413 C CA . VAL B 1 139 ? 34.62400 19.57600 66.19700 1.000 16.99000 139 VAL B CA 1
ATOM 4414 C C . VAL B 1 139 ? 35.06200 20.16400 67.52900 1.000 18.57000 139 VAL B C 1
ATOM 4415 O O . VAL B 1 139 ? 34.89000 21.36100 67.77800 1.000 21.96000 139 VAL B O 1
ATOM 4419 N N . GLY B 1 140 ? 35.61100 19.33100 68.40600 1.000 16.02000 140 GLY B N 1
ATOM 4420 C CA . GLY B 1 140 ? 35.98800 19.77800 69.73000 1.000 19.05000 140 GLY B CA 1
ATOM 4421 C C . GLY B 1 140 ? 37.41100 20.29000 69.84300 1.000 21.19000 140 GLY B C 1
ATOM 4422 O O . GLY B 1 140 ? 37.62400 21.47300 70.11000 1.000 23.02000 140 GLY B O 1
ATOM 4423 N N . GLU B 1 141 ? 38.40000 19.42200 69.64300 1.000 20.14000 141 GLU B N 1
ATOM 4424 C CA . GLU B 1 141 ? 39.77200 19.81400 69.94800 1.000 18.44000 141 GLU B CA 1
ATOM 4425 C C . GLU B 1 141 ? 40.28900 20.88300 68.98900 1.000 21.11000 141 GLU B C 1
ATOM 4426 O O . GLU B 1 141 ? 40.85600 21.89200 69.42400 1.000 19.49000 141 GLU B O 1
ATOM 4432 N N . VAL B 1 142 ? 40.12200 20.68500 67.68300 1.000 17.28000 142 VAL B N 1
ATOM 4433 C CA . VAL B 1 142 ? 40.78800 21.56500 66.71700 1.000 18.83000 142 VAL B CA 1
ATOM 4434 C C . VAL B 1 142 ? 40.22800 22.98600 66.77700 1.000 20.63000 142 VAL B C 1
ATOM 4435 O O . VAL B 1 142 ? 41.02000 23.93600 66.89700 1.000 19.08000 142 VAL B O 1
ATOM 4439 N N . PRO B 1 143 ? 38.90500 23.20600 66.71900 1.000 21.17000 143 PRO B N 1
ATOM 4440 C CA . PRO B 1 143 ? 38.41500 24.58800 66.83300 1.000 22.04000 143 PRO B CA 1
ATOM 4441 C C . PRO B 1 143 ? 38.73500 25.23200 68.16800 1.000 23.39000 143 PRO B C 1
ATOM 4442 O O . PRO B 1 143 ? 38.96700 26.44600 68.21500 1.000 23.06000 143 PRO B O 1
ATOM 4446 N N . ASP B 1 144 ? 38.75500 24.46700 69.26000 1.000 25.65000 144 ASP B N 1
ATOM 4447 C CA . ASP B 1 144 ? 39.11100 25.05900 70.54400 1.000 26.02000 144 ASP B CA 1
ATOM 4448 C C . ASP B 1 144 ? 40.57300 25.48000 70.56000 1.000 25.53000 144 ASP B C 1
ATOM 4449 O O . ASP B 1 144 ? 40.91300 26.53500 71.10500 1.000 23.08000 144 ASP B O 1
ATOM 4454 N N . ALA B 1 145 ? 41.45200 24.67600 69.95400 1.000 22.86000 145 ALA B N 1
ATOM 4455 C CA . ALA B 1 145 ? 42.87200 24.99000 69.94800 1.000 24.53000 145 ALA B CA 1
ATOM 4456 C C . ALA B 1 145 ? 43.20100 26.20900 69.09700 1.000 21.49000 145 ALA B C 1
ATOM 4457 O O . ALA B 1 145 ? 44.24300 26.83200 69.31600 1.000 22.27000 145 ALA B O 1
ATOM 4459 N N . HIS B 1 146 ? 42.36900 26.54100 68.11400 1.000 23.44000 146 HIS B N 1
ATOM 4460 C CA . HIS B 1 146 ? 42.62800 27.65100 67.19100 1.000 22.20000 146 HIS B CA 1
ATOM 4461 C C . HIS B 1 146 ? 41.35700 28.47200 67.04500 1.000 20.19000 146 HIS B C 1
ATOM 4462 O O . HIS B 1 146 ? 40.71200 28.46500 65.98800 1.000 21.05000 146 HIS B O 1
ATOM 4469 N N . PRO B 1 147 ? 40.97500 29.20800 68.09200 1.000 25.75000 147 PRO B N 1
ATOM 4470 C CA . PRO B 1 147 ? 39.66900 29.87700 68.08800 1.000 21.90000 147 PRO B CA 1
ATOM 4471 C C . PRO B 1 147 ? 39.53000 30.81700 66.90500 1.000 22.24000 147 PRO B C 1
ATOM 4472 O O . PRO B 1 147 ? 40.43900 31.58700 66.59000 1.000 21.93000 147 PRO B O 1
ATOM 4476 N N . GLY B 1 148 ? 38.37300 30.75500 66.25300 1.000 21.69000 148 GLY B N 1
ATOM 4477 C CA . GLY B 1 148 ? 38.09300 31.66900 65.17800 1.000 21.36000 148 GLY B CA 1
ATOM 4478 C C . GLY B 1 148 ? 38.67600 31.28600 63.83800 1.000 21.45000 148 GLY B C 1
ATOM 4479 O O . GLY B 1 148 ? 38.42500 31.99900 62.86100 1.000 17.58000 148 GLY B O 1
ATOM 4480 N N . ARG B 1 149 ? 39.40800 30.16800 63.74500 1.000 16.35000 149 ARG B N 1
ATOM 4481 C CA . ARG B 1 149 ? 40.00700 29.75500 62.47800 1.000 19.94000 149 ARG B CA 1
ATOM 4482 C C . ARG B 1 149 ? 39.29500 28.57900 61.81100 1.000 18.96000 149 ARG B C 1
ATOM 4483 O O . ARG B 1 149 ? 39.55700 28.32000 60.63000 1.000 15.29000 149 ARG B O 1
ATOM 4491 N N . PHE B 1 150 ? 38.43000 27.84900 62.52100 1.000 17.06000 150 PHE B N 1
ATOM 4492 C CA . PHE B 1 150 ? 37.76700 26.68500 61.94900 1.000 16.15000 150 PHE B CA 1
ATOM 4493 C C . PHE B 1 150 ? 36.28000 26.70700 62.27000 1.000 17.74000 150 PHE B C 1
ATOM 4494 O O . PHE B 1 150 ? 35.88700 26.80800 63.44000 1.000 18.27000 150 PHE B O 1
ATOM 4502 N N . ILE B 1 151 ? 35.46200 26.60400 61.23200 1.000 14.86000 151 ILE B N 1
ATOM 4503 C CA . ILE B 1 151 ? 34.01900 26.47800 61.38700 1.000 15.27000 151 ILE B CA 1
ATOM 4504 C C . ILE B 1 151 ? 33.74400 25.00600 61.66100 1.000 16.24000 151 ILE B C 1
ATOM 4505 O O . ILE B 1 151 ? 33.99300 24.16300 60.79000 1.000 15.32000 151 ILE B O 1
ATOM 4510 N N . PRO B 1 152 ? 33.25400 24.65000 62.84400 1.000 15.26000 152 PRO B N 1
ATOM 4511 C CA . PRO B 1 152 ? 33.15100 23.22800 63.21000 1.000 17.70000 152 PRO B CA 1
ATOM 4512 C C . PRO B 1 152 ? 32.16200 22.48100 62.32600 1.000 15.37000 152 PRO B C 1
ATOM 4513 O O . PRO B 1 152 ? 30.99800 22.87000 62.19900 1.000 15.97000 152 PRO B O 1
ATOM 4517 N N . ILE B 1 153 ? 32.63300 21.39400 61.72100 1.000 14.53000 153 ILE B N 1
ATOM 4518 C CA . ILE B 1 153 ? 31.81000 20.54900 60.86000 1.000 14.59000 153 ILE B CA 1
ATOM 4519 C C . ILE B 1 153 ? 32.09700 19.08800 61.19100 1.000 16.38000 153 ILE B C 1
ATOM 4520 O O . ILE B 1 153 ? 33.25900 18.69300 61.33900 1.000 15.60000 153 ILE B O 1
ATOM 4525 N N . GLY B 1 154 ? 31.04200 18.27000 61.30500 1.000 16.25000 154 GLY B N 1
ATOM 4526 C CA . GLY B 1 154 ? 31.19500 16.88100 61.69400 1.000 16.80000 154 GLY B CA 1
ATOM 4527 C C . GLY B 1 154 ? 30.51800 15.92900 60.72100 1.000 14.50000 154 GLY B C 1
ATOM 4528 O O . GLY B 1 154 ? 29.93300 16.34300 59.71800 1.000 15.11000 154 GLY B O 1
ATOM 4529 N N . ILE B 1 155 ? 30.64500 14.63500 61.03000 1.000 16.00000 155 ILE B N 1
ATOM 4530 C CA . ILE B 1 155 ? 29.98600 13.56300 60.29000 1.000 11.78000 155 ILE B CA 1
ATOM 4531 C C . ILE B 1 155 ? 29.05800 12.81400 61.24700 1.000 13.09000 155 ILE B C 1
ATOM 4532 O O . ILE B 1 155 ? 29.08100 13.02700 62.45800 1.000 13.39000 155 ILE B O 1
ATOM 4537 N N . ILE B 1 156 ? 28.23800 11.92700 60.68800 1.000 12.67000 156 ILE B N 1
ATOM 4538 C CA . ILE B 1 156 ? 27.29700 11.16400 61.50700 1.000 12.96000 156 ILE B CA 1
ATOM 4539 C C . ILE B 1 156 ? 27.35900 9.69500 61.12800 1.000 14.89000 156 ILE B C 1
ATOM 4540 O O . ILE B 1 156 ? 27.70700 9.33100 59.98900 1.000 15.04000 156 ILE B O 1
ATOM 4545 N N . PRO B 1 157 ? 26.99200 8.80900 62.06000 1.000 10.53000 157 PRO B N 1
ATOM 4546 C CA . PRO B 1 157 ? 26.87800 7.37500 61.75800 1.000 12.52000 157 PRO B CA 1
ATOM 4547 C C . PRO B 1 157 ? 25.56400 7.09300 61.04200 1.000 16.09000 157 PRO B C 1
ATOM 4548 O O . PRO B 1 157 ? 24.62300 6.48400 61.57700 1.000 16.74000 157 PRO B O 1
ATOM 4552 N N . PHE B 1 158 ? 25.48000 7.55300 59.78800 1.000 16.59000 158 PHE B N 1
ATOM 4553 C CA . PHE B 1 158 ? 24.20500 7.62500 59.08600 1.000 16.22000 158 PHE B CA 1
ATOM 4554 C C . PHE B 1 158 ? 23.62500 6.26000 58.74800 1.000 15.14000 158 PHE B C 1
ATOM 4555 O O . PHE B 1 158 ? 22.47400 6.19600 58.29800 1.000 16.11000 158 PHE B O 1
ATOM 4563 N N . PHE B 1 159 ? 24.37100 5.17400 58.96900 1.000 16.72000 159 PHE B N 1
ATOM 4564 C CA . PHE B 1 159 ? 23.81600 3.82600 58.88500 1.000 20.51000 159 PHE B CA 1
ATOM 4565 C C . PHE B 1 159 ? 22.78100 3.53600 59.97100 1.000 15.99000 159 PHE B C 1
ATOM 4566 O O . PHE B 1 159 ? 22.08400 2.51800 59.88100 1.000 19.95000 159 PHE B O 1
ATOM 4574 N N . ASP B 1 160 ? 22.64200 4.40300 60.97100 1.000 17.05000 160 ASP B N 1
ATOM 4575 C CA . ASP B 1 160 ? 21.70500 4.19000 62.07400 1.000 18.42000 160 ASP B CA 1
ATOM 4576 C C . ASP B 1 160 ? 21.07400 5.53400 62.40600 1.000 16.12000 160 ASP B C 1
ATOM 4577 O O . ASP B 1 160 ? 21.76000 6.43800 62.89200 1.000 17.63000 160 ASP B O 1
ATOM 4582 N N . ALA B 1 161 ? 19.77000 5.66600 62.14500 1.000 16.28000 161 ALA B N 1
ATOM 4583 C CA . ALA B 1 161 ? 19.12800 6.97800 62.25800 1.000 19.64000 161 ALA B CA 1
ATOM 4584 C C . ALA B 1 161 ? 19.07200 7.45500 63.70500 1.000 17.50000 161 ALA B C 1
ATOM 4585 O O . ALA B 1 161 ? 19.31100 8.63500 63.98100 1.000 16.82000 161 ALA B O 1
ATOM 4587 N N . ASP B 1 162 ? 18.74300 6.55800 64.63800 1.000 22.64000 162 ASP B N 1
ATOM 4588 C CA . ASP B 1 162 ? 18.68700 6.93300 66.05100 1.000 19.60000 162 ASP B CA 1
ATOM 4589 C C . ASP B 1 162 ? 20.06300 7.35900 66.56100 1.000 15.29000 162 ASP B C 1
ATOM 4590 O O . ASP B 1 162 ? 20.19000 8.36200 67.27000 1.000 13.19000 162 ASP B O 1
ATOM 4595 N N . GLU B 1 163 ? 21.10700 6.60000 66.22100 1.000 16.29000 163 GLU B N 1
ATOM 4596 C CA . GLU B 1 163 ? 22.44400 7.01500 66.63600 1.000 17.63000 163 GLU B CA 1
ATOM 4597 C C . GLU B 1 163 ? 22.85500 8.31500 65.96200 1.000 15.59000 163 GLU B C 1
ATOM 4598 O O . GLU B 1 163 ? 23.59300 9.11000 66.55700 1.000 13.79000 163 GLU B O 1
ATOM 4604 N N . SER B 1 164 ? 22.38400 8.55700 64.73500 1.000 16.39000 164 SER B N 1
ATOM 4605 C CA . SER B 1 164 ? 22.70200 9.81300 64.06600 1.000 12.00000 164 SER B CA 1
ATOM 4606 C C . SER B 1 164 ? 22.04100 10.99500 64.76300 1.000 14.83000 164 SER B C 1
ATOM 4607 O O . SER B 1 164 ? 22.66200 12.04900 64.92900 1.000 14.14000 164 SER B O 1
ATOM 4610 N N . VAL B 1 165 ? 20.77400 10.85100 65.15500 1.000 15.18000 165 VAL B N 1
ATOM 4611 C CA . VAL B 1 165 ? 20.10800 11.92100 65.89400 1.000 14.43000 165 VAL B CA 1
ATOM 4612 C C . VAL B 1 165 ? 20.83900 12.18900 67.20000 1.000 14.49000 165 VAL B C 1
ATOM 4613 O O . VAL B 1 165 ? 21.11000 13.34200 67.55500 1.000 14.09000 165 VAL B O 1
ATOM 4617 N N . ALA B 1 166 ? 21.17700 11.12500 67.93100 1.000 14.72000 166 ALA B N 1
ATOM 4618 C CA . ALA B 1 166 ? 21.89500 11.29700 69.19000 1.000 14.23000 166 ALA B CA 1
ATOM 4619 C C . ALA B 1 166 ? 23.21700 12.02500 68.97400 1.000 15.29000 166 ALA B C 1
ATOM 4620 O O . ALA B 1 166 ? 23.60400 12.89000 69.77400 1.000 14.52000 166 ALA B O 1
ATOM 4622 N N . GLU B 1 167 ? 23.89300 11.73300 67.86700 1.000 12.49000 167 GLU B N 1
ATOM 4623 C CA . GLU B 1 167 ? 25.18900 12.35400 67.63400 1.000 14.06000 167 GLU B CA 1
ATOM 4624 C C . GLU B 1 167 ? 25.04700 13.81400 67.23000 1.000 14.10000 167 GLU B C 1
ATOM 4625 O O . GLU B 1 167 ? 25.85700 14.65400 67.64000 1.000 16.01000 167 GLU B O 1
ATOM 4631 N N . VAL B 1 168 ? 24.01200 14.15000 66.45300 1.000 14.48000 168 VAL B N 1
ATOM 4632 C CA . VAL B 1 168 ? 23.76600 15.55800 66.13200 1.000 14.05000 168 VAL B CA 1
ATOM 4633 C C . VAL B 1 168 ? 23.59000 16.37100 67.41200 1.000 17.39000 168 VAL B C 1
ATOM 4634 O O . VAL B 1 168 ? 24.19100 17.44000 67.58400 1.000 14.26000 168 VAL B O 1
ATOM 4638 N N . HIS B 1 169 ? 22.78300 15.86500 68.34100 1.000 12.20000 169 HIS B N 1
ATOM 4639 C CA . HIS B 1 169 ? 22.59000 16.58900 69.59100 1.000 15.02000 169 HIS B CA 1
ATOM 4640 C C . HIS B 1 169 ? 23.89300 16.69000 70.37200 1.000 14.93000 169 HIS B C 1
ATOM 4641 O O . HIS B 1 169 ? 24.16900 17.71400 71.01000 1.000 15.34000 169 HIS B O 1
ATOM 4648 N N . ARG B 1 170 ? 24.71000 15.63600 70.33700 1.000 15.28000 170 ARG B N 1
ATOM 4649 C CA . ARG B 1 170 ? 25.94400 15.63900 71.11700 1.000 13.19000 170 ARG B CA 1
ATOM 4650 C C . ARG B 1 170 ? 26.94800 16.63400 70.54500 1.000 14.96000 170 ARG B C 1
ATOM 4651 O O . ARG B 1 170 ? 27.56900 17.40100 71.29200 1.000 15.92000 170 ARG B O 1
ATOM 4659 N N . ILE B 1 171 ? 27.14200 16.62700 69.22400 1.000 15.68000 171 ILE B N 1
ATOM 4660 C CA . ILE B 1 171 ? 28.13400 17.54100 68.65400 1.000 15.33000 171 ILE B CA 1
ATOM 4661 C C . ILE B 1 171 ? 27.59300 18.95700 68.51600 1.000 14.99000 171 ILE B C 1
ATOM 4662 O O . ILE B 1 171 ? 28.38100 19.90900 68.45600 1.000 15.98000 171 ILE B O 1
ATOM 4667 N N . ALA B 1 172 ? 26.27200 19.14100 68.47400 1.000 14.09000 172 ALA B N 1
ATOM 4668 C CA . ALA B 1 172 ? 25.74100 20.50100 68.53200 1.000 14.02000 172 ALA B CA 1
ATOM 4669 C C . ALA B 1 172 ? 26.17400 21.20300 69.81800 1.000 14.17000 172 ALA B C 1
ATOM 4670 O O . ALA B 1 172 ? 26.49500 22.39500 69.81000 1.000 14.05000 172 ALA B O 1
ATOM 4672 N N . ALA B 1 173 ? 26.21400 20.47300 70.93100 1.000 14.37000 173 ALA B N 1
ATOM 4673 C CA . ALA B 1 173 ? 26.64500 21.06700 72.19200 1.000 15.14000 173 ALA B CA 1
ATOM 4674 C C . ALA B 1 173 ? 28.12600 21.43000 72.17400 1.000 18.81000 173 ALA B C 1
ATOM 4675 O O . ALA B 1 173 ? 28.56700 22.24000 72.99700 1.000 19.01000 173 ALA B O 1
ATOM 4677 N N . MET B 1 174 ? 28.90200 20.84900 71.26300 1.000 16.17000 174 MET B N 1
ATOM 4678 C CA . MET B 1 174 ? 30.30300 21.19400 71.12000 1.000 15.86000 174 MET B CA 1
ATOM 4679 C C . MET B 1 174 ? 30.52700 22.33900 70.14000 1.000 17.96000 174 MET B C 1
ATOM 4680 O O . MET B 1 174 ? 31.67700 22.73700 69.92300 1.000 16.91000 174 MET B O 1
ATOM 4685 N N . GLY B 1 175 ? 29.46800 22.88200 69.55300 1.000 14.67000 175 GLY B N 1
ATOM 4686 C CA . GLY B 1 175 ? 29.59300 23.99300 68.63100 1.000 19.50000 175 GLY B CA 1
ATOM 4687 C C . GLY B 1 175 ? 29.49100 23.63500 67.16400 1.000 19.45000 175 GLY B C 1
ATOM 4688 O O . GLY B 1 175 ? 29.72400 24.50300 66.31700 1.000 17.06000 175 GLY B O 1
ATOM 4689 N N . CYS B 1 176 ? 29.17600 22.38300 66.84100 1.000 15.85000 176 CYS B N 1
ATOM 4690 C CA . CYS B 1 176 ? 29.05200 21.96500 65.45500 1.000 14.95000 176 CYS B CA 1
ATOM 4691 C C . CYS B 1 176 ? 28.09300 22.87600 64.70500 1.000 14.18000 176 CYS B C 1
ATOM 4692 O O . CYS B 1 176 ? 27.01200 23.19600 65.20000 1.000 13.82000 176 CYS B O 1
ATOM 4695 N N . ARG B 1 177 ? 28.50800 23.32500 63.51200 1.000 13.98000 177 ARG B N 1
ATOM 4696 C CA . ARG B 1 177 ? 27.66900 24.18600 62.68900 1.000 15.12000 177 ARG B CA 1
ATOM 4697 C C . ARG B 1 177 ? 27.16600 23.49100 61.43700 1.000 15.06000 177 ARG B C 1
ATOM 4698 O O . ARG B 1 177 ? 26.24000 24.00100 60.78800 1.000 13.60000 177 ARG B O 1
ATOM 4706 N N . SER B 1 178 ? 27.74100 22.34500 61.08300 1.000 13.35000 178 SER B N 1
ATOM 4707 C CA . SER B 1 178 ? 27.32200 21.62900 59.89100 1.000 13.95000 178 SER B CA 1
ATOM 4708 C C . SER B 1 178 ? 27.61600 20.15000 60.07700 1.000 14.18000 178 SER B C 1
ATOM 4709 O O . SER B 1 178 ? 28.54000 19.78000 60.80200 1.000 13.73000 178 SER B O 1
ATOM 4712 N N . ILE B 1 179 ? 26.82400 19.29900 59.43900 1.000 13.64000 179 ILE B N 1
ATOM 4713 C CA . ILE B 1 179 ? 27.21400 17.90500 59.26900 1.000 11.81000 179 ILE B CA 1
ATOM 4714 C C . ILE B 1 179 ? 27.36600 17.62700 57.78400 1.000 15.13000 179 ILE B C 1
ATOM 4715 O O . ILE B 1 179 ? 26.53200 18.04900 56.97000 1.000 14.06000 179 ILE B O 1
ATOM 4720 N N . SER B 1 180 ? 28.45000 16.94600 57.43100 1.000 15.15000 180 SER B N 1
ATOM 4721 C CA . SER B 1 180 ? 28.65900 16.48100 56.07000 1.000 12.18000 180 SER B CA 1
ATOM 4722 C C . SER B 1 180 ? 27.99400 15.11400 55.92200 1.000 13.37000 180 SER B C 1
ATOM 4723 O O . SER B 1 180 ? 28.33900 14.17400 56.64100 1.000 15.02000 180 SER B O 1
ATOM 4726 N N . ILE B 1 181 ? 27.02500 15.00900 55.02200 1.000 13.90000 181 ILE B N 1
ATOM 4727 C CA . ILE B 1 181 ? 26.29700 13.75900 54.80300 1.000 13.49000 181 ILE B CA 1
ATOM 4728 C C . ILE B 1 181 ? 26.41900 13.41300 53.32900 1.000 14.81000 181 ILE B C 1
ATOM 4729 O O . ILE B 1 181 ? 26.68400 14.29800 52.49800 1.000 15.49000 181 ILE B O 1
ATOM 4734 N N . PRO B 1 182 ? 26.25100 12.13700 52.96200 1.000 16.70000 182 PRO B N 1
ATOM 4735 C CA . PRO B 1 182 ? 26.40500 11.75200 51.54700 1.000 15.98000 182 PRO B CA 1
ATOM 4736 C C . PRO B 1 182 ? 25.38600 12.45300 50.66300 1.000 16.48000 182 PRO B C 1
ATOM 4737 O O . PRO B 1 182 ? 24.18400 12.43500 50.93400 1.000 15.75000 182 PRO B O 1
ATOM 4741 N N . GLU B 1 183 ? 25.87000 13.04300 49.57000 1.000 12.13000 183 GLU B N 1
ATOM 4742 C CA . GLU B 1 183 ? 24.97900 13.83700 48.73000 1.000 15.02000 183 GLU B CA 1
ATOM 4743 C C . GLU B 1 183 ? 23.96200 12.97500 48.00200 1.000 15.84000 183 GLU B C 1
ATOM 4744 O O . GLU B 1 183 ? 22.84700 13.43800 47.75500 1.000 16.37000 183 GLU B O 1
ATOM 4750 N N . THR B 1 184 ? 24.32800 11.74100 47.63100 1.000 14.15000 184 THR B N 1
ATOM 4751 C CA . THR B 1 184 ? 23.44000 10.82200 46.91100 1.000 13.14000 184 THR B CA 1
ATOM 4752 C C . THR B 1 184 ? 23.52700 9.48100 47.62000 1.000 14.14000 184 THR B C 1
ATOM 4753 O O . THR B 1 184 ? 24.24800 8.57600 47.17700 1.000 14.37000 184 THR B O 1
ATOM 4757 N N . PRO B 1 185 ? 22.81700 9.33300 48.74300 1.000 13.87000 185 PRO B N 1
ATOM 4758 C CA . PRO B 1 185 ? 23.00600 8.14400 49.59700 1.000 15.58000 185 PRO B CA 1
ATOM 4759 C C . PRO B 1 185 ? 22.72500 6.83700 48.90200 1.000 16.45000 185 PRO B C 1
ATOM 4760 O O . PRO B 1 185 ? 23.31900 5.81800 49.27200 1.000 17.63000 185 PRO B O 1
ATOM 4764 N N . TYR B 1 186 ? 21.83000 6.82800 47.91300 1.000 14.33000 186 TYR B N 1
ATOM 4765 C CA . TYR B 1 186 ? 21.49200 5.60000 47.20500 1.000 15.59000 186 TYR B CA 1
ATOM 4766 C C . TYR B 1 186 ? 22.64000 5.08500 46.34400 1.000 15.97000 186 TYR B C 1
ATOM 4767 O O . TYR B 1 186 ? 22.57700 3.94000 45.89700 1.000 15.01000 186 TYR B O 1
ATOM 4776 N N . GLY B 1 187 ? 23.66600 5.89600 46.09200 1.000 16.39000 187 GLY B N 1
ATOM 4777 C CA . GLY B 1 187 ? 24.85500 5.45900 45.37700 1.000 16.68000 187 GLY B CA 1
ATOM 4778 C C . GLY B 1 187 ? 25.99800 4.99700 46.25500 1.000 19.32000 187 GLY B C 1
ATOM 4779 O O . GLY B 1 187 ? 27.04600 4.58900 45.73900 1.000 22.31000 187 GLY B O 1
ATOM 4780 N N . VAL B 1 188 ? 25.82800 5.03400 47.57400 1.000 17.10000 188 VAL B N 1
ATOM 4781 C CA . VAL B 1 188 ? 26.89000 4.68900 48.51500 1.000 17.80000 188 VAL B CA 1
ATOM 4782 C C . VAL B 1 188 ? 26.86000 3.18300 48.77000 1.000 18.69000 188 VAL B C 1
ATOM 4783 O O . VAL B 1 188 ? 25.87300 2.65200 49.29500 1.000 20.11000 188 VAL B O 1
ATOM 4787 N N . GLY B 1 189 ? 27.94500 2.49700 48.39600 1.000 25.58000 189 GLY B N 1
ATOM 4788 C CA . GLY B 1 189 ? 28.02500 1.06200 48.62100 1.000 21.84000 189 GLY B CA 1
ATOM 4789 C C . GLY B 1 189 ? 26.89200 0.34800 47.91800 1.000 25.80000 189 GLY B C 1
ATOM 4790 O O . GLY B 1 189 ? 26.58400 0.62400 46.75700 1.000 24.68000 189 GLY B O 1
ATOM 4791 N N . GLU B 1 190 ? 26.22400 -0.55800 48.63200 1.000 30.33000 190 GLU B N 1
ATOM 4792 C CA . GLU B 1 190 ? 25.04100 -1.19200 48.06500 1.000 25.68000 190 GLU B CA 1
ATOM 4793 C C . GLU B 1 190 ? 23.82400 -0.27900 48.09600 1.000 30.38000 190 GLU B C 1
ATOM 4794 O O . GLU B 1 190 ? 22.76300 -0.66400 47.58600 1.000 28.92000 190 GLU B O 1
ATOM 4800 N N . GLY B 1 191 ? 23.94700 0.91500 48.67300 1.000 24.07000 191 GLY B N 1
ATOM 4801 C CA . GLY B 1 191 ? 22.84200 1.85200 48.68900 1.000 18.67000 191 GLY B CA 1
ATOM 4802 C C . GLY B 1 191 ? 22.27700 2.06100 50.07400 1.000 21.78000 191 GLY B C 1
ATOM 4803 O O . GLY B 1 191 ? 21.93400 1.09800 50.76500 1.000 23.52000 191 GLY B O 1
ATOM 4804 N N . PHE B 1 192 ? 22.19500 3.30900 50.50000 1.000 18.80000 192 PHE B N 1
ATOM 4805 C CA . PHE B 1 192 ? 21.48300 3.70600 51.70100 1.000 18.24000 192 PHE B CA 1
ATOM 4806 C C . PHE B 1 192 ? 20.20500 4.44000 51.30800 1.000 18.92000 192 PHE B C 1
ATOM 4807 O O . PHE B 1 192 ? 20.03200 4.83100 50.14900 1.000 16.40000 192 PHE B O 1
ATOM 4815 N N . PRO B 1 193 ? 19.27300 4.61900 52.24100 1.000 16.06000 193 PRO B N 1
ATOM 4816 C CA . PRO B 1 193 ? 17.97400 5.21600 51.89000 1.000 20.24000 193 PRO B CA 1
ATOM 4817 C C . PRO B 1 193 ? 18.10200 6.62200 51.31400 1.000 15.58000 193 PRO B C 1
ATOM 4818 O O . PRO B 1 193 ? 18.95100 7.41000 51.73400 1.000 18.09000 193 PRO B O 1
ATOM 4822 N N . ASP B 1 194 ? 17.22800 6.94800 50.36200 1.000 16.87000 194 ASP B N 1
ATOM 4823 C CA . ASP B 1 194 ? 17.29900 8.27100 49.75500 1.000 14.62000 194 ASP B CA 1
ATOM 4824 C C . ASP B 1 194 ? 16.53400 9.29800 50.59200 1.000 17.24000 194 ASP B C 1
ATOM 4825 O O . ASP B 1 194 ? 15.83200 8.96000 51.54700 1.000 16.74000 194 ASP B O 1
ATOM 4830 N N . PHE B 1 195 ? 16.70400 10.57700 50.23000 1.000 14.98000 195 PHE B N 1
ATOM 4831 C CA . PHE B 1 195 ? 16.14000 11.66100 51.03200 1.000 16.24000 195 PHE B CA 1
ATOM 4832 C C . PHE B 1 195 ? 14.61500 11.67500 50.97900 1.000 17.87000 195 PHE B C 1
ATOM 4833 O O . PHE B 1 195 ? 13.97300 12.18200 51.89900 1.000 15.35000 195 PHE B O 1
ATOM 4841 N N . LYS B 1 196 ? 14.02900 11.15200 49.90500 1.000 17.23000 196 LYS B N 1
ATOM 4842 C CA . LYS B 1 196 ? 12.57900 11.13400 49.75200 1.000 18.51000 196 LYS B CA 1
ATOM 4843 C C . LYS B 1 196 ? 11.92100 10.07000 50.61400 1.000 18.46000 196 LYS B C 1
ATOM 4844 O O . LYS B 1 196 ? 10.71200 10.15000 50.87200 1.000 19.05000 196 LYS B O 1
ATOM 4850 N N . SER B 1 197 ? 12.68800 9.07600 51.06100 1.000 17.73000 197 SER B N 1
ATOM 4851 C CA . SER B 1 197 ? 12.11000 7.92900 51.75100 1.000 16.41000 197 SER B CA 1
ATOM 4852 C C . SER B 1 197 ? 11.60800 8.27500 53.13800 1.000 19.66000 197 SER B C 1
ATOM 4853 O O . SER B 1 197 ? 10.81700 7.51000 53.69300 1.000 17.19000 197 SER B O 1
ATOM 4856 N N . GLY B 1 198 ? 12.07900 9.37800 53.72400 1.000 19.37000 198 GLY B N 1
ATOM 4857 C CA . GLY B 1 198 ? 11.77900 9.72400 55.09800 1.000 20.47000 198 GLY B CA 1
ATOM 4858 C C . GLY B 1 198 ? 12.79300 9.23800 56.11600 1.000 19.68000 198 GLY B C 1
ATOM 4859 O O . GLY B 1 198 ? 12.74300 9.66600 57.26900 1.000 14.58000 198 GLY B O 1
ATOM 4860 N N . TYR B 1 199 ? 13.71900 8.36900 55.71700 1.000 18.68000 199 TYR B N 1
ATOM 4861 C CA . TYR B 1 199 ? 14.72100 7.84300 56.63800 1.000 18.43000 199 TYR B CA 1
ATOM 4862 C C . TYR B 1 199 ? 15.51500 8.95200 57.31300 1.000 18.45000 199 TYR B C 1
ATOM 4863 O O . TYR B 1 199 ? 15.86600 8.84300 58.49100 1.000 17.09000 199 TYR B O 1
ATOM 4872 N N . TRP B 1 200 ? 15.83000 10.01400 56.57200 1.000 15.80000 200 TRP B N 1
ATOM 4873 C CA . TRP B 1 200 ? 16.65900 11.10700 57.05800 1.000 18.02000 200 TRP B CA 1
ATOM 4874 C C . TRP B 1 200 ? 15.87500 12.13200 57.86200 1.000 15.80000 200 TRP B C 1
ATOM 4875 O O . TRP B 1 200 ? 16.48100 13.03400 58.44700 1.000 14.84000 200 TRP B O 1
ATOM 4886 N N . ASP B 1 201 ? 14.55100 12.00300 57.92200 1.000 16.57000 201 ASP B N 1
ATOM 4887 C CA . ASP B 1 201 ? 13.74500 13.05300 58.53500 1.000 17.65000 201 ASP B CA 1
ATOM 4888 C C . ASP B 1 201 ? 14.13400 13.32600 59.98000 1.000 13.50000 201 ASP B C 1
ATOM 4889 O O . ASP B 1 201 ? 14.27500 14.50700 60.33600 1.000 15.06000 201 ASP B O 1
ATOM 4894 N N . PRO B 1 202 ? 14.33500 12.33000 60.85000 1.000 18.55000 202 PRO B N 1
ATOM 4895 C CA . PRO B 1 202 ? 14.72000 12.67600 62.22700 1.000 16.14000 202 PRO B CA 1
ATOM 4896 C C . PRO B 1 202 ? 16.08000 13.32900 62.30200 1.000 19.10000 202 PRO B C 1
ATOM 4897 O O . PRO B 1 202 ? 16.31900 14.11600 63.22900 1.000 15.29000 202 PRO B O 1
ATOM 4901 N N . ILE B 1 203 ? 16.96700 13.06200 61.33000 1.000 17.61000 203 ILE B N 1
ATOM 4902 C CA . ILE B 1 203 ? 18.25100 13.75900 61.28500 1.000 15.56000 203 ILE B CA 1
ATOM 4903 C C . ILE B 1 203 ? 18.05300 15.20900 60.86000 1.000 14.19000 203 ILE B C 1
ATOM 4904 O O . ILE B 1 203 ? 18.58800 16.12400 61.48800 1.000 14.06000 203 ILE B O 1
ATOM 4909 N N . PHE B 1 204 ? 17.30200 15.43300 59.77300 1.000 13.86000 204 PHE B N 1
ATOM 4910 C CA . PHE B 1 204 ? 16.92600 16.79000 59.36600 1.000 13.88000 204 PHE B CA 1
ATOM 4911 C C . PHE B 1 204 ? 16.29900 17.55900 60.52400 1.000 13.80000 204 PHE B C 1
ATOM 4912 O O . PHE B 1 204 ? 16.59500 18.73900 60.74600 1.000 14.69000 204 PHE B O 1
ATOM 4920 N N . LYS B 1 205 ? 15.39700 16.91100 61.25400 1.000 13.04000 205 LYS B N 1
ATOM 4921 C CA . LYS B 1 205 ? 14.70400 17.58200 62.35500 1.000 14.82000 205 LYS B CA 1
ATOM 4922 C C . LYS B 1 205 ? 15.68900 18.05200 63.41200 1.000 15.38000 205 LYS B C 1
ATOM 4923 O O . LYS B 1 205 ? 15.60900 19.18900 63.89000 1.000 14.96000 205 LYS B O 1
ATOM 4929 N N . ALA B 1 206 ? 16.63500 17.18300 63.77900 1.000 14.36000 206 ALA B N 1
ATOM 4930 C CA . ALA B 1 206 ? 17.62700 17.53100 64.79000 1.000 14.61000 206 ALA B CA 1
ATOM 4931 C C . ALA B 1 206 ? 18.52300 18.67300 64.32100 1.000 16.69000 206 ALA B C 1
ATOM 4932 O O . ALA B 1 206 ? 18.87600 19.56100 65.10800 1.000 15.68000 206 ALA B O 1
ATOM 4934 N N . CYS B 1 207 ? 18.91000 18.65900 63.03900 1.000 16.89000 207 CYS B N 1
ATOM 4935 C CA . CYS B 1 207 ? 19.74200 19.73300 62.50400 1.000 14.71000 207 CYS B CA 1
ATOM 4936 C C . CYS B 1 207 ? 19.02800 21.07400 62.56900 1.000 13.68000 207 CYS B C 1
ATOM 4937 O O . CYS B 1 207 ? 19.62500 22.07800 62.96300 1.000 15.96000 207 CYS B O 1
ATOM 4940 N N . VAL B 1 208 ? 17.74600 21.10800 62.20700 1.000 15.83000 208 VAL B N 1
ATOM 4941 C CA . VAL B 1 208 ? 17.01000 22.37000 62.25300 1.000 19.01000 208 VAL B CA 1
ATOM 4942 C C . VAL B 1 208 ? 16.93000 22.88900 63.68300 1.000 19.23000 208 VAL B C 1
ATOM 4943 O O . VAL B 1 208 ? 17.06300 24.09300 63.93100 1.000 18.99000 208 VAL B O 1
ATOM 4947 N N . GLU B 1 209 ? 16.74000 21.99200 64.64900 1.000 17.24000 209 GLU B N 1
ATOM 4948 C CA . GLU B 1 209 ? 16.65400 22.42600 66.04000 1.000 15.95000 209 GLU B CA 1
ATOM 4949 C C . GLU B 1 209 ? 17.93100 23.11000 66.51700 1.000 20.01000 209 GLU B C 1
ATOM 4950 O O . GLU B 1 209 ? 17.87200 23.94100 67.42500 1.000 18.93000 209 GLU B O 1
ATOM 4956 N N . HIS B 1 210 ? 19.07700 22.80600 65.91400 1.000 15.57000 210 HIS B N 1
ATOM 4957 C CA . HIS B 1 210 ? 20.33800 23.42900 66.28100 1.000 17.13000 210 HIS B CA 1
ATOM 4958 C C . HIS B 1 210 ? 20.85400 24.38300 65.20200 1.000 16.23000 210 HIS B C 1
ATOM 4959 O O . HIS B 1 210 ? 21.97100 24.89500 65.32000 1.000 16.93000 210 HIS B O 1
ATOM 4966 N N . ASN B 1 211 ? 20.05300 24.65200 64.17300 1.000 18.62000 211 ASN B N 1
ATOM 4967 C CA . ASN B 1 211 ? 20.46900 25.47600 63.03200 1.000 19.09000 211 ASN B CA 1
ATOM 4968 C C . ASN B 1 211 ? 21.75900 24.94900 62.39500 1.000 18.58000 211 ASN B C 1
ATOM 4969 O O . ASN B 1 211 ? 22.64800 25.71800 62.02300 1.000 16.14000 211 ASN B O 1
ATOM 4974 N N . ILE B 1 212 ? 21.85900 23.62700 62.26000 1.000 16.61000 212 ILE B N 1
ATOM 4975 C CA . ILE B 1 212 ? 23.04500 22.98500 61.69100 1.000 15.79000 212 ILE B CA 1
ATOM 4976 C C . ILE B 1 212 ? 22.83400 22.76100 60.19600 1.000 14.37000 212 ILE B C 1
ATOM 4977 O O . ILE B 1 212 ? 21.80300 22.22000 59.78000 1.000 16.20000 212 ILE B O 1
ATOM 4982 N N . VAL B 1 213 ? 23.81500 23.18500 59.38700 1.000 13.55000 213 VAL B N 1
ATOM 4983 C CA . VAL B 1 213 ? 23.74400 23.09700 57.92700 1.000 12.36000 213 VAL B CA 1
ATOM 4984 C C . VAL B 1 213 ? 24.07200 21.68000 57.47200 1.000 14.28000 213 VAL B C 1
ATOM 4985 O O . VAL B 1 213 ? 24.98100 21.03900 58.00800 1.000 15.50000 213 VAL B O 1
ATOM 4989 N N . LEU B 1 214 ? 23.32600 21.17600 56.48400 1.000 13.76000 214 LEU B N 1
ATOM 4990 C CA . LEU B 1 214 ? 23.71100 19.95500 55.78500 1.000 12.95000 214 LEU B CA 1
ATOM 4991 C C . LEU B 1 214 ? 24.70500 20.32700 54.69100 1.000 14.31000 214 LEU B C 1
ATOM 4992 O O . LEU B 1 214 ? 24.36000 21.08000 53.77900 1.000 12.68000 214 LEU B O 1
ATOM 4997 N N . SER B 1 215 ? 25.94500 19.84600 54.79700 1.000 13.62000 215 SER B N 1
ATOM 4998 C CA . SER B 1 215 ? 26.92200 20.01300 53.72500 1.000 12.56000 215 SER B CA 1
ATOM 4999 C C . SER B 1 215 ? 26.86100 18.78800 52.82300 1.000 13.27000 215 SER B C 1
ATOM 5000 O O . SER B 1 215 ? 27.06700 17.66300 53.28200 1.000 13.75000 215 SER B O 1
ATOM 5003 N N . LEU B 1 216 ? 26.53400 19.00500 51.55900 1.000 14.05000 216 LEU B N 1
ATOM 5004 C CA . LEU B 1 216 ? 26.45200 17.94500 50.55900 1.000 13.65000 216 LEU B CA 1
ATOM 5005 C C . LEU B 1 216 ? 27.64000 18.15200 49.62100 1.000 14.06000 216 LEU B C 1
ATOM 5006 O O . LEU B 1 216 ? 27.54200 18.86600 48.62900 1.000 15.78000 216 LEU B O 1
ATOM 5011 N N . HIS B 1 217 ? 28.76400 17.51500 49.94100 1.000 15.69000 217 HIS B N 1
ATOM 5012 C CA . HIS B 1 217 ? 29.99800 17.71600 49.19700 1.000 11.60000 217 HIS B CA 1
ATOM 5013 C C . HIS B 1 217 ? 30.02900 16.83200 47.95000 1.000 15.78000 217 HIS B C 1
ATOM 5014 O O . HIS B 1 217 ? 29.54900 15.69200 47.96000 1.000 16.11000 217 HIS B O 1
ATOM 5021 N N . ILE B 1 218 ? 30.60000 17.37100 46.86800 1.000 16.43000 218 ILE B N 1
ATOM 5022 C CA . ILE B 1 218 ? 30.74400 16.58200 45.64400 1.000 18.48000 218 ILE B CA 1
ATOM 5023 C C . ILE B 1 218 ? 31.53600 15.30300 45.91200 1.000 19.35000 218 ILE B C 1
ATOM 5024 O O . ILE B 1 218 ? 32.29800 15.19200 46.87800 1.000 19.08000 218 ILE B O 1
ATOM 5029 N N . GLY B 1 219 ? 31.35100 14.32500 45.03100 1.000 17.55000 219 GLY B N 1
ATOM 5030 C CA . GLY B 1 219 ? 32.04800 13.05500 45.10200 1.000 22.29000 219 GLY B CA 1
ATOM 5031 C C . GLY B 1 219 ? 31.13000 11.85200 45.15900 1.000 23.18000 219 GLY B C 1
ATOM 5032 O O . GLY B 1 219 ? 31.58000 10.73200 44.89400 1.000 23.65000 219 GLY B O 1
ATOM 5033 N N . GLY B 1 220 ? 29.85200 12.04100 45.48900 1.000 18.58000 220 GLY B N 1
ATOM 5034 C CA . GLY B 1 220 ? 28.92400 10.92800 45.50200 1.000 21.51000 220 GLY B CA 1
ATOM 5035 C C . GLY B 1 220 ? 28.22000 10.81800 44.16700 1.000 24.23000 220 GLY B C 1
ATOM 5036 O O . GLY B 1 220 ? 28.02100 9.71600 43.64800 1.000 19.44000 220 GLY B O 1
ATOM 5037 N N . GLY B 1 221 ? 27.85700 11.97100 43.59800 1.000 20.35000 221 GLY B N 1
ATOM 5038 C CA . GLY B 1 221 ? 27.18100 11.97600 42.30400 1.000 22.03000 221 GLY B CA 1
ATOM 5039 C C . GLY B 1 221 ? 27.96600 11.26800 41.21100 1.000 23.45000 221 GLY B C 1
ATOM 5040 O O . GLY B 1 221 ? 27.38900 10.53100 40.40000 1.000 21.37000 221 GLY B O 1
ATOM 5041 N N . ILE B 1 222 ? 29.29300 11.46300 41.18300 1.000 17.83000 222 ILE B N 1
ATOM 5042 C CA . ILE B 1 222 ? 30.12300 10.83600 40.15300 1.000 17.19000 222 ILE B CA 1
ATOM 5043 C C . ILE B 1 222 ? 30.01800 9.32000 40.21400 1.000 19.91000 222 ILE B C 1
ATOM 5044 O O . ILE B 1 222 ? 30.04000 8.65200 39.17400 1.000 16.68000 222 ILE B O 1
ATOM 5049 N N . ASN B 1 223 ? 29.86500 8.74800 41.41400 1.000 18.33000 223 ASN B N 1
ATOM 5050 C CA . ASN B 1 223 ? 29.75400 7.29500 41.52100 1.000 20.43000 223 ASN B CA 1
ATOM 5051 C C . ASN B 1 223 ? 28.40800 6.75300 41.03900 1.000 18.96000 223 ASN B C 1
ATOM 5052 O O . ASN B 1 223 ? 28.23400 5.53000 41.01600 1.000 19.81000 223 ASN B O 1
ATOM 5057 N N . LEU B 1 224 ? 27.45900 7.61100 40.66600 1.000 16.32000 224 LEU B N 1
ATOM 5058 C CA . LEU B 1 224 ? 26.22700 7.18700 40.01400 1.000 17.39000 224 LEU B CA 1
ATOM 5059 C C . LEU B 1 224 ? 26.35400 7.04000 38.50500 1.000 18.91000 224 LEU B C 1
ATOM 5060 O O . LEU B 1 224 ? 25.45100 6.46500 37.88400 1.000 20.72000 224 LEU B O 1
ATOM 5065 N N . VAL B 1 225 ? 27.41200 7.57000 37.89600 1.000 15.86000 225 VAL B N 1
ATOM 5066 C CA . VAL B 1 225 ? 27.48000 7.73100 36.44800 1.000 15.19000 225 VAL B CA 1
ATOM 5067 C C . VAL B 1 225 ? 28.31600 6.60300 35.85600 1.000 17.33000 225 VAL B C 1
ATOM 5068 O O . VAL B 1 225 ? 29.52300 6.51500 36.10700 1.000 16.74000 225 VAL B O 1
ATOM 5072 N N . LYS B 1 226 ? 27.68100 5.76100 35.04500 1.000 17.65000 226 LYS B N 1
ATOM 5073 C CA . LYS B 1 226 ? 28.41700 4.76100 34.28500 1.000 18.03000 226 LYS B CA 1
ATOM 5074 C C . LYS B 1 226 ? 29.41900 5.45100 33.37700 1.000 21.44000 226 LYS B C 1
ATOM 5075 O O . LYS B 1 226 ? 29.11900 6.47600 32.75500 1.000 17.68000 226 LYS B O 1
ATOM 5081 N N . ARG B 1 227 ? 30.62900 4.91100 33.34100 1.000 20.24000 227 ARG B N 1
ATOM 5082 C CA . ARG B 1 227 ? 31.67700 5.38800 32.45700 1.000 20.21000 227 ARG B CA 1
ATOM 5083 C C . ARG B 1 227 ? 32.09400 4.24400 31.54100 1.000 19.44000 227 ARG B C 1
ATOM 5084 O O . ARG B 1 227 ? 31.79200 3.07800 31.81700 1.000 22.98000 227 ARG B O 1
ATOM 5092 N N . PRO B 1 228 ? 32.75100 4.55800 30.44300 1.000 22.36000 228 PRO B N 1
ATOM 5093 C CA . PRO B 1 228 ? 33.24200 3.50400 29.57500 1.000 25.29000 228 PRO B CA 1
ATOM 5094 C C . PRO B 1 228 ? 34.30300 2.70800 30.30200 1.000 28.37000 228 PRO B C 1
ATOM 5095 O O . PRO B 1 228 ? 34.83300 3.16200 31.26100 1.000 25.63000 228 PRO B O 1
ATOM 5099 N N . GLU B 1 229 ? 34.66000 1.54900 29.76400 1.000 29.08000 229 GLU B N 1
ATOM 5100 C CA . GLU B 1 229 ? 35.64600 0.71000 30.38600 1.000 33.67000 229 GLU B CA 1
ATOM 5101 C C . GLU B 1 229 ? 37.04400 1.32700 30.42000 1.000 36.34000 229 GLU B C 1
ATOM 5102 O O . GLU B 1 229 ? 37.78500 1.05500 31.31700 1.000 35.01000 229 GLU B O 1
ATOM 5108 N N . GLY B 1 230 ? 37.36100 2.15600 29.43700 1.000 36.65000 230 GLY B N 1
ATOM 5109 C CA . GLY B 1 230 ? 38.61100 2.87900 29.34500 1.000 43.79000 230 GLY B CA 1
ATOM 5110 C C . GLY B 1 230 ? 38.63300 4.18500 30.13100 1.000 53.78000 230 GLY B C 1
ATOM 5111 O O . GLY B 1 230 ? 38.14800 5.19700 29.73300 1.000 51.51000 230 GLY B O 1
ATOM 5112 N N . PHE B 1 231 ? 39.25000 4.11700 31.27500 1.000 56.56000 231 PHE B N 1
ATOM 5113 C CA . PHE B 1 231 ? 39.39700 5.21300 32.22600 1.000 57.13000 231 PHE B CA 1
ATOM 5114 C C . PHE B 1 231 ? 40.20500 6.43700 31.77000 1.000 56.26000 231 PHE B C 1
ATOM 5115 O O . PHE B 1 231 ? 41.27200 6.29600 31.20500 1.000 55.25000 231 PHE B O 1
ATOM 5123 N N . ASP B 1 232 ? 39.66300 7.62900 31.98100 1.000 45.23000 232 ASP B N 1
ATOM 5124 C CA . ASP B 1 232 ? 40.36600 8.84600 31.67000 1.000 48.14000 232 ASP B CA 1
ATOM 5125 C C . ASP B 1 232 ? 40.28300 9.67200 32.92300 1.000 51.92000 232 ASP B C 1
ATOM 5126 O O . ASP B 1 232 ? 39.22300 10.16400 33.24100 1.000 48.22000 232 ASP B O 1
ATOM 5131 N N . ILE B 1 233 ? 41.38800 9.76900 33.63600 1.000 47.54000 233 ILE B N 1
ATOM 5132 C CA . ILE B 1 233 ? 41.50100 10.56600 34.81900 1.000 44.56000 233 ILE B CA 1
ATOM 5133 C C . ILE B 1 233 ? 40.96700 11.96600 34.54000 1.000 38.36000 233 ILE B C 1
ATOM 5134 O O . ILE B 1 233 ? 40.15800 12.46700 35.27100 1.000 33.72000 233 ILE B O 1
ATOM 5139 N N . ASP B 1 234 ? 41.41900 12.55500 33.45800 1.000 33.67000 234 ASP B N 1
ATOM 5140 C CA . ASP B 1 234 ? 40.94400 13.84200 33.08200 1.000 38.73000 234 ASP B CA 1
ATOM 5141 C C . ASP B 1 234 ? 39.42900 13.84700 32.96300 1.000 29.47000 234 ASP B C 1
ATOM 5142 O O . ASP B 1 234 ? 38.85100 14.80500 33.29200 1.000 29.57000 234 ASP B O 1
ATOM 5147 N N . ASN B 1 235 ? 38.81000 12.82600 32.39800 1.000 29.73000 235 ASN B N 1
ATOM 5148 C CA . ASN B 1 235 ? 37.35600 12.84000 32.26600 1.000 27.64000 235 ASN B CA 1
ATOM 5149 C C . ASN B 1 235 ? 36.69500 12.85000 33.63800 1.000 31.67000 235 ASN B C 1
ATOM 5150 O O . ASN B 1 235 ? 35.77400 13.63600 33.90100 1.000 26.13000 235 ASN B O 1
ATOM 5155 N N . MET B 1 236 ? 37.17500 11.99000 34.53600 1.000 29.46000 236 MET B N 1
ATOM 5156 C CA . MET B 1 236 ? 36.67700 11.99600 35.90800 1.000 35.66000 236 MET B CA 1
ATOM 5157 C C . MET B 1 236 ? 36.89600 13.35600 36.56100 1.000 33.02000 236 MET B C 1
ATOM 5158 O O . MET B 1 236 ? 35.96000 13.94900 37.11300 1.000 34.08000 236 MET B O 1
ATOM 5163 N N . LEU B 1 237 ? 38.12800 13.87500 36.49000 1.000 32.17000 237 LEU B N 1
ATOM 5164 C CA . LEU B 1 237 ? 38.43300 15.15700 37.12300 1.000 35.42000 237 LEU B CA 1
ATOM 5165 C C . LEU B 1 237 ? 37.60400 16.29100 36.54100 1.000 35.21000 237 LEU B C 1
ATOM 5166 O O . LEU B 1 237 ? 37.38600 17.30800 37.21200 1.000 32.16000 237 LEU B O 1
ATOM 5171 N N . MET B 1 238 ? 37.16200 16.15800 35.28900 1.000 28.64000 238 MET B N 1
ATOM 5172 C CA . MET B 1 238 ? 36.37000 17.22800 34.70100 1.000 25.46000 238 MET B CA 1
ATOM 5173 C C . MET B 1 238 ? 34.91200 17.14900 35.13100 1.000 26.63000 238 MET B C 1
ATOM 5174 O O . MET B 1 238 ? 34.28700 18.18400 35.37900 1.000 25.67000 238 MET B O 1
ATOM 5179 N N . LEU B 1 239 ? 34.35800 15.93700 35.22900 1.000 22.13000 239 LEU B N 1
ATOM 5180 C CA . LEU B 1 239 ? 32.92400 15.78000 35.47600 1.000 21.59000 239 LEU B CA 1
ATOM 5181 C C . LEU B 1 239 ? 32.57500 15.89100 36.95300 1.000 27.59000 239 LEU B C 1
ATOM 5182 O O . LEU B 1 239 ? 31.48500 16.37000 37.29600 1.000 24.07000 239 LEU B O 1
ATOM 5187 N N . THR B 1 240 ? 33.46800 15.41100 37.82700 1.000 23.81000 240 THR B N 1
ATOM 5188 C CA . THR B 1 240 ? 33.14500 15.25900 39.24600 1.000 23.13000 240 THR B CA 1
ATOM 5189 C C . THR B 1 240 ? 32.57000 16.50600 39.91100 1.000 22.69000 240 THR B C 1
ATOM 5190 O O . THR B 1 240 ? 31.59200 16.36400 40.67000 1.000 28.23000 240 THR B O 1
ATOM 5194 N N . PRO B 1 241 ? 33.10100 17.71600 39.71200 1.000 20.76000 241 PRO B N 1
ATOM 5195 C CA . PRO B 1 241 ? 32.51300 18.89000 40.36900 1.000 17.50000 241 PRO B CA 1
ATOM 5196 C C . PRO B 1 241 ? 31.37600 19.56600 39.62000 1.000 24.17000 241 PRO B C 1
ATOM 5197 O O . PRO B 1 241 ? 30.88300 20.59000 40.10600 1.000 22.19000 241 PRO B O 1
ATOM 5201 N N . LEU B 1 242 ? 30.92800 19.04600 38.47800 1.000 20.94000 242 LEU B N 1
ATOM 5202 C CA . LEU B 1 242 ? 29.98700 19.78300 37.64200 1.000 24.62000 242 LEU B CA 1
ATOM 5203 C C . LEU B 1 242 ? 28.57800 19.18700 37.64200 1.000 27.27000 242 LEU B C 1
ATOM 5204 O O . LEU B 1 242 ? 27.72500 19.65500 36.88100 1.000 23.47000 242 LEU B O 1
ATOM 5209 N N . ILE B 1 243 ? 28.30200 18.19000 38.48900 1.000 23.21000 243 ILE B N 1
ATOM 5210 C CA . ILE B 1 243 ? 27.02800 17.47300 38.44400 1.000 24.40000 243 ILE B CA 1
ATOM 5211 C C . ILE B 1 243 ? 26.33700 17.47500 39.80600 1.000 21.21000 243 ILE B C 1
ATOM 5212 O O . ILE B 1 243 ? 25.69600 16.48900 40.19400 1.000 20.97000 243 ILE B O 1
ATOM 5217 N N . SER B 1 244 ? 26.47400 18.57800 40.54600 1.000 18.85000 244 SER B N 1
ATOM 5218 C CA . SER B 1 244 ? 25.72200 18.80000 41.78200 1.000 17.90000 244 SER B CA 1
ATOM 5219 C C . SER B 1 244 ? 24.22700 18.94700 41.53200 1.000 17.43000 244 SER B C 1
ATOM 5220 O O . SER B 1 244 ? 23.43700 18.93700 42.48900 1.000 14.70000 244 SER B O 1
ATOM 5223 N N . THR B 1 245 ? 23.83800 19.10700 40.26900 1.000 13.96000 245 THR B N 1
ATOM 5224 C CA . THR B 1 245 ? 22.43600 19.11800 39.87300 1.000 13.22000 245 THR B CA 1
ATOM 5225 C C . THR B 1 245 ? 21.68800 17.89700 40.39300 1.000 15.63000 245 THR B C 1
ATOM 5226 O O . THR B 1 245 ? 20.50900 17.98800 40.74300 1.000 14.73000 245 THR B O 1
ATOM 5230 N N . ILE B 1 246 ? 22.34600 16.73800 40.42100 1.000 13.95000 246 ILE B N 1
ATOM 5231 C CA . ILE B 1 246 ? 21.65900 15.51100 40.81600 1.000 15.87000 246 ILE B CA 1
ATOM 5232 C C . ILE B 1 246 ? 21.21900 15.59100 42.27600 1.000 16.53000 246 ILE B C 1
ATOM 5233 O O . ILE B 1 246 ? 20.03000 15.45700 42.59700 1.000 14.75000 246 ILE B O 1
ATOM 5238 N N . ALA B 1 247 ? 22.17700 15.78800 43.18700 1.000 13.73000 247 ALA B N 1
ATOM 5239 C CA . ALA B 1 247 ? 21.83100 15.79200 44.61100 1.000 13.19000 247 ALA B CA 1
ATOM 5240 C C . ALA B 1 247 ? 20.91300 16.95000 44.96600 1.000 13.36000 247 ALA B C 1
ATOM 5241 O O . ALA B 1 247 ? 20.05200 16.80400 45.83900 1.000 14.05000 247 ALA B O 1
ATOM 5243 N N . ALA B 1 248 ? 21.06600 18.10100 44.29700 1.000 14.04000 248 ALA B N 1
ATOM 5244 C CA . ALA B 1 248 ? 20.18700 19.23400 44.56800 1.000 14.27000 248 ALA B CA 1
ATOM 5245 C C . ALA B 1 248 ? 18.75800 18.94000 44.13500 1.000 13.68000 248 ALA B C 1
ATOM 5246 O O . ALA B 1 248 ? 17.80800 19.28100 44.84800 1.000 16.00000 248 ALA B O 1
ATOM 5248 N N . THR B 1 249 ? 18.59000 18.32800 42.95600 1.000 12.47000 249 THR B N 1
ATOM 5249 C CA . THR B 1 249 ? 17.26700 17.88300 42.51700 1.000 12.65000 249 THR B CA 1
ATOM 5250 C C . THR B 1 249 ? 16.67300 16.87700 43.49900 1.000 16.97000 249 THR B C 1
ATOM 5251 O O . THR B 1 249 ? 15.50100 16.98600 43.87600 1.000 14.81000 249 THR B O 1
ATOM 5255 N N . ASP B 1 250 ? 17.46800 15.88400 43.92200 1.000 17.18000 250 ASP B N 1
ATOM 5256 C CA . ASP B 1 250 ? 16.99300 14.92400 44.92100 1.000 14.55000 250 ASP B CA 1
ATOM 5257 C C . ASP B 1 250 ? 16.48800 15.63000 46.17300 1.000 15.15000 250 ASP B C 1
ATOM 5258 O O . ASP B 1 250 ? 15.40600 15.31400 46.69000 1.000 14.65000 250 ASP B O 1
ATOM 5263 N N . MET B 1 251 ? 17.26400 16.58800 46.69100 1.000 17.18000 251 MET B N 1
ATOM 5264 C CA . MET B 1 251 ? 16.87100 17.25600 47.93000 1.000 13.16000 251 MET B CA 1
ATOM 5265 C C . MET B 1 251 ? 15.64300 18.13400 47.70800 1.000 18.14000 251 MET B C 1
ATOM 5266 O O . MET B 1 251 ? 14.68500 18.10300 48.49300 1.000 17.97000 251 MET B O 1
ATOM 5271 N N . MET B 1 252 ? 15.65300 18.91800 46.63300 1.000 16.33000 252 MET B N 1
ATOM 5272 C CA . MET B 1 252 ? 14.51200 19.76500 46.30700 1.000 16.38000 252 MET B CA 1
ATOM 5273 C C . MET B 1 252 ? 13.23600 18.93500 46.16400 1.000 18.32000 252 MET B C 1
ATOM 5274 O O . MET B 1 252 ? 12.22200 19.21000 46.82000 1.000 18.88000 252 MET B O 1
ATOM 5279 N N . LEU B 1 253 ? 13.27200 17.88900 45.34000 1.000 16.09000 253 LEU B N 1
ATOM 5280 C CA . LEU B 1 253 ? 12.05000 17.13900 45.06800 1.000 17.48000 253 LEU B CA 1
ATOM 5281 C C . LEU B 1 253 ? 11.67800 16.17700 46.18800 1.000 18.31000 253 LEU B C 1
ATOM 5282 O O . LEU B 1 253 ? 10.60900 15.56700 46.12300 1.000 16.72000 253 LEU B O 1
ATOM 5287 N N . SER B 1 254 ? 12.51600 16.03200 47.21500 1.000 16.19000 254 SER B N 1
ATOM 5288 C CA . SER B 1 254 ? 12.24000 15.06100 48.26500 1.000 16.33000 254 SER B CA 1
ATOM 5289 C C . SER B 1 254 ? 11.05400 15.46300 49.12600 1.000 19.97000 254 SER B C 1
ATOM 5290 O O . SER B 1 254 ? 10.48600 14.60600 49.81400 1.000 20.14000 254 SER B O 1
ATOM 5293 N N . GLY B 1 255 ? 10.68500 16.74400 49.12000 1.000 17.44000 255 GLY B N 1
ATOM 5294 C CA . GLY B 1 255 ? 9.70600 17.25900 50.04800 1.000 19.71000 255 GLY B CA 1
ATOM 5295 C C . GLY B 1 255 ? 10.27800 17.70400 51.37200 1.000 20.57000 255 GLY B C 1
ATOM 5296 O O . GLY B 1 255 ? 9.51800 18.16800 52.22500 1.000 21.24000 255 GLY B O 1
ATOM 5297 N N . ALA B 1 256 ? 11.59600 17.59500 51.56200 1.000 17.87000 256 ALA B N 1
ATOM 5298 C CA . ALA B 1 256 ? 12.20300 17.93500 52.84700 1.000 19.24000 256 ALA B CA 1
ATOM 5299 C C . ALA B 1 256 ? 11.92200 19.37800 53.23400 1.000 19.14000 256 ALA B C 1
ATOM 5300 O O . ALA B 1 256 ? 11.74000 19.68800 54.41500 1.000 20.01000 256 ALA B O 1
ATOM 5302 N N . PHE B 1 257 ? 11.89800 20.28500 52.25900 1.000 20.82000 257 PHE B N 1
ATOM 5303 C CA . PHE B 1 257 ? 11.65600 21.67600 52.60900 1.000 18.23000 257 PHE B CA 1
ATOM 5304 C C . PHE B 1 257 ? 10.19200 21.93600 52.93000 1.000 21.92000 257 PHE B C 1
ATOM 5305 O O . PHE B 1 257 ? 9.88300 22.87500 53.66900 1.000 21.76000 257 PHE B O 1
ATOM 5313 N N . LYS B 1 258 ? 9.28700 21.11400 52.41800 1.000 21.24000 258 LYS B N 1
ATOM 5314 C CA . LYS B 1 258 ? 7.90800 21.21600 52.86800 1.000 25.98000 258 LYS B CA 1
ATOM 5315 C C . LYS B 1 258 ? 7.78000 20.75700 54.31300 1.000 22.79000 258 LYS B C 1
ATOM 5316 O O . LYS B 1 258 ? 7.08500 21.39000 55.11000 1.000 24.07000 258 LYS B O 1
ATOM 5322 N N . LYS B 1 259 ? 8.45900 19.67200 54.68000 1.000 21.19000 259 LYS B N 1
ATOM 5323 C CA A LYS B 1 259 ? 8.40800 19.20600 56.06300 0.505 20.79000 259 LYS B CA 1
ATOM 5324 C CA B LYS B 1 259 ? 8.41200 19.20500 56.05900 0.495 20.79000 259 LYS B CA 1
ATOM 5325 C C . LYS B 1 259 ? 9.29500 20.03400 56.98300 1.000 23.66000 259 LYS B C 1
ATOM 5326 O O . LYS B 1 259 ? 8.95300 20.21700 58.15800 1.000 20.80000 259 LYS B O 1
ATOM 5337 N N . PHE B 1 260 ? 10.43300 20.53400 56.48400 1.000 20.33000 260 PHE B N 1
ATOM 5338 C CA . PHE B 1 260 ? 11.40200 21.28300 57.29100 1.000 17.98000 260 PHE B CA 1
ATOM 5339 C C . PHE B 1 260 ? 11.73400 22.59800 56.59800 1.000 21.61000 260 PHE B C 1
ATOM 5340 O O . PHE B 1 260 ? 12.79300 22.74000 55.96700 1.000 16.63000 260 PHE B O 1
ATOM 5348 N N . PRO B 1 261 ? 10.85900 23.59900 56.72100 1.000 20.08000 261 PRO B N 1
ATOM 5349 C CA . PRO B 1 261 ? 11.03400 24.83700 55.94200 1.000 17.09000 261 PRO B CA 1
ATOM 5350 C C . PRO B 1 261 ? 12.30900 25.60800 56.25400 1.000 16.48000 261 PRO B C 1
ATOM 5351 O O . PRO B 1 261 ? 12.71100 26.44100 55.44200 1.000 18.98000 261 PRO B O 1
ATOM 5355 N N . ASP B 1 262 ? 12.94900 25.38800 57.40100 1.000 15.57000 262 ASP B N 1
ATOM 5356 C CA . ASP B 1 262 ? 14.15600 26.12400 57.73800 1.000 17.11000 262 ASP B CA 1
ATOM 5357 C C . ASP B 1 262 ? 15.43200 25.33200 57.47800 1.000 16.68000 262 ASP B C 1
ATOM 5358 O O . ASP B 1 262 ? 16.51500 25.81600 57.81200 1.000 15.03000 262 ASP B O 1
ATOM 5363 N N . LEU B 1 263 ? 15.32700 24.13700 56.89800 1.000 15.40000 263 LEU B N 1
ATOM 5364 C CA . LEU B 1 263 ? 16.49900 23.29700 56.67100 1.000 17.18000 263 LEU B CA 1
ATOM 5365 C C . LEU B 1 263 ? 17.46700 23.97900 55.71000 1.000 16.22000 263 LEU B C 1
ATOM 5366 O O . LEU B 1 263 ? 17.04900 24.59300 54.72200 1.000 16.45000 263 LEU B O 1
ATOM 5371 N N . LYS B 1 264 ? 18.76800 23.86300 55.99600 1.000 14.04000 264 LYS B N 1
ATOM 5372 C CA . LYS B 1 264 ? 19.81000 24.54000 55.22900 1.000 16.43000 264 LYS B CA 1
ATOM 5373 C C . LYS B 1 264 ? 20.73100 23.52100 54.56900 1.000 14.53000 264 LYS B C 1
ATOM 5374 O O . LYS B 1 264 ? 21.18300 22.57100 55.21800 1.000 14.94000 264 LYS B O 1
ATOM 5380 N N . VAL B 1 265 ? 21.01900 23.73300 53.28900 1.000 12.17000 265 VAL B N 1
ATOM 5381 C CA . VAL B 1 265 ? 21.80500 22.81100 52.48500 1.000 12.46000 265 VAL B CA 1
ATOM 5382 C C . VAL B 1 265 ? 22.88800 23.61900 51.78600 1.000 12.44000 265 VAL B C 1
ATOM 5383 O O . VAL B 1 265 ? 22.57400 24.56200 51.05000 1.000 11.25000 265 VAL B O 1
ATOM 5387 N N . ALA B 1 266 ? 24.15500 23.27300 52.03700 1.000 10.54000 266 ALA B N 1
ATOM 5388 C CA . ALA B 1 266 ? 25.28700 23.84300 51.31400 1.000 14.47000 266 ALA B CA 1
ATOM 5389 C C . ALA B 1 266 ? 25.82400 22.81100 50.32800 1.000 14.07000 266 ALA B C 1
ATOM 5390 O O . ALA B 1 266 ? 26.14300 21.68100 50.72100 1.000 13.47000 266 ALA B O 1
ATOM 5392 N N . MET B 1 267 ? 25.93400 23.20000 49.05400 1.000 13.03000 267 MET B N 1
ATOM 5393 C CA . MET B 1 267 ? 26.38400 22.27700 48.00500 1.000 13.25000 267 MET B CA 1
ATOM 5394 C C . MET B 1 267 ? 27.89500 22.40100 47.85000 1.000 13.86000 267 MET B C 1
ATOM 5395 O O . MET B 1 267 ? 28.42000 22.94800 46.87600 1.000 13.68000 267 MET B O 1
ATOM 5400 N N . SER B 1 268 ? 28.60100 21.80300 48.80500 1.000 12.83000 268 SER B N 1
ATOM 5401 C CA . SER B 1 268 ? 30.02600 22.05800 48.97400 1.000 13.71000 268 SER B CA 1
ATOM 5402 C C . SER B 1 268 ? 30.81900 21.62100 47.74500 1.000 15.12000 268 SER B C 1
ATOM 5403 O O . SER B 1 268 ? 30.60600 20.53000 47.20500 1.000 13.14000 268 SER B O 1
ATOM 5406 N N . GLU B 1 269 ? 31.72200 22.50000 47.29600 1.000 12.13000 269 GLU B N 1
ATOM 5407 C CA . GLU B 1 269 ? 32.56800 22.30100 46.12000 1.000 15.29000 269 GLU B CA 1
ATOM 5408 C C . GLU B 1 269 ? 31.75500 22.09700 44.84800 1.000 17.48000 269 GLU B C 1
ATOM 5409 O O . GLU B 1 269 ? 32.28300 21.63300 43.84500 1.000 13.45000 269 GLU B O 1
ATOM 5415 N N . GLY B 1 270 ? 30.48100 22.49000 44.84400 1.000 15.31000 270 GLY B N 1
ATOM 5416 C CA . GLY B 1 270 ? 29.66000 22.24500 43.67700 1.000 16.54000 270 GLY B CA 1
ATOM 5417 C C . GLY B 1 270 ? 29.73100 23.27100 42.56600 1.000 16.75000 270 GLY B C 1
ATOM 5418 O O . GLY B 1 270 ? 29.18700 23.01600 41.48600 1.000 18.37000 270 GLY B O 1
ATOM 5419 N N . GLY B 1 271 ? 30.39500 24.41300 42.78500 1.000 17.42000 271 GLY B N 1
ATOM 5420 C CA . GLY B 1 271 ? 30.41700 25.48600 41.80500 1.000 13.97000 271 GLY B CA 1
ATOM 5421 C C . GLY B 1 271 ? 29.12700 26.28900 41.81500 1.000 14.79000 271 GLY B C 1
ATOM 5422 O O . GLY B 1 271 ? 28.25000 26.08100 42.65900 1.000 14.87000 271 GLY B O 1
ATOM 5423 N N . VAL B 1 272 ? 28.99800 27.21400 40.85300 1.000 13.76000 272 VAL B N 1
ATOM 5424 C CA . VAL B 1 272 ? 27.85500 28.12400 40.80200 1.000 15.26000 272 VAL B CA 1
ATOM 5425 C C . VAL B 1 272 ? 27.00900 27.93400 39.54700 1.000 16.57000 272 VAL B C 1
ATOM 5426 O O . VAL B 1 272 ? 25.77300 27.99800 39.61300 1.000 14.02000 272 VAL B O 1
ATOM 5430 N N . GLY B 1 273 ? 27.64300 27.74100 38.38600 1.000 13.86000 273 GLY B N 1
ATOM 5431 C CA . GLY B 1 273 ? 26.93000 27.82400 37.11800 1.000 15.40000 273 GLY B CA 1
ATOM 5432 C C . GLY B 1 273 ? 25.81600 26.80800 36.93300 1.000 14.93000 273 GLY B C 1
ATOM 5433 O O . GLY B 1 273 ? 24.90400 27.03700 36.12600 1.000 17.39000 273 GLY B O 1
ATOM 5434 N N . TRP B 1 274 ? 25.87100 25.68200 37.63900 1.000 13.55000 274 TRP B N 1
ATOM 5435 C CA . TRP B 1 274 ? 24.80800 24.69500 37.50300 1.000 13.10000 274 TRP B CA 1
ATOM 5436 C C . TRP B 1 274 ? 23.46800 25.20800 38.01800 1.000 15.07000 274 TRP B C 1
ATOM 5437 O O . TRP B 1 274 ? 22.42100 24.73000 37.56500 1.000 13.56000 274 TRP B O 1
ATOM 5448 N N . VAL B 1 275 ? 23.47300 26.19400 38.92000 1.000 12.76000 275 VAL B N 1
ATOM 5449 C CA . VAL B 1 275 ? 22.23800 26.57800 39.60700 1.000 12.69000 275 VAL B CA 1
ATOM 5450 C C . VAL B 1 275 ? 21.25000 27.23900 38.64800 1.000 16.58000 275 VAL B C 1
ATOM 5451 O O . VAL B 1 275 ? 20.07700 26.86000 38.59100 1.000 12.88000 275 VAL B O 1
ATOM 5455 N N . ALA B 1 276 ? 21.69700 28.24600 37.89300 1.000 17.25000 276 ALA B N 1
ATOM 5456 C CA . ALA B 1 276 ? 20.75800 29.03400 37.09300 1.000 15.64000 276 ALA B CA 1
ATOM 5457 C C . ALA B 1 276 ? 19.93100 28.19900 36.12000 1.000 14.78000 276 ALA B C 1
ATOM 5458 O O . ALA B 1 276 ? 18.69800 28.35900 36.10900 1.000 15.82000 276 ALA B O 1
ATOM 5460 N N . PRO B 1 277 ? 20.50400 27.33400 35.27400 1.000 13.98000 277 PRO B N 1
ATOM 5461 C CA . PRO B 1 277 ? 19.64500 26.55400 34.36800 1.000 13.14000 277 PRO B CA 1
ATOM 5462 C C . PRO B 1 277 ? 18.72200 25.61400 35.11100 1.000 19.38000 277 PRO B C 1
ATOM 5463 O O . PRO B 1 277 ? 17.61200 25.33000 34.64300 1.000 14.53000 277 PRO B O 1
ATOM 5467 N N . TRP B 1 278 ? 19.16300 25.12900 36.26900 1.000 15.19000 278 TRP B N 1
ATOM 5468 C CA . TRP B 1 278 ? 18.35800 24.21400 37.06900 1.000 14.99000 278 TRP B CA 1
ATOM 5469 C C . TRP B 1 278 ? 17.16900 24.94200 37.68600 1.000 15.02000 278 TRP B C 1
ATOM 5470 O O . TRP B 1 278 ? 16.03400 24.44100 37.66700 1.000 13.28000 278 TRP B O 1
ATOM 5481 N N . LEU B 1 279 ? 17.40100 26.14600 38.20600 1.000 13.99000 279 LEU B N 1
ATOM 5482 C CA . LEU B 1 279 ? 16.29000 26.92900 38.74700 1.000 14.12000 279 LEU B CA 1
ATOM 5483 C C . LEU B 1 279 ? 15.29900 27.31200 37.65600 1.000 16.18000 279 LEU B C 1
ATOM 5484 O O . LEU B 1 279 ? 14.08400 27.30400 37.88800 1.000 16.21000 279 LEU B O 1
ATOM 5489 N N . ASP B 1 280 ? 15.79000 27.65600 36.46200 1.000 14.78000 280 ASP B N 1
ATOM 5490 C CA . ASP B 1 280 ? 14.87900 27.95800 35.36000 1.000 16.43000 280 ASP B CA 1
ATOM 5491 C C . ASP B 1 280 ? 13.96100 26.77600 35.07500 1.000 17.84000 280 ASP B C 1
ATOM 5492 O O . ASP B 1 280 ? 12.74100 26.94500 34.93900 1.000 15.75000 280 ASP B O 1
ATOM 5497 N N . ARG B 1 281 ? 14.52100 25.56700 35.03000 1.000 17.04000 281 ARG B N 1
ATOM 5498 C CA . ARG B 1 281 ? 13.70400 24.39400 34.74900 1.000 15.82000 281 ARG B CA 1
ATOM 5499 C C . ARG B 1 281 ? 12.77300 24.06400 35.91100 1.000 16.44000 281 ARG B C 1
ATOM 5500 O O . ARG B 1 281 ? 11.62300 23.67800 35.69200 1.000 14.76000 281 ARG B O 1
ATOM 5508 N N . LEU B 1 282 ? 13.24700 24.19500 37.15400 1.000 14.57000 282 LEU B N 1
ATOM 5509 C CA . LEU B 1 282 ? 12.36700 23.94800 38.29400 1.000 16.03000 282 LEU B CA 1
ATOM 5510 C C . LEU B 1 282 ? 11.25600 24.98600 38.36400 1.000 18.29000 282 LEU B C 1
ATOM 5511 O O . LEU B 1 282 ? 10.09500 24.63500 38.61000 1.000 20.70000 282 LEU B O 1
ATOM 5516 N N . ASP B 1 283 ? 11.59400 26.27000 38.16400 1.000 16.13000 283 ASP B N 1
ATOM 5517 C CA . ASP B 1 283 ? 10.57500 27.32000 38.18400 1.000 16.22000 283 ASP B CA 1
ATOM 5518 C C . ASP B 1 283 ? 9.51500 27.05600 37.13300 1.000 21.31000 283 ASP B C 1
ATOM 5519 O O . ASP B 1 283 ? 8.31500 27.19800 37.40000 1.000 20.97000 283 ASP B O 1
ATOM 5524 N N . ARG B 1 284 ? 9.94400 26.65100 35.93500 1.000 20.60000 284 ARG B N 1
ATOM 5525 C CA A ARG B 1 284 ? 8.99800 26.36000 34.86000 0.454 21.51000 284 ARG B CA 1
ATOM 5526 C CA B ARG B 1 284 ? 8.99600 26.36500 34.86500 0.546 21.52000 284 ARG B CA 1
ATOM 5527 C C . ARG B 1 284 ? 8.13900 25.15200 35.19800 1.000 22.88000 284 ARG B C 1
ATOM 5528 O O . ARG B 1 284 ? 6.92100 25.16500 34.98900 1.000 23.44000 284 ARG B O 1
ATOM 5543 N N . HIS B 1 285 ? 8.76200 24.08700 35.71200 1.000 19.23000 285 HIS B N 1
ATOM 5544 C CA . HIS B 1 285 ? 8.00900 22.89400 36.08100 1.000 21.83000 285 HIS B CA 1
ATOM 5545 C C . HIS B 1 285 ? 6.90300 23.21500 37.08700 1.000 22.44000 285 HIS B C 1
ATOM 5546 O O . HIS B 1 285 ? 5.77100 22.73900 36.94900 1.000 20.21000 285 HIS B O 1
ATOM 5553 N N . ILE B 1 286 ? 7.21500 24.02500 38.10000 1.000 20.20000 286 ILE B N 1
ATOM 5554 C CA . ILE B 1 286 ? 6.24000 24.33800 39.14000 1.000 19.68000 286 ILE B CA 1
ATOM 5555 C C . ILE B 1 286 ? 5.11900 25.20500 38.58200 1.000 26.30000 286 ILE B C 1
ATOM 5556 O O . ILE B 1 286 ? 3.95600 25.08700 38.99300 1.000 25.09000 286 ILE B O 1
ATOM 5561 N N . VAL B 1 287 ? 5.43900 26.08500 37.63200 1.000 21.58000 287 VAL B N 1
ATOM 5562 C CA . VAL B 1 287 ? 4.38400 26.82900 36.94800 1.000 24.07000 287 VAL B CA 1
ATOM 5563 C C . VAL B 1 287 ? 3.51400 25.87700 36.14400 1.000 24.52000 287 VAL B C 1
ATOM 5564 O O . VAL B 1 287 ? 2.28300 25.87100 36.27500 1.000 26.29000 287 VAL B O 1
ATOM 5568 N N . ASN B 1 288 ? 4.14200 25.03500 35.31900 1.000 22.05000 288 ASN B N 1
ATOM 5569 C CA . ASN B 1 288 ? 3.37300 24.17600 34.42700 1.000 23.60000 288 ASN B CA 1
ATOM 5570 C C . ASN B 1 288 ? 2.65500 23.04000 35.14900 1.000 22.77000 288 ASN B C 1
ATOM 5571 O O . ASN B 1 288 ? 1.71100 22.48100 34.58700 1.000 27.91000 288 ASN B O 1
ATOM 5576 N N . GLN B 1 289 ? 3.09000 22.65100 36.34700 1.000 23.46000 289 GLN B N 1
ATOM 5577 C CA . GLN B 1 289 ? 2.44900 21.56400 37.08000 1.000 24.23000 289 GLN B CA 1
ATOM 5578 C C . GLN B 1 289 ? 1.52500 22.06500 38.17700 1.000 23.42000 289 GLN B C 1
ATOM 5579 O O . GLN B 1 289 ? 1.08300 21.26600 39.01500 1.000 21.18000 289 GLN B O 1
ATOM 5585 N N . SER B 1 290 ? 1.22600 23.36100 38.19300 1.000 20.58000 290 SER B N 1
ATOM 5586 C CA . SER B 1 290 ? 0.46400 23.90800 39.30200 1.000 23.64000 290 SER B CA 1
ATOM 5587 C C . SER B 1 290 ? -0.98400 23.44200 39.28100 1.000 22.95000 290 SER B C 1
ATOM 5588 O O . SER B 1 290 ? -1.66300 23.56200 40.30000 1.000 24.05000 290 SER B O 1
ATOM 5591 N N . TRP B 1 291 ? -1.45100 22.89900 38.15500 1.000 22.30000 291 TRP B N 1
ATOM 5592 C CA . TRP B 1 291 ? -2.78600 22.31100 38.07200 1.000 21.17000 291 TRP B CA 1
ATOM 5593 C C . TRP B 1 291 ? -2.95300 21.09900 38.97400 1.000 20.80000 291 TRP B C 1
ATOM 5594 O O . TRP B 1 291 ? -4.09200 20.74000 39.29900 1.000 22.14000 291 TRP B O 1
ATOM 5605 N N . THR B 1 292 ? -1.85600 20.45300 39.38100 1.000 18.89000 292 THR B N 1
ATOM 5606 C CA . THR B 1 292 ? -1.96700 19.26200 40.21300 1.000 19.26000 292 THR B CA 1
ATOM 5607 C C . THR B 1 292 ? -2.42100 19.57800 41.63000 1.000 18.92000 292 THR B C 1
ATOM 5608 O O . THR B 1 292 ? -2.87100 18.67100 42.33100 1.000 20.60000 292 THR B O 1
ATOM 5612 N N . GLY B 1 293 ? -2.29000 20.82000 42.07800 1.000 20.69000 293 GLY B N 1
ATOM 5613 C CA . GLY B 1 293 ? -2.61300 21.13500 43.45600 1.000 20.63000 293 GLY B CA 1
ATOM 5614 C C . GLY B 1 293 ? -1.66800 20.54500 44.47800 1.000 28.45000 293 GLY B C 1
ATOM 5615 O O . GLY B 1 293 ? -2.01200 20.49200 45.66300 1.000 22.07000 293 GLY B O 1
ATOM 5616 N N . THR B 1 294 ? -0.49200 20.08300 44.04800 1.000 22.04000 294 THR B N 1
ATOM 5617 C CA . THR B 1 294 ? 0.53300 19.53800 44.92500 1.000 26.26000 294 THR B CA 1
ATOM 5618 C C . THR B 1 294 ? 1.85500 20.18800 44.57900 1.000 22.08000 294 THR B C 1
ATOM 5619 O O . THR B 1 294 ? 2.05100 20.67700 43.46800 1.000 25.26000 294 THR B O 1
ATOM 5623 N N . SER B 1 295 ? 2.78500 20.12600 45.52300 1.000 22.69000 295 SER B N 1
ATOM 5624 C CA . SER B 1 295 ? 4.13300 20.61000 45.27500 1.000 24.49000 295 SER B CA 1
ATOM 5625 C C . SER B 1 295 ? 5.07300 19.96200 46.27800 1.000 20.38000 295 SER B C 1
ATOM 5626 O O . SER B 1 295 ? 4.67100 19.61300 47.39200 1.000 20.89000 295 SER B O 1
ATOM 5629 N N . PHE B 1 296 ? 6.32800 19.78400 45.86300 1.000 18.22000 296 PHE B N 1
ATOM 5630 C CA . PHE B 1 296 ? 7.35300 19.39500 46.81200 1.000 17.55000 296 PHE B CA 1
ATOM 5631 C C . PHE B 1 296 ? 7.83600 20.56800 47.64500 1.000 21.10000 296 PHE B C 1
ATOM 5632 O O . PHE B 1 296 ? 8.69100 20.37200 48.50900 1.000 20.53000 296 PHE B O 1
ATOM 5640 N N . LEU B 1 297 ? 7.29200 21.76400 47.42900 1.000 18.97000 297 LEU B N 1
ATOM 5641 C CA . LEU B 1 297 ? 7.72100 22.96400 48.12300 1.000 23.99000 297 LEU B CA 1
ATOM 5642 C C . LEU B 1 297 ? 6.64800 23.49400 49.06900 1.000 23.70000 297 LEU B C 1
ATOM 5643 O O . LEU B 1 297 ? 5.45800 23.20600 48.90700 1.000 21.26000 297 LEU B O 1
ATOM 5648 N N . PRO B 1 298 ? 7.03800 24.30200 50.05500 1.000 25.35000 298 PRO B N 1
ATOM 5649 C CA . PRO B 1 298 ? 6.04400 24.96200 50.91300 1.000 24.71000 298 PRO B CA 1
ATOM 5650 C C . PRO B 1 298 ? 5.07500 25.80000 50.09500 1.000 24.98000 298 PRO B C 1
ATOM 5651 O O . PRO B 1 298 ? 5.39800 26.27100 49.00500 1.000 24.69000 298 PRO B O 1
ATOM 5655 N N . LYS B 1 299 ? 3.87600 25.99600 50.63600 1.000 21.57000 299 LYS B N 1
ATOM 5656 C CA . LYS B 1 299 ? 2.86800 26.78400 49.93200 1.000 27.66000 299 LYS B CA 1
ATOM 5657 C C . LYS B 1 299 ? 3.35900 28.20300 49.69200 1.000 23.24000 299 LYS B C 1
ATOM 5658 O O . LYS B 1 299 ? 3.97400 28.82100 50.56000 1.000 24.09000 299 LYS B O 1
ATOM 5664 N N . GLY B 1 300 ? 3.08900 28.71900 48.49900 1.000 22.79000 300 GLY B N 1
ATOM 5665 C CA . GLY B 1 300 ? 3.43900 30.08600 48.19300 1.000 24.39000 300 GLY B CA 1
ATOM 5666 C C . GLY B 1 300 ? 4.90400 30.32500 47.92700 1.000 26.37000 300 GLY B C 1
ATOM 5667 O O . GLY B 1 300 ? 5.33500 31.48300 47.94100 1.000 28.14000 300 GLY B O 1
ATOM 5668 N N . MET B 1 301 ? 5.68700 29.27400 47.69900 1.000 23.37000 301 MET B N 1
ATOM 5669 C CA A MET B 1 301 ? 7.11300 29.40400 47.45400 0.519 22.45000 301 MET B CA 1
ATOM 5670 C CA B MET B 1 301 ? 7.12300 29.38000 47.47200 0.481 22.44000 301 MET B CA 1
ATOM 5671 C C . MET B 1 301 ? 7.47000 28.82100 46.09900 1.000 20.28000 301 MET B C 1
ATOM 5672 O O . MET B 1 301 ? 7.01900 27.73100 45.74400 1.000 23.22000 301 MET B O 1
ATOM 5681 N N . THR B 1 302 ? 8.28900 29.57500 45.32700 1.000 19.35000 302 THR B N 1
ATOM 5682 C CA . THR B 1 302 ? 8.82800 29.04000 44.08900 1.000 17.72000 302 THR B CA 1
ATOM 5683 C C . THR B 1 302 ? 10.15700 28.35900 44.36900 1.000 20.85000 302 THR B C 1
ATOM 5684 O O . THR B 1 302 ? 10.75000 28.55400 45.44400 1.000 17.36000 302 THR B O 1
ATOM 5688 N N . PRO B 1 303 ? 10.65900 27.54800 43.42600 1.000 18.00000 303 PRO B N 1
ATOM 5689 C CA . PRO B 1 303 ? 12.00400 26.98600 43.61300 1.000 19.78000 303 PRO B CA 1
ATOM 5690 C C . PRO B 1 303 ? 13.05500 28.05500 43.88200 1.000 15.86000 303 PRO B C 1
ATOM 5691 O O . PRO B 1 303 ? 13.91400 27.86000 44.75300 1.000 17.62000 303 PRO B O 1
ATOM 5695 N N . THR B 1 304 ? 12.98600 29.20000 43.19500 1.000 18.35000 304 THR B N 1
ATOM 5696 C CA . THR B 1 304 ? 13.92300 30.28500 43.47900 1.000 17.57000 304 THR B CA 1
ATOM 5697 C C . THR B 1 304 ? 13.76700 30.79700 44.90900 1.000 15.51000 304 THR B C 1
ATOM 5698 O O . THR B 1 304 ? 14.76400 31.13800 45.55400 1.000 15.77000 304 THR B O 1
ATOM 5702 N N . ASP B 1 305 ? 12.53100 30.84200 45.43700 1.000 14.01000 305 ASP B N 1
ATOM 5703 C CA . ASP B 1 305 ? 12.35800 31.25700 46.83000 1.000 16.83000 305 ASP B CA 1
ATOM 5704 C C . ASP B 1 305 ? 13.06400 30.29300 47.77200 1.000 15.41000 305 ASP B C 1
ATOM 5705 O O . ASP B 1 305 ? 13.68600 30.70900 48.76000 1.000 14.01000 305 ASP B O 1
ATOM 5710 N N . VAL B 1 306 ? 12.94800 28.99400 47.49900 1.000 14.93000 306 VAL B N 1
ATOM 5711 C CA . VAL B 1 306 ? 13.55400 28.00100 48.38100 1.000 15.98000 306 VAL B CA 1
ATOM 5712 C C . VAL B 1 306 ? 15.07000 28.01400 48.22100 1.000 15.87000 306 VAL B C 1
ATOM 5713 O O . VAL B 1 306 ? 15.81300 27.85400 49.20000 1.000 12.69000 306 VAL B O 1
ATOM 5717 N N . TRP B 1 307 ? 15.55800 28.22200 46.99100 1.000 16.21000 307 TRP B N 1
ATOM 5718 C CA . TRP B 1 307 ? 16.99000 28.42400 46.80000 1.000 14.78000 307 TRP B CA 1
ATOM 5719 C C . TRP B 1 307 ? 17.50600 29.52300 47.72500 1.000 14.94000 307 TRP B C 1
ATOM 5720 O O . TRP B 1 307 ? 18.49900 29.33900 48.43600 1.000 13.68000 307 TRP B O 1
ATOM 5731 N N . ARG B 1 308 ? 16.83200 30.67600 47.72400 1.000 13.10000 308 ARG B N 1
ATOM 5732 C CA . ARG B 1 308 ? 17.32400 31.85000 48.43200 1.000 16.71000 308 ARG B CA 1
ATOM 5733 C C . ARG B 1 308 ? 17.26100 31.67800 49.94100 1.000 18.61000 308 ARG B C 1
ATOM 5734 O O . ARG B 1 308 ? 18.14400 32.17100 50.64800 1.000 17.07000 308 ARG B O 1
ATOM 5742 N N . LYS B 1 309 ? 16.24700 30.98200 50.45000 1.000 19.15000 309 LYS B N 1
ATOM 5743 C CA . LYS B 1 309 ? 16.13500 30.77100 51.88700 1.000 16.05000 309 LYS B CA 1
ATOM 5744 C C . LYS B 1 309 ? 16.92900 29.56700 52.38200 1.000 16.41000 309 LYS B C 1
ATOM 5745 O O . LYS B 1 309 ? 17.43200 29.59500 53.51100 1.000 15.97000 309 LYS B O 1
ATOM 5751 N N . ASN B 1 310 ? 17.06300 28.50800 51.56900 1.000 14.29000 310 ASN B N 1
ATOM 5752 C CA . ASN B 1 310 ? 17.50600 27.21100 52.07500 1.000 12.81000 310 ASN B CA 1
ATOM 5753 C C . ASN B 1 310 ? 18.82300 26.69100 51.51000 1.000 14.81000 310 ASN B C 1
ATOM 5754 O O . ASN B 1 310 ? 19.32100 25.67800 52.01400 1.000 13.63000 310 ASN B O 1
ATOM 5759 N N . PHE B 1 311 ? 19.41000 27.33500 50.50700 1.000 12.73000 311 PHE B N 1
ATOM 5760 C CA . PHE B 1 311 ? 20.57500 26.76700 49.84000 1.000 12.30000 311 PHE B CA 1
ATOM 5761 C C . PHE B 1 311 ? 21.73800 27.74900 49.83300 1.000 14.32000 311 PHE B C 1
ATOM 5762 O O . PHE B 1 311 ? 21.55400 28.96600 49.90500 1.000 14.29000 311 PHE B O 1
ATOM 5770 N N . LEU B 1 312 ? 22.94000 27.19600 49.66200 1.000 13.08000 312 LEU B N 1
ATOM 5771 C CA . LEU B 1 312 ? 24.15300 27.97900 49.45900 1.000 13.35000 312 LEU B CA 1
ATOM 5772 C C . LEU B 1 312 ? 24.99400 27.30700 48.38700 1.000 16.17000 312 LEU B C 1
ATOM 5773 O O . LEU B 1 312 ? 25.34000 26.12800 48.51300 1.000 12.92000 312 LEU B O 1
ATOM 5778 N N . ALA B 1 313 ? 25.32000 28.04600 47.32900 1.000 12.99000 313 ALA B N 1
ATOM 5779 C CA . ALA B 1 313 ? 26.24200 27.53900 46.32300 1.000 13.20000 313 ALA B CA 1
ATOM 5780 C C . ALA B 1 313 ? 27.66400 27.89100 46.75000 1.000 15.17000 313 ALA B C 1
ATOM 5781 O O . ALA B 1 313 ? 27.90200 28.95800 47.32000 1.000 15.20000 313 ALA B O 1
ATOM 5783 N N . CYS B 1 314 ? 28.59600 26.96700 46.51400 1.000 12.28000 314 CYS B N 1
ATOM 5784 C CA . CYS B 1 314 ? 29.94900 27.04100 47.05600 1.000 15.17000 314 CYS B CA 1
ATOM 5785 C C . CYS B 1 314 ? 30.95200 26.83900 45.92800 1.000 14.48000 314 CYS B C 1
ATOM 5786 O O . CYS B 1 314 ? 30.85600 25.85000 45.20300 1.000 15.13000 314 CYS B O 1
ATOM 5789 N N . TYR B 1 315 ? 31.93200 27.73900 45.79700 1.000 14.32000 315 TYR B N 1
ATOM 5790 C CA . TYR B 1 315 ? 32.86900 27.62600 44.68200 1.000 12.95000 315 TYR B CA 1
ATOM 5791 C C . TYR B 1 315 ? 34.24200 28.17600 45.02600 1.000 14.82000 315 TYR B C 1
ATOM 5792 O O . TYR B 1 315 ? 34.37600 29.08000 45.85500 1.000 15.13000 315 TYR B O 1
ATOM 5801 N N . ILE B 1 316 ? 35.26300 27.62400 44.35000 1.000 14.03000 316 ILE B N 1
ATOM 5802 C CA . ILE B 1 316 ? 36.65700 28.02700 44.51300 1.000 12.22000 316 ILE B CA 1
ATOM 5803 C C . ILE B 1 316 ? 36.99100 29.11100 43.49900 1.000 14.66000 316 ILE B C 1
ATOM 5804 O O . ILE B 1 316 ? 37.36800 30.23400 43.85300 1.000 15.55000 316 ILE B O 1
ATOM 5809 N N . THR B 1 317 ? 36.88200 28.76100 42.22300 1.000 13.41000 317 THR B N 1
ATOM 5810 C CA . THR B 1 317 ? 37.13000 29.68600 41.13200 1.000 14.00000 317 THR B CA 1
ATOM 5811 C C . THR B 1 317 ? 36.16400 29.34100 40.01200 1.000 15.26000 317 THR B C 1
ATOM 5812 O O . THR B 1 317 ? 35.95700 28.16300 39.70500 1.000 17.82000 317 THR B O 1
ATOM 5816 N N . GLU B 1 318 ? 35.54600 30.35800 39.44100 1.000 16.66000 318 GLU B N 1
ATOM 5817 C CA . GLU B 1 318 ? 34.59600 30.18100 38.35500 1.000 16.70000 318 GLU B CA 1
ATOM 5818 C C . GLU B 1 318 ? 34.33900 31.55600 37.75200 1.000 17.11000 318 GLU B C 1
ATOM 5819 O O . GLU B 1 318 ? 33.35900 32.22000 38.10800 1.000 18.41000 318 GLU B O 1
ATOM 5825 N N . PRO B 1 319 ? 35.23400 32.03400 36.88400 1.000 17.22000 319 PRO B N 1
ATOM 5826 C CA . PRO B 1 319 ? 35.14400 33.42600 36.40900 1.000 19.00000 319 PRO B CA 1
ATOM 5827 C C . PRO B 1 319 ? 33.79100 33.82100 35.85300 1.000 19.31000 319 PRO B C 1
ATOM 5828 O O . PRO B 1 319 ? 33.42200 35.00000 35.93500 1.000 22.79000 319 PRO B O 1
ATOM 5832 N N . SER B 1 320 ? 33.03700 32.89100 35.27700 1.000 16.89000 320 SER B N 1
ATOM 5833 C CA . SER B 1 320 ? 31.75200 33.24900 34.69000 1.000 17.91000 320 SER B CA 1
ATOM 5834 C C . SER B 1 320 ? 30.58900 33.02300 35.63900 1.000 17.60000 320 SER B C 1
ATOM 5835 O O . SER B 1 320 ? 29.45500 33.37400 35.29900 1.000 20.15000 320 SER B O 1
ATOM 5838 N N . GLY B 1 321 ? 30.84600 32.45600 36.82000 1.000 16.12000 321 GLY B N 1
ATOM 5839 C CA . GLY B 1 321 ? 29.75600 32.05100 37.69300 1.000 17.07000 321 GLY B CA 1
ATOM 5840 C C . GLY B 1 321 ? 28.93100 33.21400 38.21000 1.000 20.34000 321 GLY B C 1
ATOM 5841 O O . GLY B 1 321 ? 27.73200 33.06800 38.44600 1.000 23.84000 321 GLY B O 1
ATOM 5842 N N . LEU B 1 322 ? 29.54300 34.38300 38.37300 1.000 19.28000 322 LEU B N 1
ATOM 5843 C CA . LEU B 1 322 ? 28.81200 35.50300 38.96000 1.000 18.47000 322 LEU B CA 1
ATOM 5844 C C . LEU B 1 322 ? 27.96900 36.26800 37.94900 1.000 20.12000 322 LEU B C 1
ATOM 5845 O O . LEU B 1 322 ? 27.32600 37.25500 38.32300 1.000 18.35000 322 LEU B O 1
ATOM 5850 N N . ASN B 1 323 ? 27.94400 35.84200 36.69000 1.000 17.87000 323 ASN B N 1
ATOM 5851 C CA . ASN B 1 323 ? 27.10900 36.48600 35.69100 1.000 22.76000 323 ASN B CA 1
ATOM 5852 C C . ASN B 1 323 ? 25.62900 36.14600 35.84200 1.000 20.78000 323 ASN B C 1
ATOM 5853 O O . ASN B 1 323 ? 24.80300 36.73100 35.14000 1.000 19.35000 323 ASN B O 1
ATOM 5858 N N . ASN B 1 324 ? 25.26500 35.22900 36.73800 1.000 17.73000 324 ASN B N 1
ATOM 5859 C CA . ASN B 1 324 ? 23.86900 35.01600 37.09300 1.000 18.07000 324 ASN B CA 1
ATOM 5860 C C . ASN B 1 324 ? 23.65400 35.19200 38.59200 1.000 18.12000 324 ASN B C 1
ATOM 5861 O O . ASN B 1 324 ? 22.74800 34.59500 39.17500 1.000 20.04000 324 ASN B O 1
ATOM 5866 N N . ARG B 1 325 ? 24.47700 36.02300 39.23400 1.000 17.42000 325 ARG B N 1
ATOM 5867 C CA . ARG B 1 325 ? 24.34900 36.17900 40.68100 1.000 16.44000 325 ARG B CA 1
ATOM 5868 C C . ARG B 1 325 ? 23.03100 36.83600 41.05700 1.000 19.25000 325 ARG B C 1
ATOM 5869 O O . ARG B 1 325 ? 22.46400 36.53600 42.11400 1.000 17.23000 325 ARG B O 1
ATOM 5877 N N . HIS B 1 326 ? 22.51000 37.70900 40.20400 1.000 19.45000 326 HIS B N 1
ATOM 5878 C CA . HIS B 1 326 ? 21.24300 38.34100 40.52500 1.000 19.35000 326 HIS B CA 1
ATOM 5879 C C . HIS B 1 326 ? 20.07500 37.38900 40.32300 1.000 19.73000 326 HIS B C 1
ATOM 5880 O O . HIS B 1 326 ? 19.10100 37.44600 41.07600 1.000 21.44000 326 HIS B O 1
ATOM 5887 N N . ARG B 1 327 ? 19.99500 36.52600 39.31800 1.000 19.00000 327 ARG B N 1
ATOM 5888 C CA . ARG B 1 327 ? 19.15600 35.34300 39.15600 1.000 18.38000 327 ARG B CA 1
ATOM 5889 C C . ARG B 1 327 ? 19.10700 34.51000 40.43500 1.000 17.16000 327 ARG B C 1
ATOM 5890 O O . ARG B 1 327 ? 18.06600 33.92200 40.75400 1.000 22.09000 327 ARG B O 1
ATOM 5898 N N . LEU B 1 328 ? 20.25100 34.15500 40.88800 1.000 17.96000 328 LEU B N 1
ATOM 5899 C CA . LEU B 1 328 ? 20.28900 33.29600 42.07300 1.000 14.35000 328 LEU B CA 1
ATOM 5900 C C . LEU B 1 328 ? 19.88800 34.06900 43.31900 1.000 16.74000 328 LEU B C 1
ATOM 5901 O O . LEU B 1 328 ? 19.16600 33.54900 44.17900 1.000 17.16000 328 LEU B O 1
ATOM 5906 N N . GLY B 1 329 ? 20.32700 35.32700 43.40900 1.000 19.41000 329 GLY B N 1
ATOM 5907 C CA . GLY B 1 329 ? 20.37700 36.06800 44.65400 1.000 17.20000 329 GLY B CA 1
ATOM 5908 C C . GLY B 1 329 ? 21.80500 36.05000 45.16200 1.000 19.96000 329 GLY B C 1
ATOM 5909 O O . GLY B 1 329 ? 22.33300 34.98200 45.50400 1.000 15.06000 329 GLY B O 1
ATOM 5910 N N . VAL B 1 330 ? 22.46100 37.21400 45.20000 1.000 17.90000 330 VAL B N 1
ATOM 5911 C CA . VAL B 1 330 ? 23.88300 37.23400 45.54200 1.000 20.69000 330 VAL B CA 1
ATOM 5912 C C . VAL B 1 330 ? 24.14200 36.81300 46.98200 1.000 21.33000 330 VAL B C 1
ATOM 5913 O O . VAL B 1 330 ? 25.28900 36.48700 47.33200 1.000 19.76000 330 VAL B O 1
ATOM 5917 N N . ASP B 1 331 ? 23.09700 36.76500 47.81900 1.000 15.03000 331 ASP B N 1
ATOM 5918 C CA . ASP B 1 331 ? 23.24400 36.26200 49.17800 1.000 17.45000 331 ASP B CA 1
ATOM 5919 C C . ASP B 1 331 ? 23.49000 34.75900 49.23400 1.000 17.53000 331 ASP B C 1
ATOM 5920 O O . ASP B 1 331 ? 23.80200 34.24200 50.31200 1.000 15.62000 331 ASP B O 1
ATOM 5925 N N . THR B 1 332 ? 23.36200 34.04300 48.11600 1.000 17.94000 332 THR B N 1
ATOM 5926 C CA . THR B 1 332 ? 23.41400 32.58600 48.11400 1.000 14.58000 332 THR B CA 1
ATOM 5927 C C . THR B 1 332 ? 24.72200 32.01600 47.56600 1.000 12.20000 332 THR B C 1
ATOM 5928 O O . THR B 1 332 ? 24.77900 30.81500 47.28700 1.000 12.95000 332 THR B O 1
ATOM 5932 N N . ILE B 1 333 ? 25.76300 32.82900 47.38400 1.000 11.52000 333 ILE B N 1
ATOM 5933 C CA . ILE B 1 333 ? 27.01200 32.36900 46.76800 1.000 12.11000 333 ILE B CA 1
ATOM 5934 C C . ILE B 1 333 ? 28.16200 32.56500 47.75400 1.000 14.85000 333 ILE B C 1
ATOM 5935 O O . ILE B 1 333 ? 28.38100 33.68000 48.24600 1.000 16.41000 333 ILE B O 1
ATOM 5940 N N . ALA B 1 334 ? 28.91300 31.49200 48.01700 1.000 12.74000 334 ALA B N 1
ATOM 5941 C CA . ALA B 1 334 ? 29.96100 31.49000 49.03600 1.000 14.63000 334 ALA B CA 1
ATOM 5942 C C . ALA B 1 334 ? 31.26400 30.94700 48.47300 1.000 14.04000 334 ALA B C 1
ATOM 5943 O O . ALA B 1 334 ? 31.26000 29.98000 47.70600 1.000 14.86000 334 ALA B O 1
ATOM 5945 N N . TRP B 1 335 ? 32.38400 31.55600 48.87300 1.000 14.38000 335 TRP B N 1
ATOM 5946 C CA . TRP B 1 335 ? 33.69900 31.15300 48.39000 1.000 15.61000 335 TRP B CA 1
ATOM 5947 C C . TRP B 1 335 ? 34.26200 30.02700 49.24900 1.000 17.08000 335 TRP B C 1
ATOM 5948 O O . TRP B 1 335 ? 33.90000 29.86800 50.41700 1.000 13.41000 335 TRP B O 1
ATOM 5959 N N . GLU B 1 336 ? 35.17300 29.25200 48.65600 1.000 13.05000 336 GLU B N 1
ATOM 5960 C CA . GLU B 1 336 ? 35.86500 28.20700 49.39600 1.000 11.34000 336 GLU B CA 1
ATOM 5961 C C . GLU B 1 336 ? 37.25800 28.04000 48.82100 1.000 15.39000 336 GLU B C 1
ATOM 5962 O O . GLU B 1 336 ? 37.48000 28.28200 47.63900 1.000 14.37000 336 GLU B O 1
ATOM 5968 N N . CYS B 1 337 ? 38.19300 27.61800 49.67300 1.000 10.10000 337 CYS B N 1
ATOM 5969 C CA . CYS B 1 337 ? 39.58300 27.43300 49.26300 1.000 14.72000 337 CYS B CA 1
ATOM 5970 C C . CYS B 1 337 ? 39.87800 26.00300 48.81500 1.000 13.19000 337 CYS B C 1
ATOM 5971 O O . CYS B 1 337 ? 40.67300 25.79300 47.88900 1.000 13.24000 337 CYS B O 1
ATOM 5974 N N . ASP B 1 338 ? 39.23900 25.01300 49.44400 1.000 13.66000 338 ASP B N 1
ATOM 5975 C CA . ASP B 1 338 ? 39.44200 23.58900 49.15000 1.000 12.31000 338 ASP B CA 1
ATOM 5976 C C . ASP B 1 338 ? 40.88600 23.14700 49.38000 1.000 15.83000 338 ASP B C 1
ATOM 5977 O O . ASP B 1 338 ? 41.37200 22.21900 48.72300 1.000 13.46000 338 ASP B O 1
ATOM 5982 N N . TYR B 1 339 ? 41.56200 23.79700 50.32100 1.000 14.15000 339 TYR B N 1
ATOM 5983 C CA . TYR B 1 339 ? 42.88400 23.35300 50.76000 1.000 12.11000 339 TYR B CA 1
ATOM 5984 C C . TYR B 1 339 ? 42.78600 21.94300 51.34600 1.000 16.11000 339 TYR B C 1
ATOM 5985 O O . TYR B 1 339 ? 41.87200 21.66400 52.12800 1.000 15.84000 339 TYR B O 1
ATOM 5994 N N . PRO B 1 340 ? 43.70400 21.02000 50.99500 1.000 13.83000 340 PRO B N 1
ATOM 5995 C CA . PRO B 1 340 ? 44.88600 21.12400 50.14200 1.000 14.09000 340 PRO B CA 1
ATOM 5996 C C . PRO B 1 340 ? 44.70300 20.34900 48.83500 1.000 17.23000 340 PRO B C 1
ATOM 5997 O O . PRO B 1 340 ? 45.66000 19.77400 48.30600 1.000 16.29000 340 PRO B O 1
ATOM 6001 N N . HIS B 1 341 ? 43.46900 20.32900 48.33200 1.000 15.17000 341 HIS B N 1
ATOM 6002 C CA . HIS B 1 341 ? 43.14800 19.61300 47.10600 1.000 13.96000 341 HIS B CA 1
ATOM 6003 C C . HIS B 1 341 ? 43.79200 20.26500 45.89000 1.000 15.68000 341 HIS B C 1
ATOM 6004 O O . HIS B 1 341 ? 44.07600 21.46300 45.87200 1.000 12.85000 341 HIS B O 1
ATOM 6011 N N . SER B 1 342 ? 43.94200 19.45800 44.83300 1.000 13.85000 342 SER B N 1
ATOM 6012 C CA . SER B 1 342 ? 44.44800 19.95600 43.55800 1.000 17.96000 342 SER B CA 1
ATOM 6013 C C . SER B 1 342 ? 43.68000 21.17200 43.04800 1.000 16.52000 342 SER B C 1
ATOM 6014 O O . SER B 1 342 ? 44.26000 22.03000 42.37900 1.000 17.32000 342 SER B O 1
ATOM 6017 N N . ASP B 1 343 ? 42.37700 21.26200 43.33000 1.000 14.81000 343 ASP B N 1
ATOM 6018 C CA . ASP B 1 343 ? 41.59100 22.39700 42.86500 1.000 14.28000 343 ASP B CA 1
ATOM 6019 C C . ASP B 1 343 ? 41.81100 23.66400 43.67800 1.000 14.95000 343 ASP B C 1
ATOM 6020 O O . ASP B 1 343 ? 41.32400 24.72600 43.28100 1.000 15.74000 343 ASP B O 1
ATOM 6025 N N . SER B 1 344 ? 42.51500 23.59500 44.79900 1.000 15.73000 344 SER B N 1
ATOM 6026 C CA . SER B 1 344 ? 42.66200 24.78100 45.63200 1.000 14.01000 344 SER B CA 1
ATOM 6027 C C . SER B 1 344 ? 43.45400 25.86700 44.90500 1.000 17.46000 344 SER B C 1
ATOM 6028 O O . SER B 1 344 ? 44.31400 25.58500 44.06900 1.000 13.32000 344 SER B O 1
ATOM 6031 N N . THR B 1 345 ? 43.13800 27.12400 45.22200 1.000 13.33000 345 THR B N 1
ATOM 6032 C CA . THR B 1 345 ? 43.89300 28.27100 44.73600 1.000 14.00000 345 THR B CA 1
ATOM 6033 C C . THR B 1 345 ? 44.95600 28.75400 45.72300 1.000 14.39000 345 THR B C 1
ATOM 6034 O O . THR B 1 345 ? 45.59300 29.78000 45.46500 1.000 16.33000 345 THR B O 1
ATOM 6038 N N . TRP B 1 346 ? 45.16300 28.04400 46.83700 1.000 14.58000 346 TRP B N 1
ATOM 6039 C CA . TRP B 1 346 ? 46.27300 28.35800 47.73200 1.000 14.71000 346 TRP B CA 1
ATOM 6040 C C . TRP B 1 346 ? 47.57800 28.33300 46.93900 1.000 14.14000 346 TRP B C 1
ATOM 6041 O O . TRP B 1 346 ? 47.72600 27.50500 46.03700 1.000 19.16000 346 TRP B O 1
ATOM 6052 N N . PRO B 1 347 ? 48.55100 29.21900 47.23900 1.000 16.37000 347 PRO B N 1
ATOM 6053 C CA . PRO B 1 347 ? 48.61200 30.29100 48.23000 1.000 16.41000 347 PRO B CA 1
ATOM 6054 C C . PRO B 1 347 ? 48.27000 31.65300 47.66500 1.000 16.77000 347 PRO B C 1
ATOM 6055 O O . PRO B 1 347 ? 48.67700 32.64100 48.27800 1.000 15.91000 347 PRO B O 1
ATOM 6059 N N . ARG B 1 348 ? 47.55200 31.72000 46.54400 1.000 15.72000 348 ARG B N 1
ATOM 6060 C CA . ARG B 1 348 ? 47.12800 32.99000 45.96000 1.000 16.89000 348 ARG B CA 1
ATOM 6061 C C . ARG B 1 348 ? 45.60600 33.08400 45.84500 1.000 16.63000 348 ARG B C 1
ATOM 6062 O O . ARG B 1 348 ? 45.06300 33.62000 44.87400 1.000 15.69000 348 ARG B O 1
ATOM 6070 N N . SER B 1 349 ? 44.89400 32.56000 46.83300 1.000 14.46000 349 SER B N 1
ATOM 6071 C CA . SER B 1 349 ? 43.43500 32.66200 46.80800 1.000 15.79000 349 SER B CA 1
ATOM 6072 C C . SER B 1 349 ? 42.94000 34.10000 46.72500 1.000 16.04000 349 SER B C 1
ATOM 6073 O O . SER B 1 349 ? 42.04900 34.37100 45.90000 1.000 17.12000 349 SER B O 1
ATOM 6076 N N . PRO B 1 350 ? 43.43900 35.05400 47.52600 1.000 16.41000 350 PRO B N 1
ATOM 6077 C CA . PRO B 1 350 ? 42.92100 36.42600 47.40100 1.000 15.67000 350 PRO B CA 1
ATOM 6078 C C . PRO B 1 350 ? 43.10800 36.98800 46.01000 1.000 16.98000 350 PRO B C 1
ATOM 6079 O O . PRO B 1 350 ? 42.16700 37.54000 45.43400 1.000 16.29000 350 PRO B O 1
ATOM 6083 N N . GLU B 1 351 ? 44.30700 36.84000 45.44000 1.000 15.24000 351 GLU B N 1
ATOM 6084 C CA . GLU B 1 351 ? 44.57100 37.44300 44.13900 1.000 15.29000 351 GLU B CA 1
ATOM 6085 C C . GLU B 1 351 ? 43.70900 36.81200 43.06000 1.000 17.27000 351 GLU B C 1
ATOM 6086 O O . GLU B 1 351 ? 43.13300 37.51500 42.21900 1.000 20.25000 351 GLU B O 1
ATOM 6092 N N . THR B 1 352 ? 43.59000 35.48500 43.07900 1.000 15.25000 352 THR B N 1
ATOM 6093 C CA . THR B 1 352 ? 42.82500 34.79900 42.04900 1.000 15.06000 352 THR B CA 1
ATOM 6094 C C . THR B 1 352 ? 41.34100 35.15300 42.12500 1.000 16.90000 352 THR B C 1
ATOM 6095 O O . THR B 1 352 ? 40.70900 35.42400 41.09500 1.000 16.72000 352 THR B O 1
ATOM 6099 N N . LEU B 1 353 ? 40.77100 35.16800 43.32900 1.000 13.23000 353 LEU B N 1
ATOM 6100 C CA . LEU B 1 353 ? 39.35300 35.49400 43.45800 1.000 15.65000 353 LEU B CA 1
ATOM 6101 C C . LEU B 1 353 ? 39.09100 36.96500 43.13700 1.000 18.61000 353 LEU B C 1
ATOM 6102 O O . LEU B 1 353 ? 38.12900 37.28500 42.42500 1.000 18.31000 353 LEU B O 1
ATOM 6107 N N . LYS B 1 354 ? 39.94600 37.87200 43.63300 1.000 16.65000 354 LYS B N 1
ATOM 6108 C CA . LYS B 1 354 ? 39.72300 39.30400 43.40700 1.000 17.83000 354 LYS B CA 1
ATOM 6109 C C . LYS B 1 354 ? 39.66700 39.62800 41.91900 1.000 20.10000 354 LYS B C 1
ATOM 6110 O O . LYS B 1 354 ? 38.83100 40.43200 41.47900 1.000 21.95000 354 LYS B O 1
ATOM 6116 N N . SER B 1 355 ? 40.54100 39.01000 41.12700 1.000 17.81000 355 SER B N 1
ATOM 6117 C CA . SER B 1 355 ? 40.50800 39.23900 39.68900 1.000 23.02000 355 SER B CA 1
ATOM 6118 C C . SER B 1 355 ? 39.16000 38.84300 39.09600 1.000 22.50000 355 SER B C 1
ATOM 6119 O O . SER B 1 355 ? 38.64000 39.53700 38.21300 1.000 19.08000 355 SER B O 1
ATOM 6122 N N . GLU B 1 356 ? 38.57800 37.72900 39.56700 1.000 17.62000 356 GLU B N 1
ATOM 6123 C CA . GLU B 1 356 ? 37.25500 37.32800 39.09700 1.000 20.29000 356 GLU B CA 1
ATOM 6124 C C . GLU B 1 356 ? 36.18800 38.28800 39.59200 1.000 16.06000 356 GLU B C 1
ATOM 6125 O O . GLU B 1 356 ? 35.25800 38.63600 38.85200 1.000 18.30000 356 GLU B O 1
ATOM 6131 N N . LEU B 1 357 ? 36.29600 38.71700 40.84600 1.000 15.61000 357 LEU B N 1
ATOM 6132 C CA . LEU B 1 357 ? 35.29800 39.61800 41.40000 1.000 19.34000 357 LEU B CA 1
ATOM 6133 C C . LEU B 1 357 ? 35.31200 40.95600 40.67000 1.000 22.18000 357 LEU B C 1
ATOM 6134 O O . LEU B 1 357 ? 34.25100 41.51700 40.35700 1.000 19.81000 357 LEU B O 1
ATOM 6139 N N . ASP B 1 358 ? 36.50400 41.47200 40.37200 1.000 17.96000 358 ASP B N 1
ATOM 6140 C CA . ASP B 1 358 ? 36.59400 42.74500 39.66000 1.000 22.00000 358 ASP B CA 1
ATOM 6141 C C . ASP B 1 358 ? 36.02800 42.62300 38.25300 1.000 19.64000 358 ASP B C 1
ATOM 6142 O O . ASP B 1 358 ? 35.32000 43.52000 37.78100 1.000 20.95000 358 ASP B O 1
ATOM 6147 N N . ALA B 1 359 ? 36.34200 41.52600 37.56300 1.000 17.80000 359 ALA B N 1
ATOM 6148 C CA . ALA B 1 359 ? 35.87100 41.35500 36.19300 1.000 19.94000 359 ALA B CA 1
ATOM 6149 C C . ALA B 1 359 ? 34.35600 41.26000 36.14200 1.000 25.81000 359 ALA B C 1
ATOM 6150 O O . ALA B 1 359 ? 33.73800 41.63900 35.14000 1.000 23.44000 359 ALA B O 1
ATOM 6152 N N . ALA B 1 360 ? 33.74300 40.75600 37.20700 1.000 20.01000 360 ALA B N 1
ATOM 6153 C CA . ALA B 1 360 ? 32.29800 40.66000 37.29400 1.000 21.26000 360 ALA B CA 1
ATOM 6154 C C . ALA B 1 360 ? 31.66900 41.93100 37.85600 1.000 21.42000 360 ALA B C 1
ATOM 6155 O O . ALA B 1 360 ? 30.47500 41.93000 38.16900 1.000 23.47000 360 ALA B O 1
ATOM 6157 N N . ARG B 1 361 ? 32.46100 43.00300 38.01000 1.000 21.27000 361 ARG B N 1
ATOM 6158 C CA . ARG B 1 361 ? 31.99100 44.30400 38.51000 1.000 24.15000 361 ARG B CA 1
ATOM 6159 C C . ARG B 1 361 ? 31.25900 44.18100 39.84800 1.000 24.22000 361 ARG B C 1
ATOM 6160 O O . ARG B 1 361 ? 30.22800 44.81300 40.08000 1.000 20.34000 361 ARG B O 1
ATOM 6168 N N . CYS B 1 362 ? 31.80200 43.38100 40.75500 1.000 22.96000 362 CYS B N 1
ATOM 6169 C CA . CYS B 1 362 ? 31.17700 43.27100 42.06400 1.000 17.51000 362 CYS B CA 1
ATOM 6170 C C . CYS B 1 362 ? 31.39400 44.54200 42.87600 1.000 22.29000 362 CYS B C 1
ATOM 6171 O O . CYS B 1 362 ? 32.49700 45.09500 42.91500 1.000 23.62000 362 CYS B O 1
ATOM 6174 N N . THR B 1 363 ? 30.32100 45.01400 43.51000 1.000 21.08000 363 THR B N 1
ATOM 6175 C CA . THR B 1 363 ? 30.43000 46.06100 44.50800 1.000 21.58000 363 THR B CA 1
ATOM 6176 C C . THR B 1 363 ? 31.19000 45.54600 45.72000 1.000 22.77000 363 THR B C 1
ATOM 6177 O O . THR B 1 363 ? 31.30100 44.33600 45.94800 1.000 19.55000 363 THR B O 1
ATOM 6181 N N . ASP B 1 364 ? 31.70300 46.48900 46.51300 1.000 21.24000 364 ASP B N 1
ATOM 6182 C CA . ASP B 1 364 ? 32.31300 46.13800 47.79200 1.000 23.44000 364 ASP B CA 1
ATOM 6183 C C . ASP B 1 364 ? 31.38400 45.28100 48.64500 1.000 19.78000 364 ASP B C 1
ATOM 6184 O O . ASP B 1 364 ? 31.83300 44.34400 49.31600 1.000 19.08000 364 ASP B O 1
ATOM 6189 N N . GLU B 1 365 ? 30.09200 45.60800 48.66400 1.000 19.46000 365 GLU B N 1
ATOM 6190 C CA . GLU B 1 365 ? 29.15300 44.81700 49.45400 1.000 20.74000 365 GLU B CA 1
ATOM 6191 C C . GLU B 1 365 ? 29.06100 43.39700 48.91200 1.000 18.26000 365 GLU B C 1
ATOM 6192 O O . GLU B 1 365 ? 29.01400 42.43000 49.68400 1.000 17.71000 365 GLU B O 1
ATOM 6198 N N . GLU B 1 366 ? 29.03900 43.25500 47.58200 1.000 18.36000 366 GLU B N 1
ATOM 6199 C CA . GLU B 1 366 ? 28.98600 41.92900 46.96700 1.000 18.50000 366 GLU B CA 1
ATOM 6200 C C . GLU B 1 366 ? 30.27100 41.14800 47.22300 1.000 15.04000 366 GLU B C 1
ATOM 6201 O O . GLU B 1 366 ? 30.22800 39.94000 47.47500 1.000 15.10000 366 GLU B O 1
ATOM 6207 N N . VAL B 1 367 ? 31.42400 41.81900 47.15300 1.000 15.92000 367 VAL B N 1
ATOM 6208 C CA . VAL B 1 367 ? 32.68700 41.19100 47.54800 1.000 17.81000 367 VAL B CA 1
ATOM 6209 C C . VAL B 1 367 ? 32.58100 40.59700 48.95100 1.000 19.08000 367 VAL B C 1
ATOM 6210 O O . VAL B 1 367 ? 32.88800 39.41900 49.17000 1.000 17.12000 367 VAL B O 1
ATOM 6214 N N . ASP B 1 368 ? 32.16200 41.41400 49.92800 1.000 14.76000 368 ASP B N 1
ATOM 6215 C CA . ASP B 1 368 ? 32.07400 40.95000 51.31200 1.000 14.64000 368 ASP B CA 1
ATOM 6216 C C . ASP B 1 368 ? 31.10600 39.78600 51.44900 1.000 15.12000 368 ASP B C 1
ATOM 6217 O O . ASP B 1 368 ? 31.34100 38.86100 52.23400 1.000 15.97000 368 ASP B O 1
ATOM 6222 N N . LYS B 1 369 ? 29.99300 39.83000 50.72200 1.000 13.64000 369 LYS B N 1
ATOM 6223 C CA . LYS B 1 369 ? 29.02800 38.73300 50.78800 1.000 15.45000 369 LYS B CA 1
ATOM 6224 C C . LYS B 1 369 ? 29.64800 37.42100 50.30800 1.000 14.94000 369 LYS B C 1
ATOM 6225 O O . LYS B 1 369 ? 29.55100 36.38700 50.97800 1.000 15.30000 369 LYS B O 1
ATOM 6231 N N . ILE B 1 370 ? 30.32300 37.45700 49.16300 1.000 14.75000 370 ILE B N 1
ATOM 6232 C CA . ILE B 1 370 ? 30.83600 36.22400 48.56300 1.000 16.00000 370 ILE B CA 1
ATOM 6233 C C . ILE B 1 370 ? 32.02900 35.67800 49.35100 1.000 16.25000 370 ILE B C 1
ATOM 6234 O O . ILE B 1 370 ? 32.14700 34.46300 49.55100 1.000 15.86000 370 ILE B O 1
ATOM 6239 N N . THR B 1 371 ? 32.91900 36.55400 49.83400 1.000 14.90000 371 THR B N 1
ATOM 6240 C CA . THR B 1 371 ? 34.13900 36.06300 50.47200 1.000 13.00000 371 THR B CA 1
ATOM 6241 C C . THR B 1 371 ? 33.93200 35.61300 51.92100 1.000 17.13000 371 THR B C 1
ATOM 6242 O O . THR B 1 371 ? 34.67600 34.74100 52.39400 1.000 16.97000 371 THR B O 1
ATOM 6246 N N . PHE B 1 372 ? 32.93700 36.15000 52.64000 1.000 17.02000 372 PHE B N 1
ATOM 6247 C CA . PHE B 1 372 ? 32.76600 35.72500 54.02600 1.000 14.87000 372 PHE B CA 1
ATOM 6248 C C . PHE B 1 372 ? 31.35500 35.88700 54.58900 1.000 17.40000 372 PHE B C 1
ATOM 6249 O O . PHE B 1 372 ? 30.94700 35.08600 55.42800 1.000 16.00000 372 PHE B O 1
ATOM 6257 N N . ALA B 1 373 ? 30.60400 36.91900 54.18900 1.000 16.44000 373 ALA B N 1
ATOM 6258 C CA . ALA B 1 373 ? 29.40500 37.23800 54.96300 1.000 18.43000 373 ALA B CA 1
ATOM 6259 C C . ALA B 1 373 ? 28.23800 36.29700 54.66200 1.000 18.25000 373 ALA B C 1
ATOM 6260 O O . ALA B 1 373 ? 27.42100 36.02900 55.55300 1.000 17.68000 373 ALA B O 1
ATOM 6262 N N . ASN B 1 374 ? 28.13200 35.78300 53.43700 1.000 15.30000 374 ASN B N 1
ATOM 6263 C CA . ASN B 1 374 ? 27.06600 34.82100 53.15400 1.000 15.48000 374 ASN B CA 1
ATOM 6264 C C . ASN B 1 374 ? 27.29100 33.53600 53.93600 1.000 17.09000 374 ASN B C 1
ATOM 6265 O O . ASN B 1 374 ? 26.36200 33.00700 54.56600 1.000 16.44000 374 ASN B O 1
ATOM 6270 N N . ALA B 1 375 ? 28.53000 33.03900 53.93300 1.000 15.71000 375 ALA B N 1
ATOM 6271 C CA . ALA B 1 375 ? 28.85200 31.82400 54.67900 1.000 17.35000 375 ALA B CA 1
ATOM 6272 C C . ALA B 1 375 ? 28.63300 32.01800 56.17400 1.000 15.75000 375 ALA B C 1
ATOM 6273 O O . ALA B 1 375 ? 28.03300 31.16500 56.83700 1.000 18.54000 375 ALA B O 1
ATOM 6275 N N . ALA B 1 376 ? 29.12100 33.13400 56.72600 1.000 16.30000 376 ALA B N 1
ATOM 6276 C CA . ALA B 1 376 ? 29.00100 33.36300 58.16500 1.000 16.67000 376 ALA B CA 1
ATOM 6277 C C . ALA B 1 376 ? 27.54400 33.36800 58.60500 1.000 17.41000 376 ALA B C 1
ATOM 6278 O O . ALA B 1 376 ? 27.20000 32.80200 59.64700 1.000 20.33000 376 ALA B O 1
ATOM 6280 N N . LYS B 1 377 ? 26.67000 33.98900 57.81100 1.000 17.38000 377 LYS B N 1
ATOM 6281 C CA . LYS B 1 377 ? 25.25000 33.99600 58.14100 1.000 17.70000 377 LYS B CA 1
ATOM 6282 C C . LYS B 1 377 ? 24.63400 32.61700 57.93600 1.000 15.32000 377 LYS B C 1
ATOM 6283 O O . LYS B 1 377 ? 23.84200 32.15700 58.76100 1.000 14.47000 377 LYS B O 1
ATOM 6289 N N . PHE B 1 378 ? 24.99200 31.94100 56.84200 1.000 15.48000 378 PHE B N 1
ATOM 6290 C CA . PHE B 1 378 ? 24.38400 30.64600 56.54500 1.000 17.67000 378 PHE B CA 1
ATOM 6291 C C . PHE B 1 378 ? 24.72700 29.62200 57.61700 1.000 15.45000 378 PHE B C 1
ATOM 6292 O O . PHE B 1 378 ? 23.87300 28.82900 58.02900 1.000 20.86000 378 PHE B O 1
ATOM 6300 N N . PHE B 1 379 ? 25.97600 29.60900 58.06500 1.000 16.53000 379 PHE B N 1
ATOM 6301 C CA . PHE B 1 379 ? 26.43100 28.67900 59.08100 1.000 14.64000 379 PHE B CA 1
ATOM 6302 C C . PHE B 1 379 ? 26.29600 29.23600 60.50000 1.000 17.38000 379 PHE B C 1
ATOM 6303 O O . PHE B 1 379 ? 26.74800 28.58500 61.44600 1.000 21.27000 379 PHE B O 1
ATOM 6311 N N . ASP B 1 380 ? 25.69100 30.41600 60.66700 1.000 18.17000 380 ASP B N 1
ATOM 6312 C CA . ASP B 1 380 ? 25.46600 31.02300 61.98900 1.000 21.07000 380 ASP B CA 1
ATOM 6313 C C . ASP B 1 380 ? 26.76400 31.07300 62.78500 1.000 23.37000 380 ASP B C 1
ATOM 6314 O O . ASP B 1 380 ? 26.86300 30.57900 63.91200 1.000 22.58000 380 ASP B O 1
ATOM 6319 N N . TRP B 1 381 ? 27.78500 31.64800 62.16300 1.000 18.71000 381 TRP B N 1
ATOM 6320 C CA . TRP B 1 381 ? 29.12800 31.66100 62.71400 1.000 22.32000 381 TRP B CA 1
ATOM 6321 C C . TRP B 1 381 ? 29.65300 33.08200 62.70000 1.000 21.84000 381 TRP B C 1
ATOM 6322 O O . TRP B 1 381 ? 29.65800 33.73000 61.64900 1.000 22.90000 381 TRP B O 1
ATOM 6333 N N . ASP B 1 382 ? 30.08500 33.56800 63.86700 1.000 25.25000 382 ASP B N 1
ATOM 6334 C CA . ASP B 1 382 ? 30.53400 34.94500 64.00600 1.000 24.77000 382 ASP B CA 1
ATOM 6335 C C . ASP B 1 382 ? 32.01000 35.01400 63.66300 1.000 22.03000 382 ASP B C 1
ATOM 6336 O O . ASP B 1 382 ? 32.84200 34.53500 64.44800 1.000 24.62000 382 ASP B O 1
ATOM 6341 N N . PRO B 1 383 ? 32.38700 35.58900 62.52200 1.000 25.02000 383 PRO B N 1
ATOM 6342 C CA . PRO B 1 383 ? 33.79700 35.54600 62.11300 1.000 25.41000 383 PRO B CA 1
ATOM 6343 C C . PRO B 1 383 ? 34.69800 36.42800 62.94700 1.000 25.24000 383 PRO B C 1
ATOM 6344 O O . PRO B 1 383 ? 35.92200 36.24900 62.90600 1.000 21.86000 383 PRO B O 1
ATOM 6348 N N . PHE B 1 384 ? 34.14000 37.37000 63.71000 1.000 21.91000 384 PHE B N 1
ATOM 6349 C CA . PHE B 1 384 ? 34.95900 38.31900 64.45000 1.000 22.48000 384 PHE B CA 1
ATOM 6350 C C . PHE B 1 384 ? 34.80100 38.17700 65.95900 1.000 26.32000 384 PHE B C 1
ATOM 6351 O O . PHE B 1 384 ? 35.13100 39.10500 66.69800 1.000 28.49000 384 PHE B O 1
ATOM 6359 N N . GLU B 1 385 ? 34.35000 37.01700 66.44400 1.000 23.34000 385 GLU B N 1
ATOM 6360 C CA . GLU B 1 385 ? 34.25600 36.83400 67.88900 1.000 26.74000 385 GLU B CA 1
ATOM 6361 C C . GLU B 1 385 ? 35.63700 36.73900 68.53300 1.000 26.16000 385 GLU B C 1
ATOM 6362 O O . GLU B 1 385 ? 35.87200 37.32200 69.59600 1.000 26.34000 385 GLU B O 1
ATOM 6368 N N . HIS B 1 386 ? 36.56100 36.00100 67.92100 1.000 25.03000 386 HIS B N 1
ATOM 6369 C CA . HIS B 1 386 ? 37.88800 35.85200 68.49800 1.000 24.77000 386 HIS B CA 1
ATOM 6370 C C . HIS B 1 386 ? 38.93900 36.70600 67.81600 1.000 28.23000 386 HIS B C 1
ATOM 6371 O O . HIS B 1 386 ? 40.01400 36.91600 68.38700 1.000 31.21000 386 HIS B O 1
ATOM 6378 N N . ILE B 1 387 ? 38.65800 37.19600 66.61900 1.000 26.20000 387 ILE B N 1
ATOM 6379 C CA . ILE B 1 387 ? 39.63300 37.96100 65.85800 1.000 26.49000 387 ILE B CA 1
ATOM 6380 C C . ILE B 1 387 ? 38.91200 39.19500 65.34600 1.000 24.90000 387 ILE B C 1
ATOM 6381 O O . ILE B 1 387 ? 37.99900 39.06500 64.52000 1.000 25.25000 387 ILE B O 1
ATOM 6386 N N . PRO B 1 388 ? 39.27400 40.39100 65.81100 1.000 28.03000 388 PRO B N 1
ATOM 6387 C CA . PRO B 1 388 ? 38.62800 41.61000 65.31100 1.000 28.02000 388 PRO B CA 1
ATOM 6388 C C . PRO B 1 388 ? 38.82700 41.74800 63.81100 1.000 26.85000 388 PRO B C 1
ATOM 6389 O O . PRO B 1 388 ? 39.84100 41.31800 63.25800 1.000 27.48000 388 PRO B O 1
ATOM 6393 N N . ARG B 1 389 ? 37.84300 42.36700 63.15500 1.000 24.40000 389 ARG B N 1
ATOM 6394 C CA . ARG B 1 389 ? 37.86800 42.42700 61.69800 1.000 26.53000 389 ARG B CA 1
ATOM 6395 C C . ARG B 1 389 ? 39.14000 43.08800 61.19200 1.000 28.75000 389 ARG B C 1
ATOM 6396 O O . ARG B 1 389 ? 39.72800 42.63700 60.20000 1.000 29.07000 389 ARG B O 1
ATOM 6404 N N . GLU B 1 390 ? 39.59400 44.14500 61.87500 1.000 26.37000 390 GLU B N 1
ATOM 6405 C CA . GLU B 1 390 ? 40.81500 44.82800 61.45700 1.000 25.42000 390 GLU B CA 1
ATOM 6406 C C . GLU B 1 390 ? 41.99500 43.86800 61.41900 1.000 24.17000 390 GLU B C 1
ATOM 6407 O O . GLU B 1 390 ? 42.91100 44.04100 60.60700 1.000 27.02000 390 GLU B O 1
ATOM 6413 N N . GLU B 1 391 ? 41.98600 42.84200 62.26900 1.000 22.60000 391 GLU B N 1
ATOM 6414 C CA . GLU B 1 391 ? 43.05600 41.85500 62.31500 1.000 24.86000 391 GLU B CA 1
ATOM 6415 C C . GLU B 1 391 ? 42.74300 40.60600 61.50000 1.000 23.72000 391 GLU B C 1
ATOM 6416 O O . GLU B 1 391 ? 43.56300 39.68600 61.46500 1.000 22.01000 391 GLU B O 1
ATOM 6422 N N . ALA B 1 392 ? 41.60400 40.58300 60.80400 1.000 24.41000 392 ALA B N 1
ATOM 6423 C CA . ALA B 1 392 ? 41.10400 39.39400 60.13000 1.000 23.99000 392 ALA B CA 1
ATOM 6424 C C . ALA B 1 392 ? 41.20800 39.46800 58.60800 1.000 22.92000 392 ALA B C 1
ATOM 6425 O O . ALA B 1 392 ? 40.83700 38.50500 57.92200 1.000 21.84000 392 ALA B O 1
ATOM 6427 N N . THR B 1 393 ? 41.70100 40.57300 58.06200 1.000 20.61000 393 THR B N 1
ATOM 6428 C CA . THR B 1 393 ? 41.76500 40.75500 56.62000 1.000 21.11000 393 THR B CA 1
ATOM 6429 C C . THR B 1 393 ? 42.89600 39.92500 56.01600 1.000 20.66000 393 THR B C 1
ATOM 6430 O O . THR B 1 393 ? 43.79800 39.45500 56.71600 1.000 17.37000 393 THR B O 1
ATOM 6434 N N . VAL B 1 394 ? 42.82100 39.74300 54.69000 1.000 18.80000 394 VAL B N 1
ATOM 6435 C CA . VAL B 1 394 ? 43.90100 39.11500 53.92800 1.000 18.57000 394 VAL B CA 1
ATOM 6436 C C . VAL B 1 394 ? 45.24400 39.73200 54.29800 1.000 21.36000 394 VAL B C 1
ATOM 6437 O O . VAL B 1 394 ? 46.22200 39.02500 54.56700 1.000 22.73000 394 VAL B O 1
ATOM 6441 N N . GLY B 1 395 ? 45.31100 41.06300 54.30300 1.000 21.30000 395 GLY B N 1
ATOM 6442 C CA . GLY B 1 395 ? 46.57900 41.72400 54.57200 1.000 19.40000 395 GLY B CA 1
ATOM 6443 C C . GLY B 1 395 ? 47.04800 41.52300 55.99900 1.000 19.27000 395 GLY B C 1
ATOM 6444 O O . GLY B 1 395 ? 48.23600 41.29300 56.24400 1.000 21.56000 395 GLY B O 1
ATOM 6445 N N . ALA B 1 396 ? 46.12400 41.60100 56.96200 1.000 18.15000 396 ALA B N 1
ATOM 6446 C CA . ALA B 1 396 ? 46.50800 41.45700 58.36300 1.000 21.93000 396 ALA B CA 1
ATOM 6447 C C . ALA B 1 396 ? 46.97100 40.03700 58.67300 1.000 23.49000 396 ALA B C 1
ATOM 6448 O O . ALA B 1 396 ? 47.95100 39.84300 59.40300 1.000 23.28000 396 ALA B O 1
ATOM 6450 N N . LEU B 1 397 ? 46.27100 39.02900 58.14500 1.000 23.15000 397 LEU B N 1
ATOM 6451 C CA . LEU B 1 397 ? 46.71100 37.65100 58.34700 1.000 18.09000 397 LEU B CA 1
ATOM 6452 C C . LEU B 1 397 ? 48.04200 37.39100 57.66400 1.000 20.05000 397 LEU B C 1
ATOM 6453 O O . LEU B 1 397 ? 48.92500 36.74000 58.23500 1.000 22.27000 397 LEU B O 1
ATOM 6458 N N . ARG B 1 398 ? 48.21000 37.88000 56.43500 1.000 17.27000 398 ARG B N 1
ATOM 6459 C CA . ARG B 1 398 ? 49.46600 37.62200 55.74500 1.000 21.03000 398 ARG B CA 1
ATOM 6460 C C . ARG B 1 398 ? 50.6430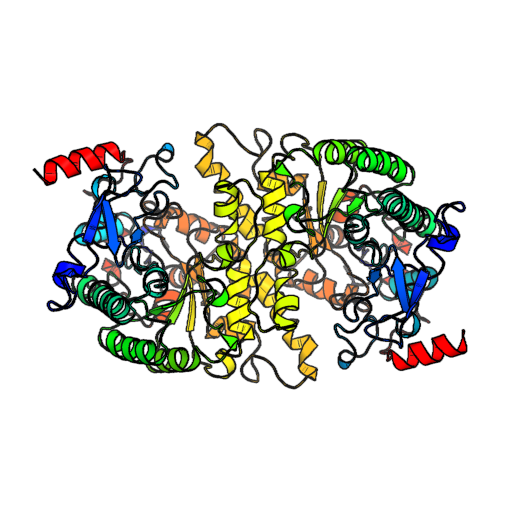0 38.26200 56.47500 1.000 23.39000 398 ARG B C 1
ATOM 6461 O O . ARG B 1 398 ? 51.76800 37.75100 56.40600 1.000 26.33000 398 ARG B O 1
ATOM 6469 N N . ALA B 1 399 ? 50.40100 39.34900 57.21100 1.000 23.96000 399 ALA B N 1
ATOM 6470 C CA . ALA B 1 399 ? 51.47800 39.94200 57.99200 1.000 27.17000 399 ALA B CA 1
ATOM 6471 C C . ALA B 1 399 ? 51.93800 39.02200 59.11600 1.000 28.12000 399 ALA B C 1
ATOM 6472 O O . ALA B 1 399 ? 53.04600 39.20300 59.62800 1.000 25.07000 399 ALA B O 1
ATOM 6474 N N . ARG B 1 400 ? 51.11700 38.04000 59.50900 1.000 24.41000 400 ARG B N 1
ATOM 6475 C CA . ARG B 1 400 ? 51.53600 37.05200 60.49300 1.000 23.61000 400 ARG B CA 1
ATOM 6476 C C . ARG B 1 400 ? 52.50100 36.02100 59.92700 1.000 23.43000 400 ARG B C 1
ATOM 6477 O O . ARG B 1 400 ? 53.09400 35.27000 60.70600 1.000 26.41000 400 ARG B O 1
ATOM 6485 N N . ALA B 1 401 ? 52.63700 35.93300 58.60700 1.000 21.11000 401 ALA B N 1
ATOM 6486 C CA . ALA B 1 401 ? 53.23200 34.76200 57.98000 1.000 24.74000 401 ALA B CA 1
ATOM 6487 C C . ALA B 1 401 ? 54.29300 35.13000 56.95300 1.000 25.56000 401 ALA B C 1
ATOM 6488 O O . ALA B 1 401 ? 54.51600 34.37600 55.99500 1.000 22.76000 401 ALA B O 1
ATOM 6490 N N . THR B 1 402 ? 54.96100 36.27600 57.12700 1.000 26.86000 402 THR B N 1
ATOM 6491 C CA . THR B 1 402 ? 55.96800 36.67700 56.14700 1.000 24.47000 402 THR B CA 1
ATOM 6492 C C . THR B 1 402 ? 57.15100 35.71900 56.11900 1.000 29.04000 402 THR B C 1
ATOM 6493 O O . THR B 1 402 ? 57.85900 35.65400 55.11000 1.000 28.72000 402 THR B O 1
ATOM 6497 N N . ASP B 1 403 ? 57.37600 34.98100 57.20000 1.000 22.25000 403 ASP B N 1
ATOM 6498 C CA . ASP B 1 403 ? 58.45000 34.00200 57.30000 1.000 26.94000 403 ASP B CA 1
ATOM 6499 C C . ASP B 1 403 ? 58.04100 32.60900 56.83600 1.000 27.99000 403 ASP B C 1
ATOM 6500 O O . ASP B 1 403 ? 58.85400 31.68400 56.92900 1.000 31.77000 403 ASP B O 1
ATOM 6505 N N . VAL B 1 404 ? 56.81100 32.42600 56.36200 1.000 30.01000 404 VAL B N 1
ATOM 6506 C CA . VAL B 1 404 ? 56.33400 31.10700 55.95500 1.000 23.32000 404 VAL B CA 1
ATOM 6507 C C . VAL B 1 404 ? 56.75500 30.85500 54.51700 1.000 24.80000 404 VAL B C 1
ATOM 6508 O O . VAL B 1 404 ? 56.36700 31.59400 53.60700 1.000 23.65000 404 VAL B O 1
ATOM 6512 N N . ASP B 1 405 ? 57.55000 29.81100 54.31200 1.000 22.91000 405 ASP B N 1
ATOM 6513 C CA . ASP B 1 405 ? 58.00200 29.44200 52.98000 1.000 26.38000 405 ASP B CA 1
ATOM 6514 C C . ASP B 1 405 ? 56.85400 28.80200 52.21600 1.000 21.80000 405 ASP B C 1
ATOM 6515 O O . ASP B 1 405 ? 56.31900 27.77200 52.64100 1.000 25.35000 405 ASP B O 1
ATOM 6520 N N . ILE B 1 406 ? 56.48100 29.39600 51.08700 1.000 21.43000 406 ILE B N 1
ATOM 6521 C CA . ILE B 1 406 ? 55.41200 28.84700 50.26400 1.000 21.51000 406 ILE B CA 1
ATOM 6522 C C . ILE B 1 406 ? 55.91600 28.43900 48.87600 1.000 25.31000 406 ILE B C 1
ATOM 6523 O O . ILE B 1 406 ? 55.12500 28.25900 47.96000 1.000 25.28000 406 ILE B O 1
ATOM 6528 N N . SER B 1 407 ? 57.22400 28.26700 48.71300 1.000 23.35000 407 SER B N 1
ATOM 6529 C CA . SER B 1 407 ? 57.75500 27.88600 47.41500 1.000 23.78000 407 SER B CA 1
ATOM 6530 C C . SER B 1 407 ? 57.45100 26.41800 47.11700 1.000 25.86000 407 SER B C 1
ATOM 6531 O O . SER B 1 407 ? 57.19500 25.61300 48.01900 1.000 23.07000 407 SER B O 1
ATOM 6534 N N . GLU B 1 408 ? 57.48800 26.07500 45.82400 1.000 22.84000 408 GLU B N 1
ATOM 6535 C CA . GLU B 1 408 ? 57.33000 24.68800 45.39800 1.000 20.94000 408 GLU B CA 1
ATOM 6536 C C . GLU B 1 408 ? 58.32500 23.79200 46.11800 1.000 22.05000 408 GLU B C 1
ATOM 6537 O O . GLU B 1 408 ? 59.51700 24.10000 46.20000 1.000 18.66000 408 GLU B O 1
ATOM 6543 N N . THR B 1 409 ? 57.83700 22.65700 46.61200 1.000 18.41000 409 THR B N 1
ATOM 6544 C CA . THR B 1 409 ? 58.66400 21.73500 47.38300 1.000 19.74000 409 THR B CA 1
ATOM 6545 C C . THR B 1 409 ? 58.27000 20.31500 47.01700 1.000 19.95000 409 THR B C 1
ATOM 6546 O O . THR B 1 409 ? 57.10900 19.92900 47.16800 1.000 18.11000 409 THR B O 1
ATOM 6550 N N . SER B 1 410 ? 59.22200 19.54200 46.51500 1.000 19.65000 410 SER B N 1
ATOM 6551 C CA . SER B 1 410 ? 58.88500 18.19800 46.08700 1.000 17.06000 410 SER B CA 1
ATOM 6552 C C . SER B 1 410 ? 58.50300 17.33800 47.28100 1.000 18.80000 410 SER B C 1
ATOM 6553 O O . SER B 1 410 ? 58.94200 17.56900 48.41000 1.000 17.33000 410 SER B O 1
ATOM 6556 N N . LYS B 1 411 ? 57.70500 16.30100 47.01300 1.000 18.40000 411 LYS B N 1
ATOM 6557 C CA . LYS B 1 411 ? 57.35100 15.37800 48.08900 1.000 21.04000 411 LYS B CA 1
ATOM 6558 C C . LYS B 1 411 ? 58.57500 14.62300 48.60200 1.000 19.93000 411 LYS B C 1
ATOM 6559 O O . LYS B 1 411 ? 58.56800 14.14300 49.74300 1.000 20.31000 411 LYS B O 1
ATOM 6565 N N . GLU B 1 412 ? 59.62700 14.50100 47.78200 1.000 19.37000 412 GLU B N 1
ATOM 6566 C CA . GLU B 1 412 ? 60.84300 13.84500 48.24900 1.000 20.53000 412 GLU B CA 1
ATOM 6567 C C . GLU B 1 412 ? 61.56600 14.68900 49.28900 1.000 19.23000 412 GLU B C 1
ATOM 6568 O O . GLU B 1 412 ? 62.21900 14.14000 50.18700 1.000 20.34000 412 GLU B O 1
ATOM 6574 N N . GLU B 1 413 ? 61.45500 16.01400 49.19700 1.000 20.06000 413 GLU B N 1
ATOM 6575 C CA . GLU B 1 413 ? 62.07500 16.87300 50.20100 1.000 18.15000 413 GLU B CA 1
ATOM 6576 C C . GLU B 1 413 ? 61.27800 16.87200 51.50700 1.000 21.82000 413 GLU B C 1
ATOM 6577 O O . GLU B 1 413 ? 61.86400 16.90200 52.59700 1.000 20.75000 413 GLU B O 1
ATOM 6583 N N . TYR B 1 414 ? 59.94100 16.85100 51.43000 1.000 19.14000 414 TYR B N 1
ATOM 6584 C CA . TYR B 1 414 ? 59.16500 16.66400 52.65500 1.000 16.85000 414 TYR B CA 1
ATOM 6585 C C . TYR B 1 414 ? 59.51200 15.33400 53.30600 1.000 18.26000 414 TYR B C 1
ATOM 6586 O O . TYR B 1 414 ? 59.65000 15.24900 54.53200 1.000 16.39000 414 TYR B O 1
ATOM 6595 N N . ARG B 1 415 ? 59.68000 14.28700 52.49600 1.000 18.91000 415 ARG B N 1
ATOM 6596 C CA . ARG B 1 415 ? 60.07800 12.99600 53.04400 1.000 20.97000 415 ARG B CA 1
ATOM 6597 C C . ARG B 1 415 ? 61.44300 13.07400 53.72200 1.000 20.27000 415 ARG B C 1
ATOM 6598 O O . ARG B 1 415 ? 61.62400 12.53600 54.82000 1.000 21.14000 415 ARG B O 1
ATOM 6606 N N . ARG B 1 416 ? 62.41200 13.74600 53.09300 1.000 20.59000 416 ARG B N 1
ATOM 6607 C CA . ARG B 1 416 ? 63.72800 13.89900 53.71800 1.000 22.04000 416 ARG B CA 1
ATOM 6608 C C . ARG B 1 416 ? 63.60900 14.57700 55.07500 1.000 23.96000 416 ARG B C 1
ATOM 6609 O O . ARG B 1 416 ? 64.18500 14.11700 56.06900 1.000 25.22000 416 ARG B O 1
ATOM 6617 N N . ARG B 1 417 ? 62.85100 15.67100 55.13800 1.000 19.62000 417 ARG B N 1
ATOM 6618 C CA . ARG B 1 417 ? 62.67600 16.36400 56.40400 1.000 24.54000 417 ARG B CA 1
ATOM 6619 C C . ARG B 1 417 ? 61.91700 15.49200 57.39600 1.000 24.14000 417 ARG B C 1
ATOM 6620 O O . ARG B 1 417 ? 62.26500 15.43600 58.58200 1.000 24.44000 417 ARG B O 1
ATOM 6628 N N . TYR B 1 418 ? 60.89100 14.78600 56.91700 1.000 23.14000 418 TYR B N 1
ATOM 6629 C CA . TYR B 1 418 ? 60.07600 13.94700 57.79000 1.000 22.68000 418 TYR B CA 1
ATOM 6630 C C . TYR B 1 418 ? 60.91200 12.84600 58.42300 1.000 29.06000 418 TYR B C 1
ATOM 6631 O O . TYR B 1 418 ? 60.79800 12.58200 59.62500 1.000 30.06000 418 TYR B O 1
ATOM 6640 N N . GLU B 1 419 ? 61.76100 12.19500 57.62500 1.000 26.28000 419 GLU B N 1
ATOM 6641 C CA . GLU B 1 419 ? 62.51100 11.04700 58.11500 1.000 30.68000 419 GLU B CA 1
ATOM 6642 C C . GLU B 1 419 ? 63.64700 11.46500 59.04200 1.000 33.52000 419 GLU B C 1
ATOM 6643 O O . GLU B 1 419 ? 63.95500 10.74300 59.99500 1.000 32.53000 419 GLU B O 1
ATOM 6649 N N . LEU B 1 420 ? 64.25300 12.63100 58.80900 1.000 31.58000 420 LEU B N 1
ATOM 6650 C CA . LEU B 1 420 ? 65.17200 13.19200 59.79400 1.000 33.73000 420 LEU B CA 1
ATOM 6651 C C . LEU B 1 420 ? 64.47400 13.38300 61.13200 1.000 42.75000 420 LEU B C 1
ATOM 6652 O O . LEU B 1 420 ? 64.99900 13.00300 62.18500 1.000 40.94000 420 LEU B O 1
ATOM 6657 N N . THR B 1 421 ? 63.27700 13.96800 61.09900 1.000 36.31000 421 THR B N 1
ATOM 6658 C CA . THR B 1 421 ? 62.53600 14.25100 62.32200 1.000 43.87000 421 THR B CA 1
ATOM 6659 C C . THR B 1 421 ? 62.18900 12.96800 63.06900 1.000 43.84000 421 THR B C 1
ATOM 6660 O O . THR B 1 421 ? 62.35300 12.87900 64.29200 1.000 49.47000 421 THR B O 1
ATOM 6664 N N . HIS B 1 422 ? 61.72400 11.96000 62.34500 1.000 40.48000 422 HIS B N 1
ATOM 6665 C CA . HIS B 1 422 ? 61.34700 10.69500 62.94900 1.000 41.31000 422 HIS B CA 1
ATOM 6666 C C . HIS B 1 422 ? 62.44900 9.65000 62.76400 1.000 46.09000 422 HIS B C 1
ATOM 6667 O O . HIS B 1 422 ? 62.19800 8.54200 62.28600 1.000 42.84000 422 HIS B O 1
#

Radius of gyration: 28.66 Å; Cα contacts (8 Å, |Δi|>4): 1786; chains: 2; bounding box: 80×57×78 Å

InterPro domains:
  IPR006680 Amidohydrolase-related [PF04909] (82-380)
  IPR032465 2-amino-3-carboxymuconate-6-semialdehyde decarboxylase [PTHR21240] (7-380)
  IPR032466 Metal-dependent hydrolase [SSF51556] (9-389)

Solvent-accessible surface area: 30833 Å² total; per-residue (Å²): 71,136,40,90,71,0,0,0,0,0,1,0,2,10,0,12,1,25,50,55,0,3,129,101,48,10,55,188,103,49,51,123,82,6,4,98,56,43,43,31,109,77,36,112,124,3,82,2,18,86,2,40,78,45,43,44,33,11,33,3,22,59,0,3,7,15,4,22,73,120,30,81,27,98,112,32,3,4,18,12,9,3,20,53,2,0,34,55,15,88,83,2,21,75,3,8,9,11,1,0,4,0,0,2,0,6,2,5,43,5,0,16,65,3,2,43,28,4,4,78,4,111,57,80,168,14,0,17,7,1,1,93,1,2,0,41,7,4,1,13,59,6,15,115,65,25,67,6,12,5,2,9,4,1,3,2,2,0,35,54,22,118,57,0,31,52,4,0,85,83,0,19,95,64,26,6,60,0,0,2,0,5,9,0,1,16,12,22,66,196,34,43,52,25,3,103,69,23,58,0,27,56,0,0,130,5,0,40,130,73,67,3,0,0,0,1,4,13,20,14,1,14,104,6,10,98,48,36,182,58,125,38,58,43,15,48,52,1,0,31,14,30,7,3,7,2,0,0,0,12,0,0,8,8,10,1,0,98,97,28,59,84,0,23,0,0,0,1,14,2,13,1,12,14,0,2,14,1,0,12,53,0,34,64,31,28,108,49,53,82,125,57,60,95,36,23,2,20,199,79,45,61,0,14,58,0,0,116,103,2,1,1,0,0,4,16,32,11,74,4,3,1,63,17,14,122,44,0,14,26,79,3,0,0,1,0,2,0,6,0,22,27,27,14,16,22,32,138,1,0,53,49,1,21,73,14,0,82,94,13,77,18,78,76,120,18,2,28,50,1,0,13,35,11,1,10,172,23,1,84,25,81,11,54,115,103,17,57,103,126,83,0,17,1,23,30,0,57,73,112,7,122,103,27,83,74,66,122,12,35,40,84,48,9,17,134,105,56,100,135,98,117,145,76,44,32,98,80,0,0,0,1,0,1,0,2,10,0,14,2,24,49,54,0,4,120,96,45,4,52,163,100,23,48,118,82,6,5,95,50,45,57,13,98,168,31,110,126,6,84,2,19,82,3,43,78,48,38,48,31,12,40,3,22,60,0,6,8,15,5,19,70,122,31,69,22,81,104,7,2,4,17,11,6,3,21,54,3,0,33,52,15,84,81,1,21,76,3,9,9,13,0,0,4,0,0,2,0,5,2,4,46,5,0,16,64,3,2,40,27,4,5,76,3,110,58,76,137,10,0,18,8,1,2,93,1,2,0,40,7,4,1,12,61,5,14,111,64,27,65,8,11,6,1,13,4,1,3,2,3,0,40,54,20,116,60,0,32,56,3,0,72,80,0,19,95,64,34,0,32,0,0,2,0,6,8,0,0,17,11,22,62,187,36,45,52,31,3,114,70,23,58,0,29,57,0,0,117,2,0,48,96,63,57,3,0,0,0,1,7,13,20,15,1,19,105,4,10,102,71,30,186,55,130,25,60,33,17,80,48,1,0,26,13,28,8,2,7,1,0,0,0,15,0,0,11,6,9,2,0,106,94,29,64,82,1,43,0,0,1,0,12,2,16,3,12,15,0,4,14,0,0,12,46,0,36,62,26,30,105,54,54,80,123,50,64,102,38,26,2,23,199,82,46,64,0,16,56,0,0,118,98,2,1,1,0,0,3,16,31,10,76,3,4,3,65,16,21,128,49,1,14,23,74,3,0,0,1,0,3,0,6,1,22,27,27,16,16,23,31,143,0,0,52,51,2,23,75,14,0,79,83,12,206,19,72,68,117,16,4,29,65,1,0,14,33,10,2,11,167,16,0,86,34,83,11,54,121,102,12,58,98,135,86,0,19,0,23,32,0,57,74,110,6,123,104,24,99,72,64,123,15,34,37,80,48,7,21,127,114,48,98,138,109,151

Organism: Rhodococcus rhodochrous (NCBI:txid1829)

Sequence (845 aa):
MKTEDMVMISIDDHVVEPADIFEKHFPKSLMDQAPKLTAHPRNPRVQAWQFQGTVVGSSGLNAVVSWPKHEWGMDPTGYAEMRPAVYDMDMRVRDMDANGTLAATLFATFPGFAGTHLASLPDKKLSLAACRAFNDWVVGEVPDAHPGRFIPIGIIPFFDADESVAEVHRIAAMGCRSISIPETPYGVGEEGFPDFKSGYWDPIFKACVEHNIVLSLHIGGGINLVKRPEGFDIDNMLMLTPLISTIAATDMMLSGAFKKFPDLKVAMSEGGVGWVAPWLDRLDRRHIVNQSWTGTSFLPKGMMTPTDVWRKNFLACYITEPSGLNNRHRLGVDTIAWECDYPHSDSTWPRSPETLKSELDAARCTDEEVDKITFANAAKFFDWDPFEHIPREEATVGALRARATDVDISETSKEEYRRRYELTHSMKTEEDMVMISIDDHVVEPADIFEKHFPKSLMDQAPKLTAHPRNPRVQAWQFQGTVVGSSGLNAVVSWPKHEWGMDPTGYAEMRPAVYDMDMRVRDMDANGTLAATLFATFPGFAGTHLASLPDKKLSLAACRAFNDWVVGEVPDAHPGRFIPIGIIPFFDADESVAEVHRIAAMGCRSISIPETPYGVGEGFPDFKSGYWDPIFKACVEHNIVLSLHIGGGINLVKRPEGFDIDNMLMLTPLISTIAATDMMLSGAFKKKFPDLKVAMSEGGVGWVAPWLDRLDRRHIVNQSWTGTSFLPKGMMTPTDVWRKNFLACYITEPSGLNNRHRLGVDTIAWECDYPHSDSTWPRSPETLKSELDAARCTDEEVDKITFANAAKFFDWDPFEHIPREEATVGALRARATDVDISETSKEEYRRRYELTH

Foldseek 3Di:
DDLQQAFFAAAAAAAEADQCLCVVFFDPVCSVQAWHWAQDPVGNPAIFTDHQRDTDADAQQQQCFLADPVSGDGDGHHCLLHDVLRHPVVVVLLLCLQQLHQAAEYQYDRCHSQNLVLLPHDDVVNSQSVQRSVLCCQLAVRCVVPPLHYQREGYANLNDQVRRLVVLVVSLVRRHLEYEHALAQQLRDVGDDALLPCSCVSVQVSCLVSLHAYEHEWDRVLSVDDDDDDDDPVVCVVVRQAVSLVSVVRNQQSLSCQVVVQHAYEDESNAAQNVQVSLVVQQVVCVVCVVVVDGSHHPPDGPLRSLQRHYAYEHQADLCRCVCCVVNPLLRAEYHQHPPGNPGPPNHSSVRVVVSCVVSVHDPVSSNSHRPVSVCVSSVHDSPPPPHSVCSGSNNSSVVNPVPDSHRDHSVRSSVVVVVVVD/DDLQQAFFAAQAAAAEADQCLCVVFFDPVCSVQAWHWAQDPQHNVAIFTDHQRDTGADAQQQQCALADPVSRDRGGDHCLLHDVLRHPVVVVLLLCLLQLYQAAEYQYDRCHSQNLVLLPHDDVVNSQSNQRSVLCVQLAVNCVVPPLHYQREGHANLNDQVRRLVVLVVSLVSRHLEYEHALAQQLRDVGDDALLVCSCLSVQVSCVVSLHAYEHEWDRVLSVDDDDPDDDPVVCVVVGLAVSLVSVCSNQQSLSCVVVVQHAYEDESNAAQVPLVSLVVQQVCCVVCVVVVDHSHHPPAGPLRSLQRHYAYEHADDLCRCVCCVVNPLLRAEYHQHPPGNPGPPNHSSVRVVVSCVVSVHDPVSSNSHRPVSVCVSSVHDSPPPPHSVCRGSNNSSVVNVVPDSHRDHSVVSSVVVVVVD

B-factor: mean 21.01, std 7.52, range [9.34, 88.4]

Secondary structure (DSSP, 8-state):
--GGG--EE-S-EE-PPPTTHHHHHS-GGGGGGS-EEEEETTEEEEEEEEETTEEE-EETTSS-TTS-GGG--SSEE-GGGS-GGGT-HHHHHHHHHHHTEEEB-EE-STT-TTSHHHHTSS-HHHHHHHHHHHHIIIIIIHHHHSTTTB--EE---TTSHHHHHHHHHHHHTTT--EEE--SSGGGSTT----GGGSTTHHHHHHHHHTTPEEE--SSSGGGGB---SS--HHHHHHHGGG-THHHHHHHHHTTHHHH-TT--EEETT-BSTTHHHHHHHHHHHHHHTGGGS--SS-TT--HHHHHHHHEEEEES--TTGGGGHHHH-GGGEEE---TTSTT--TT-HHHHHHHHHHHTT--HHHHHIIIIIHHHHHTT--TTSSS-GGGTSHHHHHTT-TT---S---HHHHHHHHHHHT-/--GGG--EE-S-EE----TTHHHHHS-GGGGGGS-EEEEETTEEEEEEEEETTEEE-EETTSS-TT--GGG--SSEE-GGGS-GGGT-HHHHHHHHHHTTEEEB-EE-STT-TTSHHHHTSS-HHHHHHHHHHHHIIIIIIHHHHSTTSB--EE---TTSHHHHHHHHHHHHTTT--EEE--SSGGGSTT----GGGSTTHHHHHHHHHTT-EEE--TTSGGGGB---SS--HHHHHHHGGG-THHHHHHHHHTTHHHH-TT--EEETT-BSTTHHHHHHHHHHHHHHTGGGS--SS-TT--HHHHHHHHEEEEES--TTGGGGHHHH-GGGEEE---TTSTT--TT-HHHHHHHHHHHTT--HHHHHIIIIIHHHHHTT--TTSSS-GGGTSHHHHHGGGTT---S---HHHHHHHHHHH-